Protein AF-A0A175VNP2-F1 (afdb_monomer_lite)

InterPro domains:
  IPR008930 Terpenoid cyclases/protein prenyltransferase alpha-alpha toroid [SSF48239] (15-91)
  IPR008930 Terpenoid cyclases/protein prenyltransferase alpha-alpha toroid [SSF48239] (226-475)
  IPR050148 Terpene synthase-like [PTHR31739] (11-813)

Secondary structure (DSSP, 8-state):
-HHHHHHHT-BTTTB-----EEHHHHHHHHT-EEEE--TTSPPEEEES-HHHHHHHHHH--TTSS---TT--SHHHHHHHHHHHHHHHHHHHH--TT---HHHHHHHHHHHHHHHHHHHHHHHS--STT---TTHHHHHHHHHHHHHHTT-----TTHHHHHHHHHHHHHHS-GGGGGSSS--GGGGGGGGGTTTS-GGGGGGGEETTEETTBHHHHHHHHHH-SS--HHHHHHHHHHHHHTT--TT-EESSS--HHHHHHHHHHHHHHTT--TTTT-SHHHHHHHHHHHHHHHHTTT---SSTTS---HHHHHHHHHHHHHH--S-HHHHHHHHHHHHHHHB-SSSB-SSTT-SS--HHHHHHHHHHHHTSS-TGGGHHHHHHHHHHHHHHHHT--SPPPHHHHHHHHHHHHHHHHHHHTTS---S-HHHHHHHHHHHHHHHHHHHHT--TTS-BTTBHHHHHHHHHHHHHHTTBGGGGGGHHHHHHHHHHHHHHHHHS-TT-----EESSSEE--HHHHHHHHHHHHHHHTS-TTS-TTBTTT------SHHHHTTSTTTTTS-HHHHHHHHHHHHHHHHHHHHHTTSSS--SS----TTTTHHHHHHHHHHHHHT----HHHHHHHHHHHHHHHHHHHIIIIIIHHHTTT-HHHHHHHHHHHHH-GGGGGGTTT----HHHHHHHHHHHHHHHT-HHHHHS-HHHHHHHHHHHHHHHHHHHHHHHHHHHHHHTTTTSPPPPSS-HHHHHHTHHHHHTSHHHHHHHHHHHHHHTTT--STT-----SS-SHHHHHHHHHHHHHHHHHHHHHHHTT--

Foldseek 3Di:
DLLCVQLVQADPLFGGAFWDFALLLLLLLQPQWDFDDDDPDDTAIDRLFVLSLVVLLVQQDPQLWNPDVLFPDLVSRLSSLLSNLLSLLVCLVPVRVVPDPVVNVSSVVSNVSSLVSNLVSQQPDDPLPDDFPPCLLRNVQSQVSVVVSVRHHDYPCVVVSPVSNVVVCVQVPVCCLLDLDFDCVLLVCSSCVVPDALQSNVSCQDQLDSLQASSSLSSSSRRHPDHDVSVSVSLVCQQPPNPPPSSTGGRGTDQNLVLLLLLQLLQVLLPCACVNVDDVSVVVSLVVLLVQCVVLVLAHDRDPSSHGFLLSLLSSLLSNLRNDDDDLVSSVVSLVVSCVPFDDPQAGAGGPRDDDRDLLSLLSNLSSLLSRPLNLVCQVSNLSSLVVNLLVQLLAWADDALVSLLSLLSSLLSVLVCVLVVSYDNVDPVSLLSSVLSNLLSLLLLLLQQDPQLAHVLDQQSLLSSLSSLLSVLLALLSVVVVVSSLVSLVSSLVSNVPDDLPDFHQRDGHNGTIGRSSSSVSSNVSSVSSSPDDSPPHNCRSVVQDFDFPCLVVQCPDPLCVPPPSVLLRSLSRSLSSCVVVCVVCLCVQPHDDPDDDPPCLSVLSSVLSSVCSSVSRRGRNNVSSVSSNVVSVLVSVLCCLVVPVCVVCVPPLVLVLLLLCCLLVHDVSCVVVVPPPDDCNNNRSLSSSNCCLLVPPLNVQFDPVLSVQLSVLSSQLSVLSSVVSVQVSQQVVCPDPHGRPRPDDPVVCLLGSQLSNSCQRSSLSSVQSNQQNSPSHPSPRDRPHGSQPDPVSVVVSVVVSSVVSSVVSCVVVPVVD

Sequence (819 aa):
MLIQEAVGQYHEKYGFGSMSCTVYDTAWVSMVAKIIQEGNDEPRKEWLFPESLLYLIKTQSEDGSWDSAGCATPVDSILNTAASLLALKRHLDEPLQLHDMCIQHKLKSRVDSAAHALQARLQDWDVAGTNSVGFEIIVPSTLELLKDEGLVFDFPGKKHLMAIRAAKISRVRPEHLYAKQCTTAVHSLEAFVGKIDFDRVSHHCSNGAMMGSPSSTAAYLIYASQWADDAEAYLRHLVRGLGNRGGGVPSAYPSTYFEYTWILSTLLRAGFTPRDLACPALDRMRDILANAFSEEGGTIGFAPQVGGDVDDTAKGVMCLAILLQGGEQKREKLADTMIEHFETESHFKTYASERDPSFNANCNVLLALLNQQDVPRYAPQIVKAARFVSDYWWNTHGHTRDSGYMLLAQALTDLLTAVDGGLIRLDDDHLLSRTSITLFQCRLRVMLTQSSNGSWNDTHEQTSYGIAVLSEALRLSYFRDLHGQLNKAIDAAVRFLETVDSASCDYIWMEKVTYSSPFLSHGYKLAALKSSMQPTSGNHTVGSAMKPIQKHVGLFRQMPLFSSVPEWQLQASSIESSLFLPLLRAQRLDIFPRHDMEEDKYFDMIPFIWSACNNYSQNFTSTTYLYEMMVISFLNFQADEHMEAVAGKYFKHDTDALRRLIDYICLGESHRGSAADIDFPAEVHKPLRRFVLALLQHPGVTNASVWDQERLRYELWAYLQAHVSQTEDSARLQRSEKYNPARPGDTFSHWVRTTSADHTSGPYAFAFVGCLLSSGYGYKLGGLKCGESFPTASQKYLADCWCRHLAIMCRMYNFGSEE

Organism: NCBI:txid100816

Radius of gyration: 31.65 Å; chains: 1; bounding box: 88×56×92 Å

pLDDT: mean 88.92, std 10.76, range [34.0, 98.62]

Structure (mmCIF, N/CA/C/O backbone):
data_AF-A0A175VNP2-F1
#
_entry.id   AF-A0A175VNP2-F1
#
loop_
_atom_site.group_PDB
_atom_site.id
_atom_site.type_symbol
_atom_site.label_atom_id
_atom_site.label_alt_id
_atom_site.label_comp_id
_atom_site.label_asym_id
_atom_site.label_entity_id
_atom_site.label_seq_id
_atom_site.pdbx_PDB_ins_code
_atom_site.Cartn_x
_atom_site.Cartn_y
_atom_site.Cartn_z
_atom_site.occupancy
_atom_site.B_iso_or_equiv
_atom_site.auth_seq_id
_atom_site.auth_comp_id
_atom_site.auth_asym_id
_atom_site.auth_atom_id
_atom_site.pdbx_PDB_model_num
ATOM 1 N N . MET A 1 1 ? -10.745 16.826 24.429 1.00 90.19 1 MET A N 1
ATOM 2 C CA . MET A 1 1 ? -12.070 16.328 24.005 1.00 90.19 1 MET A CA 1
ATOM 3 C C . MET A 1 1 ? -11.974 14.922 23.430 1.00 90.19 1 MET A C 1
ATOM 5 O O . MET A 1 1 ? -12.348 14.028 24.168 1.00 90.19 1 MET A O 1
ATOM 9 N N . LEU A 1 2 ? -11.366 14.683 22.255 1.00 94.12 2 LEU A N 1
ATOM 10 C CA . LEU A 1 2 ? -11.267 13.335 21.644 1.00 94.12 2 LEU A CA 1
ATOM 11 C C . LEU A 1 2 ? -10.869 12.207 22.624 1.00 94.12 2 LEU A C 1
ATOM 13 O O . LEU A 1 2 ? -11.597 11.234 22.781 1.00 94.12 2 LEU A O 1
ATOM 17 N N . ILE A 1 3 ? -9.745 12.362 23.338 1.00 96.06 3 ILE A N 1
ATOM 18 C CA . ILE A 1 3 ? -9.268 11.374 24.329 1.00 96.06 3 ILE A CA 1
ATOM 19 C C . ILE A 1 3 ? -10.289 11.157 25.460 1.00 96.06 3 ILE A C 1
ATOM 21 O O . ILE A 1 3 ? -10.495 10.036 25.914 1.00 96.06 3 ILE A O 1
ATOM 25 N N . GLN A 1 4 ? -10.943 12.227 25.919 1.00 96.31 4 GLN A N 1
ATOM 26 C CA . GLN A 1 4 ? -11.943 12.149 26.988 1.00 96.31 4 GLN A CA 1
ATOM 27 C C . GLN A 1 4 ? -13.211 11.434 26.521 1.00 96.31 4 GLN A C 1
ATOM 29 O O . GLN A 1 4 ? -13.778 10.664 27.287 1.00 96.31 4 GLN A O 1
ATOM 34 N N . GLU A 1 5 ? -13.636 11.661 25.279 1.00 94.88 5 GLU A N 1
ATOM 35 C CA . GLU A 1 5 ? -14.793 10.993 24.680 1.00 94.88 5 GLU A CA 1
ATOM 36 C C . GLU A 1 5 ? -14.529 9.501 24.462 1.00 94.88 5 GLU A C 1
ATOM 38 O O . GLU A 1 5 ? -15.377 8.686 24.816 1.00 94.88 5 GLU A O 1
ATOM 43 N N . ALA A 1 6 ? -13.339 9.139 23.974 1.00 95.31 6 ALA A N 1
ATOM 44 C CA . ALA A 1 6 ? -12.953 7.743 23.771 1.00 95.31 6 ALA A CA 1
ATOM 45 C C . ALA A 1 6 ? -12.944 6.975 25.102 1.00 95.31 6 ALA A C 1
ATOM 47 O O . ALA A 1 6 ? -13.607 5.951 25.246 1.00 95.31 6 ALA A O 1
ATOM 48 N N . VAL A 1 7 ? -12.285 7.528 26.127 1.00 95.81 7 VAL A N 1
ATOM 49 C CA . VAL A 1 7 ? -12.284 6.936 27.476 1.00 95.81 7 VAL A CA 1
ATOM 50 C C . VAL A 1 7 ? -13.672 6.946 28.112 1.00 95.81 7 VAL A C 1
ATOM 52 O O . VAL A 1 7 ? -14.008 6.029 28.857 1.00 95.81 7 VAL A O 1
ATOM 55 N N . GLY A 1 8 ? -14.490 7.958 27.826 1.00 94.44 8 GLY A N 1
ATOM 56 C CA . GLY A 1 8 ? -15.868 8.042 28.305 1.00 94.44 8 GLY A CA 1
ATOM 57 C C . GLY A 1 8 ? -16.776 6.932 27.767 1.00 94.44 8 GLY A C 1
ATOM 58 O O . GLY A 1 8 ? -17.768 6.609 28.413 1.00 94.44 8 GLY A O 1
ATOM 59 N N . GLN A 1 9 ? -16.427 6.326 26.627 1.00 92.75 9 GLN A N 1
ATOM 60 C CA . GLN A 1 9 ? -17.135 5.187 26.031 1.00 92.75 9 GLN A CA 1
ATOM 61 C C . GLN A 1 9 ? -16.542 3.823 26.425 1.00 92.75 9 GLN A C 1
ATOM 63 O O . GLN A 1 9 ? -17.021 2.789 25.962 1.00 92.75 9 GLN A O 1
ATOM 68 N N . TYR A 1 10 ? -15.513 3.794 27.275 1.00 94.38 10 TYR A N 1
ATOM 69 C CA . TYR A 1 10 ? -14.907 2.551 27.739 1.00 94.38 10 TYR A CA 1
ATOM 70 C C . TYR A 1 10 ? -15.826 1.802 28.713 1.00 94.38 10 TYR A C 1
ATOM 72 O O . TYR A 1 10 ? -16.225 2.334 29.752 1.00 94.38 10 TYR A O 1
ATOM 80 N N . HIS A 1 11 ? -16.103 0.535 28.416 1.00 92.69 11 HIS A N 1
ATOM 81 C CA . HIS A 1 11 ? -16.845 -0.374 29.279 1.00 92.69 11 HIS A CA 1
ATOM 82 C C . HIS A 1 11 ? -15.884 -1.300 30.043 1.00 92.69 11 HIS A C 1
ATOM 84 O O . HIS A 1 11 ? -15.103 -2.013 29.427 1.00 92.69 11 HIS A O 1
ATOM 90 N N . GLU A 1 12 ? -15.993 -1.400 31.375 1.00 91.81 12 GLU A N 1
ATOM 91 C CA . GLU A 1 12 ? -15.044 -2.192 32.193 1.00 91.81 12 GLU A CA 1
ATOM 92 C C . GLU A 1 12 ? -14.932 -3.665 31.767 1.00 91.81 12 GLU A C 1
ATOM 94 O O . GLU A 1 12 ? -13.837 -4.208 31.694 1.00 91.81 12 GLU A O 1
ATOM 99 N N . LYS A 1 13 ? -16.066 -4.312 31.459 1.00 91.69 13 LYS A N 1
ATOM 100 C CA . LYS A 1 13 ? -16.093 -5.699 30.960 1.00 91.69 13 LYS A CA 1
ATOM 101 C C . LYS A 1 13 ? -15.733 -5.846 29.475 1.00 91.69 13 LYS A C 1
ATOM 103 O O . LYS A 1 13 ? -14.984 -6.747 29.127 1.00 91.69 13 LYS A O 1
ATOM 108 N N . TYR A 1 14 ? -16.340 -5.039 28.602 1.00 92.44 14 TYR A N 1
ATOM 109 C CA . TYR A 1 14 ? -16.314 -5.262 27.156 1.00 92.44 14 TYR A CA 1
ATOM 110 C C . TYR A 1 14 ? -15.326 -4.365 26.405 1.00 92.44 14 TYR A C 1
ATOM 112 O O . TYR A 1 14 ? -15.154 -4.559 25.213 1.00 92.44 14 TYR A O 1
ATOM 120 N N . GLY A 1 15 ? -14.653 -3.431 27.079 1.00 94.00 15 GLY A N 1
ATOM 121 C CA . GLY A 1 15 ? -13.672 -2.530 26.483 1.00 94.00 15 GLY A CA 1
ATOM 122 C C . GLY A 1 15 ? -14.288 -1.341 25.745 1.00 94.00 15 GLY A C 1
ATOM 123 O O . GLY A 1 15 ? -15.392 -0.891 26.049 1.00 94.00 15 GLY A O 1
ATOM 124 N N . PHE A 1 16 ? -13.530 -0.798 24.800 1.00 94.81 16 PHE A N 1
ATOM 125 C CA . PHE A 1 16 ? -13.915 0.304 23.925 1.00 94.81 16 PHE A CA 1
ATOM 126 C C . PHE A 1 16 ? -13.854 -0.144 22.461 1.00 94.81 16 PHE A C 1
ATOM 128 O O . PHE A 1 16 ? -13.042 -0.993 22.094 1.00 94.81 16 PHE A O 1
ATOM 135 N N . GLY A 1 17 ? -14.687 0.466 21.623 1.00 94.00 17 GLY A N 1
ATOM 136 C CA . GLY A 1 17 ? -14.568 0.375 20.175 1.00 94.00 17 GLY A CA 1
ATOM 137 C C . GLY A 1 17 ? -15.561 1.294 19.480 1.00 94.00 17 GLY A C 1
ATOM 138 O O . GLY A 1 17 ? -16.705 1.426 19.924 1.00 94.00 17 GLY A O 1
ATOM 139 N N . SER A 1 18 ? -15.123 1.941 18.404 1.00 92.62 18 SER A N 1
ATOM 140 C CA . SER A 1 18 ? -15.924 2.910 17.652 1.00 92.62 18 SER A CA 1
ATOM 141 C C . SER A 1 18 ? -16.147 2.539 16.188 1.00 92.62 18 SER A C 1
ATOM 143 O O . SER A 1 18 ? -16.869 3.263 15.498 1.00 92.62 18 SER A O 1
ATOM 145 N N . MET A 1 19 ? -15.604 1.401 15.737 1.00 92.81 19 MET A N 1
ATOM 146 C CA . MET A 1 19 ? -15.772 0.873 14.378 1.00 92.81 19 MET A CA 1
ATOM 147 C C . MET A 1 19 ? -17.229 0.965 13.881 1.00 92.81 19 MET A C 1
ATOM 149 O O . MET A 1 19 ? -18.198 0.739 14.623 1.00 92.81 19 MET A O 1
ATOM 153 N N . SER A 1 20 ? -17.405 1.333 12.612 1.00 91.12 20 SER A N 1
ATOM 154 C CA . SER A 1 20 ? -18.713 1.351 11.953 1.00 91.12 20 SER A CA 1
ATOM 155 C C . SER A 1 20 ? -19.331 -0.045 11.908 1.00 91.12 20 SER A C 1
ATOM 157 O O . SER A 1 20 ? -18.626 -1.050 11.927 1.00 91.12 20 SER A O 1
ATOM 159 N N . CYS A 1 21 ? -20.660 -0.115 11.807 1.00 92.25 21 CYS A N 1
ATOM 160 C CA . CYS A 1 21 ? -21.317 -1.396 11.570 1.00 92.25 21 CYS A CA 1
ATOM 161 C C . CYS A 1 21 ? -20.966 -1.953 10.191 1.00 92.25 21 CYS A C 1
ATOM 163 O O . CYS A 1 21 ? -20.845 -1.192 9.231 1.00 92.25 21 CYS A O 1
ATOM 165 N N . THR A 1 22 ? -20.885 -3.274 10.094 1.00 92.81 22 THR A N 1
ATOM 166 C CA . THR A 1 22 ? -20.681 -4.004 8.846 1.00 92.81 22 THR A CA 1
ATOM 167 C C . THR A 1 22 ? -21.917 -4.844 8.540 1.00 92.81 22 THR A C 1
ATOM 169 O O . THR A 1 22 ? -22.512 -5.486 9.412 1.00 92.81 22 THR A O 1
ATOM 172 N N . VAL A 1 23 ? -22.343 -4.825 7.276 1.00 94.62 23 VAL A N 1
ATOM 173 C CA . VAL A 1 23 ? -23.481 -5.633 6.813 1.00 94.62 23 VAL A CA 1
ATOM 174 C C . VAL A 1 23 ? -23.153 -7.119 6.945 1.00 94.62 23 VAL A C 1
ATOM 176 O O . VAL A 1 23 ? -23.980 -7.877 7.446 1.00 94.62 23 VAL A O 1
ATOM 179 N N . TYR A 1 24 ? -21.938 -7.514 6.557 1.00 95.69 24 TYR A N 1
ATOM 180 C CA . TYR A 1 24 ? -21.449 -8.886 6.654 1.00 95.69 24 TYR A CA 1
ATOM 181 C C . TYR A 1 24 ? -21.628 -9.495 8.056 1.00 95.69 24 TYR A C 1
ATOM 183 O O . TYR A 1 24 ? -22.287 -10.527 8.198 1.00 95.69 24 TYR A O 1
ATOM 191 N N . ASP A 1 25 ? -21.108 -8.852 9.106 1.00 96.69 25 ASP A N 1
ATOM 192 C CA . ASP A 1 25 ? -21.218 -9.371 10.474 1.00 96.69 25 ASP A CA 1
ATOM 193 C C . ASP A 1 25 ? -22.648 -9.319 10.999 1.00 96.69 25 ASP A C 1
ATOM 195 O O . ASP A 1 25 ? -23.113 -10.258 11.649 1.00 96.69 25 ASP A O 1
ATOM 199 N N . THR A 1 26 ? -23.381 -8.260 10.652 1.00 96.81 26 THR A N 1
ATOM 200 C CA . THR A 1 26 ? -24.801 -8.134 10.998 1.00 96.81 26 THR A CA 1
ATOM 201 C C . THR A 1 26 ? -25.628 -9.270 10.398 1.00 96.81 26 THR A C 1
ATOM 203 O O . THR A 1 26 ? -26.543 -9.775 11.055 1.00 96.81 26 THR A O 1
ATOM 206 N N . ALA A 1 27 ? -25.289 -9.733 9.191 1.00 97.94 27 ALA A N 1
ATOM 207 C CA . ALA A 1 27 ? -25.967 -10.859 8.571 1.00 97.94 27 ALA A CA 1
ATOM 208 C C . ALA A 1 27 ? -25.747 -12.164 9.334 1.00 97.94 27 ALA A C 1
ATOM 210 O O . ALA A 1 27 ? -26.717 -12.870 9.618 1.00 97.94 27 ALA A O 1
ATOM 211 N N . TRP A 1 28 ? -24.515 -12.441 9.758 1.00 98.56 28 TRP A N 1
ATOM 212 C CA . TRP A 1 28 ? -24.225 -13.594 10.610 1.00 98.56 28 TRP A CA 1
ATOM 213 C C . TRP A 1 28 ? -24.949 -13.535 11.953 1.00 98.56 28 TRP A C 1
ATOM 215 O O . TRP A 1 28 ? -25.573 -14.521 12.346 1.00 98.56 28 TRP A O 1
ATOM 225 N N . VAL A 1 29 ? -24.950 -12.376 12.617 1.00 98.25 29 VAL A N 1
ATOM 226 C CA . VAL A 1 29 ? -25.677 -12.184 13.883 1.00 98.25 29 VAL A CA 1
ATOM 227 C C . VAL A 1 29 ? -27.184 -12.391 13.704 1.00 98.25 29 VAL A C 1
ATOM 229 O O . VAL A 1 29 ? -27.811 -13.021 14.553 1.00 98.25 29 VAL A O 1
ATOM 232 N N . SER A 1 30 ? -27.770 -11.953 12.585 1.00 97.62 30 SER A N 1
ATOM 233 C CA . SER A 1 30 ? -29.204 -12.158 12.323 1.00 97.62 30 SER A CA 1
ATOM 234 C C . SER A 1 30 ? -29.604 -13.638 12.243 1.00 97.62 30 SER A C 1
ATOM 236 O O . SER A 1 30 ? -30.740 -13.974 12.551 1.00 97.62 30 SER A O 1
ATOM 238 N N . MET A 1 31 ? -28.674 -14.530 11.884 1.00 98.31 31 MET A N 1
ATOM 239 C CA . MET A 1 31 ? -28.920 -15.970 11.738 1.00 98.31 31 MET A CA 1
ATOM 240 C C . MET A 1 31 ? -28.788 -16.763 13.048 1.00 98.31 31 MET A C 1
ATOM 242 O O . MET A 1 31 ? -28.851 -17.992 13.025 1.00 98.31 31 MET A O 1
ATOM 246 N N . VAL A 1 32 ? -28.587 -16.110 14.195 1.00 98.31 32 VAL A N 1
ATOM 247 C CA . VAL A 1 32 ? -28.542 -16.803 15.490 1.00 98.31 32 VAL A CA 1
ATOM 248 C C . VAL A 1 32 ? -29.968 -17.119 15.939 1.00 98.31 32 VAL A C 1
ATOM 250 O O . VAL A 1 32 ? -30.740 -16.209 16.238 1.00 98.31 32 VAL A O 1
ATOM 253 N N . ALA A 1 33 ? -30.314 -18.404 16.027 1.00 97.00 33 ALA A N 1
ATOM 254 C CA . ALA A 1 33 ? -31.584 -18.874 16.579 1.00 97.00 33 ALA A CA 1
ATOM 255 C C . ALA A 1 33 ? -31.361 -19.621 17.899 1.00 97.00 33 ALA A C 1
ATOM 257 O O . ALA A 1 33 ? -30.442 -20.432 18.004 1.00 97.00 33 ALA A O 1
ATOM 258 N N . LYS A 1 34 ? -32.219 -19.380 18.894 1.00 95.19 34 LYS A N 1
ATOM 259 C CA . LYS A 1 34 ? -32.164 -20.030 20.212 1.00 95.19 34 LYS A CA 1
ATOM 260 C C . LYS A 1 34 ? -33.422 -20.855 20.449 1.00 95.19 34 LYS A C 1
ATOM 262 O O . LYS A 1 34 ? -34.527 -20.400 20.161 1.00 95.19 34 LYS A O 1
ATOM 267 N N . ILE A 1 35 ? -33.255 -22.049 21.015 1.00 93.38 35 ILE A N 1
ATOM 268 C CA . ILE A 1 35 ? -34.365 -22.829 21.570 1.00 93.38 35 ILE A CA 1
ATOM 269 C C . ILE A 1 35 ? -34.604 -22.340 23.001 1.00 93.38 35 ILE A C 1
ATOM 271 O O . ILE A 1 35 ? -33.728 -22.435 23.859 1.00 93.38 35 ILE A O 1
ATOM 275 N N . ILE A 1 36 ? -35.781 -21.782 23.245 1.00 89.38 36 ILE A N 1
ATOM 276 C CA . ILE A 1 36 ? -36.210 -21.213 24.517 1.00 89.38 36 ILE A CA 1
ATOM 277 C C . ILE A 1 36 ? -37.179 -22.192 25.177 1.00 89.38 36 ILE A C 1
ATOM 279 O O . ILE A 1 36 ? -38.176 -22.593 24.577 1.00 89.38 36 ILE A O 1
ATOM 283 N N . GLN A 1 37 ? -36.895 -22.548 26.427 1.00 86.88 37 GLN A N 1
ATOM 284 C CA . GLN A 1 37 ? -37.776 -23.352 27.267 1.00 86.88 37 GLN A CA 1
ATOM 285 C C . GLN A 1 37 ? -38.312 -22.479 28.409 1.00 86.88 37 GLN A C 1
ATOM 287 O O . GLN A 1 37 ? -37.565 -22.100 29.311 1.00 86.88 37 GLN A O 1
ATOM 292 N N . GLU A 1 38 ? -39.603 -22.143 28.363 1.00 81.06 38 GLU A N 1
ATOM 293 C CA . GLU A 1 38 ? -40.289 -21.382 29.413 1.00 81.06 38 GLU A CA 1
ATOM 294 C C . GLU A 1 38 ? -41.167 -22.319 30.251 1.00 81.06 38 GLU A C 1
ATOM 296 O O . GLU A 1 38 ? -42.210 -22.792 29.811 1.00 81.06 38 GLU A O 1
ATOM 301 N N . GLY A 1 39 ? -40.743 -22.609 31.484 1.00 84.25 39 GLY A N 1
ATOM 302 C CA . GLY A 1 39 ? -41.508 -23.465 32.392 1.00 84.25 39 GLY A CA 1
ATOM 303 C C . GLY A 1 39 ? -41.744 -24.875 31.832 1.00 84.25 39 GLY A C 1
ATOM 304 O O . GLY A 1 39 ? -40.790 -25.586 31.519 1.00 84.25 39 GLY A O 1
ATOM 305 N N . ASN A 1 40 ? -43.017 -25.274 31.750 1.00 83.25 40 ASN A N 1
ATOM 306 C CA . ASN A 1 40 ? -43.447 -26.583 31.244 1.00 83.25 40 ASN A CA 1
ATOM 307 C C . ASN A 1 40 ? -43.955 -26.533 29.788 1.00 83.25 40 ASN A C 1
ATOM 309 O O . ASN A 1 40 ? -44.492 -27.537 29.318 1.00 83.25 40 ASN A O 1
ATOM 313 N N . ASP A 1 41 ? -43.832 -25.395 29.100 1.00 83.50 41 ASP A N 1
ATOM 314 C CA . ASP A 1 41 ? -44.269 -25.271 27.709 1.00 83.50 41 ASP A CA 1
ATOM 315 C C . ASP A 1 41 ? -43.306 -25.994 26.753 1.00 83.50 41 ASP A C 1
ATOM 317 O O . ASP A 1 41 ? -42.144 -26.263 27.080 1.00 83.50 41 ASP A O 1
ATOM 321 N N . GLU A 1 42 ? -43.796 -26.328 25.555 1.00 87.00 42 GLU A N 1
ATOM 322 C CA . GLU A 1 42 ? -42.957 -26.919 24.511 1.00 87.00 42 GLU A CA 1
ATOM 323 C C . GLU A 1 42 ? -41.819 -25.955 24.122 1.00 87.00 42 GLU A C 1
ATOM 325 O O . GLU A 1 42 ? -42.056 -24.748 23.991 1.00 87.00 42 GLU A O 1
ATOM 330 N N . PRO A 1 43 ? -40.579 -26.450 23.921 1.00 88.81 43 PRO A N 1
ATOM 331 C CA . PRO A 1 43 ? -39.462 -25.600 23.531 1.00 88.81 43 PRO A CA 1
ATOM 332 C C . PRO A 1 43 ? -39.756 -24.869 22.220 1.00 88.81 43 PRO A C 1
ATOM 334 O O . PRO A 1 43 ? -40.044 -25.496 21.199 1.00 88.81 43 PRO A O 1
ATOM 337 N N . ARG A 1 44 ? -39.639 -23.540 22.231 1.00 91.00 44 ARG A N 1
ATOM 338 C CA . ARG A 1 44 ? -39.850 -22.703 21.045 1.00 91.00 44 ARG A CA 1
ATOM 339 C C . ARG A 1 44 ? -38.521 -22.235 20.479 1.00 91.00 44 ARG A C 1
ATOM 341 O O . ARG A 1 44 ? -37.646 -21.807 21.225 1.00 91.00 44 ARG A O 1
ATOM 348 N N . LYS A 1 45 ? -38.356 -22.303 19.161 1.00 94.00 45 LYS A N 1
ATOM 349 C CA . LYS A 1 45 ? -37.176 -21.762 18.479 1.00 94.00 45 LYS A CA 1
ATOM 350 C C . LYS A 1 45 ? -37.472 -20.336 18.021 1.00 94.00 45 LYS A C 1
ATOM 352 O O . LYS A 1 45 ? -38.495 -20.102 17.383 1.00 94.00 45 LYS A O 1
ATOM 357 N N . GLU A 1 46 ? -36.586 -19.397 18.333 1.00 94.94 46 GLU A N 1
ATOM 358 C CA . GLU A 1 46 ? -36.718 -17.987 17.945 1.00 94.94 46 GLU A CA 1
ATOM 359 C C . GLU A 1 46 ? -35.409 -17.442 17.373 1.00 94.94 46 GLU A C 1
ATOM 361 O O . GLU A 1 46 ? -34.328 -17.764 17.870 1.00 94.94 46 GLU A O 1
ATOM 366 N N . TRP A 1 47 ? -35.504 -16.558 16.376 1.00 96.00 47 TRP A N 1
ATOM 367 C CA . TRP A 1 47 ? -34.379 -15.713 15.967 1.00 96.00 47 TRP A CA 1
ATOM 368 C C . TRP A 1 47 ? -34.011 -14.767 17.112 1.00 96.00 47 TRP A C 1
ATOM 370 O O . TRP A 1 47 ? -34.862 -14.035 17.615 1.00 96.00 47 TRP A O 1
ATOM 380 N N . LEU A 1 48 ? -32.755 -14.765 17.542 1.00 95.75 48 LEU A N 1
ATOM 381 C CA . LEU A 1 48 ? -32.333 -14.069 18.757 1.00 95.75 48 LEU A CA 1
ATOM 382 C C . LEU A 1 48 ? -32.187 -12.551 18.572 1.00 95.75 48 LEU A C 1
ATOM 384 O O . LEU A 1 48 ? -32.307 -11.802 19.547 1.00 95.75 48 LEU A O 1
ATOM 388 N N . PHE A 1 49 ? -31.928 -12.123 17.331 1.00 95.69 49 PHE A N 1
ATOM 389 C CA . PHE A 1 49 ? -31.638 -10.738 16.944 1.00 95.69 49 PHE A CA 1
ATOM 390 C C . PHE A 1 49 ? -32.472 -10.293 15.726 1.00 95.69 49 PHE A C 1
ATOM 392 O O . PHE A 1 49 ? -31.917 -10.002 14.661 1.00 95.69 49 PHE A O 1
ATOM 399 N N . PRO A 1 50 ? -33.813 -10.222 15.840 1.00 92.94 50 PRO A N 1
ATOM 400 C CA . PRO A 1 50 ? -34.667 -9.733 14.754 1.00 92.94 50 PRO A CA 1
ATOM 401 C C . PRO A 1 50 ? -34.317 -8.298 14.320 1.00 92.94 50 PRO A C 1
ATOM 403 O O . PRO A 1 50 ? -34.529 -7.930 13.166 1.00 92.94 50 PRO A O 1
ATOM 406 N N . GLU A 1 51 ? -33.737 -7.487 15.206 1.00 92.62 51 GLU A N 1
ATOM 407 C CA . GLU A 1 51 ? -33.249 -6.144 14.894 1.00 92.62 51 GLU A CA 1
ATOM 408 C C . GLU A 1 51 ? -32.148 -6.171 13.823 1.00 92.62 51 GLU A C 1
ATOM 410 O O . GLU A 1 51 ? -32.136 -5.316 12.939 1.00 92.62 51 GLU A O 1
ATOM 415 N N . SER A 1 52 ? -31.262 -7.171 13.848 1.00 95.44 52 SER A N 1
ATOM 416 C CA . SER A 1 52 ? -30.212 -7.339 12.836 1.00 95.44 52 SER A CA 1
ATOM 417 C C . SER A 1 52 ? -30.793 -7.723 11.471 1.00 95.44 52 SER A C 1
ATOM 419 O O . SER A 1 52 ? -30.339 -7.209 10.452 1.00 95.44 52 SER A O 1
ATOM 421 N N . LEU A 1 53 ? -31.859 -8.532 11.422 1.00 94.69 53 LEU A N 1
ATOM 422 C CA . LEU A 1 53 ? -32.591 -8.782 10.171 1.00 94.69 53 LEU A CA 1
ATOM 423 C C . LEU A 1 53 ? -33.233 -7.495 9.629 1.00 94.69 53 LEU A C 1
ATOM 425 O O . LEU A 1 53 ? -33.149 -7.205 8.434 1.00 94.69 53 LEU A O 1
ATOM 429 N N . LEU A 1 54 ? -33.873 -6.707 10.498 1.00 92.56 54 LEU A N 1
ATOM 430 C CA . LEU A 1 54 ? -34.475 -5.430 10.104 1.00 92.56 54 LEU A CA 1
ATOM 431 C C . LEU A 1 54 ? -33.422 -4.453 9.570 1.00 92.56 54 LEU A C 1
ATOM 433 O O . LEU A 1 54 ? -33.696 -3.741 8.600 1.00 92.56 54 LEU A O 1
ATOM 437 N N . TYR A 1 55 ? -32.218 -4.457 10.147 1.00 93.31 55 TYR A N 1
ATOM 438 C CA . TYR A 1 55 ? -31.078 -3.710 9.626 1.00 93.31 55 TYR A CA 1
ATOM 439 C C . TYR A 1 55 ? -30.752 -4.122 8.183 1.00 93.31 55 TYR A C 1
ATOM 441 O O . TYR A 1 55 ? -30.674 -3.251 7.313 1.00 93.31 55 TYR A O 1
ATOM 449 N N . LEU A 1 56 ? -30.638 -5.425 7.892 1.00 94.38 56 LEU A N 1
ATOM 450 C CA . LEU A 1 56 ? -30.365 -5.917 6.533 1.00 94.38 56 LEU A CA 1
ATOM 451 C C . LEU A 1 56 ? -31.445 -5.485 5.538 1.00 94.38 56 LEU A C 1
ATOM 453 O O . LEU A 1 56 ? -31.137 -4.949 4.477 1.00 94.38 56 LEU A O 1
ATOM 457 N N . ILE A 1 57 ? -32.718 -5.669 5.899 1.00 93.31 57 ILE A N 1
ATOM 458 C CA . ILE A 1 57 ? -33.863 -5.294 5.056 1.00 93.31 57 ILE A CA 1
ATOM 459 C C . ILE A 1 57 ? -33.852 -3.787 4.761 1.00 93.31 57 ILE A C 1
ATOM 461 O O . ILE A 1 57 ? -34.162 -3.365 3.645 1.00 93.31 57 ILE A O 1
ATOM 465 N N . LYS A 1 58 ? -33.500 -2.965 5.754 1.00 91.94 58 LYS A N 1
ATOM 466 C CA . LYS A 1 58 ? -33.433 -1.507 5.612 1.00 91.94 58 LYS A CA 1
ATOM 467 C C . LYS A 1 58 ? -32.258 -1.047 4.743 1.00 91.94 58 LYS A C 1
ATOM 469 O O . LYS A 1 58 ? -32.371 -0.002 4.111 1.00 91.94 58 LYS A O 1
ATOM 474 N N . THR A 1 59 ? -31.150 -1.784 4.747 1.00 92.19 59 THR A N 1
ATOM 475 C CA . THR A 1 59 ? -29.885 -1.393 4.098 1.00 92.19 59 THR A CA 1
ATOM 476 C C . THR A 1 59 ? -29.654 -2.026 2.728 1.00 92.19 59 THR A C 1
ATOM 478 O O . THR A 1 59 ? -28.670 -1.688 2.082 1.00 92.19 59 THR A O 1
ATOM 481 N N . GLN A 1 60 ? -30.546 -2.907 2.267 1.00 94.62 60 GLN A N 1
ATOM 482 C CA . GLN A 1 60 ? -30.489 -3.444 0.907 1.00 94.62 60 GLN A CA 1
ATOM 483 C C . GLN A 1 60 ? -30.770 -2.342 -0.127 1.00 94.62 60 GLN A C 1
ATOM 485 O O . GLN A 1 60 ? -31.793 -1.654 -0.038 1.00 94.62 60 GLN A O 1
ATOM 490 N N . SER A 1 61 ? -29.887 -2.223 -1.115 1.00 93.56 61 SER A N 1
ATOM 491 C CA . SER A 1 61 ? -29.992 -1.288 -2.238 1.00 93.56 61 SER A CA 1
ATOM 492 C C . SER A 1 61 ? -31.111 -1.673 -3.214 1.00 93.56 61 SER A C 1
ATOM 494 O O . SER A 1 61 ? -31.623 -2.794 -3.201 1.00 93.56 61 SER A O 1
ATOM 496 N N . GLU A 1 62 ? -31.493 -0.740 -4.093 1.00 91.81 62 GLU A N 1
ATOM 497 C CA . GLU A 1 62 ? -32.570 -0.948 -5.077 1.00 91.81 62 GLU A CA 1
ATOM 498 C C . GLU A 1 62 ? -32.281 -2.088 -6.066 1.00 91.81 62 GLU A C 1
ATOM 500 O O . GLU A 1 62 ? -33.203 -2.794 -6.471 1.00 91.81 62 GLU A O 1
ATOM 505 N N . ASP A 1 63 ? -31.011 -2.305 -6.420 1.00 92.88 63 ASP A N 1
ATOM 506 C CA . ASP A 1 63 ? -30.585 -3.406 -7.293 1.00 92.88 63 ASP A CA 1
ATOM 507 C C . ASP A 1 63 ? -30.538 -4.770 -6.579 1.00 92.88 63 ASP A C 1
ATOM 509 O O . ASP A 1 63 ? -30.330 -5.796 -7.221 1.00 92.88 63 ASP A O 1
ATOM 513 N N . GLY A 1 64 ? -30.777 -4.797 -5.264 1.00 94.69 64 GLY A N 1
ATOM 514 C CA . GLY A 1 64 ? -30.755 -5.989 -4.424 1.00 94.69 64 GLY A CA 1
ATOM 515 C C . GLY A 1 64 ? -29.421 -6.261 -3.729 1.00 94.69 64 GLY A C 1
ATOM 516 O O . GLY A 1 64 ? -29.387 -7.144 -2.869 1.00 94.69 64 GLY A O 1
ATOM 517 N N . SER A 1 65 ? -28.358 -5.522 -4.054 1.00 94.56 65 SER A N 1
ATOM 518 C CA . SER A 1 65 ? -27.048 -5.635 -3.402 1.00 94.56 65 SER A CA 1
ATOM 519 C C . SER A 1 65 ? -27.021 -4.971 -2.018 1.00 94.56 65 SER A C 1
ATOM 521 O O . SER A 1 65 ? -27.963 -4.287 -1.607 1.00 94.56 65 SER A O 1
ATOM 523 N N . TRP A 1 66 ? -25.905 -5.138 -1.308 1.00 94.19 66 TRP A N 1
ATOM 524 C CA . TRP A 1 66 ? -25.534 -4.296 -0.164 1.00 94.19 66 TRP A CA 1
ATOM 525 C C . TRP A 1 66 ? -24.311 -3.439 -0.486 1.00 94.19 66 TRP A C 1
ATOM 527 O O . TRP A 1 66 ? -23.350 -3.378 0.284 1.00 94.19 66 TRP A O 1
ATOM 537 N N . ASP A 1 67 ? -24.384 -2.747 -1.622 1.00 82.25 67 ASP A N 1
ATOM 538 C CA . ASP A 1 67 ? -23.446 -1.698 -2.018 1.00 82.25 67 ASP A CA 1
ATOM 539 C C . ASP A 1 67 ? -23.745 -0.444 -1.191 1.00 82.25 67 ASP A C 1
ATOM 541 O O . ASP A 1 67 ? -24.409 0.492 -1.635 1.00 82.25 67 ASP A O 1
ATOM 545 N N . SER A 1 68 ? -23.348 -0.454 0.080 1.00 63.31 68 SER A N 1
ATOM 546 C CA . SER A 1 68 ? -23.451 0.740 0.917 1.00 63.31 68 SER A CA 1
ATOM 547 C C . SER A 1 68 ? -22.426 1.786 0.464 1.00 63.31 68 SER A C 1
ATOM 549 O O . SER A 1 68 ? -21.420 1.452 -0.162 1.00 63.31 68 SER A O 1
ATOM 551 N N . ALA A 1 69 ? -22.604 3.047 0.878 1.00 60.84 69 ALA A N 1
ATOM 552 C CA . ALA A 1 69 ? -21.564 4.079 0.754 1.00 60.84 69 ALA A CA 1
ATOM 553 C C . ALA A 1 69 ? -20.221 3.679 1.412 1.00 60.84 69 ALA A C 1
ATOM 555 O O . ALA A 1 69 ? -19.225 4.373 1.238 1.00 60.84 69 ALA A O 1
ATOM 556 N N . GLY A 1 70 ? -20.198 2.572 2.166 1.00 60.75 70 GLY A N 1
ATOM 557 C CA . GLY A 1 70 ? -19.013 2.001 2.780 1.00 60.75 70 GLY A CA 1
ATOM 558 C C . GLY A 1 70 ? -18.379 0.804 2.075 1.00 60.75 70 GLY A C 1
ATOM 559 O O . GLY A 1 70 ? -17.437 0.240 2.623 1.00 60.75 70 GLY A O 1
ATOM 560 N N . CYS A 1 71 ? -18.860 0.395 0.898 1.00 64.50 71 CYS A N 1
ATOM 561 C CA . CYS A 1 71 ? -18.171 -0.607 0.080 1.00 64.50 71 CYS A CA 1
ATOM 562 C C . CYS A 1 71 ? -17.052 0.071 -0.716 1.00 64.50 71 CYS A C 1
ATOM 564 O O . CYS A 1 71 ? -17.306 0.626 -1.785 1.00 64.50 71 CYS A O 1
ATOM 566 N N . ALA A 1 72 ? -15.820 0.042 -0.202 1.00 72.44 72 ALA A N 1
ATOM 567 C CA . ALA A 1 72 ? -14.684 0.638 -0.908 1.00 72.44 72 ALA A CA 1
ATOM 568 C C . ALA A 1 72 ? -14.058 -0.315 -1.938 1.00 72.44 72 ALA A C 1
ATOM 570 O O . ALA A 1 72 ? -13.283 0.125 -2.789 1.00 72.44 72 ALA A O 1
ATOM 571 N N . THR A 1 73 ? -14.394 -1.609 -1.898 1.00 82.56 73 THR A N 1
ATOM 572 C CA . THR A 1 73 ? -13.874 -2.609 -2.836 1.00 82.56 73 THR A CA 1
ATOM 573 C C . THR A 1 73 ? -14.979 -3.483 -3.450 1.00 82.56 73 THR A C 1
ATOM 575 O O . THR A 1 73 ? -16.007 -3.735 -2.815 1.00 82.56 73 THR A O 1
ATOM 578 N N . PRO A 1 74 ? -14.770 -4.033 -4.666 1.00 87.50 74 PRO A N 1
ATOM 579 C CA . PRO A 1 74 ? -15.716 -4.973 -5.278 1.00 87.50 74 PRO A CA 1
ATOM 580 C C . PRO A 1 74 ? -16.002 -6.218 -4.425 1.00 87.50 74 PRO A C 1
ATOM 582 O O . PRO A 1 74 ? -17.100 -6.767 -4.479 1.00 87.50 74 PRO A O 1
ATOM 585 N N . VAL A 1 75 ? -15.037 -6.673 -3.619 1.00 90.50 75 VAL A N 1
ATOM 586 C CA . VAL A 1 75 ? -15.227 -7.850 -2.759 1.00 90.50 75 VAL A CA 1
ATOM 587 C C . VAL A 1 75 ? -16.102 -7.552 -1.537 1.00 90.50 75 VAL A C 1
ATOM 589 O O . VAL A 1 75 ? -16.800 -8.458 -1.084 1.00 90.50 75 VAL A O 1
ATOM 592 N N . ASP A 1 76 ? -16.156 -6.302 -1.055 1.00 92.00 76 ASP A N 1
ATOM 593 C CA . ASP A 1 76 ? -17.077 -5.914 0.026 1.00 92.00 76 ASP A CA 1
ATOM 594 C C . ASP A 1 76 ? -18.526 -6.113 -0.415 1.00 92.00 76 ASP A C 1
ATOM 596 O O . ASP A 1 76 ? -19.312 -6.742 0.290 1.00 92.00 76 ASP A O 1
ATOM 600 N N . SER A 1 77 ? -18.853 -5.650 -1.626 1.00 93.25 77 SER A N 1
ATOM 601 C CA . SER A 1 77 ? -20.159 -5.858 -2.261 1.00 93.25 77 SER A CA 1
ATOM 602 C C . SER A 1 77 ? -20.527 -7.344 -2.322 1.00 93.25 77 SER A C 1
ATOM 604 O O . SER A 1 77 ? -21.627 -7.739 -1.924 1.00 93.25 77 SER A O 1
ATOM 606 N N . ILE A 1 78 ? -19.587 -8.190 -2.756 1.00 95.44 78 ILE A N 1
ATOM 607 C CA . ILE A 1 78 ? -19.785 -9.641 -2.871 1.00 95.44 78 ILE A CA 1
ATOM 608 C C . ILE A 1 78 ? -20.029 -10.269 -1.498 1.00 95.44 78 ILE A C 1
ATOM 610 O O . ILE A 1 78 ? -20.990 -11.020 -1.339 1.00 95.44 78 ILE A O 1
ATOM 614 N N . LEU A 1 79 ? -19.190 -9.971 -0.503 1.00 95.56 79 LEU A N 1
ATOM 615 C CA . LEU A 1 79 ? -19.299 -10.538 0.842 1.00 95.56 79 LEU A CA 1
ATOM 616 C C . LEU A 1 79 ? -20.569 -10.077 1.557 1.00 95.56 79 LEU A C 1
ATOM 618 O O . LEU A 1 79 ? -21.314 -10.915 2.072 1.00 95.56 79 LEU A O 1
ATOM 622 N N . ASN A 1 80 ? -20.847 -8.771 1.541 1.00 95.81 80 ASN A N 1
ATOM 623 C CA . ASN A 1 80 ? -22.049 -8.192 2.138 1.00 95.81 80 ASN A CA 1
ATOM 624 C C . ASN A 1 80 ? -23.311 -8.777 1.495 1.00 95.81 80 ASN A C 1
ATOM 626 O O . ASN A 1 80 ? -24.232 -9.181 2.209 1.00 95.81 80 ASN A O 1
ATOM 630 N N . THR A 1 81 ? -23.339 -8.887 0.163 1.00 97.38 81 THR A N 1
ATOM 631 C CA . THR A 1 81 ? -24.498 -9.429 -0.559 1.00 97.38 81 THR A CA 1
ATOM 632 C C . THR A 1 81 ? -24.649 -10.931 -0.342 1.00 97.38 81 THR A C 1
ATOM 634 O O . THR A 1 81 ? -25.760 -11.391 -0.094 1.00 97.38 81 THR A O 1
ATOM 637 N N . ALA A 1 82 ? -23.565 -11.709 -0.367 1.00 98.00 82 ALA A N 1
ATOM 638 C CA . ALA A 1 82 ? -23.626 -13.157 -0.172 1.00 98.00 82 ALA A CA 1
ATOM 639 C C . ALA A 1 82 ? -24.058 -13.547 1.250 1.00 98.00 82 ALA A C 1
ATOM 641 O O . ALA A 1 82 ? -24.931 -14.402 1.406 1.00 98.00 82 ALA A O 1
ATOM 642 N N . ALA A 1 83 ? -23.497 -12.905 2.280 1.00 98.06 83 ALA A N 1
ATOM 643 C CA . ALA A 1 83 ? -23.878 -13.166 3.668 1.00 98.06 83 ALA A CA 1
ATOM 644 C C . ALA A 1 83 ? -25.327 -12.736 3.945 1.00 98.06 83 ALA A C 1
ATOM 646 O O . ALA A 1 83 ? -26.083 -13.470 4.583 1.00 98.06 83 ALA A O 1
ATOM 647 N N . SER A 1 84 ? -25.747 -11.586 3.409 1.00 98.06 84 SER A N 1
ATOM 648 C CA . SER A 1 84 ? -27.124 -11.109 3.565 1.00 98.06 84 SER A CA 1
ATOM 649 C C . SER A 1 84 ? -28.124 -11.970 2.799 1.00 98.06 84 SER A C 1
ATOM 651 O O . SER A 1 84 ? -29.177 -12.289 3.341 1.00 98.06 84 SER A O 1
ATOM 653 N N . LEU A 1 85 ? -27.799 -12.411 1.579 1.00 98.50 85 LEU A N 1
ATOM 654 C CA . LEU A 1 85 ? -28.623 -13.350 0.814 1.00 98.50 85 LEU A CA 1
ATOM 655 C C . LEU A 1 85 ? -28.831 -14.658 1.585 1.00 98.50 85 LEU A C 1
ATOM 657 O O . LEU A 1 85 ? -29.965 -15.126 1.686 1.00 98.50 85 LEU A O 1
ATOM 661 N N . LEU A 1 86 ? -27.761 -15.207 2.169 1.00 98.62 86 LEU A N 1
ATOM 662 C CA . LEU A 1 86 ? -27.831 -16.398 3.016 1.00 98.62 86 LEU A CA 1
ATOM 663 C C . LEU A 1 86 ? -28.761 -16.168 4.217 1.00 98.62 86 LEU A C 1
ATOM 665 O O . LEU A 1 86 ? -29.650 -16.980 4.476 1.00 98.62 86 LEU A O 1
ATOM 669 N N . ALA A 1 87 ? -28.610 -15.032 4.903 1.00 98.19 87 ALA A N 1
ATOM 670 C CA . ALA A 1 87 ? -29.460 -14.669 6.030 1.00 98.19 87 ALA A CA 1
ATOM 671 C C . ALA A 1 87 ? -30.936 -14.517 5.631 1.00 98.19 87 ALA A C 1
ATOM 673 O O . ALA A 1 87 ? -31.803 -15.110 6.274 1.00 98.19 87 ALA A O 1
ATOM 674 N N . LEU A 1 88 ? -31.244 -13.774 4.562 1.00 97.44 88 LEU A N 1
ATOM 675 C CA . LEU A 1 88 ? -32.622 -13.588 4.094 1.00 97.44 88 LEU A CA 1
ATOM 676 C C . LEU A 1 88 ? -33.259 -14.914 3.666 1.00 97.44 88 LEU A C 1
ATOM 678 O O . LEU A 1 88 ? -34.433 -15.146 3.954 1.00 97.44 88 LEU A O 1
ATOM 682 N N . LYS A 1 89 ? -32.494 -15.789 3.004 1.00 97.38 89 LYS A N 1
ATOM 683 C CA . LYS A 1 89 ? -32.965 -17.102 2.560 1.00 97.38 89 LYS A CA 1
ATOM 684 C C . LYS A 1 89 ? -33.328 -18.001 3.744 1.00 97.38 89 LYS A C 1
ATOM 686 O O . LYS A 1 89 ? -34.424 -18.554 3.758 1.00 97.38 89 LYS A O 1
ATOM 691 N N . ARG A 1 90 ? -32.490 -18.055 4.783 1.00 96.75 90 ARG A N 1
ATOM 692 C CA . ARG A 1 90 ? -32.784 -18.823 6.006 1.00 96.75 90 ARG A CA 1
ATOM 693 C C . ARG A 1 90 ? -33.993 -18.294 6.774 1.00 96.75 90 ARG A C 1
ATOM 695 O O . ARG A 1 90 ? -34.809 -19.086 7.225 1.00 96.75 90 ARG A O 1
ATOM 702 N N . HIS A 1 91 ? -34.167 -16.975 6.859 1.00 95.62 91 HIS A N 1
ATOM 703 C CA . HIS A 1 91 ? -35.375 -16.388 7.456 1.00 95.62 91 HIS A CA 1
ATOM 704 C C . HIS A 1 91 ? -36.638 -16.626 6.613 1.00 95.62 91 HIS A C 1
ATOM 706 O O . HIS A 1 91 ? -37.738 -16.679 7.159 1.00 95.62 91 HIS A O 1
ATOM 712 N N . LEU A 1 92 ? -36.504 -16.741 5.286 1.00 94.44 92 LEU A N 1
ATOM 713 C CA . LEU A 1 92 ? -37.623 -17.065 4.399 1.00 94.44 92 LEU A CA 1
ATOM 714 C C . LEU A 1 92 ? -38.075 -18.514 4.587 1.00 94.44 92 LEU A C 1
ATOM 716 O O . LEU A 1 92 ? -39.279 -18.771 4.621 1.00 94.44 92 LEU A O 1
ATOM 720 N N . ASP A 1 93 ? -37.120 -19.433 4.709 1.00 94.00 93 ASP A N 1
ATOM 721 C CA . ASP A 1 93 ? -37.391 -20.862 4.864 1.00 94.00 93 ASP A CA 1
ATOM 722 C C . ASP A 1 93 ? -37.806 -21.225 6.297 1.00 94.00 93 ASP A C 1
ATOM 724 O O . ASP A 1 93 ? -38.636 -22.114 6.492 1.00 94.00 93 ASP A O 1
ATOM 728 N N . GLU A 1 94 ? -37.298 -20.501 7.298 1.00 93.38 94 GLU A N 1
ATOM 729 C CA . GLU A 1 94 ? -37.641 -20.673 8.709 1.00 93.38 94 GLU A CA 1
ATOM 730 C C . GLU A 1 94 ? -38.057 -19.327 9.356 1.00 93.38 94 GLU A C 1
ATOM 732 O O . GLU A 1 94 ? -37.272 -18.684 10.051 1.00 93.38 94 GLU A O 1
ATOM 737 N N . PRO A 1 95 ? -39.310 -18.863 9.170 1.00 91.19 95 PRO A N 1
ATOM 738 C CA . PRO A 1 95 ? -39.752 -17.550 9.663 1.00 91.19 95 PRO A CA 1
ATOM 739 C C . PRO A 1 95 ? -39.767 -17.410 11.194 1.00 91.19 95 PRO A C 1
ATOM 741 O O . PRO A 1 95 ? -39.632 -16.299 11.710 1.00 91.19 95 PRO A O 1
ATOM 744 N N . LEU A 1 96 ? -39.929 -18.523 11.923 1.00 91.56 96 LEU A N 1
ATOM 745 C CA . LEU A 1 96 ? -40.076 -18.566 13.385 1.00 91.56 96 LEU A CA 1
ATOM 746 C C . LEU A 1 96 ? -41.096 -17.525 13.871 1.00 91.56 96 LEU A C 1
ATOM 748 O O . LEU A 1 96 ? -42.231 -17.536 13.411 1.00 91.56 96 LEU A O 1
ATOM 752 N N . GLN A 1 97 ? -40.721 -16.599 14.755 1.00 90.19 97 GLN A N 1
ATOM 753 C CA . GLN A 1 97 ? -41.624 -15.583 15.301 1.00 90.19 97 GLN A CA 1
ATOM 754 C C . GLN A 1 97 ? -42.124 -14.543 14.272 1.00 90.19 97 GLN A C 1
ATOM 756 O O . GLN A 1 97 ? -43.034 -13.770 14.579 1.00 90.19 97 GLN A O 1
ATOM 761 N N . LEU A 1 98 ? -41.582 -14.517 13.049 1.00 85.19 98 LEU A N 1
ATOM 762 C CA . LEU A 1 98 ? -41.901 -13.545 11.996 1.00 85.19 98 LEU A CA 1
ATOM 763 C C . LEU A 1 98 ? -43.122 -13.989 11.160 1.00 85.19 98 LEU A C 1
ATOM 765 O O . LEU A 1 98 ? -43.002 -14.372 9.998 1.00 85.19 98 LEU A O 1
ATOM 769 N N . HIS A 1 99 ? -44.321 -13.932 11.746 1.00 75.62 99 HIS A N 1
ATOM 770 C CA . HIS A 1 99 ? -45.552 -14.483 11.146 1.00 75.62 99 HIS A CA 1
ATOM 771 C C . HIS A 1 99 ? -46.323 -13.544 10.195 1.00 75.62 99 HIS A C 1
ATOM 773 O O . HIS A 1 99 ? -47.415 -13.887 9.739 1.00 75.62 99 HIS A O 1
ATOM 779 N N . ASP A 1 100 ? -45.808 -12.355 9.875 1.00 75.56 100 ASP A N 1
ATOM 780 C CA . ASP A 1 100 ? -46.506 -11.448 8.957 1.00 75.56 100 ASP A CA 1
ATOM 781 C C . ASP A 1 100 ? -46.336 -11.909 7.494 1.00 75.56 100 ASP A C 1
ATOM 783 O O . ASP A 1 100 ? -45.245 -11.844 6.922 1.00 75.56 100 ASP A O 1
ATOM 787 N N . MET A 1 101 ? -47.433 -12.331 6.852 1.00 63.59 101 MET A N 1
ATOM 788 C CA . MET A 1 101 ? -47.444 -12.710 5.429 1.00 63.59 101 MET A CA 1
ATOM 789 C C . MET A 1 101 ? -46.923 -11.589 4.510 1.00 63.59 101 MET A C 1
ATOM 791 O O . MET A 1 101 ? -46.316 -11.867 3.471 1.00 63.59 101 MET A O 1
ATOM 795 N N . CYS A 1 102 ? -47.120 -10.318 4.881 1.00 66.75 102 CYS A N 1
ATOM 796 C CA . CYS A 1 102 ? -46.585 -9.167 4.151 1.00 66.75 102 CYS A CA 1
ATOM 797 C C . CYS A 1 102 ? -45.050 -9.138 4.198 1.00 66.75 102 CYS A C 1
ATOM 799 O O . CYS A 1 102 ? -44.408 -8.802 3.198 1.00 66.75 102 CYS A O 1
ATOM 801 N N . ILE A 1 103 ? -44.451 -9.531 5.328 1.00 76.31 103 ILE A N 1
ATOM 802 C CA . ILE A 1 103 ? -42.995 -9.645 5.479 1.00 76.31 103 ILE A CA 1
ATOM 803 C C . ILE A 1 103 ? -42.464 -10.782 4.602 1.00 76.31 103 ILE A C 1
ATOM 805 O O . ILE A 1 103 ? -41.487 -10.567 3.890 1.00 76.31 103 ILE A O 1
ATOM 809 N N . GLN A 1 104 ? -43.129 -11.941 4.559 1.00 77.00 104 GLN A N 1
ATOM 810 C CA . GLN A 1 104 ? -42.676 -13.087 3.756 1.00 77.00 104 GLN A CA 1
ATOM 811 C C . GLN A 1 104 ? -42.646 -12.801 2.248 1.00 77.00 104 GLN A C 1
ATOM 813 O O . GLN A 1 104 ? -41.657 -13.103 1.579 1.00 77.00 104 GLN A O 1
ATOM 818 N N . HIS A 1 105 ? -43.700 -12.185 1.699 1.00 79.50 105 HIS A N 1
ATOM 819 C CA . HIS A 1 105 ? -43.727 -11.844 0.272 1.00 79.50 105 HIS A CA 1
ATOM 820 C C . HIS A 1 105 ? -42.624 -10.839 -0.091 1.00 79.50 105 HIS A C 1
ATOM 822 O O . HIS A 1 105 ? -41.923 -11.010 -1.091 1.00 79.50 105 HIS A O 1
ATOM 828 N N . LYS A 1 106 ? -42.421 -9.826 0.761 1.00 86.94 106 LYS A N 1
ATOM 829 C CA . LYS A 1 106 ? -41.322 -8.864 0.609 1.00 86.94 106 LYS A CA 1
ATOM 830 C C . LYS A 1 106 ? -39.960 -9.546 0.717 1.00 86.94 106 LYS A C 1
ATOM 832 O O . LYS A 1 106 ? -39.071 -9.220 -0.060 1.00 86.94 106 LYS A O 1
ATOM 837 N N . LEU A 1 107 ? -39.799 -10.495 1.637 1.00 91.12 107 LEU A N 1
ATOM 838 C CA . LEU A 1 107 ? -38.548 -11.219 1.841 1.00 91.12 107 LEU A CA 1
ATOM 839 C C . LEU A 1 107 ? -38.187 -12.072 0.622 1.00 91.12 107 LEU A C 1
ATOM 841 O O . LEU A 1 107 ? -37.052 -12.009 0.165 1.00 91.12 107 LEU A O 1
ATOM 845 N N . LYS A 1 108 ? -39.158 -12.775 0.023 1.00 93.31 108 LYS A N 1
ATOM 846 C CA . LYS A 1 108 ? -38.939 -13.533 -1.217 1.00 93.31 108 LYS A CA 1
ATOM 847 C C . LYS A 1 108 ? -38.443 -12.646 -2.360 1.00 93.31 108 LYS A C 1
ATOM 849 O O . LYS A 1 108 ? -37.421 -12.951 -2.962 1.00 93.31 108 LYS A O 1
ATOM 854 N N . SER A 1 109 ? -39.113 -11.517 -2.604 1.00 94.19 109 SER A N 1
ATOM 855 C CA . SER A 1 109 ? -38.681 -10.567 -3.640 1.00 94.19 109 SER A CA 1
ATOM 856 C C . SER A 1 109 ? -37.267 -10.029 -3.392 1.00 94.19 109 SER A C 1
ATOM 858 O O . SER A 1 109 ? -36.547 -9.760 -4.350 1.00 94.19 109 SER A O 1
ATOM 860 N N . ARG A 1 110 ? -36.875 -9.859 -2.124 1.00 95.25 110 ARG A N 1
ATOM 861 C CA . ARG A 1 110 ? -35.540 -9.390 -1.729 1.00 95.25 110 ARG A CA 1
ATOM 862 C C . ARG A 1 110 ? -34.460 -10.459 -1.863 1.00 95.25 110 ARG A C 1
ATOM 864 O O . ARG A 1 110 ? -33.332 -10.118 -2.199 1.00 95.25 110 ARG A O 1
ATOM 871 N N . VAL A 1 111 ? -34.796 -11.726 -1.616 1.00 97.38 111 VAL A N 1
ATOM 872 C CA . VAL A 1 111 ? -33.921 -12.877 -1.896 1.00 97.38 111 VAL A CA 1
ATOM 873 C C . VAL A 1 111 ? -33.662 -12.973 -3.397 1.00 97.38 111 VAL A C 1
ATOM 875 O O . VAL A 1 111 ? -32.508 -13.082 -3.807 1.00 97.38 111 VAL A O 1
ATOM 878 N N . ASP A 1 112 ? -34.714 -12.861 -4.214 1.00 97.12 112 ASP A N 1
ATOM 879 C CA . ASP A 1 112 ? -34.583 -12.907 -5.669 1.00 97.12 112 ASP A CA 1
ATOM 880 C C . ASP A 1 112 ? -33.690 -11.759 -6.169 1.00 97.12 112 ASP A C 1
ATOM 882 O O . ASP A 1 112 ? -32.737 -12.014 -6.904 1.00 97.12 112 ASP A O 1
ATOM 886 N N . SER A 1 113 ? -33.921 -10.509 -5.745 1.00 97.12 113 SER A N 1
ATOM 887 C CA . SER A 1 113 ? -33.073 -9.379 -6.164 1.00 97.12 113 SER A CA 1
ATOM 888 C C . SER A 1 113 ? -31.620 -9.524 -5.697 1.00 97.12 113 SER A C 1
ATOM 890 O O . SER A 1 113 ? -30.706 -9.318 -6.493 1.00 97.12 113 SER A O 1
ATOM 892 N N . ALA A 1 114 ? -31.388 -9.963 -4.456 1.00 97.94 114 ALA A N 1
ATOM 893 C CA . ALA A 1 114 ? -30.046 -10.197 -3.926 1.00 97.94 114 ALA A CA 1
ATOM 894 C C . ALA A 1 114 ? -29.288 -11.301 -4.678 1.00 97.94 114 ALA A C 1
ATOM 896 O O . ALA A 1 114 ? -28.088 -11.165 -4.919 1.00 97.94 114 ALA A O 1
ATOM 897 N N . ALA A 1 115 ? -29.968 -12.370 -5.103 1.00 98.25 115 ALA A N 1
ATOM 898 C CA . ALA A 1 115 ? -29.357 -13.412 -5.924 1.00 98.25 115 ALA A CA 1
ATOM 899 C C . ALA A 1 115 ? -28.940 -12.879 -7.306 1.00 98.25 115 ALA A C 1
ATOM 901 O O . ALA A 1 115 ? -27.826 -13.151 -7.758 1.00 98.25 115 ALA A O 1
ATOM 902 N N . HIS A 1 116 ? -29.788 -12.074 -7.958 1.00 97.62 116 HIS A N 1
ATOM 903 C CA . HIS A 1 116 ? -29.435 -11.437 -9.232 1.00 97.62 116 HIS A CA 1
ATOM 904 C C . HIS A 1 116 ? -28.251 -10.469 -9.072 1.00 97.62 116 HIS A C 1
ATOM 906 O O . HIS A 1 116 ? -27.316 -10.514 -9.875 1.00 97.62 116 HIS A O 1
ATOM 912 N N . ALA A 1 117 ? -28.249 -9.652 -8.015 1.00 96.81 117 ALA A N 1
ATOM 913 C CA . ALA A 1 117 ? -27.163 -8.723 -7.712 1.00 96.81 117 ALA A CA 1
ATOM 914 C C . ALA A 1 117 ? -25.835 -9.447 -7.449 1.00 96.81 117 ALA A C 1
ATOM 916 O O . ALA A 1 117 ? -24.816 -9.107 -8.051 1.00 96.81 117 ALA A O 1
ATOM 917 N N . LEU A 1 118 ? -25.845 -10.492 -6.611 1.00 97.94 118 LEU A N 1
ATOM 918 C CA . LEU A 1 118 ? -24.649 -11.286 -6.323 1.00 97.94 118 LEU A CA 1
ATOM 919 C C . LEU A 1 118 ? -24.086 -11.930 -7.592 1.00 97.94 118 LEU A C 1
ATOM 921 O O . LEU A 1 118 ? -22.877 -11.890 -7.818 1.00 97.94 118 LEU A O 1
ATOM 925 N N . GLN A 1 119 ? -24.951 -12.491 -8.442 1.00 98.06 119 GLN A N 1
ATOM 926 C CA . GLN A 1 119 ? -24.523 -13.074 -9.709 1.00 98.06 119 GLN A CA 1
ATOM 927 C C . GLN A 1 119 ? -23.862 -12.026 -10.612 1.00 98.06 119 GLN A C 1
ATOM 929 O O . GLN A 1 119 ? -22.838 -12.343 -11.211 1.00 98.06 119 GLN A O 1
ATOM 934 N N . ALA A 1 120 ? -24.392 -10.803 -10.690 1.00 96.06 120 ALA A N 1
ATOM 935 C CA . ALA A 1 120 ? -23.780 -9.718 -11.459 1.00 96.06 120 ALA A CA 1
ATOM 936 C C . ALA A 1 120 ? -22.403 -9.320 -10.896 1.00 96.06 120 ALA A C 1
ATOM 938 O O . ALA A 1 120 ? -21.422 -9.292 -11.635 1.00 96.06 120 ALA A O 1
ATOM 939 N N . ARG A 1 121 ? -22.288 -9.115 -9.578 1.00 94.69 121 ARG A N 1
ATOM 940 C CA . ARG A 1 121 ? -21.018 -8.733 -8.927 1.00 94.69 121 ARG A CA 1
ATOM 941 C C . ARG A 1 121 ? -19.936 -9.801 -9.073 1.00 94.69 121 ARG A C 1
ATOM 943 O O . ARG A 1 121 ? -18.778 -9.469 -9.299 1.00 94.69 121 ARG A O 1
ATOM 950 N N . LEU A 1 122 ? -20.307 -11.081 -9.007 1.00 96.44 122 LEU A N 1
ATOM 951 C CA . LEU A 1 122 ? -19.382 -12.192 -9.248 1.00 96.44 122 LEU A CA 1
ATOM 952 C C . LEU A 1 122 ? -18.899 -12.265 -10.705 1.00 96.44 122 LEU A C 1
ATOM 954 O O . LEU A 1 122 ? -17.774 -12.710 -10.934 1.00 96.44 122 LEU A O 1
ATOM 958 N N . GLN A 1 123 ? -19.721 -11.863 -11.683 1.00 95.94 123 GLN A N 1
ATOM 959 C CA . GLN A 1 123 ? -19.330 -11.862 -13.102 1.00 95.94 123 GLN A CA 1
ATOM 960 C C . GLN A 1 123 ? -18.250 -10.818 -13.398 1.00 95.94 123 GLN A C 1
ATOM 962 O O . GLN A 1 123 ? -17.324 -11.115 -14.150 1.00 95.94 123 GLN A O 1
ATOM 967 N N . ASP A 1 124 ? -18.330 -9.653 -12.754 1.00 90.69 124 ASP A N 1
ATOM 968 C CA . ASP A 1 124 ? -17.396 -8.537 -12.953 1.00 90.69 124 ASP A CA 1
ATOM 969 C C . ASP A 1 124 ? -16.166 -8.592 -12.025 1.00 90.69 124 ASP A C 1
ATOM 971 O O . ASP A 1 124 ? -15.312 -7.704 -12.047 1.00 90.69 124 ASP A O 1
ATOM 975 N N . TRP A 1 125 ? -16.059 -9.619 -11.177 1.00 92.62 125 TRP A N 1
ATOM 976 C CA . TRP A 1 125 ? -15.051 -9.661 -10.123 1.00 92.62 125 TRP A CA 1
ATOM 977 C C . TRP A 1 125 ? -13.644 -10.013 -10.628 1.00 92.62 125 TRP A C 1
ATOM 979 O O . TRP A 1 125 ? -13.374 -11.142 -11.054 1.00 92.62 125 TRP A O 1
ATOM 989 N N . ASP A 1 126 ? -12.705 -9.078 -10.451 1.00 86.31 126 ASP A N 1
ATOM 990 C CA . ASP A 1 126 ? -11.268 -9.349 -10.535 1.00 86.31 126 ASP A CA 1
ATOM 991 C C . ASP A 1 126 ? -10.744 -10.040 -9.261 1.00 86.31 126 ASP A C 1
ATOM 993 O O . ASP A 1 126 ? -10.313 -9.418 -8.283 1.00 86.31 126 ASP A O 1
ATOM 997 N N . VAL A 1 127 ? -10.762 -11.373 -9.288 1.00 86.38 127 VAL A N 1
ATOM 998 C CA . VAL A 1 127 ? -10.231 -12.213 -8.206 1.00 86.38 127 VAL A CA 1
ATOM 999 C C . VAL A 1 127 ? -8.721 -12.008 -8.015 1.00 86.38 127 VAL A C 1
ATOM 1001 O O . VAL A 1 127 ? -8.244 -12.099 -6.885 1.00 86.38 127 VAL A O 1
ATOM 1004 N N . ALA A 1 128 ? -7.966 -11.734 -9.084 1.00 78.38 128 ALA A N 1
ATOM 1005 C CA . ALA A 1 128 ? -6.506 -11.639 -9.021 1.00 78.38 128 ALA A CA 1
ATOM 1006 C C . ALA A 1 128 ? -6.040 -10.354 -8.315 1.00 78.38 128 ALA A C 1
ATOM 1008 O O . ALA A 1 128 ? -5.033 -10.378 -7.608 1.00 78.38 128 ALA A O 1
ATOM 1009 N N . GLY A 1 129 ? -6.790 -9.257 -8.461 1.00 76.19 129 GLY A N 1
ATOM 1010 C CA . GLY A 1 129 ? -6.526 -7.978 -7.792 1.00 76.19 129 GLY A CA 1
ATOM 1011 C C . GLY A 1 129 ? -7.031 -7.872 -6.344 1.00 76.19 129 GLY A C 1
ATOM 1012 O O . GLY A 1 129 ? -6.826 -6.843 -5.697 1.00 76.19 129 GLY A O 1
ATOM 1013 N N . THR A 1 130 ? -7.704 -8.898 -5.811 1.00 81.38 130 THR A N 1
ATOM 1014 C CA . THR A 1 130 ? -8.379 -8.815 -4.503 1.00 81.38 130 THR A CA 1
ATOM 1015 C C . THR A 1 130 ? -7.435 -9.054 -3.320 1.00 81.38 130 THR A C 1
ATOM 1017 O O . THR A 1 130 ? -6.710 -10.044 -3.281 1.00 81.38 130 THR A O 1
ATOM 1020 N N . ASN A 1 131 ? -7.503 -8.170 -2.311 1.00 72.69 131 ASN A N 1
ATOM 1021 C CA . ASN A 1 131 ? -6.583 -8.136 -1.162 1.00 72.69 131 ASN A CA 1
ATOM 1022 C C . ASN A 1 131 ? -7.270 -8.041 0.226 1.00 72.69 131 ASN A C 1
ATOM 1024 O O . ASN A 1 131 ? -6.597 -7.698 1.200 1.00 72.69 131 ASN A O 1
ATOM 1028 N N . SER A 1 132 ? -8.583 -8.279 0.341 1.00 76.00 132 SER A N 1
ATOM 1029 C CA . SER A 1 132 ? -9.288 -8.273 1.643 1.00 76.00 132 SER A CA 1
ATOM 1030 C C . SER A 1 132 ? -8.899 -9.472 2.511 1.00 76.00 132 SER A C 1
ATOM 1032 O O . SER A 1 132 ? -8.446 -10.497 1.999 1.00 76.00 132 SER A O 1
ATOM 1034 N N . VAL A 1 133 ? -9.049 -9.371 3.833 1.00 76.25 133 VAL A N 1
ATOM 1035 C CA . VAL A 1 133 ? -8.578 -10.427 4.738 1.00 76.25 133 VAL A CA 1
ATOM 1036 C C . VAL A 1 133 ? -9.473 -11.659 4.617 1.00 76.25 133 VAL A C 1
ATOM 1038 O O . VAL A 1 133 ? -10.683 -11.595 4.801 1.00 76.25 133 VAL A O 1
ATOM 1041 N N . GLY A 1 134 ? -8.871 -12.811 4.311 1.00 83.44 134 GLY A N 1
ATOM 1042 C CA . GLY A 1 134 ? -9.549 -14.108 4.357 1.00 83.44 134 GLY A CA 1
ATOM 1043 C C . GLY A 1 134 ? -10.562 -14.365 3.239 1.00 83.44 134 GLY A C 1
ATOM 1044 O O . GLY A 1 134 ? -11.220 -15.409 3.268 1.00 83.44 134 GLY A O 1
ATOM 1045 N N . PHE A 1 135 ? -10.678 -13.481 2.239 1.00 88.75 135 PHE A N 1
ATOM 1046 C CA . PHE A 1 135 ? -11.639 -13.628 1.137 1.00 88.75 135 PHE A CA 1
ATOM 1047 C C . PHE A 1 135 ? -11.510 -14.984 0.425 1.00 88.75 135 PHE A C 1
ATOM 1049 O O . PHE A 1 135 ? -12.509 -15.563 -0.007 1.00 88.75 135 PHE A O 1
ATOM 1056 N N . GLU A 1 136 ? -10.288 -15.525 0.352 1.00 88.31 136 GLU A N 1
ATOM 1057 C CA . GLU A 1 136 ? -9.976 -16.790 -0.304 1.00 88.31 136 GLU A CA 1
ATOM 1058 C C . GLU A 1 136 ? -10.545 -18.017 0.424 1.00 88.31 136 GLU A C 1
ATOM 1060 O O . GLU A 1 136 ? -10.615 -19.099 -0.158 1.00 88.31 136 GLU A O 1
ATOM 1065 N N . ILE A 1 137 ? -10.959 -17.869 1.685 1.00 90.31 137 ILE A N 1
ATOM 1066 C CA . ILE A 1 137 ? -11.643 -18.915 2.456 1.00 90.31 137 ILE A CA 1
ATOM 1067 C C . ILE A 1 137 ? -13.112 -18.539 2.663 1.00 90.31 137 ILE A C 1
ATOM 1069 O O . ILE A 1 137 ? -13.978 -19.402 2.505 1.00 90.31 137 ILE A O 1
ATOM 1073 N N . ILE A 1 138 ? -13.404 -17.270 2.958 1.00 94.56 138 ILE A N 1
ATOM 1074 C CA . ILE A 1 138 ? -14.753 -16.794 3.275 1.00 94.56 138 ILE A CA 1
ATOM 1075 C C . ILE A 1 138 ? -15.667 -16.881 2.051 1.00 94.56 138 ILE A C 1
ATOM 1077 O O . ILE A 1 138 ? -16.679 -17.572 2.120 1.00 94.56 138 ILE A O 1
ATOM 1081 N N . VAL A 1 139 ? -15.304 -16.273 0.910 1.00 95.81 139 VAL A N 1
ATOM 1082 C CA . VAL A 1 139 ? -16.182 -16.255 -0.280 1.00 95.81 139 VAL A CA 1
ATOM 1083 C C . VAL A 1 139 ? -16.535 -17.678 -0.732 1.00 95.81 139 VAL A C 1
ATOM 1085 O O . VAL A 1 139 ? -17.722 -17.973 -0.874 1.00 95.81 139 VAL A O 1
ATOM 1088 N N . PRO A 1 140 ? -15.573 -18.611 -0.900 1.00 95.25 140 PRO A N 1
ATOM 1089 C CA . PRO A 1 140 ? -15.901 -19.993 -1.244 1.00 95.25 140 PRO A CA 1
ATOM 1090 C C . PRO A 1 140 ? -16.820 -20.688 -0.242 1.00 95.25 140 PRO A C 1
ATOM 1092 O O . PRO A 1 140 ? -17.676 -21.463 -0.655 1.00 95.25 140 PRO A O 1
ATOM 1095 N N . SER A 1 141 ? -16.643 -20.424 1.052 1.00 95.50 141 SER A N 1
ATOM 1096 C CA . SER A 1 141 ? -17.435 -21.064 2.104 1.00 95.50 141 SER A CA 1
ATOM 1097 C C . SER A 1 141 ? -18.857 -20.509 2.148 1.00 95.50 141 SER A C 1
ATOM 1099 O O . SER A 1 141 ? -19.805 -21.280 2.242 1.00 95.50 141 SER A O 1
ATOM 1101 N N . THR A 1 142 ? -19.040 -19.200 1.970 1.00 97.38 142 THR A N 1
ATOM 1102 C CA . THR A 1 142 ? -20.374 -18.595 1.850 1.00 97.38 142 THR A CA 1
ATOM 1103 C C . THR A 1 142 ? -21.101 -19.083 0.595 1.00 97.38 142 THR A C 1
ATOM 1105 O O . THR A 1 142 ? -22.296 -19.358 0.648 1.00 97.38 142 THR A O 1
ATOM 1108 N N . LEU A 1 143 ? -20.392 -19.269 -0.527 1.00 97.88 143 LEU A N 1
ATOM 1109 C CA . LEU A 1 143 ? -20.968 -19.857 -1.745 1.00 97.88 143 LEU A CA 1
ATOM 1110 C C . LEU A 1 143 ? -21.341 -21.342 -1.577 1.00 97.88 143 LEU A C 1
ATOM 1112 O O . LEU A 1 143 ? -22.306 -21.791 -2.191 1.00 97.88 143 LEU A O 1
ATOM 1116 N N . GLU A 1 144 ? -20.599 -22.104 -0.765 1.00 97.25 144 GLU A N 1
ATOM 1117 C CA . GLU A 1 144 ? -20.972 -23.473 -0.373 1.00 97.25 144 GLU A CA 1
ATOM 1118 C C . GLU A 1 144 ? -22.278 -23.471 0.435 1.00 97.25 144 GLU A C 1
ATOM 1120 O O . GLU A 1 144 ? -23.199 -24.201 0.084 1.00 97.25 144 GLU A O 1
ATOM 1125 N N . LEU A 1 145 ? -22.405 -22.584 1.428 1.00 98.06 145 LEU A N 1
ATOM 1126 C CA . LEU A 1 145 ? -23.635 -22.452 2.219 1.00 98.06 145 LEU A CA 1
ATOM 1127 C C . LEU A 1 145 ? -24.832 -22.032 1.359 1.00 98.06 145 LEU A C 1
ATOM 1129 O O . LEU A 1 145 ? -25.901 -22.618 1.470 1.00 98.06 145 LEU A O 1
ATOM 1133 N N . LEU A 1 146 ? -24.658 -21.069 0.451 1.00 98.50 146 LEU A N 1
ATOM 1134 C CA . LEU A 1 146 ? -25.710 -20.666 -0.489 1.00 98.50 146 LEU A CA 1
ATOM 1135 C C . LEU A 1 146 ? -26.140 -21.817 -1.407 1.00 98.50 146 LEU A C 1
ATOM 1137 O O . LEU A 1 146 ? -27.330 -21.970 -1.684 1.00 98.50 146 LEU A O 1
ATOM 1141 N N . LYS A 1 147 ? -25.195 -22.656 -1.845 1.00 97.94 147 LYS A N 1
ATOM 1142 C CA . LYS A 1 147 ? -25.500 -23.851 -2.640 1.00 97.94 147 LYS A CA 1
ATOM 1143 C C . LYS A 1 147 ? -26.369 -24.839 -1.860 1.00 97.94 147 LYS A C 1
ATOM 1145 O O . LYS A 1 147 ? -27.270 -25.419 -2.468 1.00 97.94 147 LYS A O 1
ATOM 1150 N N . ASP A 1 148 ? -26.123 -25.015 -0.565 1.00 96.69 148 ASP A N 1
ATOM 1151 C CA . ASP A 1 148 ? -26.936 -25.883 0.297 1.00 96.69 148 ASP A CA 1
ATOM 1152 C C . ASP A 1 148 ? -28.372 -25.345 0.457 1.00 96.69 148 ASP A C 1
ATOM 1154 O O . ASP A 1 148 ? -29.316 -26.129 0.534 1.00 96.69 148 ASP A O 1
ATOM 1158 N N . GLU A 1 149 ? -28.560 -24.024 0.365 1.00 96.56 149 GLU A N 1
ATOM 1159 C CA . GLU A 1 149 ? -29.877 -23.362 0.295 1.00 96.56 149 GLU A CA 1
ATOM 1160 C C . GLU A 1 149 ? -30.497 -23.353 -1.129 1.00 96.56 149 GLU A C 1
ATOM 1162 O O . GLU A 1 149 ? -31.519 -22.704 -1.381 1.00 96.56 149 GLU A O 1
ATOM 1167 N N . GLY A 1 150 ? -29.879 -24.045 -2.096 1.00 96.88 150 GLY A N 1
ATOM 1168 C CA . GLY A 1 150 ? -30.347 -24.154 -3.484 1.00 96.88 150 GLY A CA 1
ATOM 1169 C C . GLY A 1 150 ? -29.915 -23.019 -4.424 1.00 96.88 150 GLY A C 1
ATOM 1170 O O . GLY A 1 150 ? -30.396 -22.957 -5.558 1.00 96.88 150 GLY A O 1
ATOM 1171 N N . LEU A 1 151 ? -29.007 -22.136 -3.998 1.00 97.44 151 LEU A N 1
ATOM 1172 C CA . LEU A 1 151 ? -28.525 -20.983 -4.766 1.00 97.44 151 LEU A CA 1
ATOM 1173 C C . LEU A 1 151 ? -27.103 -21.236 -5.292 1.00 97.44 151 LEU A C 1
ATOM 1175 O O . LEU A 1 151 ? -26.117 -21.148 -4.562 1.00 97.44 151 LEU A O 1
ATOM 1179 N N . VAL A 1 152 ? -26.982 -21.554 -6.584 1.00 97.44 152 VAL A N 1
ATOM 1180 C CA . VAL A 1 152 ? -25.698 -21.893 -7.223 1.00 97.44 152 VAL A CA 1
ATOM 1181 C C . VAL A 1 152 ? -25.221 -20.759 -8.120 1.00 97.44 152 VAL A C 1
ATOM 1183 O O . VAL A 1 152 ? -25.919 -20.370 -9.050 1.00 97.44 152 VAL A O 1
ATOM 1186 N N . PHE A 1 153 ? -23.988 -20.305 -7.892 1.00 97.44 153 PHE A N 1
ATOM 1187 C CA . PHE A 1 153 ? -23.358 -19.235 -8.666 1.00 97.44 153 PHE A CA 1
ATOM 1188 C C . PHE A 1 153 ? -22.177 -19.761 -9.484 1.00 97.44 153 PHE A C 1
ATOM 1190 O O . PHE A 1 153 ? -21.325 -20.510 -8.980 1.00 97.44 153 PHE A O 1
ATOM 1197 N N . ASP A 1 154 ? -22.104 -19.350 -10.747 1.00 95.50 154 ASP A N 1
ATOM 1198 C CA . ASP A 1 154 ? -20.964 -19.607 -11.628 1.00 95.50 154 ASP A CA 1
ATOM 1199 C C . ASP A 1 154 ? -20.453 -18.300 -12.233 1.00 95.50 154 ASP A C 1
ATOM 1201 O O . ASP A 1 154 ? -21.238 -17.398 -12.520 1.00 95.50 154 ASP A O 1
ATOM 1205 N N . PHE A 1 155 ? -19.132 -18.166 -12.348 1.00 96.25 155 PHE A N 1
ATOM 1206 C CA . PHE A 1 155 ? -18.481 -16.925 -12.768 1.00 96.25 155 PHE A CA 1
ATOM 1207 C C . PHE A 1 155 ? -17.040 -17.180 -13.250 1.00 96.25 155 PHE A C 1
ATOM 1209 O O . PHE A 1 155 ? -16.412 -18.150 -12.803 1.00 96.25 155 PHE A O 1
ATOM 1216 N N . PRO A 1 156 ? -16.477 -16.320 -14.124 1.00 92.62 156 PRO A N 1
ATOM 1217 C CA . PRO A 1 156 ? -15.162 -16.525 -14.740 1.00 92.62 156 PRO A CA 1
ATOM 1218 C C . PRO A 1 156 ? -14.025 -16.736 -13.728 1.00 92.62 156 PRO A C 1
ATOM 1220 O O . PRO A 1 156 ? -13.193 -17.630 -13.897 1.00 92.62 156 PRO A O 1
ATOM 1223 N N . GLY A 1 157 ? -14.023 -15.968 -12.634 1.00 90.25 157 GLY A N 1
ATOM 1224 C CA . GLY A 1 157 ? -12.988 -16.008 -11.594 1.00 90.25 157 GLY A CA 1
ATOM 1225 C C . GLY A 1 157 ? -13.016 -17.239 -10.674 1.00 90.25 157 GLY A C 1
ATOM 1226 O O . GLY A 1 157 ? -12.087 -17.449 -9.891 1.00 90.25 157 GLY A O 1
ATOM 1227 N N . LYS A 1 158 ? -14.040 -18.099 -10.756 1.00 93.69 158 LYS A N 1
ATOM 1228 C CA . LYS A 1 158 ? -14.282 -19.172 -9.774 1.00 93.69 158 LYS A CA 1
ATOM 1229 C C . LYS A 1 158 ? -13.152 -20.195 -9.685 1.00 93.69 158 LYS A C 1
ATOM 1231 O O . LYS A 1 158 ? -12.750 -20.573 -8.588 1.00 93.69 158 LYS A O 1
ATOM 1236 N N . LYS A 1 159 ? -12.607 -20.640 -10.824 1.00 91.31 159 LYS A N 1
ATOM 1237 C CA . LYS A 1 159 ? -11.476 -21.592 -10.838 1.00 91.31 159 LYS A CA 1
ATOM 1238 C C . LYS A 1 159 ? -10.233 -20.996 -10.177 1.00 91.31 159 LYS A C 1
ATOM 1240 O O . LYS A 1 159 ? -9.545 -21.698 -9.439 1.00 91.31 159 LYS A O 1
ATOM 1245 N N . HIS A 1 160 ? -9.973 -19.712 -10.421 1.00 89.31 160 HIS A N 1
ATOM 1246 C CA . HIS A 1 160 ? -8.842 -19.003 -9.833 1.00 89.31 160 HIS A CA 1
ATOM 1247 C C . HIS A 1 160 ? -9.005 -18.871 -8.314 1.00 89.31 160 HIS A C 1
ATOM 1249 O O . HIS A 1 160 ? -8.108 -19.263 -7.570 1.00 89.31 160 HIS A O 1
ATOM 1255 N N . LEU A 1 161 ? -10.189 -18.460 -7.849 1.00 92.50 161 LEU A N 1
ATOM 1256 C CA . LEU A 1 161 ? -10.518 -18.394 -6.423 1.00 92.50 161 LEU A CA 1
ATOM 1257 C C . LEU A 1 161 ? -10.292 -19.738 -5.711 1.00 92.50 161 LEU A C 1
ATOM 1259 O O . LEU A 1 161 ? -9.681 -19.784 -4.644 1.00 92.50 161 LEU A O 1
ATOM 1263 N N . MET A 1 162 ? -10.737 -20.847 -6.312 1.00 93.00 162 MET A N 1
ATOM 1264 C CA . MET A 1 162 ? -10.552 -22.182 -5.728 1.00 93.00 162 MET A CA 1
ATOM 1265 C C . MET A 1 162 ? -9.080 -22.613 -5.683 1.00 93.00 162 MET A C 1
ATOM 1267 O O . MET A 1 162 ? -8.685 -23.311 -4.748 1.00 93.00 162 MET A O 1
ATOM 1271 N N . ALA A 1 163 ? -8.250 -22.180 -6.637 1.00 89.06 163 ALA A N 1
ATOM 1272 C CA . ALA A 1 163 ? -6.808 -22.423 -6.599 1.00 89.06 163 ALA A CA 1
ATOM 1273 C C . ALA A 1 163 ? -6.128 -21.649 -5.452 1.00 89.06 163 ALA A C 1
ATOM 1275 O O . ALA A 1 163 ? -5.336 -22.236 -4.710 1.00 89.06 163 ALA A O 1
ATOM 1276 N N . ILE A 1 164 ? -6.488 -20.373 -5.248 1.00 86.06 164 ILE A N 1
ATOM 1277 C CA . ILE A 1 164 ? -5.995 -19.560 -4.118 1.00 86.06 164 ILE A CA 1
ATOM 1278 C C . ILE A 1 164 ? -6.413 -20.203 -2.788 1.00 86.06 164 ILE A C 1
ATOM 1280 O O . ILE A 1 164 ? -5.584 -20.383 -1.890 1.00 86.06 164 ILE A O 1
ATOM 1284 N N . ARG A 1 165 ? -7.679 -20.626 -2.683 1.00 88.19 165 ARG A N 1
ATOM 1285 C CA . ARG A 1 165 ? -8.200 -21.347 -1.516 1.00 88.19 165 ARG A CA 1
ATOM 1286 C C . ARG A 1 165 ? -7.404 -22.616 -1.225 1.00 88.19 165 ARG A C 1
ATOM 1288 O O . ARG A 1 165 ? -7.006 -22.834 -0.083 1.00 88.19 165 ARG A O 1
ATOM 1295 N N . ALA A 1 166 ? -7.177 -23.458 -2.235 1.00 86.44 166 ALA A N 1
ATOM 1296 C CA . ALA A 1 166 ? -6.452 -24.716 -2.071 1.00 86.44 166 ALA A CA 1
ATOM 1297 C C . ALA A 1 166 ? -5.023 -24.479 -1.556 1.00 86.44 166 ALA A C 1
ATOM 1299 O O . ALA A 1 166 ? -4.581 -25.154 -0.622 1.00 86.44 166 ALA A O 1
ATOM 1300 N N . ALA A 1 167 ? -4.335 -23.465 -2.091 1.00 83.25 167 ALA A N 1
ATOM 1301 C CA . ALA A 1 167 ? -3.018 -23.060 -1.612 1.00 83.25 167 ALA A CA 1
ATOM 1302 C C . ALA A 1 167 ? -3.051 -22.613 -0.138 1.00 83.25 167 ALA A C 1
ATOM 1304 O O . ALA A 1 167 ? -2.196 -23.025 0.649 1.00 83.25 167 ALA A O 1
ATOM 1305 N N . LYS A 1 168 ? -4.056 -21.830 0.274 1.00 78.25 168 LYS A N 1
ATOM 1306 C CA . LYS A 1 168 ? -4.205 -21.362 1.662 1.00 78.25 168 LYS A CA 1
ATOM 1307 C C . LYS A 1 168 ? -4.542 -22.493 2.641 1.00 78.25 168 LYS A C 1
ATOM 1309 O O . LYS A 1 168 ? -3.868 -22.628 3.663 1.00 78.25 168 LYS A O 1
ATOM 1314 N N . ILE A 1 169 ? -5.532 -23.330 2.322 1.00 79.06 169 ILE A N 1
ATOM 1315 C CA . ILE A 1 169 ? -5.961 -24.454 3.176 1.00 79.06 169 ILE A CA 1
ATOM 1316 C C . ILE A 1 169 ? -4.837 -25.484 3.345 1.00 79.06 169 ILE A C 1
ATOM 1318 O O . ILE A 1 169 ? -4.693 -26.054 4.422 1.00 79.06 169 ILE A O 1
ATOM 1322 N N . SER A 1 170 ? -3.972 -25.674 2.340 1.00 76.50 170 SER A N 1
ATOM 1323 C CA . SER A 1 170 ? -2.802 -26.554 2.488 1.00 76.50 170 SER A CA 1
ATOM 1324 C C . SER A 1 170 ? -1.861 -26.140 3.636 1.00 76.50 170 SER A C 1
ATOM 1326 O O . SER A 1 170 ? -1.171 -26.991 4.199 1.00 76.50 170 SER A O 1
ATOM 1328 N N . ARG A 1 171 ? -1.864 -24.851 4.016 1.00 70.81 171 ARG A N 1
ATOM 1329 C CA . ARG A 1 171 ? -1.058 -24.283 5.112 1.00 70.81 171 ARG A CA 1
ATOM 1330 C C . ARG A 1 171 ? -1.835 -24.218 6.428 1.00 70.81 171 ARG A C 1
ATOM 1332 O O . ARG A 1 171 ? -1.250 -24.418 7.488 1.00 70.81 171 ARG A O 1
ATOM 1339 N N . VAL A 1 172 ? -3.145 -23.973 6.368 1.00 71.12 172 VAL A N 1
ATOM 1340 C CA . VAL A 1 172 ? -4.036 -23.906 7.536 1.00 71.12 172 VAL A CA 1
ATOM 1341 C C . VAL A 1 172 ? -4.912 -25.154 7.570 1.00 71.12 172 VAL A C 1
ATOM 1343 O O . VAL A 1 172 ? -6.032 -25.159 7.064 1.00 71.12 172 VAL A O 1
ATOM 1346 N N . ARG A 1 173 ? -4.396 -26.232 8.169 1.00 76.31 173 ARG A N 1
ATOM 1347 C CA . ARG A 1 173 ? -5.223 -27.409 8.458 1.00 76.31 173 ARG A CA 1
ATOM 1348 C C . ARG A 1 173 ? -6.321 -27.030 9.464 1.00 76.31 173 ARG A C 1
ATOM 1350 O O . ARG A 1 173 ? -5.961 -26.501 10.519 1.00 76.31 173 ARG A O 1
ATOM 1357 N N . PRO A 1 174 ? -7.612 -27.288 9.181 1.00 79.62 174 PRO A N 1
ATOM 1358 C CA . PRO A 1 174 ? -8.708 -26.968 10.098 1.00 79.62 174 PRO A CA 1
ATOM 1359 C C . PRO A 1 174 ? -8.505 -27.529 11.512 1.00 79.62 174 PRO A C 1
ATOM 1361 O O . PRO A 1 174 ? -8.903 -26.902 12.487 1.00 79.62 174 PRO A O 1
ATOM 1364 N N . GLU A 1 175 ? -7.804 -28.657 11.654 1.00 82.62 175 GLU A N 1
ATOM 1365 C CA . GLU A 1 175 ? -7.523 -29.285 12.947 1.00 82.62 175 GLU A CA 1
ATOM 1366 C C . GLU A 1 175 ? -6.623 -28.442 13.863 1.00 82.62 175 GLU A C 1
ATOM 1368 O O . GLU A 1 175 ? -6.642 -28.639 15.078 1.00 82.62 175 GLU A O 1
ATOM 1373 N N . HIS A 1 176 ? -5.857 -27.486 13.321 1.00 85.94 176 HIS A N 1
ATOM 1374 C CA . HIS A 1 176 ? -5.076 -26.555 14.140 1.00 85.94 176 HIS A CA 1
ATOM 1375 C C . HIS A 1 176 ? -5.964 -25.613 14.959 1.00 85.94 176 HIS A C 1
ATOM 1377 O O . HIS A 1 176 ? -5.519 -25.144 16.004 1.00 85.94 176 HIS A O 1
ATOM 1383 N N . LEU A 1 177 ? -7.219 -25.384 14.550 1.00 89.06 177 LEU A N 1
ATOM 1384 C CA . LEU A 1 177 ? -8.178 -24.605 15.339 1.00 89.06 177 LEU A CA 1
ATOM 1385 C C . LEU A 1 177 ? -8.498 -25.276 16.681 1.00 89.06 177 LEU A C 1
ATOM 1387 O O . LEU A 1 177 ? -8.869 -24.592 17.625 1.00 89.06 177 LEU A O 1
ATOM 1391 N N . TYR A 1 178 ? -8.289 -26.589 16.814 1.00 92.88 178 TYR A N 1
ATOM 1392 C CA . TYR A 1 178 ? -8.467 -27.295 18.087 1.00 92.88 178 TYR A CA 1
ATOM 1393 C C . TYR A 1 178 ? -7.280 -27.137 19.046 1.00 92.88 178 TYR A C 1
ATOM 1395 O O . TYR A 1 178 ? -7.355 -27.581 20.193 1.00 92.88 178 TYR A O 1
ATOM 1403 N N . ALA A 1 179 ? -6.161 -26.559 18.599 1.00 89.12 179 ALA A N 1
ATOM 1404 C CA . ALA A 1 179 ? -5.036 -26.272 19.477 1.00 89.12 179 ALA A CA 1
ATOM 1405 C C . ALA A 1 179 ? -5.368 -25.103 20.418 1.00 89.12 179 ALA A C 1
ATOM 1407 O O . ALA A 1 179 ? -6.214 -24.261 20.125 1.00 89.12 179 ALA A O 1
ATOM 1408 N N . LYS A 1 180 ? -4.654 -25.023 21.548 1.00 84.62 180 LYS A N 1
ATOM 1409 C CA . LYS A 1 180 ? -4.766 -23.887 22.480 1.00 84.62 180 LYS A CA 1
ATOM 1410 C C . LYS A 1 180 ? -4.221 -22.580 21.903 1.00 84.62 180 LYS A C 1
ATOM 1412 O O . LYS A 1 180 ? -4.578 -21.514 22.380 1.00 84.62 180 LYS A O 1
ATOM 1417 N N . GLN A 1 181 ? -3.328 -22.664 20.917 1.00 83.00 181 GLN A N 1
ATOM 1418 C CA . GLN A 1 181 ? -2.779 -21.484 20.264 1.00 83.00 181 GLN A CA 1
ATOM 1419 C C . GLN A 1 181 ? -3.882 -20.819 19.437 1.00 83.00 181 GLN A C 1
ATOM 1421 O O . GLN A 1 181 ? -4.364 -21.408 18.469 1.00 83.00 181 GLN A O 1
ATOM 1426 N N . CYS A 1 182 ? -4.264 -19.598 19.805 1.00 82.00 182 CYS A N 1
ATOM 1427 C CA . CYS A 1 182 ? -5.177 -18.801 18.998 1.00 82.00 182 CYS A CA 1
ATOM 1428 C C . CYS A 1 182 ? -4.490 -18.417 17.678 1.00 82.00 182 CYS A C 1
ATOM 1430 O O . CYS A 1 182 ? -3.316 -18.034 17.655 1.00 82.00 182 CYS A O 1
ATOM 1432 N N . THR A 1 183 ? -5.212 -18.560 16.570 1.00 85.81 183 THR A N 1
ATOM 1433 C CA . THR A 1 183 ? -4.749 -18.179 15.230 1.00 85.81 183 THR A CA 1
ATOM 1434 C C . THR A 1 183 ? -5.769 -17.239 14.607 1.00 85.81 183 THR A C 1
ATOM 1436 O O . THR A 1 183 ? -6.948 -17.308 14.941 1.00 85.81 183 THR A O 1
ATOM 1439 N N . THR A 1 184 ? -5.356 -16.423 13.637 1.00 86.75 184 THR A N 1
ATOM 1440 C CA . THR A 1 184 ? -6.257 -15.476 12.954 1.00 86.75 184 THR A CA 1
ATOM 1441 C C . THR A 1 184 ? -7.445 -16.142 12.255 1.00 86.75 184 THR A C 1
ATOM 1443 O O . THR A 1 184 ? -8.447 -15.488 11.997 1.00 86.75 184 THR A O 1
ATOM 1446 N N . ALA A 1 185 ? -7.394 -17.454 11.997 1.00 88.44 185 ALA A N 1
ATOM 1447 C CA . ALA A 1 185 ? -8.531 -18.209 11.474 1.00 88.44 185 ALA A CA 1
ATOM 1448 C C . ALA A 1 185 ? -9.717 -18.283 12.461 1.00 88.44 185 ALA A C 1
ATOM 1450 O O . ALA A 1 185 ? -10.854 -18.417 12.015 1.00 88.44 185 ALA A O 1
ATOM 1451 N N . VAL A 1 186 ? -9.483 -18.126 13.773 1.00 92.19 186 VAL A N 1
ATOM 1452 C CA . VAL A 1 186 ? -10.543 -18.003 14.797 1.00 92.19 186 VAL A CA 1
ATOM 1453 C C . VAL A 1 186 ? -11.354 -16.718 14.601 1.00 92.19 186 VAL A C 1
ATOM 1455 O O . VAL A 1 186 ? -12.539 -16.674 14.916 1.00 92.19 186 VAL A O 1
ATOM 1458 N N . HIS A 1 187 ? -10.767 -15.681 14.006 1.00 92.75 187 HIS A N 1
ATOM 1459 C CA . HIS A 1 187 ? -11.500 -14.470 13.653 1.00 92.75 187 HIS A CA 1
ATOM 1460 C C . HIS A 1 187 ? -12.517 -14.710 12.526 1.00 92.75 187 HIS A C 1
ATOM 1462 O O . HIS A 1 187 ? -13.388 -13.880 12.321 1.00 92.75 187 HIS A O 1
ATOM 1468 N N . SER A 1 188 ? -12.434 -15.821 11.781 1.00 93.62 188 SER A N 1
ATOM 1469 C CA . SER A 1 188 ? -13.318 -16.148 10.647 1.00 93.62 188 SER A CA 1
ATOM 1470 C C . SER A 1 188 ? -13.866 -17.584 10.719 1.00 93.62 188 SER A C 1
ATOM 1472 O O . SER A 1 188 ? -13.846 -18.308 9.716 1.00 93.62 188 SER A O 1
ATOM 1474 N N . LEU A 1 189 ? -14.314 -18.042 11.902 1.00 95.75 189 LEU A N 1
ATOM 1475 C CA . LEU A 1 189 ? -14.809 -19.419 12.094 1.00 95.75 189 LEU A CA 1
ATOM 1476 C C . LEU A 1 189 ? -15.986 -19.765 11.178 1.00 95.75 189 LEU A C 1
ATOM 1478 O O . LEU A 1 189 ? -16.163 -20.928 10.814 1.00 95.75 189 LEU A O 1
ATOM 1482 N N . GLU A 1 190 ? -16.758 -18.773 10.748 1.00 96.94 190 GLU A N 1
ATOM 1483 C CA . GLU A 1 190 ? -17.864 -18.951 9.817 1.00 96.94 190 GLU A CA 1
ATOM 1484 C C . GLU A 1 190 ? -17.426 -19.535 8.460 1.00 96.94 190 GLU A C 1
ATOM 1486 O O . GLU A 1 190 ? -18.201 -20.210 7.783 1.00 96.94 190 GLU A O 1
ATOM 1491 N N . ALA A 1 191 ? -16.153 -19.374 8.085 1.00 94.31 191 ALA A N 1
ATOM 1492 C CA . ALA A 1 191 ? -15.585 -19.985 6.885 1.00 94.31 191 ALA A CA 1
ATOM 1493 C C . ALA A 1 191 ? -15.306 -21.501 7.048 1.00 94.31 191 ALA A C 1
ATOM 1495 O O . ALA A 1 191 ? -15.022 -22.211 6.075 1.00 94.31 191 ALA A O 1
ATOM 1496 N N . PHE A 1 192 ? -15.399 -22.021 8.274 1.00 94.50 192 PHE A N 1
ATOM 1497 C CA . PHE A 1 192 ? -15.138 -23.419 8.628 1.00 94.50 192 PHE A CA 1
ATOM 1498 C C . PHE A 1 192 ? -16.408 -24.212 8.964 1.00 94.50 192 PHE A C 1
ATOM 1500 O O . PHE A 1 192 ? -16.323 -25.367 9.390 1.00 94.50 192 PHE A O 1
ATOM 1507 N N . VAL A 1 193 ? -17.589 -23.642 8.713 1.00 95.31 193 VAL A N 1
ATOM 1508 C CA . VAL A 1 193 ? -18.867 -24.357 8.820 1.00 95.31 193 VAL A CA 1
ATOM 1509 C C . VAL A 1 193 ? -18.839 -25.634 7.976 1.00 95.31 193 VAL A C 1
ATOM 1511 O O . VAL A 1 193 ? -18.411 -25.625 6.821 1.00 95.31 193 VAL A O 1
ATOM 1514 N N . GLY A 1 194 ? -19.234 -26.754 8.591 1.00 92.56 194 GLY A N 1
ATOM 1515 C CA . GLY A 1 194 ? -19.199 -28.088 7.981 1.00 92.56 194 GLY A CA 1
ATOM 1516 C C . GLY A 1 194 ? -17.802 -28.714 7.856 1.00 92.56 194 GLY A C 1
ATOM 1517 O O . GLY A 1 194 ? -17.678 -29.812 7.317 1.00 92.56 194 GLY A O 1
ATOM 1518 N N . LYS A 1 195 ? -16.746 -28.040 8.334 1.00 91.81 195 LYS A N 1
ATOM 1519 C CA . LYS A 1 195 ? -15.339 -28.479 8.214 1.00 91.81 195 LYS A CA 1
ATOM 1520 C C . LYS A 1 195 ? -14.679 -28.741 9.567 1.00 91.81 195 LYS A C 1
ATOM 1522 O O . LYS A 1 195 ? -13.669 -29.440 9.615 1.00 91.81 195 LYS A O 1
ATOM 1527 N N . ILE A 1 196 ? -15.233 -28.186 10.645 1.00 94.19 196 ILE A N 1
ATOM 1528 C CA . ILE A 1 196 ? -14.773 -28.391 12.019 1.00 94.19 196 ILE A CA 1
ATOM 1529 C C . ILE A 1 196 ? -15.934 -28.716 12.955 1.00 94.19 196 ILE A C 1
ATOM 1531 O O . ILE A 1 196 ? -17.095 -28.449 12.653 1.00 94.19 196 ILE A O 1
ATOM 1535 N N . ASP A 1 197 ? -15.579 -29.261 14.109 1.00 95.25 197 ASP A N 1
ATOM 1536 C CA . ASP A 1 197 ? -16.443 -29.404 15.270 1.00 95.25 197 ASP A CA 1
ATOM 1537 C C . ASP A 1 197 ? -16.367 -28.124 16.121 1.00 95.25 197 ASP A C 1
ATOM 1539 O O . ASP A 1 197 ? -15.319 -27.814 16.698 1.00 95.25 197 ASP A O 1
ATOM 1543 N N . PHE A 1 198 ? -17.470 -27.374 16.182 1.00 96.62 198 PHE A N 1
ATOM 1544 C CA . PHE A 1 198 ? -17.535 -26.106 16.910 1.00 96.62 198 PHE A CA 1
ATOM 1545 C C . PHE A 1 198 ? -17.482 -26.279 18.437 1.00 96.62 198 PHE A C 1
ATOM 1547 O O . PHE A 1 198 ? -17.053 -25.361 19.136 1.00 96.62 198 PHE A O 1
ATOM 1554 N N . ASP A 1 199 ? -17.800 -27.460 18.974 1.00 95.75 199 ASP A N 1
ATOM 1555 C CA . ASP A 1 199 ? -17.678 -27.714 20.417 1.00 95.75 199 ASP A CA 1
ATOM 1556 C C . ASP A 1 199 ? -16.210 -27.730 20.859 1.00 95.75 199 ASP A C 1
ATOM 1558 O O . ASP A 1 199 ? -15.856 -27.327 21.973 1.00 95.75 199 ASP A O 1
ATOM 1562 N N . ARG A 1 200 ? -15.324 -28.141 19.947 1.00 95.38 200 ARG A N 1
ATOM 1563 C CA . ARG A 1 200 ? -13.879 -28.255 20.174 1.00 95.38 200 ARG A CA 1
ATOM 1564 C C . ARG A 1 200 ? -13.111 -26.948 19.998 1.00 95.38 200 ARG A C 1
ATOM 1566 O O . ARG A 1 200 ? -11.886 -26.975 20.099 1.00 95.38 200 ARG A O 1
ATOM 1573 N N . VAL A 1 201 ? -13.793 -25.834 19.733 1.00 95.25 201 VAL A N 1
ATOM 1574 C CA . VAL A 1 201 ? -13.193 -24.486 19.691 1.00 95.25 201 VAL A CA 1
ATOM 1575 C C . VAL A 1 201 ? -13.718 -23.569 20.799 1.00 95.25 201 VAL A C 1
ATOM 1577 O O . VAL A 1 201 ? -13.327 -22.408 20.861 1.00 95.25 201 VAL A O 1
ATOM 1580 N N . SER A 1 202 ? -14.550 -24.087 21.709 1.00 94.81 202 SER A N 1
ATOM 1581 C CA . SER A 1 202 ? -15.112 -23.348 22.852 1.00 94.81 202 SER A CA 1
ATOM 1582 C C . SER A 1 202 ? -14.055 -22.676 23.737 1.00 94.81 202 SER A C 1
ATOM 1584 O O . SER A 1 202 ? -14.299 -21.602 24.278 1.00 94.81 202 SER A O 1
ATOM 1586 N N . HIS A 1 203 ? -12.851 -23.249 23.839 1.00 93.12 203 HIS A N 1
ATOM 1587 C CA . HIS A 1 203 ? -11.737 -22.679 24.609 1.00 93.12 203 HIS A CA 1
ATOM 1588 C C . HIS A 1 203 ? -11.153 -21.389 24.020 1.00 93.12 203 HIS A C 1
ATOM 1590 O O . HIS A 1 203 ? -10.359 -20.743 24.699 1.00 93.12 203 HIS A O 1
ATOM 1596 N N . HIS A 1 204 ? -11.515 -21.025 22.785 1.00 93.81 204 HIS A N 1
ATOM 1597 C CA . HIS A 1 204 ? -11.164 -19.734 22.181 1.00 93.81 204 HIS A CA 1
ATOM 1598 C C . HIS A 1 204 ? -12.182 -18.627 22.489 1.00 93.81 204 HIS A C 1
ATOM 1600 O O . HIS A 1 204 ? -11.944 -17.474 22.133 1.00 93.81 204 HIS A O 1
ATOM 1606 N N . CYS A 1 205 ? -13.313 -18.956 23.126 1.00 94.00 205 CYS A N 1
ATOM 1607 C CA . CYS A 1 205 ? -14.303 -17.969 23.546 1.00 94.00 205 CYS A CA 1
ATOM 1608 C C . CYS A 1 205 ? -13.780 -17.204 24.767 1.00 94.00 205 CYS A C 1
ATOM 1610 O O . CYS A 1 205 ? -13.745 -17.730 25.881 1.00 94.00 205 CYS A O 1
ATOM 1612 N N . SER A 1 206 ? -13.397 -15.948 24.552 1.00 91.31 206 SER A N 1
ATOM 1613 C CA . SER A 1 206 ? -12.833 -15.070 25.576 1.00 91.31 206 SER A CA 1
ATOM 1614 C C . SER A 1 206 ? -13.735 -13.859 25.773 1.00 91.31 206 SER A C 1
ATOM 1616 O O . SER A 1 206 ? -14.044 -13.142 24.823 1.00 91.31 206 SER A O 1
ATOM 1618 N N . ASN A 1 207 ? -14.196 -13.627 27.008 1.00 91.50 207 ASN A N 1
ATOM 1619 C CA . ASN A 1 207 ? -15.190 -12.590 27.336 1.00 91.50 207 ASN A CA 1
ATOM 1620 C C . ASN A 1 207 ? -16.469 -12.646 26.466 1.00 91.50 207 ASN A C 1
ATOM 1622 O O . ASN A 1 207 ? -17.115 -11.620 26.234 1.00 91.50 207 ASN A O 1
ATOM 1626 N N . GLY A 1 208 ? -16.848 -13.845 26.013 1.00 94.75 208 GLY A N 1
ATOM 1627 C CA . GLY A 1 208 ? -17.984 -14.080 25.121 1.00 94.75 208 GLY A CA 1
ATOM 1628 C C . GLY A 1 208 ? -17.695 -13.880 23.629 1.00 94.75 208 GLY A C 1
ATOM 1629 O O . GLY A 1 208 ? -18.590 -14.059 22.815 1.00 94.75 208 GLY A O 1
ATOM 1630 N N . ALA A 1 209 ? -16.484 -13.508 23.224 1.00 96.12 209 ALA A N 1
ATOM 1631 C CA . ALA A 1 209 ? -16.176 -13.285 21.815 1.00 96.12 209 ALA A CA 1
ATOM 1632 C C . ALA A 1 209 ? -15.200 -14.333 21.275 1.00 96.12 209 ALA A C 1
ATOM 1634 O O . ALA A 1 209 ? -14.203 -14.668 21.916 1.00 96.12 209 ALA A O 1
ATOM 1635 N N . MET A 1 210 ? -15.438 -14.778 20.042 1.00 96.06 210 MET A N 1
ATOM 1636 C CA . MET A 1 210 ? -14.458 -15.518 19.248 1.00 96.06 210 MET A CA 1
ATOM 1637 C C . MET A 1 210 ? -13.510 -14.528 18.574 1.00 96.06 210 MET A C 1
ATOM 1639 O O . MET A 1 210 ? -13.833 -13.952 17.533 1.00 96.06 210 MET A O 1
ATOM 1643 N N . MET A 1 211 ? -12.354 -14.292 19.204 1.00 94.00 211 MET A N 1
ATOM 1644 C CA . MET A 1 211 ? -11.322 -13.354 18.735 1.00 94.00 211 MET A CA 1
ATOM 1645 C C . MET A 1 211 ? -11.903 -11.975 18.365 1.00 94.00 211 MET A C 1
ATOM 1647 O O . MET A 1 211 ? -11.583 -11.416 17.321 1.00 94.00 211 MET A O 1
ATOM 1651 N N . GLY A 1 212 ? -12.831 -11.461 19.181 1.00 94.31 212 GLY A N 1
ATOM 1652 C CA . GLY A 1 212 ? -13.475 -10.160 18.977 1.00 94.31 212 GLY A CA 1
ATOM 1653 C C . GLY A 1 212 ? -14.384 -10.038 17.744 1.00 94.31 212 GLY A C 1
ATOM 1654 O O . GLY A 1 212 ? -14.848 -8.935 17.486 1.00 94.31 212 GLY A O 1
ATOM 1655 N N . SER A 1 213 ? -14.645 -11.107 16.978 1.00 96.50 213 SER A N 1
ATOM 1656 C CA . SER A 1 213 ? -15.451 -11.043 15.745 1.00 96.50 213 SER A CA 1
ATOM 1657 C C . SER A 1 213 ? -16.920 -11.415 15.991 1.00 96.50 213 SER A C 1
ATOM 1659 O O . SER A 1 213 ? -17.198 -12.544 16.423 1.00 96.50 213 SER A O 1
ATOM 1661 N N . PRO A 1 214 ? -17.893 -10.537 15.673 1.00 97.50 214 PRO A N 1
ATOM 1662 C CA . PRO A 1 214 ? -19.310 -10.854 15.835 1.00 97.50 214 PRO A CA 1
ATOM 1663 C C . PRO A 1 214 ? -19.801 -11.953 14.890 1.00 97.50 214 PRO A C 1
ATOM 1665 O O . PRO A 1 214 ? -20.546 -12.821 15.342 1.00 97.50 214 PRO A O 1
ATOM 1668 N N . SER A 1 215 ? -19.357 -11.990 13.627 1.00 98.00 215 SER A N 1
ATOM 1669 C CA . SER A 1 215 ? -19.702 -13.092 12.708 1.00 98.00 215 SER A CA 1
ATOM 1670 C C . SER A 1 215 ? -19.149 -14.441 13.166 1.00 98.00 215 SER A C 1
ATOM 1672 O O . SER A 1 215 ? -19.884 -15.429 13.170 1.00 98.00 215 SER A O 1
ATOM 1674 N N . SER A 1 216 ? -17.896 -14.482 13.625 1.00 97.75 216 SER A N 1
ATOM 1675 C CA . SER A 1 216 ? -17.288 -15.709 14.156 1.00 97.75 216 SER A CA 1
ATOM 1676 C C . SER A 1 216 ? -18.011 -16.195 15.419 1.00 97.75 216 SER A C 1
ATOM 1678 O O . SER A 1 216 ? -18.320 -17.378 15.567 1.00 97.75 216 SER A O 1
ATOM 1680 N N . THR A 1 217 ? -18.368 -15.261 16.306 1.00 98.44 217 THR A N 1
ATOM 1681 C CA . THR A 1 217 ? -19.123 -15.550 17.535 1.00 98.44 217 THR A CA 1
ATOM 1682 C C . THR A 1 217 ? -20.546 -16.026 17.230 1.00 98.44 217 THR A C 1
ATOM 1684 O O . THR A 1 217 ? -21.038 -16.961 17.860 1.00 98.44 217 THR A O 1
ATOM 1687 N N . ALA A 1 218 ? -21.204 -15.432 16.232 1.00 98.62 218 ALA A N 1
ATOM 1688 C CA . ALA A 1 218 ? -22.509 -15.880 15.759 1.00 98.62 218 ALA A CA 1
ATOM 1689 C C . ALA A 1 218 ? -22.436 -17.295 15.172 1.00 98.62 218 ALA A C 1
ATOM 1691 O O . ALA A 1 218 ? -23.247 -18.141 15.535 1.00 98.62 218 ALA A O 1
ATOM 1692 N N . ALA A 1 219 ? -21.438 -17.588 14.332 1.00 98.38 219 ALA A N 1
ATOM 1693 C CA . ALA A 1 219 ? -21.224 -18.937 13.812 1.00 98.38 219 ALA A CA 1
ATOM 1694 C C . ALA A 1 219 ? -20.988 -19.955 14.939 1.00 98.38 219 ALA A C 1
ATOM 1696 O O . ALA A 1 219 ? -21.558 -21.043 14.899 1.00 98.38 219 ALA A O 1
ATOM 1697 N N . TYR A 1 220 ? -20.229 -19.591 15.976 1.00 98.31 220 TYR A N 1
ATOM 1698 C CA . TYR A 1 220 ? -20.063 -20.440 17.155 1.00 98.31 220 TYR A CA 1
ATOM 1699 C C . TYR A 1 220 ? -21.396 -20.768 17.839 1.00 98.31 220 TYR A C 1
ATOM 1701 O O . TYR A 1 220 ? -21.683 -21.942 18.046 1.00 98.31 220 TYR A O 1
ATOM 1709 N N . LEU A 1 221 ? -22.249 -19.774 18.100 1.00 98.19 221 LEU A N 1
ATOM 1710 C CA . LEU A 1 221 ? -23.574 -20.013 18.691 1.00 98.19 221 LEU A CA 1
ATOM 1711 C C . LEU A 1 221 ? -24.517 -20.825 17.790 1.00 98.19 221 LEU A C 1
ATOM 1713 O O . LEU A 1 221 ? -25.369 -21.544 18.301 1.00 98.19 221 LEU A O 1
ATOM 1717 N N . ILE A 1 222 ? -24.393 -20.698 16.466 1.00 98.00 222 ILE A N 1
ATOM 1718 C CA . ILE A 1 222 ? -25.248 -21.410 15.504 1.00 98.00 222 ILE A CA 1
ATOM 1719 C C . ILE A 1 222 ? -24.874 -22.896 15.411 1.00 98.00 222 ILE A C 1
ATOM 1721 O O . ILE A 1 222 ? -25.765 -23.731 15.252 1.00 98.00 222 ILE A O 1
ATOM 1725 N N . TYR A 1 223 ? -23.579 -23.227 15.458 1.00 97.31 223 TYR A N 1
ATOM 1726 C CA . TYR A 1 223 ? -23.086 -24.567 15.114 1.00 97.31 223 TYR A CA 1
ATOM 1727 C C . TYR A 1 223 ? -22.489 -25.364 16.283 1.00 97.31 223 TYR A C 1
ATOM 1729 O O . TYR A 1 223 ? -22.264 -26.564 16.114 1.00 97.31 223 TYR A O 1
ATOM 1737 N N . ALA A 1 224 ? -22.238 -24.757 17.447 1.00 96.62 224 ALA A N 1
ATOM 1738 C CA . ALA A 1 224 ? -21.906 -25.507 18.660 1.00 96.62 224 ALA A CA 1
ATOM 1739 C C . ALA A 1 224 ? -23.144 -26.240 19.203 1.00 96.62 224 ALA A C 1
ATOM 1741 O O . ALA A 1 224 ? -24.268 -25.742 19.123 1.00 96.62 224 ALA A O 1
ATOM 1742 N N . SER A 1 225 ? -22.947 -27.425 19.781 1.00 94.81 225 SER A N 1
ATOM 1743 C CA . SER A 1 225 ? -24.023 -28.183 20.427 1.00 94.81 225 SER A CA 1
ATOM 1744 C C . SER A 1 225 ? -24.379 -27.623 21.805 1.00 94.81 225 SER A C 1
ATOM 1746 O O . SER A 1 225 ? -25.520 -27.761 22.253 1.00 94.81 225 SER A O 1
ATOM 1748 N N . GLN A 1 226 ? -23.421 -26.978 22.477 1.00 93.00 226 GLN A N 1
ATOM 1749 C CA . GLN A 1 226 ? -23.623 -26.331 23.771 1.00 93.00 226 GLN A CA 1
ATOM 1750 C C . GLN A 1 226 ? -23.807 -24.825 23.604 1.00 93.00 226 GLN A C 1
ATOM 1752 O O . GLN A 1 226 ? -22.965 -24.138 23.029 1.00 93.00 226 GLN A O 1
ATOM 1757 N N . TRP A 1 227 ? -24.900 -24.302 24.159 1.00 95.44 227 TRP A N 1
ATOM 1758 C CA . TRP A 1 227 ? -25.165 -22.869 24.143 1.00 95.44 227 TRP A CA 1
ATOM 1759 C C . TRP A 1 227 ? -24.217 -22.119 25.084 1.00 95.44 227 TRP A C 1
ATOM 1761 O O . TRP A 1 227 ? -24.105 -22.463 26.261 1.00 95.44 227 TRP A O 1
ATOM 1771 N N . ALA A 1 228 ? -23.569 -21.071 24.579 1.00 96.62 228 ALA A N 1
ATOM 1772 C CA . ALA A 1 228 ? -22.639 -20.243 25.340 1.00 96.62 228 ALA A CA 1
ATOM 1773 C C . ALA A 1 228 ? -23.301 -18.915 25.757 1.00 96.62 228 ALA A C 1
ATOM 1775 O O . ALA A 1 228 ? -23.435 -17.984 24.959 1.00 96.62 228 ALA A O 1
ATOM 1776 N N . ASP A 1 229 ? -23.735 -18.821 27.018 1.00 96.69 229 ASP A N 1
ATOM 1777 C CA . ASP A 1 229 ? -24.454 -17.645 27.538 1.00 96.69 229 ASP A CA 1
ATOM 1778 C C . ASP A 1 229 ? -23.604 -16.362 27.533 1.00 96.69 229 ASP A C 1
ATOM 1780 O O . ASP A 1 229 ? -24.127 -15.257 27.366 1.00 96.69 229 ASP A O 1
ATOM 1784 N N . ASP A 1 230 ? -22.288 -16.485 27.701 1.00 96.12 230 ASP A N 1
ATOM 1785 C CA . ASP A 1 230 ? -21.351 -15.368 27.614 1.00 96.12 230 ASP A CA 1
ATOM 1786 C C . ASP A 1 230 ? -21.256 -14.815 26.186 1.00 96.12 230 ASP A C 1
ATOM 1788 O O . ASP A 1 230 ? -21.242 -13.591 26.014 1.00 96.12 230 ASP A O 1
ATOM 1792 N N . ALA A 1 231 ? -21.280 -15.692 25.179 1.00 97.81 231 ALA A N 1
ATOM 1793 C CA . ALA A 1 231 ? -21.296 -15.308 23.773 1.00 97.81 231 ALA A CA 1
ATOM 1794 C C . ALA A 1 231 ? -22.599 -14.635 23.349 1.00 97.81 231 ALA A C 1
ATOM 1796 O O . ALA A 1 231 ? -22.586 -13.605 22.666 1.00 97.81 231 ALA A O 1
ATOM 1797 N N . GLU A 1 232 ? -23.736 -15.134 23.834 1.00 97.62 232 GLU A N 1
ATOM 1798 C CA . GLU A 1 232 ? -25.008 -14.430 23.680 1.00 97.62 232 GLU A CA 1
ATOM 1799 C C . GLU A 1 232 ? -24.958 -13.043 24.342 1.00 97.62 232 GLU A C 1
ATOM 1801 O O . GLU A 1 232 ? -25.376 -12.052 23.736 1.00 97.62 232 GLU A O 1
ATOM 1806 N N . ALA A 1 233 ? -24.445 -12.947 25.573 1.00 96.75 233 ALA A N 1
ATOM 1807 C CA . ALA A 1 233 ? -24.359 -11.680 26.295 1.00 96.75 233 ALA A CA 1
ATOM 1808 C C . ALA A 1 233 ? -23.472 -10.659 25.566 1.00 96.75 233 ALA A C 1
ATOM 1810 O O . ALA A 1 233 ? -23.809 -9.473 25.533 1.00 96.75 233 ALA A O 1
ATOM 1811 N N . TYR A 1 234 ? -22.371 -11.110 24.962 1.00 96.88 234 TYR A N 1
ATOM 1812 C CA . TYR A 1 234 ? -21.521 -10.291 24.101 1.00 96.88 234 TYR A CA 1
ATOM 1813 C C . TYR A 1 234 ? -22.286 -9.769 22.875 1.00 96.88 234 TYR A C 1
ATOM 1815 O O . TYR A 1 234 ? -22.373 -8.555 22.690 1.00 96.88 234 TYR A O 1
ATOM 1823 N N . LEU A 1 235 ? -22.936 -10.633 22.087 1.00 97.25 235 LEU A N 1
ATOM 1824 C CA . LEU A 1 235 ? -23.693 -10.183 20.908 1.00 97.25 235 LEU A CA 1
ATOM 1825 C C . LEU A 1 235 ? -24.855 -9.247 21.282 1.00 97.25 235 LEU A C 1
ATOM 1827 O O . LEU A 1 235 ? -25.082 -8.236 20.616 1.00 97.25 235 LEU A O 1
ATOM 1831 N N . ARG A 1 236 ? -25.553 -9.510 22.397 1.00 95.56 236 ARG A N 1
ATOM 1832 C CA . ARG A 1 236 ? -26.581 -8.598 22.933 1.00 95.56 236 ARG A CA 1
ATOM 1833 C C . ARG A 1 236 ? -26.010 -7.239 23.317 1.00 95.56 236 ARG A C 1
ATOM 1835 O O . ARG A 1 236 ? -26.683 -6.229 23.098 1.00 95.56 236 ARG A O 1
ATOM 1842 N N . HIS A 1 237 ? -24.804 -7.205 23.884 1.00 94.19 237 HIS A N 1
ATOM 1843 C CA . HIS A 1 237 ? -24.114 -5.958 24.193 1.00 94.19 237 HIS A CA 1
ATOM 1844 C C . HIS A 1 237 ? -23.837 -5.150 22.920 1.00 94.19 237 HIS A C 1
ATOM 1846 O O . HIS A 1 237 ? -24.100 -3.951 22.914 1.00 94.19 237 HIS A O 1
ATOM 1852 N N . LEU A 1 238 ? -23.419 -5.788 21.826 1.00 95.06 238 LEU A N 1
ATOM 1853 C CA . LEU A 1 238 ? -23.189 -5.089 20.556 1.00 95.06 238 LEU A CA 1
ATOM 1854 C C . LEU A 1 238 ? -24.482 -4.547 19.943 1.00 95.06 238 LEU A C 1
ATOM 1856 O O . LEU A 1 238 ? -24.561 -3.365 19.613 1.00 95.06 238 LEU A O 1
ATOM 1860 N N . VAL A 1 239 ? -25.511 -5.394 19.845 1.00 93.88 239 VAL A N 1
ATOM 1861 C CA . VAL A 1 239 ? -26.790 -5.047 19.202 1.00 93.88 239 VAL A CA 1
ATOM 1862 C C . VAL A 1 239 ? -27.525 -3.930 19.957 1.00 93.88 239 VAL A C 1
ATOM 1864 O O . VAL A 1 239 ? -28.139 -3.065 19.331 1.00 93.88 239 VAL A O 1
ATOM 1867 N N . ARG A 1 240 ? -27.463 -3.914 21.299 1.00 86.81 240 ARG A N 1
ATOM 1868 C CA . ARG A 1 240 ? -28.194 -2.941 22.140 1.00 86.81 240 ARG A CA 1
ATOM 1869 C C . ARG A 1 240 ? -27.341 -1.769 22.636 1.00 86.81 240 ARG A C 1
ATOM 1871 O O . ARG A 1 240 ? -27.867 -0.674 22.816 1.00 86.81 240 ARG A O 1
ATOM 1878 N N . GLY A 1 241 ? -26.060 -2.002 22.918 1.00 70.88 241 GLY A N 1
ATOM 1879 C CA . GLY A 1 241 ? -25.220 -1.128 23.745 1.00 70.88 241 GLY A CA 1
ATOM 1880 C C . GLY A 1 241 ? -24.471 -0.023 23.000 1.00 70.88 241 GLY A C 1
ATOM 1881 O O . GLY A 1 241 ? -24.121 0.977 23.620 1.00 70.88 241 GLY A O 1
ATOM 1882 N N . LEU A 1 242 ? -24.265 -0.137 21.684 1.00 70.06 242 LEU A N 1
ATOM 1883 C CA . LEU A 1 242 ? -23.385 0.771 20.926 1.00 70.06 242 LEU A CA 1
ATOM 1884 C C . LEU A 1 242 ? -24.100 1.973 20.274 1.00 70.06 242 LEU A C 1
ATOM 1886 O O . LEU A 1 242 ? -23.741 2.390 19.172 1.00 70.06 242 LEU A O 1
ATOM 1890 N N . GLY A 1 243 ? -25.103 2.552 20.947 1.00 59.25 243 GLY A N 1
ATOM 1891 C CA . GLY A 1 243 ? -25.731 3.817 20.527 1.00 59.25 243 GLY A CA 1
ATOM 1892 C C . GLY A 1 243 ? -26.875 3.696 19.511 1.00 59.25 243 GLY A C 1
ATOM 1893 O O . GLY A 1 243 ? -26.922 4.454 18.550 1.00 59.25 243 GLY A O 1
ATOM 1894 N N . ASN A 1 244 ? -27.819 2.770 19.725 1.00 57.62 244 ASN A N 1
ATOM 1895 C CA . ASN A 1 244 ? -29.022 2.586 18.892 1.00 57.62 244 ASN A CA 1
ATOM 1896 C C . ASN A 1 244 ? -28.726 2.491 17.379 1.00 57.62 244 ASN A C 1
ATOM 1898 O O . ASN A 1 244 ? -29.352 3.159 16.556 1.00 57.62 244 ASN A O 1
ATOM 1902 N N . ARG A 1 245 ? -27.783 1.620 16.997 1.00 74.44 245 ARG A N 1
ATOM 1903 C CA . ARG A 1 245 ? -27.402 1.373 15.590 1.00 74.44 245 ARG A CA 1
ATOM 1904 C C . ARG A 1 245 ? -28.431 0.545 14.804 1.00 74.44 245 ARG A C 1
ATOM 1906 O O . ARG A 1 245 ? -28.116 -0.020 13.761 1.00 74.44 245 ARG A O 1
ATOM 1913 N N . GLY A 1 246 ? -29.665 0.452 15.307 1.00 84.00 246 GLY A N 1
ATOM 1914 C CA . GLY A 1 246 ? -30.785 -0.203 14.634 1.00 84.00 246 GLY A CA 1
ATOM 1915 C C . GLY A 1 246 ? -30.578 -1.686 14.324 1.00 84.00 246 GLY A C 1
ATOM 1916 O O . GLY A 1 246 ? -31.137 -2.147 13.339 1.00 84.00 246 GLY A O 1
ATOM 1917 N N . GLY A 1 247 ? -29.769 -2.402 15.115 1.00 91.44 247 GLY A N 1
ATOM 1918 C CA . GLY A 1 247 ? -29.482 -3.830 14.931 1.00 91.44 247 GLY A CA 1
ATOM 1919 C C . GLY A 1 247 ? -28.154 -4.162 14.241 1.00 91.44 247 GLY A C 1
ATOM 1920 O O . GLY A 1 247 ? -27.772 -5.331 14.225 1.00 91.44 247 GLY A O 1
ATOM 1921 N N . GLY A 1 248 ? -27.442 -3.169 13.701 1.00 93.75 248 GLY A N 1
ATOM 1922 C CA . GLY A 1 248 ? -26.117 -3.368 13.110 1.00 93.75 248 GLY A CA 1
ATOM 1923 C C . GLY A 1 248 ? -25.021 -3.598 14.155 1.00 93.75 248 GLY A C 1
ATOM 1924 O O . GLY A 1 248 ? -25.052 -3.002 15.234 1.00 93.75 248 GLY A O 1
ATOM 1925 N N . VAL A 1 249 ? -24.015 -4.403 13.810 1.00 95.62 249 VAL A N 1
ATOM 1926 C CA . VAL A 1 249 ? -22.824 -4.688 14.641 1.00 95.62 249 VAL A CA 1
ATOM 1927 C C . VAL A 1 249 ? -21.532 -4.360 13.876 1.00 95.62 249 VAL A C 1
ATOM 1929 O O . VAL A 1 249 ? -21.570 -4.348 12.646 1.00 95.62 249 VAL A O 1
ATOM 1932 N N . PRO A 1 250 ? -20.417 -4.028 14.555 1.00 94.50 250 PRO A N 1
ATOM 1933 C CA . PRO A 1 250 ? -19.125 -3.787 13.900 1.00 94.50 250 PRO A CA 1
ATOM 1934 C C . PRO A 1 250 ? -18.471 -5.078 13.381 1.00 94.50 250 PRO A C 1
ATOM 1936 O O . PRO A 1 250 ? -18.910 -6.172 13.727 1.00 94.50 250 PRO A O 1
ATOM 1939 N N . SER A 1 251 ? -17.392 -4.944 12.606 1.00 91.56 251 SER A N 1
ATOM 1940 C CA . SER A 1 251 ? -16.532 -6.064 12.184 1.00 91.56 251 SER A CA 1
ATOM 1941 C C . SER A 1 251 ? -15.794 -6.724 13.346 1.00 91.56 251 SER A C 1
ATOM 1943 O O . SER A 1 251 ? -15.666 -7.945 13.411 1.00 91.56 251 SER A O 1
ATOM 1945 N N . ALA A 1 252 ? -15.334 -5.913 14.299 1.00 94.75 252 ALA A N 1
ATOM 1946 C CA . ALA A 1 252 ? -14.669 -6.376 15.505 1.00 94.75 252 ALA A CA 1
ATOM 1947 C C . ALA A 1 252 ? -15.061 -5.524 16.719 1.00 94.75 252 ALA A C 1
ATOM 1949 O O . ALA A 1 252 ? -15.276 -4.314 16.613 1.00 94.75 252 ALA A O 1
ATOM 1950 N N . TYR A 1 253 ? -15.161 -6.159 17.886 1.00 95.38 253 TYR A N 1
ATOM 1951 C CA . TYR A 1 253 ? -15.339 -5.479 19.164 1.00 95.38 253 TYR A CA 1
ATOM 1952 C C . TYR A 1 253 ? -14.846 -6.336 20.348 1.00 95.38 253 TYR A C 1
ATOM 1954 O O . TYR A 1 253 ? -15.176 -7.523 20.411 1.00 95.38 253 TYR A O 1
ATOM 1962 N N . PRO A 1 254 ? -14.157 -5.755 21.346 1.00 95.44 254 PRO A N 1
ATOM 1963 C CA . PRO A 1 254 ? -13.642 -4.388 21.347 1.00 95.44 254 PRO A CA 1
ATOM 1964 C C . PRO A 1 254 ? -12.496 -4.198 20.352 1.00 95.44 254 PRO A C 1
ATOM 1966 O O . PRO A 1 254 ? -12.014 -5.140 19.733 1.00 95.44 254 PRO A O 1
ATOM 1969 N N . SER A 1 255 ? -12.049 -2.956 20.248 1.00 95.56 255 SER A N 1
ATOM 1970 C CA . SER A 1 255 ? -10.884 -2.507 19.483 1.00 95.56 255 SER A CA 1
ATOM 1971 C C . SER A 1 255 ? -10.031 -1.541 20.314 1.00 95.56 255 SER A C 1
ATOM 1973 O O . SER A 1 255 ? -9.360 -0.660 19.779 1.00 95.56 255 SER A O 1
ATOM 1975 N N . THR A 1 256 ? -10.089 -1.681 21.646 1.00 96.69 256 THR A N 1
ATOM 1976 C CA . THR A 1 256 ? -9.520 -0.748 22.628 1.00 96.69 256 THR A CA 1
ATOM 1977 C C . THR A 1 256 ? -8.067 -0.402 22.332 1.00 96.69 256 THR A C 1
ATOM 1979 O O . THR A 1 256 ? -7.709 0.773 22.313 1.00 96.69 256 THR A O 1
ATOM 1982 N N . TYR A 1 257 ? -7.217 -1.415 22.154 1.00 97.19 257 TYR A N 1
ATOM 1983 C CA . TYR A 1 257 ? -5.776 -1.212 22.040 1.00 97.19 257 TYR A CA 1
ATOM 1984 C C . TYR A 1 257 ? -5.424 -0.616 20.683 1.00 97.19 257 TYR A C 1
ATOM 1986 O O . TYR A 1 257 ? -4.682 0.366 20.637 1.00 97.19 257 TYR A O 1
ATOM 1994 N N . PHE A 1 258 ? -6.055 -1.113 19.620 1.00 96.94 258 PHE A N 1
ATOM 1995 C CA . PHE A 1 258 ? -5.936 -0.551 18.279 1.00 96.94 258 PHE A CA 1
ATOM 1996 C C . PHE A 1 258 ? -6.330 0.923 18.240 1.00 96.94 258 PHE A C 1
ATOM 1998 O O . PHE A 1 258 ? -5.514 1.789 17.921 1.00 96.94 258 PHE A O 1
ATOM 2005 N N . GLU A 1 259 ? -7.548 1.264 18.652 1.00 96.94 259 GLU A N 1
ATOM 2006 C CA . GLU A 1 259 ? -8.000 2.648 18.539 1.00 96.94 259 GLU A CA 1
ATOM 2007 C C . GLU A 1 259 ? -7.215 3.585 19.467 1.00 96.94 259 GLU A C 1
ATOM 2009 O O . GLU A 1 259 ? -6.829 4.678 19.053 1.00 96.94 259 GLU A O 1
ATOM 2014 N N . TYR A 1 260 ? -6.895 3.170 20.697 1.00 97.75 260 TYR A N 1
ATOM 2015 C CA . TYR A 1 260 ? -6.134 4.023 21.617 1.00 97.75 260 TYR A CA 1
ATOM 2016 C C . TYR A 1 260 ? -4.706 4.260 21.140 1.00 97.75 260 TYR A C 1
ATOM 2018 O O . TYR A 1 260 ? -4.236 5.403 21.164 1.00 97.75 260 TYR A O 1
ATOM 2026 N N . THR A 1 261 ? -4.004 3.215 20.701 1.00 97.44 261 THR A N 1
ATOM 2027 C CA . THR A 1 261 ? -2.623 3.375 20.240 1.00 97.44 261 THR A CA 1
ATOM 2028 C C . THR A 1 261 ? -2.566 4.176 18.941 1.00 97.44 261 THR A C 1
ATOM 2030 O O . THR A 1 261 ? -1.677 5.020 18.810 1.00 97.44 261 THR A O 1
ATOM 2033 N N . TRP A 1 262 ? -3.536 4.051 18.027 1.00 96.75 262 TRP A N 1
ATOM 2034 C CA . TRP A 1 262 ? -3.578 4.866 16.804 1.00 96.75 262 TRP A CA 1
ATOM 2035 C C . TRP A 1 262 ? -3.910 6.330 17.095 1.00 96.75 262 TRP A C 1
ATOM 2037 O O . TRP A 1 262 ? -3.227 7.203 16.558 1.00 96.75 262 TRP A O 1
ATOM 2047 N N . ILE A 1 263 ? -4.877 6.627 17.974 1.00 97.00 263 ILE A N 1
ATOM 2048 C CA . ILE A 1 263 ? -5.183 8.012 18.385 1.00 97.00 263 ILE A CA 1
ATOM 2049 C C . ILE A 1 263 ? -3.939 8.659 18.995 1.00 97.00 263 ILE A C 1
ATOM 2051 O O . ILE A 1 263 ? -3.514 9.734 18.564 1.00 97.00 263 ILE A O 1
ATOM 2055 N N . LEU A 1 264 ? -3.339 8.008 19.995 1.00 97.12 264 LEU A N 1
ATOM 2056 C CA . LEU A 1 264 ? -2.212 8.573 20.731 1.00 97.12 264 LEU A CA 1
ATOM 2057 C C . LEU A 1 264 ? -0.984 8.728 19.837 1.00 97.12 264 LEU A C 1
ATOM 2059 O O . LEU A 1 264 ? -0.398 9.806 19.802 1.00 97.12 264 LEU A O 1
ATOM 2063 N N . SER A 1 265 ? -0.607 7.690 19.089 1.00 95.75 265 SER A N 1
ATOM 2064 C CA . SER A 1 265 ? 0.554 7.742 18.192 1.00 95.75 265 SER A CA 1
ATOM 2065 C C . SER A 1 265 ? 0.422 8.840 17.139 1.00 95.75 265 SER A C 1
ATOM 2067 O O . SER A 1 265 ? 1.379 9.575 16.901 1.00 95.75 265 SER A O 1
ATOM 2069 N N . THR A 1 266 ? -0.767 8.991 16.558 1.00 95.81 266 THR A N 1
ATOM 2070 C CA . THR A 1 266 ? -1.064 9.994 15.532 1.00 95.81 266 THR A CA 1
ATOM 2071 C C . THR A 1 266 ? -0.957 11.414 16.087 1.00 95.81 266 THR A C 1
ATOM 2073 O O . THR A 1 266 ? -0.259 12.251 15.512 1.00 95.81 266 THR A O 1
ATOM 2076 N N . LEU A 1 267 ? -1.576 11.687 17.241 1.00 96.56 267 LEU A N 1
ATOM 2077 C CA . LEU A 1 267 ? -1.502 13.005 17.881 1.00 96.56 267 LEU A CA 1
ATOM 2078 C C . LEU A 1 267 ? -0.073 13.337 18.334 1.00 96.56 267 LEU A C 1
ATOM 2080 O O . LEU A 1 267 ? 0.428 14.430 18.062 1.00 96.56 267 LEU A O 1
ATOM 2084 N N . LEU A 1 268 ? 0.608 12.393 18.987 1.00 94.44 268 LEU A N 1
ATOM 2085 C CA . LEU A 1 268 ? 1.986 12.585 19.441 1.00 94.44 268 LEU A CA 1
ATOM 2086 C C . LEU A 1 268 ? 2.918 12.869 18.256 1.00 94.44 268 LEU A C 1
ATOM 2088 O O . LEU A 1 268 ? 3.725 13.798 18.319 1.00 94.44 268 LEU A O 1
ATOM 2092 N N . ARG A 1 269 ? 2.764 12.141 17.139 1.00 92.69 269 ARG A N 1
ATOM 2093 C CA . ARG A 1 269 ? 3.597 12.341 15.944 1.00 92.69 269 ARG A CA 1
ATOM 2094 C C . ARG A 1 269 ? 3.362 13.689 15.268 1.00 92.69 269 ARG A C 1
ATOM 2096 O O . ARG A 1 269 ? 4.314 14.264 14.742 1.00 92.69 269 ARG A O 1
ATOM 2103 N N . ALA A 1 270 ? 2.140 14.214 15.324 1.00 93.25 270 ALA A N 1
ATOM 2104 C CA . ALA A 1 270 ? 1.814 15.554 14.835 1.00 93.25 270 ALA A CA 1
ATOM 2105 C C . ALA A 1 270 ? 2.370 16.690 15.713 1.00 93.25 270 ALA A C 1
ATOM 2107 O O . ALA A 1 270 ? 2.243 17.865 15.367 1.00 93.25 270 ALA A O 1
ATOM 2108 N N . GLY A 1 271 ? 3.004 16.369 16.845 1.00 91.56 271 GLY A N 1
ATOM 2109 C CA . GLY A 1 271 ? 3.618 17.337 17.751 1.00 91.56 271 GLY A CA 1
ATOM 2110 C C . GLY A 1 271 ? 2.688 17.846 18.848 1.00 91.56 271 GLY A C 1
ATOM 2111 O O . GLY A 1 271 ? 2.945 18.913 19.410 1.00 91.56 271 GLY A O 1
ATOM 2112 N N . PHE A 1 272 ? 1.611 17.121 19.168 1.00 94.19 272 PHE A N 1
ATOM 2113 C CA . PHE A 1 272 ? 0.972 17.284 20.472 1.00 94.19 272 PHE A CA 1
ATOM 2114 C C . PHE A 1 272 ? 1.883 16.680 21.541 1.00 94.19 272 PHE A C 1
ATOM 2116 O O . PHE A 1 272 ? 2.215 15.498 21.502 1.00 94.19 272 PHE A O 1
ATOM 2123 N N . THR A 1 273 ? 2.306 17.490 22.504 1.00 92.75 273 THR A N 1
ATOM 2124 C CA . THR A 1 273 ? 3.130 17.019 23.620 1.00 92.75 273 THR A CA 1
ATOM 2125 C C . THR A 1 273 ? 2.267 16.310 24.670 1.00 92.75 273 THR A C 1
ATOM 2127 O O . THR A 1 273 ? 1.068 16.587 24.769 1.00 92.75 273 THR A O 1
ATOM 2130 N N . PRO A 1 274 ? 2.849 15.470 25.548 1.00 90.62 274 PRO A N 1
ATOM 2131 C CA . PRO A 1 274 ? 2.120 14.923 26.696 1.00 90.62 274 PRO A CA 1
ATOM 2132 C C . PRO A 1 274 ? 1.458 16.002 27.569 1.00 90.62 274 PRO A C 1
ATOM 2134 O O . PRO A 1 274 ? 0.431 15.749 28.190 1.00 90.62 274 PRO A O 1
ATOM 2137 N N . ARG A 1 275 ? 2.015 17.224 27.587 1.00 92.38 275 ARG A N 1
ATOM 2138 C CA . ARG A 1 275 ? 1.429 18.380 28.274 1.00 92.38 275 ARG A CA 1
ATOM 2139 C C . ARG A 1 275 ? 0.189 18.919 27.559 1.00 92.38 275 ARG A C 1
ATOM 2141 O O . ARG A 1 275 ? -0.764 19.284 28.237 1.00 92.38 275 ARG A O 1
ATOM 2148 N N . ASP A 1 276 ? 0.189 18.954 26.228 1.00 92.62 276 ASP A N 1
ATOM 2149 C CA . ASP A 1 276 ? -0.973 19.385 25.435 1.00 92.62 276 ASP A CA 1
ATOM 2150 C C . ASP A 1 276 ? -2.149 18.407 25.577 1.00 92.62 276 ASP A C 1
ATOM 2152 O O . ASP A 1 276 ? -3.310 18.809 25.536 1.00 92.62 276 ASP A O 1
ATOM 2156 N N . LEU A 1 277 ? -1.842 17.120 25.765 1.00 95.06 277 LEU A N 1
ATOM 2157 C CA . LEU A 1 277 ? -2.822 16.043 25.920 1.00 95.06 277 LEU A CA 1
ATOM 2158 C C . LEU A 1 277 ? -3.201 15.768 27.389 1.00 95.06 277 LEU A C 1
ATOM 2160 O O . LEU A 1 277 ? -4.044 14.906 27.650 1.00 95.06 277 LEU A O 1
ATOM 2164 N N . ALA A 1 278 ? -2.589 16.475 28.347 1.00 94.00 278 ALA A N 1
ATOM 2165 C CA . ALA A 1 278 ? -2.704 16.190 29.774 1.00 94.00 278 ALA A CA 1
ATOM 2166 C C . ALA A 1 278 ? -4.156 16.287 30.266 1.00 94.00 278 ALA A C 1
ATOM 2168 O O . ALA A 1 278 ? -4.753 17.361 30.334 1.00 94.00 278 ALA A O 1
ATOM 2169 N N . CYS A 1 279 ? -4.723 15.142 30.639 1.00 95.31 279 CYS A N 1
ATOM 2170 C CA . CYS A 1 279 ? -6.038 15.027 31.257 1.00 95.31 279 CYS A CA 1
ATOM 2171 C C . CYS A 1 279 ? -6.166 13.663 31.961 1.00 95.31 279 CYS A C 1
ATOM 2173 O O . CYS A 1 279 ? -5.465 12.727 31.576 1.00 95.31 279 CYS A O 1
ATOM 2175 N N . PRO A 1 280 ? -7.102 13.492 32.918 1.00 96.44 280 PRO A N 1
ATOM 2176 C CA . PRO A 1 280 ? -7.304 12.202 33.590 1.00 96.44 280 PRO A CA 1
ATOM 2177 C C . PRO A 1 280 ? -7.600 11.039 32.628 1.00 96.44 280 PRO A C 1
ATOM 2179 O O . PRO A 1 280 ? -7.279 9.888 32.905 1.00 96.44 280 PRO A O 1
ATOM 2182 N N . ALA A 1 281 ? -8.203 11.337 31.473 1.00 96.88 281 ALA A N 1
ATOM 2183 C CA . ALA A 1 281 ? -8.453 10.348 30.434 1.00 96.88 281 ALA A CA 1
ATOM 2184 C C . ALA A 1 281 ? -7.158 9.870 29.749 1.00 96.88 281 ALA A C 1
ATOM 2186 O O . ALA A 1 281 ? -7.040 8.685 29.457 1.00 96.88 281 ALA A O 1
ATOM 2187 N N . LEU A 1 282 ? -6.163 10.745 29.548 1.00 96.56 282 LEU A N 1
ATOM 2188 C CA . LEU A 1 282 ? -4.852 10.339 29.028 1.00 9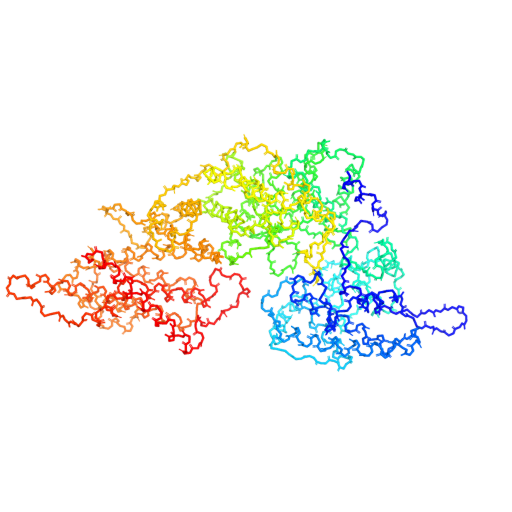6.56 282 LEU A CA 1
ATOM 2189 C C . LEU A 1 282 ? -4.148 9.391 30.003 1.00 96.56 282 LEU A C 1
ATOM 2191 O O . LEU A 1 282 ? -3.619 8.368 29.572 1.00 96.56 282 LEU A O 1
ATOM 2195 N N . ASP A 1 283 ? -4.171 9.713 31.300 1.00 95.00 283 ASP A N 1
ATOM 2196 C CA . ASP A 1 283 ? -3.610 8.839 32.335 1.00 95.00 283 ASP A CA 1
ATOM 2197 C C . ASP A 1 283 ? -4.270 7.458 32.286 1.00 95.00 283 ASP A C 1
ATOM 2199 O O . ASP A 1 283 ? -3.582 6.442 32.227 1.00 95.00 283 ASP A O 1
ATOM 2203 N N . ARG A 1 284 ? -5.602 7.423 32.178 1.00 96.00 284 ARG A N 1
ATOM 2204 C CA . ARG A 1 284 ? -6.357 6.176 32.052 1.00 96.00 284 ARG A CA 1
ATOM 2205 C C . ARG A 1 284 ? -6.023 5.389 30.779 1.00 96.00 284 ARG A C 1
ATOM 2207 O O . ARG A 1 284 ? -5.848 4.178 30.871 1.00 96.00 284 ARG A O 1
ATOM 2214 N N . MET A 1 285 ? -5.914 6.031 29.610 1.00 96.12 285 MET A N 1
ATOM 2215 C CA . MET A 1 285 ? -5.492 5.345 28.376 1.00 96.12 285 MET A CA 1
ATOM 2216 C C . MET A 1 285 ? -4.091 4.748 28.520 1.00 96.12 285 MET A C 1
ATOM 2218 O O . MET A 1 285 ? -3.878 3.588 28.173 1.00 96.12 285 MET A O 1
ATOM 2222 N N . ARG A 1 286 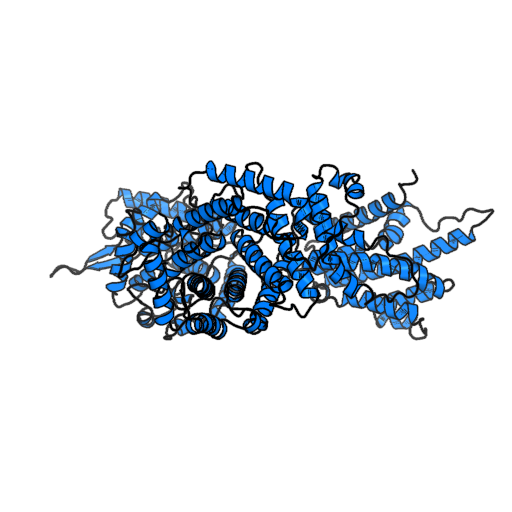? -3.143 5.528 29.053 1.00 94.94 286 ARG A N 1
ATOM 2223 C CA . ARG A 1 286 ? -1.768 5.077 29.299 1.00 94.94 286 ARG A CA 1
ATOM 2224 C C . ARG A 1 286 ? -1.750 3.859 30.219 1.00 94.94 286 ARG A C 1
ATOM 2226 O O . ARG A 1 286 ? -1.046 2.899 29.921 1.00 94.94 286 ARG A O 1
ATOM 2233 N N . ASP A 1 287 ? -2.509 3.896 31.310 1.00 94.62 287 ASP A N 1
ATOM 2234 C CA . ASP A 1 287 ? -2.530 2.818 32.298 1.00 94.62 287 ASP A CA 1
ATOM 2235 C C . ASP A 1 287 ? -3.173 1.545 31.721 1.00 94.62 287 ASP A C 1
ATOM 2237 O O . ASP A 1 287 ? -2.632 0.457 31.909 1.00 94.62 287 ASP A O 1
ATOM 2241 N N . ILE A 1 288 ? -4.251 1.672 30.933 1.00 95.62 288 ILE A N 1
ATOM 2242 C CA . ILE A 1 288 ? -4.855 0.548 30.193 1.00 95.62 288 ILE A CA 1
ATOM 2243 C C . ILE A 1 288 ? -3.827 -0.106 29.260 1.00 95.62 288 ILE A C 1
ATOM 2245 O O . ILE A 1 288 ? -3.685 -1.327 29.271 1.00 95.62 288 ILE A O 1
ATOM 2249 N N . LEU A 1 289 ? -3.082 0.687 28.483 1.00 95.44 289 LEU A N 1
ATOM 2250 C CA . LEU A 1 289 ? -2.067 0.166 27.562 1.00 95.44 289 LEU A CA 1
ATOM 2251 C C . LEU A 1 289 ? -0.883 -0.470 28.303 1.00 95.44 289 LEU A C 1
ATOM 2253 O O . LEU A 1 289 ? -0.433 -1.550 27.935 1.00 95.44 289 LEU A O 1
ATOM 2257 N N . ALA A 1 290 ? -0.382 0.162 29.366 1.00 93.50 290 ALA A N 1
ATOM 2258 C CA . ALA A 1 290 ? 0.726 -0.380 30.154 1.00 93.50 290 ALA A CA 1
ATOM 2259 C C . ALA A 1 290 ? 0.359 -1.709 30.843 1.00 93.50 290 ALA A C 1
ATOM 2261 O O . ALA A 1 290 ? 1.189 -2.624 30.913 1.00 93.50 290 ALA A O 1
ATOM 2262 N N . ASN A 1 291 ? -0.882 -1.827 31.322 1.00 94.38 291 ASN A N 1
ATOM 2263 C CA . ASN A 1 291 ? -1.399 -3.066 31.894 1.00 94.38 291 ASN A CA 1
ATOM 2264 C C . ASN A 1 291 ? -1.568 -4.144 30.821 1.00 94.38 291 ASN A C 1
ATOM 2266 O O . ASN A 1 291 ? -1.130 -5.265 31.054 1.00 94.38 291 ASN A O 1
ATOM 2270 N N . ALA A 1 292 ? -2.067 -3.793 29.631 1.00 94.94 292 ALA A N 1
ATOM 2271 C CA . ALA A 1 292 ? -2.198 -4.724 28.509 1.00 94.94 292 ALA A CA 1
ATOM 2272 C C . ALA A 1 292 ? -0.874 -5.433 28.190 1.00 94.94 292 ALA A C 1
ATOM 2274 O O . ALA A 1 292 ? -0.809 -6.656 28.177 1.00 94.94 292 ALA A O 1
ATOM 2275 N N . PHE A 1 293 ? 0.221 -4.679 28.046 1.00 95.31 293 PHE A N 1
ATOM 2276 C CA . PHE A 1 293 ? 1.548 -5.269 27.832 1.00 95.31 293 PHE A CA 1
ATOM 2277 C C . PHE A 1 293 ? 2.004 -6.175 28.980 1.00 95.31 293 PHE A C 1
ATOM 2279 O O . PHE A 1 293 ? 2.720 -7.147 28.754 1.00 95.31 293 PHE A O 1
ATOM 2286 N N . SER A 1 294 ? 1.635 -5.849 30.217 1.00 92.56 294 SER A N 1
ATOM 2287 C CA . SER A 1 294 ? 2.020 -6.647 31.384 1.00 92.56 294 SER A CA 1
ATOM 2288 C C . SER A 1 294 ? 1.228 -7.956 31.465 1.00 92.56 294 SER A C 1
ATOM 2290 O O . SER A 1 294 ? 1.790 -8.981 31.847 1.00 92.56 294 SER A O 1
ATOM 2292 N N . GLU A 1 295 ? -0.053 -7.923 31.098 1.00 93.00 295 GLU A N 1
ATOM 2293 C CA . GLU A 1 295 ? -0.983 -9.058 31.147 1.00 93.00 295 GLU A CA 1
ATOM 2294 C C . GLU A 1 295 ? -0.822 -10.005 29.946 1.00 93.00 295 GLU A C 1
ATOM 2296 O O . GLU A 1 295 ? -0.909 -11.219 30.112 1.00 93.00 295 GLU A O 1
ATOM 2301 N N . GLU A 1 296 ? -0.497 -9.473 28.764 1.00 91.94 296 GLU A N 1
ATOM 2302 C CA . GLU A 1 296 ? -0.387 -10.216 27.495 1.00 91.94 296 GLU A CA 1
ATOM 2303 C C . GLU A 1 296 ? 1.058 -10.667 27.177 1.00 91.94 296 GLU A C 1
ATOM 2305 O O . GLU A 1 296 ? 1.409 -10.991 26.043 1.00 91.94 296 GLU A O 1
ATOM 2310 N N . GLY A 1 297 ? 1.944 -10.681 28.178 1.00 91.25 297 GLY A N 1
ATOM 2311 C CA . GLY A 1 297 ? 3.306 -11.208 28.018 1.00 91.25 297 GLY A CA 1
ATOM 2312 C C . GLY A 1 297 ? 4.253 -10.327 27.191 1.00 91.25 297 GLY A C 1
ATOM 2313 O O . GLY A 1 297 ? 5.248 -10.822 26.671 1.00 91.25 297 GLY A O 1
ATOM 2314 N N . GLY A 1 298 ? 3.987 -9.022 27.100 1.00 93.44 298 GLY A N 1
ATOM 2315 C CA . GLY A 1 298 ? 4.858 -8.032 26.456 1.00 93.44 298 GLY A CA 1
ATOM 2316 C C . GLY A 1 298 ? 4.561 -7.759 24.979 1.00 93.44 298 GLY A C 1
ATOM 2317 O O . GLY A 1 298 ? 5.228 -6.912 24.387 1.00 93.44 298 GLY A O 1
ATOM 2318 N N . THR A 1 299 ? 3.536 -8.390 24.409 1.00 95.19 299 THR A N 1
ATOM 2319 C CA . THR A 1 299 ? 2.977 -8.050 23.087 1.00 95.19 299 THR A CA 1
ATOM 2320 C C . THR A 1 299 ? 1.471 -7.869 23.201 1.00 95.19 299 THR A C 1
ATOM 2322 O O . THR A 1 299 ? 0.862 -8.487 24.066 1.00 95.19 299 THR A O 1
ATOM 2325 N N . ILE A 1 300 ? 0.867 -7.042 22.353 1.00 95.88 300 ILE A N 1
ATOM 2326 C CA . ILE A 1 300 ? -0.583 -6.797 22.347 1.00 95.88 300 ILE A CA 1
ATOM 2327 C C . ILE A 1 300 ? -1.124 -6.897 20.919 1.00 95.88 300 ILE A C 1
ATOM 2329 O O . ILE A 1 300 ? -0.375 -6.719 19.961 1.00 95.88 300 ILE A O 1
ATOM 2333 N N . GLY A 1 301 ? -2.405 -7.232 20.783 1.00 94.19 301 GLY A N 1
ATOM 2334 C CA . GLY A 1 301 ? -3.152 -7.090 19.528 1.00 94.19 301 GLY A CA 1
ATOM 2335 C C . GLY A 1 301 ? -4.185 -5.975 19.652 1.00 94.19 301 GLY A C 1
ATOM 2336 O O . GLY A 1 301 ? -4.128 -5.182 20.594 1.00 94.19 301 GLY A O 1
ATOM 2337 N N . PHE A 1 302 ? -5.185 -5.957 18.774 1.00 94.56 302 PHE A N 1
ATOM 2338 C CA . PHE A 1 302 ? -6.202 -4.895 18.764 1.00 94.56 302 PHE A CA 1
ATOM 2339 C C . PHE A 1 302 ? -7.084 -4.835 20.030 1.00 94.56 302 PHE A C 1
ATOM 2341 O O . PHE A 1 302 ? -7.707 -3.804 20.317 1.00 94.56 302 PHE A O 1
ATOM 2348 N N . ALA A 1 303 ? -7.143 -5.926 20.801 1.00 94.25 303 ALA A N 1
ATOM 2349 C CA . ALA A 1 303 ? -7.983 -6.097 21.986 1.00 94.25 303 ALA A CA 1
ATOM 2350 C C . ALA A 1 303 ? -7.386 -7.121 22.982 1.00 94.25 303 ALA A C 1
ATOM 2352 O O . ALA A 1 303 ? -6.467 -7.858 22.623 1.00 94.25 303 ALA A O 1
ATOM 2353 N N . PRO A 1 304 ? -7.892 -7.207 24.231 1.00 90.50 304 PRO A N 1
ATOM 2354 C CA . PRO A 1 304 ? -7.459 -8.233 25.184 1.00 90.50 304 PRO A CA 1
ATOM 2355 C C . PRO A 1 304 ? -7.699 -9.654 24.658 1.00 90.50 304 PRO A C 1
ATOM 2357 O O . PRO A 1 304 ? -8.749 -9.926 24.075 1.00 90.50 304 PRO A O 1
ATOM 2360 N N . GLN A 1 305 ? -6.767 -10.571 24.925 1.00 86.94 305 GLN A N 1
ATOM 2361 C CA . GLN A 1 305 ? -6.872 -12.015 24.668 1.00 86.94 305 GLN A CA 1
ATOM 2362 C C . GLN A 1 305 ? -7.078 -12.428 23.197 1.00 86.94 305 GLN A C 1
ATOM 2364 O O . GLN A 1 305 ? -7.386 -13.589 22.923 1.00 86.94 305 GLN A O 1
ATOM 2369 N N . VAL A 1 306 ? -6.880 -11.523 22.232 1.00 88.88 306 VAL A N 1
ATOM 2370 C CA . VAL A 1 306 ? -6.938 -11.853 20.790 1.00 88.88 306 VAL A CA 1
ATOM 2371 C C . VAL A 1 306 ? -5.595 -12.344 20.237 1.00 88.88 306 VAL A C 1
ATOM 2373 O O . VAL A 1 306 ? -5.533 -12.835 19.113 1.00 88.88 306 VAL A O 1
ATOM 2376 N N . GLY A 1 307 ? -4.531 -12.277 21.042 1.00 88.19 307 GLY A N 1
ATOM 2377 C CA . GLY A 1 307 ? -3.158 -12.566 20.633 1.00 88.19 307 GLY A CA 1
ATOM 2378 C C . GLY A 1 307 ? -2.457 -11.343 20.042 1.00 88.19 307 GLY A C 1
ATOM 2379 O O . GLY A 1 307 ? -3.092 -10.472 19.454 1.00 88.19 307 GLY A O 1
ATOM 2380 N N . GLY A 1 308 ? -1.139 -11.272 20.234 1.00 92.19 308 GLY A N 1
ATOM 2381 C CA . GLY A 1 308 ? -0.338 -10.131 19.807 1.00 92.19 308 GLY A CA 1
ATOM 2382 C C . GLY A 1 308 ? -0.109 -10.060 18.300 1.00 92.19 308 GLY A C 1
ATOM 2383 O O . GLY A 1 308 ? 0.154 -11.080 17.656 1.00 92.19 308 GLY A O 1
ATOM 2384 N N . ASP A 1 309 ? -0.120 -8.841 17.768 1.00 94.25 309 ASP A N 1
ATOM 2385 C CA . ASP A 1 309 ? 0.389 -8.515 16.438 1.00 94.25 309 ASP A CA 1
ATOM 2386 C C . ASP A 1 309 ? 1.377 -7.356 16.496 1.00 94.25 309 ASP A C 1
ATOM 2388 O O . ASP A 1 309 ? 1.448 -6.601 17.471 1.00 94.25 309 ASP A O 1
ATOM 2392 N N . VAL A 1 310 ? 2.200 -7.249 15.457 1.00 96.38 310 VAL A N 1
ATOM 2393 C CA . VAL A 1 310 ? 3.289 -6.275 15.459 1.00 96.38 310 VAL A CA 1
ATOM 2394 C C . VAL A 1 310 ? 2.807 -4.841 15.244 1.00 96.38 310 VAL A C 1
ATOM 2396 O O . VAL A 1 310 ? 3.496 -3.919 15.671 1.00 96.38 310 VAL A O 1
ATOM 2399 N N . ASP A 1 311 ? 1.656 -4.625 14.603 1.00 95.19 311 ASP A N 1
ATOM 2400 C CA . ASP A 1 311 ? 1.143 -3.284 14.328 1.00 95.19 311 ASP A CA 1
ATOM 2401 C C . ASP A 1 311 ? 0.722 -2.621 15.651 1.00 95.19 311 ASP A C 1
ATOM 2403 O O . ASP A 1 311 ? 1.246 -1.557 16.009 1.00 95.19 311 ASP A O 1
ATOM 2407 N N . ASP A 1 312 ? -0.132 -3.298 16.421 1.00 96.56 312 ASP A N 1
ATOM 2408 C CA . ASP A 1 312 ? -0.597 -2.855 17.739 1.00 96.56 312 ASP A CA 1
ATOM 2409 C C . ASP A 1 312 ? 0.530 -2.830 18.773 1.00 96.56 312 ASP A C 1
ATOM 2411 O O . ASP A 1 312 ? 0.682 -1.855 19.522 1.00 96.56 312 ASP A O 1
ATOM 2415 N N . THR A 1 313 ? 1.392 -3.850 18.765 1.00 97.69 313 THR A N 1
ATOM 2416 C CA . THR A 1 313 ? 2.578 -3.888 19.629 1.00 97.69 313 THR A CA 1
ATOM 2417 C C . THR A 1 313 ? 3.499 -2.700 19.347 1.00 97.69 313 THR A C 1
ATOM 2419 O O . THR A 1 313 ? 3.868 -1.983 20.278 1.00 97.69 313 THR A O 1
ATOM 2422 N N . ALA A 1 314 ? 3.850 -2.428 18.088 1.00 97.88 314 ALA A N 1
ATOM 2423 C CA . ALA A 1 314 ? 4.768 -1.343 17.742 1.00 97.88 314 ALA A CA 1
ATOM 2424 C C . ALA A 1 314 ? 4.187 0.039 18.076 1.00 97.88 314 ALA A C 1
ATOM 2426 O O . ALA A 1 314 ? 4.884 0.884 18.651 1.00 97.88 314 ALA A O 1
ATOM 2427 N N . LYS A 1 315 ? 2.902 0.279 17.777 1.00 97.12 315 LYS A N 1
ATOM 2428 C CA . LYS A 1 315 ? 2.231 1.534 18.153 1.00 97.12 315 LYS A CA 1
ATOM 2429 C C . LYS A 1 315 ? 2.154 1.697 19.667 1.00 97.12 315 LYS A C 1
ATOM 2431 O O . LYS A 1 315 ? 2.467 2.778 20.170 1.00 97.12 315 LYS A O 1
ATOM 2436 N N . GLY A 1 316 ? 1.820 0.635 20.396 1.00 96.25 316 GLY A N 1
ATOM 2437 C CA . GLY A 1 316 ? 1.808 0.625 21.857 1.00 96.25 316 GLY A CA 1
ATOM 2438 C C . GLY A 1 316 ? 3.179 0.928 22.466 1.00 96.25 316 GLY A C 1
ATOM 2439 O O . GLY A 1 316 ? 3.283 1.808 23.325 1.00 96.25 316 GLY A O 1
ATOM 2440 N N . VAL A 1 317 ? 4.239 0.279 21.970 1.00 95.62 317 VAL A N 1
ATOM 2441 C CA . VAL A 1 317 ? 5.636 0.536 22.367 1.00 95.62 317 VAL A CA 1
ATOM 2442 C C . VAL A 1 317 ? 5.996 2.003 22.150 1.00 95.62 317 VAL A C 1
ATOM 2444 O O . VAL A 1 317 ? 6.523 2.646 23.059 1.00 95.62 317 VAL A O 1
ATOM 2447 N N . MET A 1 318 ? 5.669 2.559 20.981 1.00 93.38 318 MET A N 1
ATOM 2448 C CA . MET A 1 318 ? 5.953 3.957 20.656 1.00 93.38 318 MET A CA 1
ATOM 2449 C C . MET A 1 318 ? 5.198 4.928 21.578 1.00 93.38 318 MET A C 1
ATOM 2451 O O . MET A 1 318 ? 5.793 5.863 22.117 1.00 93.38 318 MET A O 1
ATOM 2455 N N . CYS A 1 319 ? 3.902 4.703 21.809 1.00 94.12 319 CYS A N 1
ATOM 2456 C CA . CYS A 1 319 ? 3.103 5.530 22.715 1.00 94.12 319 CYS A CA 1
ATOM 2457 C C . CYS A 1 319 ? 3.659 5.506 24.143 1.00 94.12 319 CYS A C 1
ATOM 2459 O O . CYS A 1 319 ? 3.820 6.561 24.759 1.00 94.12 319 CYS A O 1
ATOM 2461 N N . LEU A 1 320 ? 3.982 4.324 24.672 1.00 92.88 320 LEU A N 1
ATOM 2462 C CA . LEU A 1 320 ? 4.511 4.184 26.029 1.00 92.88 320 LEU A CA 1
ATOM 2463 C C . LEU A 1 320 ? 5.933 4.740 26.164 1.00 92.88 320 LEU A C 1
ATOM 2465 O O . LEU A 1 320 ? 6.253 5.303 27.212 1.00 92.88 320 LEU A O 1
ATOM 2469 N N . ALA A 1 321 ? 6.758 4.661 25.116 1.00 89.88 321 ALA A N 1
ATOM 2470 C CA . ALA A 1 321 ? 8.081 5.284 25.097 1.00 89.88 321 ALA A CA 1
ATOM 2471 C C . ALA A 1 321 ? 8.008 6.810 25.283 1.00 89.88 321 ALA A C 1
ATOM 2473 O O . ALA A 1 321 ? 8.880 7.383 25.937 1.00 89.88 321 ALA A O 1
ATOM 2474 N N . ILE A 1 322 ? 6.952 7.453 24.773 1.00 88.88 322 ILE A N 1
ATOM 2475 C CA . ILE A 1 322 ? 6.732 8.902 24.891 1.00 88.88 322 ILE A CA 1
ATOM 2476 C C . ILE A 1 322 ? 5.989 9.269 26.190 1.00 88.88 322 ILE A C 1
ATOM 2478 O O . ILE A 1 322 ? 6.304 10.281 26.816 1.00 88.88 322 ILE A O 1
ATOM 2482 N N . LEU A 1 323 ? 4.989 8.476 26.594 1.00 90.38 323 LEU A N 1
ATOM 2483 C CA . LEU A 1 323 ? 4.064 8.823 27.684 1.00 90.38 323 LEU A CA 1
ATOM 2484 C C . LEU A 1 323 ? 4.520 8.383 29.079 1.00 90.38 323 LEU A C 1
ATOM 2486 O O . LEU A 1 323 ? 4.106 8.993 30.069 1.00 90.38 323 LEU A O 1
ATOM 2490 N N . LEU A 1 324 ? 5.328 7.328 29.200 1.00 84.12 324 LEU A N 1
ATOM 2491 C CA . LEU A 1 324 ? 5.864 6.937 30.502 1.00 84.12 324 LEU A CA 1
ATOM 2492 C C . LEU A 1 324 ? 6.909 7.965 30.955 1.00 84.12 324 LEU A C 1
ATOM 2494 O O . LEU A 1 324 ? 7.704 8.464 30.161 1.00 84.12 324 LEU A O 1
ATOM 2498 N N . GLN A 1 325 ? 6.943 8.268 32.252 1.00 71.62 325 GLN A N 1
ATOM 2499 C CA . GLN A 1 325 ? 8.027 9.031 32.876 1.00 71.62 325 GLN A CA 1
ATOM 2500 C C . GLN A 1 325 ? 8.950 8.053 33.610 1.00 71.62 325 GLN A C 1
ATOM 2502 O O . GLN A 1 325 ? 8.488 7.262 34.429 1.00 71.62 325 GLN A O 1
ATOM 2507 N N . GLY A 1 326 ? 10.249 8.075 33.297 1.00 69.69 326 GLY A N 1
ATOM 2508 C CA . GLY A 1 326 ? 11.211 7.100 33.823 1.00 69.69 326 GLY A CA 1
ATOM 2509 C C . GLY A 1 326 ? 10.976 5.663 33.331 1.00 69.69 326 GLY A C 1
ATOM 2510 O O . GLY A 1 326 ? 10.155 5.412 32.442 1.00 69.69 326 GLY A O 1
ATOM 2511 N N . GLY A 1 327 ? 11.733 4.716 33.894 1.00 65.88 327 GLY A N 1
ATOM 2512 C CA . GLY A 1 327 ? 11.596 3.285 33.601 1.00 65.88 327 GLY A CA 1
ATOM 2513 C C . GLY A 1 327 ? 12.223 2.836 32.279 1.00 65.88 327 GLY A C 1
ATOM 2514 O O . GLY A 1 327 ? 11.601 2.049 31.571 1.00 65.88 327 GLY A O 1
ATOM 2515 N N . GLU A 1 328 ? 13.431 3.306 31.957 1.00 63.19 328 GLU A N 1
ATOM 2516 C CA . GLU A 1 328 ? 14.197 2.938 30.747 1.00 63.19 328 GLU A CA 1
ATOM 2517 C C . GLU A 1 328 ? 14.201 1.417 30.511 1.00 63.19 328 GLU A C 1
ATOM 2519 O O . GLU A 1 328 ? 13.775 0.951 29.457 1.00 63.19 328 GLU A O 1
ATOM 2524 N N . GLN A 1 329 ? 14.494 0.633 31.557 1.00 70.75 329 GLN A N 1
ATOM 2525 C CA . GLN A 1 329 ? 14.473 -0.836 31.511 1.00 70.75 329 GLN A CA 1
ATOM 2526 C C . GLN A 1 329 ? 13.121 -1.427 31.085 1.00 70.75 329 GLN A C 1
ATOM 2528 O O . GLN A 1 329 ? 13.081 -2.455 30.415 1.00 70.75 329 GLN A O 1
ATOM 2533 N N . LYS A 1 330 ? 11.996 -0.808 31.477 1.00 79.31 330 LYS A N 1
ATOM 2534 C CA . LYS A 1 330 ? 10.668 -1.290 31.068 1.00 79.31 330 LYS A CA 1
ATOM 2535 C C . LYS A 1 330 ? 10.423 -1.023 29.586 1.00 79.31 330 LYS A C 1
ATOM 2537 O O . LYS A 1 330 ? 9.827 -1.867 28.934 1.00 79.31 330 LYS A O 1
ATOM 2542 N N . ARG A 1 331 ? 10.874 0.121 29.063 1.00 79.62 331 ARG A N 1
ATOM 2543 C CA . ARG A 1 331 ? 10.684 0.502 27.652 1.00 79.62 331 ARG A CA 1
ATOM 2544 C C . ARG A 1 331 ? 11.497 -0.390 26.729 1.00 79.62 331 ARG A C 1
ATOM 2546 O O . ARG A 1 331 ? 10.939 -0.973 25.807 1.00 79.62 331 ARG A O 1
ATOM 2553 N N . GLU A 1 332 ? 12.781 -0.544 27.040 1.00 83.62 332 GLU A N 1
ATOM 2554 C CA . GLU A 1 332 ? 13.686 -1.411 26.285 1.00 83.62 332 GLU A CA 1
ATOM 2555 C C . GLU A 1 332 ? 13.172 -2.846 26.262 1.00 83.62 332 GLU A C 1
ATOM 2557 O O . GLU A 1 332 ? 13.072 -3.438 25.194 1.00 83.62 332 GLU A O 1
ATOM 2562 N N . LYS A 1 333 ? 12.705 -3.356 27.410 1.00 90.56 333 LYS A N 1
ATOM 2563 C CA . LYS A 1 333 ? 12.115 -4.693 27.489 1.00 90.56 333 LYS A CA 1
ATOM 2564 C C . LYS A 1 333 ? 10.938 -4.880 26.525 1.00 90.56 333 LYS A C 1
ATOM 2566 O O . LYS A 1 333 ? 10.801 -5.963 25.965 1.00 90.56 333 LYS A O 1
ATOM 2571 N N . LEU A 1 334 ? 10.081 -3.873 26.330 1.00 93.94 334 LEU A N 1
ATOM 2572 C CA . LEU A 1 334 ? 8.960 -3.989 25.390 1.00 93.94 334 LEU A CA 1
ATOM 2573 C C . LEU A 1 334 ? 9.443 -4.040 23.934 1.00 93.94 334 LEU A C 1
ATOM 2575 O O . LEU A 1 334 ? 8.959 -4.868 23.166 1.00 93.94 334 LEU A O 1
ATOM 2579 N N . ALA A 1 335 ? 10.420 -3.205 23.566 1.00 95.06 335 ALA A N 1
ATOM 2580 C CA . ALA A 1 335 ? 11.023 -3.242 22.234 1.00 95.06 335 ALA A CA 1
ATOM 2581 C C . ALA A 1 335 ? 11.746 -4.577 21.974 1.00 95.06 335 ALA A C 1
ATOM 2583 O O . ALA A 1 335 ? 11.547 -5.181 20.922 1.00 95.06 335 ALA A O 1
ATOM 2584 N N . ASP A 1 336 ? 12.509 -5.079 22.950 1.00 96.50 336 ASP A N 1
ATOM 2585 C CA . ASP A 1 336 ? 13.165 -6.390 22.881 1.00 96.50 336 ASP A CA 1
ATOM 2586 C C . ASP A 1 336 ? 12.140 -7.522 22.711 1.00 96.50 336 ASP A C 1
ATOM 2588 O O . ASP A 1 336 ? 12.314 -8.393 21.861 1.00 96.50 336 ASP A O 1
ATOM 2592 N N . THR A 1 337 ? 11.042 -7.486 23.477 1.00 96.50 337 THR A N 1
ATOM 2593 C CA . THR A 1 337 ? 9.985 -8.509 23.408 1.00 96.50 337 THR A CA 1
ATOM 2594 C C . THR A 1 337 ? 9.288 -8.486 22.045 1.00 96.50 337 THR A C 1
ATOM 2596 O O . THR A 1 337 ? 9.062 -9.540 21.453 1.00 96.50 337 THR A O 1
ATOM 2599 N N . MET A 1 338 ? 8.998 -7.298 21.500 1.00 97.25 338 MET A N 1
ATOM 2600 C CA . MET A 1 338 ? 8.468 -7.148 20.140 1.00 97.25 338 MET A CA 1
ATOM 2601 C C . MET A 1 338 ? 9.412 -7.778 19.104 1.00 97.25 338 MET A C 1
ATOM 2603 O O . MET A 1 338 ? 8.964 -8.519 18.228 1.00 97.25 338 MET A O 1
ATOM 2607 N N . ILE A 1 339 ? 10.716 -7.514 19.207 1.00 97.75 339 ILE A N 1
ATOM 2608 C CA . ILE A 1 339 ? 11.716 -8.091 18.302 1.00 97.75 339 ILE A CA 1
ATOM 2609 C C . ILE A 1 339 ? 11.716 -9.620 18.412 1.00 97.75 339 ILE A C 1
ATOM 2611 O O . ILE A 1 339 ? 11.573 -10.294 17.395 1.00 97.75 339 ILE A O 1
ATOM 2615 N N . GLU A 1 340 ? 11.788 -10.167 19.627 1.00 96.94 340 GLU A N 1
ATOM 2616 C CA . GLU A 1 340 ? 11.813 -11.616 19.876 1.00 96.94 340 GLU A CA 1
ATOM 2617 C C . GLU A 1 340 ? 10.620 -12.354 19.242 1.00 96.94 340 GLU A C 1
ATOM 2619 O O . GLU A 1 340 ? 10.778 -13.446 18.694 1.00 96.94 340 GLU A O 1
ATOM 2624 N N . HIS A 1 341 ? 9.428 -11.753 19.273 1.00 95.06 341 HIS A N 1
ATOM 2625 C CA . HIS A 1 341 ? 8.205 -12.397 18.787 1.00 95.06 341 HIS A CA 1
ATOM 2626 C C . HIS A 1 341 ? 8.015 -12.279 17.266 1.00 95.06 341 HIS A C 1
ATOM 2628 O O . HIS A 1 341 ? 7.551 -13.229 16.613 1.00 95.06 341 HIS A O 1
ATOM 2634 N N . PHE A 1 342 ? 8.351 -11.120 16.692 1.00 96.81 342 PHE A N 1
ATOM 2635 C CA . PHE A 1 342 ? 7.955 -10.763 15.327 1.00 96.81 342 PHE A CA 1
ATOM 2636 C C . PHE A 1 342 ? 9.107 -10.749 14.318 1.00 96.81 342 PHE A C 1
ATOM 2638 O O . PHE A 1 342 ? 8.844 -10.804 13.113 1.00 96.81 342 PHE A O 1
ATOM 2645 N N . GLU A 1 343 ? 10.365 -10.707 14.760 1.00 97.38 343 GLU A N 1
ATOM 2646 C CA . GLU A 1 343 ? 11.513 -10.699 13.855 1.00 97.38 343 GLU A CA 1
ATOM 2647 C C . GLU A 1 343 ? 11.621 -12.016 13.064 1.00 97.38 343 GLU A C 1
ATOM 2649 O O . GLU A 1 343 ? 11.471 -13.124 13.582 1.00 97.38 343 GLU A O 1
ATOM 2654 N N . THR A 1 344 ? 11.897 -11.886 11.768 1.00 95.75 344 THR A N 1
ATOM 2655 C CA . THR A 1 344 ? 12.271 -12.989 10.876 1.00 95.75 344 THR A CA 1
ATOM 2656 C C . THR A 1 344 ? 13.636 -12.698 10.248 1.00 95.75 344 THR A C 1
ATOM 2658 O O . THR A 1 344 ? 14.296 -11.711 10.579 1.00 95.75 344 THR A O 1
ATOM 2661 N N . GLU A 1 345 ? 14.088 -13.539 9.319 1.00 94.56 345 GLU A N 1
ATOM 2662 C CA . GLU A 1 345 ? 15.361 -13.338 8.620 1.00 94.56 345 GLU A CA 1
ATOM 2663 C C . GLU A 1 345 ? 15.426 -11.986 7.884 1.00 94.56 345 GLU A C 1
ATOM 2665 O O . GLU A 1 345 ? 16.428 -11.280 7.988 1.00 94.56 345 GLU A O 1
ATOM 2670 N N . SER A 1 346 ? 14.348 -11.590 7.196 1.00 93.31 346 SER A N 1
ATOM 2671 C CA . SER A 1 346 ? 14.353 -10.437 6.281 1.00 93.31 346 SER A CA 1
ATOM 2672 C C . SER A 1 346 ? 13.418 -9.288 6.663 1.00 93.31 346 SER A C 1
ATOM 2674 O O . SER A 1 346 ? 13.570 -8.194 6.128 1.00 93.31 346 SER A O 1
ATOM 2676 N N . HIS A 1 347 ? 12.457 -9.509 7.560 1.00 95.50 347 HIS A N 1
ATOM 2677 C CA . HIS A 1 347 ? 11.415 -8.535 7.914 1.00 95.50 347 HIS A CA 1
ATOM 2678 C C . HIS A 1 347 ? 10.761 -8.874 9.260 1.00 95.50 347 HIS A C 1
ATOM 2680 O O . HIS A 1 347 ? 11.122 -9.863 9.900 1.00 95.50 347 HIS A O 1
ATOM 2686 N N . PHE A 1 348 ? 9.774 -8.084 9.671 1.00 97.19 348 PHE A N 1
ATOM 2687 C CA . PHE A 1 348 ? 8.909 -8.364 10.815 1.00 97.19 348 PHE A CA 1
ATOM 2688 C C . PHE A 1 348 ? 7.540 -8.837 10.341 1.00 97.19 348 PHE A C 1
ATOM 2690 O O . PHE A 1 348 ? 6.936 -8.191 9.480 1.00 97.19 348 PHE A O 1
ATOM 2697 N N . LYS A 1 349 ? 7.073 -9.961 10.887 1.00 94.38 349 LYS A N 1
ATOM 2698 C CA . LYS A 1 349 ? 5.761 -10.533 10.554 1.00 94.38 349 LYS A CA 1
ATOM 2699 C C . LYS A 1 349 ? 4.655 -9.888 11.393 1.00 94.38 349 LYS A C 1
ATOM 2701 O O . LYS A 1 349 ? 4.883 -9.645 12.575 1.00 94.38 349 LYS A O 1
ATOM 2706 N N . THR A 1 350 ? 3.462 -9.667 10.839 1.00 91.00 350 THR A N 1
ATOM 2707 C CA . THR A 1 350 ? 2.295 -9.212 11.621 1.00 91.00 350 THR A CA 1
ATOM 2708 C C . THR A 1 350 ? 1.765 -10.340 12.498 1.00 91.00 350 THR A C 1
ATOM 2710 O O . THR A 1 350 ? 1.632 -10.167 13.706 1.00 91.00 350 THR A O 1
ATOM 2713 N N . TYR A 1 351 ? 1.541 -11.520 11.910 1.00 84.88 351 TYR A N 1
ATOM 2714 C CA . TYR A 1 351 ? 1.100 -12.727 12.623 1.00 84.88 351 TYR A CA 1
ATOM 2715 C C . TYR A 1 351 ? 2.009 -13.925 12.317 1.00 84.88 351 TYR A C 1
ATOM 2717 O O . TYR A 1 351 ? 2.616 -14.021 11.251 1.00 84.88 351 TYR A O 1
ATOM 2725 N N . ALA A 1 352 ? 2.059 -14.911 13.220 1.00 76.31 352 ALA A N 1
ATOM 2726 C CA . ALA A 1 352 ? 2.949 -16.075 13.106 1.00 76.31 352 ALA A CA 1
ATOM 2727 C C . ALA A 1 352 ? 2.771 -16.926 11.827 1.00 76.31 352 ALA A C 1
ATOM 2729 O O . ALA A 1 352 ? 3.681 -17.666 11.460 1.00 76.31 352 ALA A O 1
ATOM 2730 N N . SER A 1 353 ? 1.612 -16.867 11.163 1.00 70.19 353 SER A N 1
ATOM 2731 C CA . SER A 1 353 ? 1.283 -17.669 9.969 1.00 70.19 353 SER A CA 1
ATOM 2732 C C . SER A 1 353 ? 0.762 -16.821 8.803 1.00 70.19 353 SER A C 1
ATOM 2734 O O . SER A 1 353 ? -0.096 -17.267 8.034 1.00 70.19 353 SER A O 1
ATOM 2736 N N . GLU A 1 354 ? 1.251 -15.588 8.668 1.00 73.38 354 GLU A N 1
ATOM 2737 C CA . GLU A 1 354 ? 0.882 -14.736 7.537 1.00 73.38 354 GLU A CA 1
ATOM 2738 C C . GLU A 1 354 ? 1.407 -15.268 6.191 1.00 73.38 354 GLU A C 1
ATOM 2740 O O . GLU A 1 354 ? 2.397 -16.001 6.115 1.00 73.38 354 GLU A O 1
ATOM 2745 N N . ARG A 1 355 ? 0.684 -14.947 5.110 1.00 67.19 355 ARG A N 1
ATOM 2746 C CA . ARG A 1 355 ? 1.050 -15.350 3.741 1.00 67.19 355 ARG A CA 1
ATOM 2747 C C . ARG A 1 355 ? 2.003 -14.342 3.112 1.00 67.19 355 ARG A C 1
ATOM 2749 O O . ARG A 1 355 ? 3.004 -14.750 2.532 1.00 67.19 355 ARG A O 1
ATOM 2756 N N . ASP A 1 356 ? 1.648 -13.067 3.235 1.00 75.31 356 ASP A N 1
ATOM 2757 C CA . ASP A 1 356 ? 2.327 -11.939 2.619 1.00 75.31 356 ASP A CA 1
ATOM 2758 C C . ASP A 1 356 ? 2.826 -11.004 3.729 1.00 75.31 356 ASP A C 1
ATOM 2760 O O . ASP A 1 356 ? 2.010 -10.556 4.537 1.00 75.31 356 ASP A O 1
ATOM 2764 N N . PRO A 1 357 ? 4.132 -10.699 3.775 1.00 86.44 357 PRO A N 1
ATOM 2765 C CA . PRO A 1 357 ? 4.689 -9.735 4.715 1.00 86.44 357 PRO A CA 1
ATOM 2766 C C . PRO A 1 357 ? 4.043 -8.350 4.605 1.00 86.44 357 PRO A C 1
ATOM 2768 O O . PRO A 1 357 ? 3.980 -7.771 3.512 1.00 86.44 357 PRO A O 1
ATOM 2771 N N . SER A 1 358 ? 3.608 -7.791 5.735 1.00 88.69 358 SER A N 1
ATOM 2772 C CA . SER A 1 358 ? 2.932 -6.490 5.772 1.00 88.69 358 SER A CA 1
ATOM 2773 C C . SER A 1 358 ? 3.913 -5.318 5.641 1.00 88.69 358 SER A C 1
ATOM 2775 O O . SER A 1 358 ? 4.853 -5.146 6.422 1.00 88.69 358 SER A O 1
ATOM 2777 N N . PHE A 1 359 ? 3.663 -4.468 4.642 1.00 90.88 359 PHE A N 1
ATOM 2778 C CA . PHE A 1 359 ? 4.388 -3.214 4.429 1.00 90.88 359 PHE A CA 1
ATOM 2779 C C . PHE A 1 359 ? 4.196 -2.235 5.596 1.00 90.88 359 PHE A C 1
ATOM 2781 O O . PHE A 1 359 ? 5.172 -1.722 6.142 1.00 90.88 359 PHE A O 1
ATOM 2788 N N . ASN A 1 360 ? 2.945 -2.035 6.022 1.00 92.38 360 ASN A N 1
ATOM 2789 C CA . ASN A 1 360 ? 2.599 -1.106 7.099 1.00 92.38 360 ASN A CA 1
ATOM 2790 C C . ASN A 1 360 ? 3.191 -1.548 8.445 1.00 92.38 360 ASN A C 1
ATOM 2792 O O . ASN A 1 360 ? 3.734 -0.714 9.167 1.00 92.38 360 ASN A O 1
ATOM 2796 N N . ALA A 1 361 ? 3.180 -2.854 8.720 1.00 94.69 361 ALA A N 1
ATOM 2797 C CA . ALA A 1 361 ? 3.773 -3.443 9.917 1.00 94.69 361 ALA A CA 1
ATOM 2798 C C . ALA A 1 361 ? 5.256 -3.115 10.060 1.00 94.69 361 ALA A C 1
ATOM 2800 O O . ALA A 1 361 ? 5.711 -2.671 11.112 1.00 94.69 361 ALA A O 1
ATOM 2801 N N . ASN A 1 362 ? 6.019 -3.262 8.978 1.00 97.19 362 ASN A N 1
ATOM 2802 C CA . ASN A 1 362 ? 7.448 -2.968 8.999 1.00 97.19 362 ASN A CA 1
ATOM 2803 C C . ASN A 1 362 ? 7.725 -1.460 9.119 1.00 97.19 362 ASN A C 1
ATOM 2805 O O . ASN A 1 362 ? 8.685 -1.078 9.789 1.00 97.19 362 ASN A O 1
ATOM 2809 N N . CYS A 1 363 ? 6.866 -0.596 8.562 1.00 97.44 363 CYS A N 1
ATOM 2810 C CA . CYS A 1 363 ? 6.920 0.844 8.841 1.00 97.44 363 CYS A CA 1
ATOM 2811 C C . CYS A 1 363 ? 6.648 1.146 10.326 1.00 97.44 363 CYS A C 1
ATOM 2813 O O . CYS A 1 363 ? 7.349 1.965 10.920 1.00 97.44 363 CYS A O 1
ATOM 2815 N N . ASN A 1 364 ? 5.669 0.477 10.942 1.00 97.62 364 ASN A N 1
ATOM 2816 C CA . ASN A 1 364 ? 5.344 0.643 12.360 1.00 97.62 364 ASN A CA 1
ATOM 2817 C C . ASN A 1 364 ? 6.484 0.174 13.272 1.00 97.62 364 ASN A C 1
ATOM 2819 O O . ASN A 1 364 ? 6.841 0.897 14.202 1.00 97.62 364 ASN A O 1
ATOM 2823 N N . VAL A 1 365 ? 7.117 -0.963 12.970 1.00 98.31 365 VAL A N 1
ATOM 2824 C CA . VAL A 1 365 ? 8.321 -1.424 13.682 1.00 98.31 365 VAL A CA 1
ATOM 2825 C C . VAL A 1 365 ? 9.452 -0.413 13.551 1.00 98.31 365 VAL A C 1
ATOM 2827 O O . VAL A 1 365 ? 10.058 -0.041 14.554 1.00 98.31 365 VAL A O 1
ATOM 2830 N N . LEU A 1 366 ? 9.716 0.074 12.336 1.00 97.94 366 LEU A N 1
ATOM 2831 C CA . LEU A 1 366 ? 10.760 1.069 12.104 1.00 97.94 366 LEU A CA 1
ATOM 2832 C C . LEU A 1 366 ? 10.517 2.331 12.949 1.00 97.94 366 LEU A C 1
ATOM 2834 O O . LEU A 1 366 ? 11.433 2.795 13.626 1.00 97.94 366 LEU A O 1
ATOM 2838 N N . LEU A 1 367 ? 9.277 2.829 12.992 1.00 97.06 367 LEU A N 1
ATOM 2839 C CA . LEU A 1 367 ? 8.885 3.947 13.856 1.00 97.06 367 LEU A CA 1
ATOM 2840 C C . LEU A 1 367 ? 9.094 3.639 15.343 1.00 97.06 367 LEU A C 1
ATOM 2842 O O . LEU A 1 367 ? 9.658 4.465 16.059 1.00 97.06 367 LEU A O 1
ATOM 2846 N N . ALA A 1 368 ? 8.675 2.464 15.815 1.00 96.88 368 ALA A N 1
ATOM 2847 C CA . ALA A 1 368 ? 8.817 2.080 17.217 1.00 96.88 368 ALA A CA 1
ATOM 2848 C C . ALA A 1 368 ? 10.288 2.017 17.654 1.00 96.88 368 ALA A C 1
ATOM 2850 O O . ALA A 1 368 ? 10.622 2.518 18.729 1.00 96.88 368 ALA A O 1
ATOM 2851 N N . LEU A 1 369 ? 11.169 1.461 16.816 1.00 97.19 369 LEU A N 1
ATOM 2852 C CA . LEU A 1 369 ? 12.602 1.339 17.103 1.00 97.19 369 LEU A CA 1
ATOM 2853 C C . LEU A 1 369 ? 13.334 2.688 17.030 1.00 97.19 369 LEU A C 1
ATOM 2855 O O . LEU A 1 369 ? 14.169 2.978 17.883 1.00 97.19 369 LEU A O 1
ATOM 2859 N N . LEU A 1 370 ? 12.987 3.545 16.065 1.00 95.75 370 LEU A N 1
ATOM 2860 C CA . LEU A 1 370 ? 13.570 4.888 15.933 1.00 95.75 370 LEU A CA 1
ATOM 2861 C C . LEU A 1 370 ? 13.137 5.857 17.046 1.00 95.75 370 LEU A C 1
ATOM 2863 O O . LEU A 1 370 ? 13.792 6.876 17.247 1.00 95.75 370 LEU A O 1
ATOM 2867 N N . ASN A 1 371 ? 12.058 5.546 17.773 1.00 91.88 371 ASN A N 1
ATOM 2868 C CA . ASN A 1 371 ? 11.596 6.313 18.936 1.00 91.88 371 ASN A CA 1
ATOM 2869 C C . ASN A 1 371 ? 12.150 5.787 20.276 1.00 91.88 371 ASN A C 1
ATOM 2871 O O . ASN A 1 371 ? 11.766 6.287 21.335 1.00 91.88 371 ASN A O 1
ATOM 2875 N N . GLN A 1 372 ? 13.042 4.789 20.261 1.00 91.38 372 GLN A N 1
ATOM 2876 C CA . GLN A 1 372 ? 13.740 4.351 21.472 1.00 91.38 372 GLN A CA 1
ATOM 2877 C C . GLN A 1 372 ? 14.854 5.332 21.859 1.00 91.38 372 GLN A C 1
ATOM 2879 O O . GLN A 1 372 ? 15.395 6.047 21.023 1.00 91.38 372 GLN A O 1
ATOM 2884 N N . GLN A 1 373 ? 15.216 5.360 23.142 1.00 88.44 373 GLN A N 1
ATOM 2885 C CA . GLN A 1 373 ? 16.275 6.238 23.653 1.00 88.44 373 GLN A CA 1
ATOM 2886 C C . GLN A 1 373 ? 17.668 5.810 23.163 1.00 88.44 373 GLN A C 1
ATOM 2888 O O . GLN A 1 373 ? 18.468 6.655 22.770 1.00 88.44 373 GLN A O 1
ATOM 2893 N N . ASP A 1 374 ? 17.935 4.501 23.147 1.00 91.19 374 ASP A N 1
ATOM 2894 C CA . ASP A 1 374 ? 19.149 3.898 22.586 1.00 91.19 374 ASP A CA 1
ATOM 2895 C C . ASP A 1 374 ? 18.863 3.335 21.184 1.00 91.19 374 ASP A C 1
ATOM 2897 O O . ASP A 1 374 ? 18.718 2.132 20.980 1.00 91.19 374 ASP A O 1
ATOM 2901 N N . VAL A 1 375 ? 18.719 4.229 20.202 1.00 94.31 375 VAL A N 1
ATOM 2902 C CA . VAL A 1 375 ? 18.521 3.856 18.788 1.00 94.31 375 VAL A CA 1
ATOM 2903 C C . VAL A 1 375 ? 19.657 2.961 18.248 1.00 94.31 375 VAL A C 1
ATOM 2905 O O . VAL A 1 375 ? 19.342 1.965 17.589 1.00 94.31 375 VAL A O 1
ATOM 2908 N N . PRO A 1 376 ? 20.957 3.236 18.518 1.00 96.38 376 PRO A N 1
ATOM 2909 C CA . PRO A 1 376 ? 22.061 2.401 18.032 1.00 96.38 376 PRO A CA 1
ATOM 2910 C C . PRO A 1 376 ? 21.969 0.920 18.423 1.00 96.38 376 PRO A C 1
ATOM 2912 O O . PRO A 1 376 ? 22.368 0.062 17.631 1.00 96.38 376 PRO A O 1
ATOM 2915 N N . ARG A 1 377 ? 21.407 0.594 19.595 1.00 95.38 377 ARG A N 1
ATOM 2916 C CA . ARG A 1 377 ? 21.177 -0.797 20.030 1.00 95.38 377 ARG A CA 1
ATOM 2917 C C . ARG A 1 377 ? 20.356 -1.615 19.032 1.00 95.38 377 ARG A C 1
ATOM 2919 O O . ARG A 1 377 ? 20.626 -2.800 18.855 1.00 95.38 377 ARG A O 1
ATOM 2926 N N . TYR A 1 378 ? 19.385 -0.990 18.370 1.00 96.62 378 TYR A N 1
ATOM 2927 C CA . TYR A 1 378 ? 18.469 -1.647 17.434 1.00 96.62 378 TYR A CA 1
ATOM 2928 C C . TYR A 1 378 ? 18.890 -1.476 15.968 1.00 96.62 378 TYR A C 1
ATOM 2930 O O . TYR A 1 378 ? 18.091 -1.718 15.060 1.00 96.62 378 TYR A O 1
ATOM 2938 N N . ALA A 1 379 ? 20.131 -1.048 15.704 1.00 96.44 379 ALA A N 1
ATOM 2939 C CA . ALA A 1 379 ? 20.599 -0.762 14.350 1.00 96.44 379 ALA A CA 1
ATOM 2940 C C . ALA A 1 379 ? 20.403 -1.926 13.353 1.00 96.44 379 ALA A C 1
ATOM 2942 O O . ALA A 1 379 ? 19.899 -1.661 12.258 1.00 96.44 379 ALA A O 1
ATOM 2943 N N . PRO A 1 380 ? 20.697 -3.202 13.687 1.00 96.06 380 PRO A N 1
ATOM 2944 C CA . PRO A 1 380 ? 20.461 -4.315 12.764 1.00 96.06 380 PRO A CA 1
ATOM 2945 C C . PRO A 1 380 ? 18.984 -4.468 12.365 1.00 96.06 380 PRO A C 1
ATOM 2947 O O . PRO A 1 380 ? 18.675 -4.675 11.189 1.00 96.06 380 PRO A O 1
ATOM 2950 N N . GLN A 1 381 ? 18.070 -4.318 13.325 1.00 97.88 381 GLN A N 1
ATOM 2951 C CA . GLN A 1 381 ? 16.621 -4.411 13.129 1.00 97.88 381 GLN A CA 1
ATOM 2952 C C . GLN A 1 381 ? 16.078 -3.225 12.326 1.00 97.88 381 GLN A C 1
ATOM 2954 O O . GLN A 1 381 ? 15.273 -3.413 11.412 1.00 97.88 381 GLN A O 1
ATOM 2959 N N . ILE A 1 382 ? 16.560 -2.015 12.621 1.00 97.81 382 ILE A N 1
ATOM 2960 C CA . ILE A 1 382 ? 16.231 -0.788 11.884 1.00 97.81 382 ILE A CA 1
ATOM 2961 C C . ILE A 1 382 ? 16.645 -0.931 10.418 1.00 97.81 382 ILE A C 1
ATOM 2963 O O . ILE A 1 382 ? 15.837 -0.698 9.520 1.00 97.81 382 ILE A O 1
ATOM 2967 N N . VAL A 1 383 ? 17.880 -1.372 10.164 1.00 96.44 383 VAL A N 1
ATOM 2968 C CA . VAL A 1 383 ? 18.395 -1.587 8.805 1.00 96.44 383 VAL A CA 1
ATOM 2969 C C . VAL A 1 383 ? 17.606 -2.686 8.084 1.00 96.44 383 VAL A C 1
ATOM 2971 O O . VAL A 1 383 ? 17.287 -2.527 6.905 1.00 96.44 383 VAL A O 1
ATOM 2974 N N . LYS A 1 384 ? 17.237 -3.773 8.773 1.00 96.38 384 LYS A N 1
ATOM 2975 C CA . LYS A 1 384 ? 16.389 -4.846 8.226 1.00 96.38 384 LYS A CA 1
ATOM 2976 C C . LYS A 1 384 ? 15.019 -4.322 7.785 1.00 96.38 384 LYS A C 1
ATOM 2978 O O . LYS A 1 384 ? 14.646 -4.512 6.628 1.00 96.38 384 LYS A O 1
ATOM 2983 N N . ALA A 1 385 ? 14.305 -3.621 8.666 1.00 97.12 385 ALA A N 1
ATOM 2984 C CA . ALA A 1 385 ? 12.998 -3.046 8.348 1.00 97.12 385 ALA A CA 1
ATOM 2985 C C . ALA A 1 385 ? 13.097 -2.007 7.215 1.00 97.12 385 ALA A C 1
ATOM 2987 O O . ALA A 1 385 ? 12.289 -2.036 6.288 1.00 97.12 385 ALA A O 1
ATOM 2988 N N . ALA A 1 386 ? 14.124 -1.149 7.233 1.00 96.50 386 ALA A N 1
ATOM 2989 C CA . ALA A 1 386 ? 14.378 -0.144 6.198 1.00 96.50 386 ALA A CA 1
ATOM 2990 C C . ALA A 1 386 ? 14.629 -0.756 4.810 1.00 96.50 386 ALA A C 1
ATOM 2992 O O . ALA A 1 386 ? 14.081 -0.271 3.813 1.00 96.50 386 ALA A O 1
ATOM 2993 N N . ARG A 1 387 ? 15.423 -1.837 4.739 1.00 95.38 387 ARG A N 1
ATOM 2994 C CA . ARG A 1 387 ? 15.619 -2.614 3.502 1.00 95.38 387 ARG A CA 1
ATOM 2995 C C . ARG A 1 387 ? 14.296 -3.174 3.013 1.00 95.38 387 ARG A C 1
ATOM 2997 O O . ARG A 1 387 ? 13.934 -2.927 1.869 1.00 95.38 387 ARG A O 1
ATOM 3004 N N . PHE A 1 388 ? 13.542 -3.837 3.888 1.00 94.94 388 PHE A N 1
ATOM 3005 C CA . PHE A 1 388 ? 12.267 -4.440 3.516 1.00 94.94 388 PHE A CA 1
ATOM 3006 C C . PHE A 1 388 ? 11.268 -3.419 2.952 1.00 94.94 388 PHE A C 1
ATOM 3008 O O . PHE A 1 388 ? 10.704 -3.656 1.884 1.00 94.94 388 PHE A O 1
ATOM 3015 N N . VAL A 1 389 ? 11.051 -2.279 3.623 1.00 94.75 389 VAL A N 1
ATOM 3016 C CA . VAL A 1 389 ? 10.078 -1.272 3.151 1.00 94.75 389 VAL A CA 1
ATOM 3017 C C . VAL A 1 389 ? 10.546 -0.580 1.869 1.00 94.75 389 VAL A C 1
ATOM 3019 O O . VAL A 1 389 ? 9.727 -0.318 0.987 1.00 94.75 389 VAL A O 1
ATOM 3022 N N . SER A 1 390 ? 11.856 -0.354 1.716 1.00 93.62 390 SER A N 1
ATOM 3023 C CA . SER A 1 390 ? 12.425 0.174 0.471 1.00 93.62 390 SER A CA 1
ATOM 3024 C C . SER A 1 390 ? 12.254 -0.832 -0.667 1.00 93.62 390 SER A C 1
ATOM 3026 O O . SER A 1 390 ? 11.740 -0.488 -1.724 1.00 93.62 390 SER A O 1
ATOM 3028 N N . ASP A 1 391 ? 12.592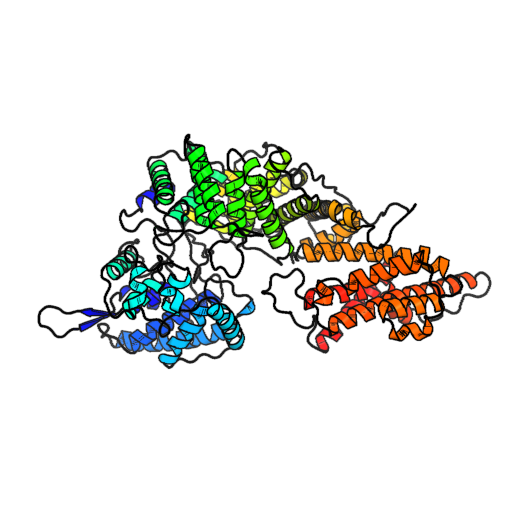 -2.101 -0.455 1.00 91.31 391 ASP A N 1
ATOM 3029 C CA . ASP A 1 391 ? 12.450 -3.144 -1.474 1.00 91.31 391 ASP A CA 1
ATOM 3030 C C . ASP A 1 391 ? 10.987 -3.417 -1.827 1.00 91.31 391 ASP A C 1
ATOM 3032 O O . ASP A 1 391 ? 10.670 -3.698 -2.985 1.00 91.31 391 ASP A O 1
ATOM 3036 N N . TYR A 1 392 ? 10.078 -3.298 -0.859 1.00 90.38 392 TYR A N 1
ATOM 3037 C CA . TYR A 1 392 ? 8.646 -3.354 -1.119 1.00 90.38 392 TYR A CA 1
ATOM 3038 C C . TYR A 1 392 ? 8.229 -2.232 -2.076 1.00 90.38 392 TYR A C 1
ATOM 3040 O O . TYR A 1 392 ? 7.622 -2.517 -3.109 1.00 90.38 392 TYR A O 1
ATOM 3048 N N . TRP A 1 393 ? 8.586 -0.980 -1.770 1.00 91.00 393 TRP A N 1
ATOM 3049 C CA . TRP A 1 393 ? 8.276 0.172 -2.622 1.00 91.00 393 TRP A CA 1
ATOM 3050 C C . TRP A 1 393 ? 8.849 0.012 -4.031 1.00 91.00 393 TRP A C 1
ATOM 3052 O O . TRP A 1 393 ? 8.142 0.181 -5.023 1.00 91.00 393 TRP A O 1
ATOM 3062 N N . TRP A 1 394 ? 10.116 -0.390 -4.117 1.00 92.06 394 TRP A N 1
ATOM 3063 C CA . TRP A 1 394 ? 10.830 -0.519 -5.381 1.00 92.06 394 TRP A CA 1
ATOM 3064 C C . TRP A 1 394 ? 10.197 -1.517 -6.349 1.00 92.06 394 TRP A C 1
ATOM 3066 O O . TRP A 1 394 ? 10.346 -1.346 -7.554 1.00 92.06 394 TRP A O 1
ATOM 3076 N N . ASN A 1 395 ? 9.480 -2.518 -5.836 1.00 88.50 395 ASN A N 1
ATOM 3077 C CA . ASN A 1 395 ? 8.837 -3.579 -6.616 1.00 88.50 395 ASN A CA 1
ATOM 3078 C C . ASN A 1 395 ? 7.297 -3.490 -6.606 1.00 88.50 395 ASN A C 1
ATOM 3080 O O . ASN A 1 395 ? 6.607 -4.475 -6.882 1.00 88.50 395 ASN A O 1
ATOM 3084 N N . THR A 1 396 ? 6.747 -2.329 -6.238 1.00 82.94 396 THR A N 1
ATOM 3085 C CA . THR A 1 396 ? 5.304 -2.066 -6.272 1.00 82.94 396 THR A CA 1
ATOM 3086 C C . THR A 1 396 ? 4.983 -1.091 -7.400 1.00 82.94 396 THR A C 1
ATOM 3088 O O . THR A 1 396 ? 5.678 -0.094 -7.593 1.00 82.94 396 THR A O 1
ATOM 3091 N N . HIS A 1 397 ? 3.927 -1.388 -8.154 1.00 73.19 397 HIS A N 1
ATOM 3092 C CA . HIS A 1 397 ? 3.427 -0.536 -9.230 1.00 73.19 397 HIS A CA 1
ATOM 3093 C C . HIS A 1 397 ? 2.245 0.308 -8.757 1.00 73.19 397 HIS A C 1
ATOM 3095 O O . HIS A 1 397 ? 1.416 -0.165 -7.981 1.00 73.19 397 HIS A O 1
ATOM 3101 N N . GLY A 1 398 ? 2.148 1.531 -9.278 1.00 70.06 398 GLY A N 1
ATOM 3102 C CA . GLY A 1 398 ? 1.018 2.417 -9.033 1.00 70.06 398 GLY A CA 1
ATOM 3103 C C . GLY A 1 398 ? 1.011 3.014 -7.627 1.00 70.06 398 GLY A C 1
ATOM 3104 O O . GLY A 1 398 ? 2.059 3.291 -7.029 1.00 70.06 398 GLY A O 1
ATOM 3105 N N . HIS A 1 399 ? -0.197 3.258 -7.126 1.00 61.97 399 HIS A N 1
ATOM 3106 C CA . HIS A 1 399 ? -0.427 3.828 -5.806 1.00 61.97 399 HIS A CA 1
ATOM 3107 C C . HIS A 1 399 ? -0.364 2.733 -4.738 1.00 61.97 399 HIS A C 1
ATOM 3109 O O . HIS A 1 399 ? -1.057 1.720 -4.836 1.00 61.97 399 HIS A O 1
ATOM 3115 N N . THR A 1 400 ? 0.430 2.937 -3.685 1.00 57.53 400 THR A N 1
ATOM 3116 C CA . THR A 1 400 ? 0.158 2.237 -2.421 1.00 57.53 400 THR A CA 1
ATOM 3117 C C . THR A 1 400 ? -1.115 2.820 -1.780 1.00 57.53 400 THR A C 1
ATOM 3119 O O . THR A 1 400 ? -1.693 3.788 -2.269 1.00 57.53 400 THR A O 1
ATOM 3122 N N . ARG A 1 401 ? -1.624 2.220 -0.701 1.00 58.00 401 ARG A N 1
ATOM 3123 C CA . ARG A 1 401 ? -2.759 2.806 0.039 1.00 58.00 401 ARG A CA 1
ATOM 3124 C C . ARG A 1 401 ? -2.308 4.070 0.776 1.00 58.00 401 ARG A C 1
ATOM 3126 O O . ARG A 1 401 ? -1.186 4.095 1.282 1.00 58.00 401 ARG A O 1
ATOM 3133 N N . ASP A 1 402 ? -3.181 5.066 0.911 1.00 67.94 402 ASP A N 1
ATOM 3134 C CA . ASP A 1 402 ? -2.821 6.398 1.433 1.00 67.94 402 ASP A CA 1
ATOM 3135 C C . ASP A 1 402 ? -2.201 6.375 2.842 1.00 67.94 402 ASP A C 1
ATOM 3137 O O . ASP A 1 402 ? -1.208 7.058 3.101 1.00 67.94 402 ASP A O 1
ATOM 3141 N N . SER A 1 403 ? -2.695 5.520 3.746 1.00 73.44 403 SER A N 1
ATOM 3142 C CA . SER A 1 403 ? -2.086 5.366 5.078 1.00 73.44 403 SER A CA 1
ATOM 3143 C C . SER A 1 403 ? -0.665 4.786 5.013 1.00 73.44 403 SER A C 1
ATOM 3145 O O . SER A 1 403 ? 0.194 5.146 5.819 1.00 73.44 403 SER A O 1
ATOM 3147 N N . GLY A 1 404 ? -0.378 3.947 4.012 1.00 84.81 404 GLY A N 1
ATOM 3148 C CA . GLY A 1 404 ? 0.955 3.409 3.747 1.00 84.81 404 GLY A CA 1
ATOM 3149 C C . GLY A 1 404 ? 1.951 4.490 3.323 1.00 84.81 404 GLY A C 1
ATOM 3150 O O . GLY A 1 404 ? 3.096 4.458 3.776 1.00 84.81 404 GLY A O 1
ATOM 3151 N N . TYR A 1 405 ? 1.522 5.483 2.531 1.00 88.81 405 TYR A N 1
ATOM 3152 C CA . TYR A 1 405 ? 2.350 6.655 2.205 1.00 88.81 405 TYR A CA 1
ATOM 3153 C C . TYR A 1 405 ? 2.723 7.437 3.465 1.00 88.81 405 TYR A C 1
ATOM 3155 O O . TYR A 1 405 ? 3.890 7.778 3.654 1.00 88.81 405 TYR A O 1
ATOM 3163 N N . MET A 1 406 ? 1.754 7.694 4.348 1.00 93.56 406 MET A N 1
ATOM 3164 C CA . MET A 1 406 ? 1.995 8.407 5.606 1.00 93.56 406 MET A CA 1
ATOM 3165 C C . MET A 1 406 ? 3.002 7.669 6.493 1.00 93.56 406 MET A C 1
ATOM 3167 O O . MET A 1 406 ? 3.979 8.273 6.940 1.00 93.56 406 MET A O 1
ATOM 3171 N N . LEU A 1 407 ? 2.796 6.369 6.723 1.00 94.88 407 LEU A N 1
ATOM 3172 C CA . LEU A 1 407 ? 3.691 5.569 7.562 1.00 94.88 407 LEU A CA 1
ATOM 3173 C C . LEU A 1 407 ? 5.104 5.495 6.976 1.00 94.88 407 LEU A C 1
ATOM 3175 O O . LEU A 1 407 ? 6.074 5.687 7.709 1.00 94.88 407 LEU A O 1
ATOM 3179 N N . LEU A 1 408 ? 5.231 5.276 5.664 1.00 94.69 408 LEU A N 1
ATOM 3180 C CA . LEU A 1 408 ? 6.525 5.248 4.979 1.00 94.69 408 LEU A CA 1
ATOM 3181 C C . LEU A 1 408 ? 7.237 6.600 5.073 1.00 94.69 408 LEU A C 1
ATOM 3183 O O . LEU A 1 408 ? 8.425 6.654 5.398 1.00 94.69 408 LEU A O 1
ATOM 3187 N N . ALA A 1 409 ? 6.512 7.691 4.810 1.00 93.88 409 ALA A N 1
ATOM 3188 C CA . ALA A 1 409 ? 7.056 9.038 4.883 1.00 93.88 409 ALA A CA 1
ATOM 3189 C C . ALA A 1 409 ? 7.582 9.335 6.288 1.00 93.88 409 ALA A C 1
ATOM 3191 O O . ALA A 1 409 ? 8.713 9.796 6.417 1.00 93.88 409 ALA A O 1
ATOM 3192 N N . GLN A 1 410 ? 6.817 9.027 7.335 1.00 94.75 410 GLN A N 1
ATOM 3193 C CA . GLN A 1 410 ? 7.249 9.223 8.720 1.00 94.75 410 GLN A CA 1
ATOM 3194 C C . GLN A 1 410 ? 8.474 8.357 9.049 1.00 94.75 410 GLN A C 1
ATOM 3196 O O . GLN A 1 410 ? 9.500 8.885 9.480 1.00 94.75 410 GLN A O 1
ATOM 3201 N N . ALA A 1 411 ? 8.400 7.051 8.775 1.00 96.44 411 ALA A N 1
ATOM 3202 C CA . ALA A 1 411 ? 9.430 6.090 9.160 1.00 96.44 411 ALA A CA 1
ATOM 3203 C C . ALA A 1 411 ? 10.781 6.373 8.487 1.00 96.44 411 ALA A C 1
ATOM 3205 O O . ALA A 1 411 ? 11.817 6.396 9.151 1.00 96.44 411 ALA A O 1
ATOM 3206 N N . LEU A 1 412 ? 10.787 6.653 7.178 1.00 95.62 412 LEU A N 1
ATOM 3207 C CA . LEU A 1 412 ? 12.030 6.937 6.456 1.00 95.62 412 LEU A CA 1
ATOM 3208 C C . LEU A 1 412 ? 12.591 8.333 6.759 1.00 95.62 412 LEU A C 1
ATOM 3210 O O . LEU A 1 412 ? 13.801 8.530 6.677 1.00 95.62 412 LEU A O 1
ATOM 3214 N N . THR A 1 413 ? 11.753 9.299 7.143 1.00 94.56 413 THR A N 1
ATOM 3215 C CA . THR A 1 413 ? 12.243 10.617 7.594 1.00 94.56 413 THR A CA 1
ATOM 3216 C C . THR A 1 413 ? 12.976 10.501 8.917 1.00 94.56 413 THR A C 1
ATOM 3218 O O . THR A 1 413 ? 14.048 11.088 9.083 1.00 94.56 413 THR A O 1
ATOM 3221 N N . ASP A 1 414 ? 12.423 9.730 9.849 1.00 94.44 414 ASP A N 1
ATOM 3222 C CA . ASP A 1 414 ? 13.046 9.508 11.150 1.00 94.44 414 ASP A CA 1
ATOM 3223 C C . ASP A 1 414 ? 14.317 8.652 10.993 1.00 94.44 414 ASP A C 1
ATOM 3225 O O . ASP A 1 414 ? 15.335 8.954 11.617 1.00 94.44 414 ASP A O 1
ATOM 3229 N N . LEU A 1 415 ? 14.325 7.694 10.054 1.00 95.81 415 LEU A N 1
ATOM 3230 C CA . LEU A 1 415 ? 15.529 6.948 9.678 1.00 95.81 415 LEU A CA 1
ATOM 3231 C C . LEU A 1 415 ? 16.630 7.874 9.155 1.00 95.81 415 LEU A C 1
ATOM 3233 O O . LEU A 1 415 ? 17.751 7.830 9.654 1.00 95.81 415 LEU A O 1
ATOM 3237 N N . LEU A 1 416 ? 16.332 8.723 8.165 1.00 93.75 416 LEU A N 1
ATOM 3238 C CA . LEU A 1 416 ? 17.328 9.650 7.622 1.00 93.75 416 LEU A CA 1
ATOM 3239 C C . LEU A 1 416 ? 17.791 10.662 8.674 1.00 93.75 416 LEU A C 1
ATOM 3241 O O . LEU A 1 416 ? 18.969 11.000 8.705 1.00 93.75 416 LEU A O 1
ATOM 3245 N N . THR A 1 417 ? 16.906 11.080 9.584 1.00 93.56 417 THR A N 1
ATOM 3246 C CA . THR A 1 417 ? 17.281 11.931 10.725 1.00 93.56 417 THR A CA 1
ATOM 3247 C C . THR A 1 417 ? 18.297 11.219 11.625 1.00 93.56 417 THR A C 1
ATOM 3249 O O . THR A 1 417 ? 19.297 11.822 12.015 1.00 93.56 417 THR A O 1
ATOM 3252 N N . ALA A 1 418 ? 18.085 9.932 11.922 1.00 94.12 418 ALA A N 1
ATOM 3253 C CA . ALA A 1 418 ? 19.022 9.123 12.700 1.00 94.12 418 ALA A CA 1
ATOM 3254 C C . ALA A 1 418 ? 20.357 8.892 11.964 1.00 94.12 418 ALA A C 1
ATOM 3256 O O . ALA A 1 418 ? 21.410 8.882 12.604 1.00 94.12 418 ALA A O 1
ATOM 3257 N N . VAL A 1 419 ? 20.331 8.750 10.635 1.00 93.31 419 VAL A N 1
ATOM 3258 C CA . VAL A 1 419 ? 21.537 8.621 9.797 1.00 93.31 419 VAL A CA 1
ATOM 3259 C C . VAL A 1 419 ? 22.346 9.919 9.779 1.00 93.31 419 VAL A C 1
ATOM 3261 O O . VAL A 1 419 ? 23.539 9.888 10.075 1.00 93.31 419 VAL A O 1
ATOM 3264 N N . ASP A 1 420 ? 21.718 11.066 9.502 1.00 91.06 420 ASP A N 1
ATOM 3265 C CA . ASP A 1 420 ? 22.400 12.371 9.519 1.00 91.06 420 ASP A CA 1
ATOM 3266 C C . ASP A 1 420 ? 22.927 12.724 10.921 1.00 91.06 420 ASP A C 1
ATOM 3268 O O . ASP A 1 420 ? 23.962 13.376 11.053 1.00 91.06 420 ASP A O 1
ATOM 3272 N N . GLY A 1 421 ? 22.237 12.272 11.974 1.00 91.56 421 GLY A N 1
ATOM 3273 C CA . GLY A 1 421 ? 22.674 12.397 13.367 1.00 91.56 421 GLY A CA 1
ATOM 3274 C C . GLY A 1 421 ? 23.785 11.423 13.782 1.00 91.56 421 GLY A C 1
ATOM 3275 O O . GLY A 1 421 ? 24.274 11.517 14.906 1.00 91.56 421 GLY A O 1
ATOM 3276 N N . GLY A 1 422 ? 24.185 10.487 12.914 1.00 91.75 422 GLY A N 1
ATOM 3277 C CA . GLY A 1 422 ? 25.227 9.494 13.191 1.00 91.75 422 GLY A CA 1
ATOM 3278 C C . GLY A 1 422 ? 24.816 8.363 14.142 1.00 91.75 422 GLY A C 1
ATOM 3279 O O . GLY A 1 422 ? 25.685 7.629 14.609 1.00 91.75 422 GLY A O 1
ATOM 3280 N N . LEU A 1 423 ? 23.519 8.206 14.432 1.00 93.38 423 LEU A N 1
ATOM 3281 C CA . LEU A 1 423 ? 22.992 7.143 15.299 1.00 93.38 423 LEU A CA 1
ATOM 3282 C C . LEU A 1 423 ? 22.903 5.795 14.575 1.00 93.38 423 LEU A C 1
ATOM 3284 O O . LEU A 1 423 ? 23.054 4.749 15.198 1.00 93.38 423 LEU A O 1
ATOM 3288 N N . ILE A 1 424 ? 22.655 5.823 13.264 1.00 93.06 424 ILE A N 1
ATOM 3289 C CA . ILE A 1 424 ? 22.520 4.639 12.410 1.00 93.06 424 ILE A CA 1
ATOM 3290 C C . ILE A 1 424 ? 23.426 4.789 11.194 1.00 93.06 424 ILE A C 1
ATOM 3292 O O . ILE A 1 424 ? 23.512 5.859 10.595 1.00 93.06 424 ILE A O 1
ATOM 3296 N N . ARG A 1 425 ? 24.073 3.694 10.793 1.00 90.38 425 ARG A N 1
ATOM 3297 C CA . ARG A 1 425 ? 24.783 3.599 9.516 1.00 90.38 425 ARG A CA 1
ATOM 3298 C C . ARG A 1 425 ? 24.030 2.636 8.613 1.00 90.38 425 ARG A C 1
ATOM 3300 O O . ARG A 1 425 ? 23.686 1.534 9.023 1.00 90.38 425 ARG A O 1
ATOM 3307 N N . LEU A 1 426 ? 23.763 3.069 7.388 1.00 87.50 426 LEU A N 1
ATOM 3308 C CA . LEU A 1 426 ? 23.319 2.177 6.328 1.00 87.50 426 LEU A CA 1
ATOM 3309 C C . LEU A 1 426 ? 24.598 1.676 5.656 1.00 87.50 426 LEU A C 1
ATOM 3311 O O . LEU A 1 426 ? 25.221 2.428 4.918 1.00 87.50 426 LEU A O 1
ATOM 3315 N N . ASP A 1 427 ? 25.024 0.450 5.968 1.00 71.31 427 ASP A N 1
ATOM 3316 C CA . ASP A 1 427 ? 26.323 -0.112 5.538 1.00 71.31 427 ASP A CA 1
ATOM 3317 C C . ASP A 1 427 ? 26.495 -0.244 4.008 1.00 71.31 427 ASP A C 1
ATOM 3319 O O . ASP A 1 427 ? 27.563 -0.620 3.533 1.00 71.31 427 ASP A O 1
ATOM 3323 N N . ASP A 1 428 ? 25.445 0.053 3.243 1.00 74.44 428 ASP A N 1
ATOM 3324 C CA . ASP A 1 428 ? 25.385 -0.033 1.790 1.00 74.44 428 ASP A CA 1
ATOM 3325 C C . ASP A 1 428 ? 24.931 1.320 1.214 1.00 74.44 428 ASP A C 1
ATOM 3327 O O . ASP A 1 428 ? 23.799 1.759 1.456 1.00 74.44 428 ASP A O 1
ATOM 3331 N N . ASP A 1 429 ? 25.792 1.971 0.423 1.00 72.38 429 ASP A N 1
ATOM 3332 C CA . ASP A 1 429 ? 25.465 3.207 -0.308 1.00 72.38 429 ASP A CA 1
ATOM 3333 C C . ASP A 1 429 ? 24.236 3.020 -1.218 1.00 72.38 429 ASP A C 1
ATOM 3335 O O . ASP A 1 429 ? 23.485 3.975 -1.483 1.00 72.38 429 ASP A O 1
ATOM 3339 N N . HIS A 1 430 ? 23.964 1.781 -1.652 1.00 87.31 430 HIS A N 1
ATOM 3340 C CA . HIS A 1 430 ? 22.747 1.472 -2.384 1.00 87.31 430 HIS A CA 1
ATOM 3341 C C . HIS A 1 430 ? 21.512 1.632 -1.502 1.00 87.31 430 HIS A C 1
ATOM 3343 O O . HIS A 1 430 ? 20.527 2.207 -1.959 1.00 87.31 430 HIS A O 1
ATOM 3349 N N . LEU A 1 431 ? 21.540 1.201 -0.239 1.00 90.62 431 LEU A N 1
ATOM 3350 C CA . LEU A 1 431 ? 20.389 1.330 0.656 1.00 90.62 431 LEU A CA 1
ATOM 3351 C C . LEU A 1 431 ? 20.066 2.796 0.964 1.00 90.62 431 LEU A C 1
ATOM 3353 O O . LEU A 1 431 ? 18.890 3.164 0.973 1.00 90.62 431 LEU A O 1
ATOM 3357 N N . LEU A 1 432 ? 21.078 3.645 1.164 1.00 91.81 432 LEU A N 1
ATOM 3358 C CA . LEU A 1 432 ? 20.866 5.084 1.363 1.00 91.81 432 LEU A CA 1
ATOM 3359 C C . LEU A 1 432 ? 20.209 5.729 0.135 1.00 91.81 432 LEU A C 1
ATOM 3361 O O . LEU A 1 432 ? 19.230 6.474 0.265 1.00 91.81 432 LEU A O 1
ATOM 3365 N N . SER A 1 433 ? 20.709 5.403 -1.058 1.00 92.06 433 SER A N 1
ATOM 3366 C CA . SER A 1 433 ? 20.149 5.895 -2.321 1.00 92.06 433 SER A CA 1
ATOM 3367 C C . SER A 1 433 ? 18.718 5.390 -2.522 1.00 92.06 433 SER A C 1
ATOM 3369 O O . SER A 1 433 ? 17.812 6.182 -2.777 1.00 92.06 433 SER A O 1
ATOM 3371 N N . ARG A 1 434 ? 18.476 4.089 -2.308 1.00 93.19 434 ARG A N 1
ATOM 3372 C CA . ARG A 1 434 ? 17.149 3.455 -2.406 1.00 93.19 434 ARG A CA 1
ATOM 3373 C C . ARG A 1 434 ? 16.143 4.060 -1.439 1.00 93.19 434 ARG A C 1
ATOM 3375 O O . ARG A 1 434 ? 15.016 4.339 -1.847 1.00 93.19 434 ARG A O 1
ATOM 3382 N N . THR A 1 435 ? 16.554 4.297 -0.197 1.00 93.56 435 THR A N 1
ATOM 3383 C CA . THR A 1 435 ? 15.738 4.948 0.837 1.00 93.56 435 THR A CA 1
ATOM 3384 C C . THR A 1 435 ? 15.372 6.369 0.416 1.00 93.56 435 THR A C 1
ATOM 3386 O O . THR A 1 435 ? 14.209 6.759 0.488 1.00 93.56 435 THR A O 1
ATOM 3389 N N . SER A 1 436 ? 16.347 7.132 -0.084 1.00 93.44 436 SER A N 1
ATOM 3390 C CA . SER A 1 436 ? 16.141 8.524 -0.499 1.00 93.44 436 SER A CA 1
ATOM 3391 C C . SER A 1 436 ? 15.225 8.635 -1.720 1.00 93.44 436 SER A C 1
ATOM 3393 O O . SER A 1 436 ? 14.319 9.464 -1.725 1.00 93.44 436 SER A O 1
ATOM 3395 N N . ILE A 1 437 ? 15.404 7.766 -2.721 1.00 94.44 437 ILE A N 1
ATOM 3396 C CA . ILE A 1 437 ? 14.521 7.680 -3.897 1.00 94.44 437 ILE A CA 1
ATOM 3397 C C . ILE A 1 437 ? 13.100 7.308 -3.464 1.00 94.44 437 ILE A C 1
ATOM 3399 O O . ILE A 1 437 ? 12.147 7.976 -3.857 1.00 94.44 437 ILE A O 1
ATOM 3403 N N . THR A 1 438 ? 12.960 6.283 -2.617 1.00 94.56 438 THR A N 1
ATOM 3404 C CA . THR A 1 438 ? 11.664 5.828 -2.086 1.00 94.56 438 THR A CA 1
ATOM 3405 C C . THR A 1 438 ? 10.928 6.965 -1.387 1.00 94.56 438 THR A C 1
ATOM 3407 O O . THR A 1 438 ? 9.774 7.255 -1.700 1.00 94.56 438 THR A O 1
ATOM 3410 N N . LEU A 1 439 ? 11.613 7.659 -0.475 1.00 93.69 439 LEU A N 1
ATOM 3411 C CA . LEU A 1 439 ? 11.039 8.769 0.271 1.00 93.69 439 LEU A CA 1
ATOM 3412 C C . LEU A 1 439 ? 10.670 9.944 -0.646 1.00 93.69 439 LEU A C 1
ATOM 3414 O O . LEU A 1 439 ? 9.592 10.522 -0.494 1.00 93.69 439 LEU A O 1
ATOM 3418 N N . PHE A 1 440 ? 11.523 10.274 -1.620 1.00 94.38 440 PHE A N 1
ATOM 3419 C CA . PHE A 1 440 ? 11.244 11.331 -2.590 1.00 94.38 440 PHE A CA 1
ATOM 3420 C C . PHE A 1 440 ? 10.015 11.016 -3.444 1.00 94.38 440 PHE A C 1
ATOM 3422 O O . PHE A 1 440 ? 9.093 11.830 -3.514 1.00 94.38 440 PHE A O 1
ATOM 3429 N N . GLN A 1 441 ? 9.961 9.820 -4.034 1.00 94.38 441 GLN A N 1
ATOM 3430 C CA . GLN A 1 441 ? 8.837 9.375 -4.856 1.00 94.38 441 GLN A CA 1
ATOM 3431 C C . GLN A 1 441 ? 7.538 9.318 -4.050 1.00 94.38 441 GLN A C 1
ATOM 3433 O O . GLN A 1 441 ? 6.513 9.787 -4.535 1.00 94.38 441 GLN A O 1
ATOM 3438 N N . CYS A 1 442 ? 7.573 8.808 -2.815 1.00 92.94 442 CYS A N 1
ATOM 3439 C CA . CYS A 1 442 ? 6.423 8.788 -1.909 1.00 92.94 442 CYS A CA 1
ATOM 3440 C C . CYS A 1 442 ? 5.773 10.175 -1.795 1.00 92.94 442 CYS A C 1
ATOM 3442 O O . CYS A 1 442 ? 4.565 10.321 -1.952 1.00 92.94 442 CYS A O 1
ATOM 3444 N N . ARG A 1 443 ? 6.580 11.215 -1.580 1.00 92.50 443 ARG A N 1
ATOM 3445 C CA . ARG A 1 443 ? 6.098 12.587 -1.371 1.00 92.50 443 ARG A CA 1
ATOM 3446 C C . ARG A 1 443 ? 5.717 13.281 -2.672 1.00 92.50 443 ARG A C 1
ATOM 3448 O O . ARG A 1 443 ? 4.673 13.924 -2.733 1.00 92.50 443 ARG A O 1
ATOM 3455 N N . LEU A 1 444 ? 6.532 13.128 -3.716 1.00 94.38 444 LEU A N 1
ATOM 3456 C CA . LEU A 1 444 ? 6.241 13.714 -5.022 1.00 94.38 444 LEU A CA 1
ATOM 3457 C C . LEU A 1 444 ? 4.932 13.158 -5.592 1.00 94.38 444 LEU A C 1
ATOM 3459 O O . LEU A 1 444 ? 4.117 13.928 -6.085 1.00 94.38 444 LEU A O 1
ATOM 3463 N N . ARG A 1 445 ? 4.691 11.847 -5.474 1.00 94.00 445 ARG A N 1
ATOM 3464 C CA . ARG A 1 445 ? 3.440 11.228 -5.937 1.00 94.00 445 ARG A CA 1
ATOM 3465 C C . ARG A 1 445 ? 2.221 11.836 -5.240 1.00 94.00 445 ARG A C 1
ATOM 3467 O O . ARG A 1 445 ? 1.287 12.200 -5.937 1.00 94.00 445 ARG A O 1
ATOM 3474 N N . VAL A 1 446 ? 2.269 12.048 -3.919 1.00 93.88 446 VAL A N 1
ATOM 3475 C CA . VAL A 1 446 ? 1.192 12.729 -3.169 1.00 93.88 446 VAL A CA 1
ATOM 3476 C C . VAL A 1 446 ? 0.959 14.157 -3.680 1.00 93.88 446 VAL A C 1
ATOM 3478 O O . VAL A 1 446 ? -0.187 14.565 -3.836 1.00 93.88 446 VAL A O 1
ATOM 3481 N N . MET A 1 447 ? 2.018 14.906 -4.013 1.00 94.31 447 MET A N 1
ATOM 3482 C CA . MET A 1 447 ? 1.871 16.240 -4.619 1.00 94.31 447 MET A CA 1
ATOM 3483 C C . MET A 1 447 ? 1.246 16.197 -6.021 1.00 94.31 447 MET A C 1
ATOM 3485 O O . MET A 1 447 ? 0.487 17.093 -6.377 1.00 94.31 447 MET A O 1
ATOM 3489 N N . LEU A 1 448 ? 1.599 15.201 -6.838 1.00 94.19 448 LEU A N 1
ATOM 3490 C CA . LEU A 1 448 ? 1.135 15.089 -8.225 1.00 94.19 448 LEU A CA 1
ATOM 3491 C C . LEU A 1 448 ? -0.329 14.639 -8.335 1.00 94.19 448 LEU A C 1
ATOM 3493 O O . LEU A 1 448 ? -0.973 14.964 -9.331 1.00 94.19 448 LEU A O 1
ATOM 3497 N N . THR A 1 449 ? -0.841 13.916 -7.336 1.00 93.19 449 THR A N 1
ATOM 3498 C CA . THR A 1 449 ? -2.199 13.342 -7.329 1.00 93.19 449 THR A CA 1
ATOM 3499 C C . THR A 1 449 ? -3.223 14.166 -6.551 1.00 93.19 449 THR A C 1
ATOM 3501 O O . THR A 1 449 ? -4.377 13.754 -6.444 1.00 93.19 449 THR A O 1
ATOM 3504 N N . GLN A 1 450 ? -2.831 15.317 -5.993 1.00 95.19 450 GLN A N 1
ATOM 3505 C CA . GLN A 1 450 ? -3.764 16.187 -5.281 1.00 95.19 450 GLN A CA 1
ATOM 3506 C C . GLN A 1 450 ? -4.843 16.713 -6.239 1.00 95.19 450 GLN A C 1
ATOM 3508 O O . GLN A 1 450 ? -4.542 17.262 -7.303 1.00 95.19 450 GLN A O 1
ATOM 3513 N N . SER A 1 451 ? -6.106 16.584 -5.837 1.00 95.00 451 SER A N 1
ATOM 3514 C CA . SER A 1 451 ? -7.239 17.085 -6.614 1.00 95.00 451 SER A CA 1
ATOM 3515 C C . SER A 1 451 ? -7.280 18.613 -6.623 1.00 95.00 451 SER A C 1
ATOM 3517 O O . SER A 1 451 ? -6.734 19.287 -5.749 1.00 95.00 451 SER A O 1
ATOM 3519 N N . SER A 1 452 ? -7.985 19.201 -7.593 1.00 94.56 452 SER A N 1
ATOM 3520 C CA . SER A 1 452 ? -8.070 20.663 -7.744 1.00 94.56 452 SER A CA 1
ATOM 3521 C C . SER A 1 452 ? -8.709 21.386 -6.551 1.00 94.56 452 SER A C 1
ATOM 3523 O O . SER A 1 452 ? -8.488 22.582 -6.373 1.00 94.56 452 SER A O 1
ATOM 3525 N N . ASN A 1 453 ? -9.505 20.683 -5.739 1.00 94.69 453 ASN A N 1
ATOM 3526 C CA . ASN A 1 453 ? -10.077 21.200 -4.492 1.00 94.69 453 ASN A CA 1
ATOM 3527 C C . ASN A 1 453 ? -9.127 21.082 -3.282 1.00 94.69 453 ASN A C 1
ATOM 3529 O O . ASN A 1 453 ? -9.495 21.504 -2.191 1.00 94.69 453 ASN A O 1
ATOM 3533 N N . GLY A 1 454 ? -7.922 20.534 -3.466 1.00 95.50 454 GLY A N 1
ATOM 3534 C CA . GLY A 1 454 ? -6.925 20.322 -2.418 1.00 95.50 454 GLY A CA 1
ATOM 3535 C C . GLY A 1 454 ? -7.018 18.972 -1.703 1.00 95.50 454 GLY A C 1
ATOM 3536 O O . GLY A 1 454 ? -6.154 18.677 -0.881 1.00 95.50 454 GLY A O 1
ATOM 3537 N N . SER A 1 455 ? -8.025 18.151 -1.998 1.00 94.44 455 SER A N 1
ATOM 3538 C CA . SER A 1 455 ? -8.222 16.860 -1.337 1.00 94.44 455 SER A CA 1
ATOM 3539 C C . SER A 1 455 ? -7.453 15.718 -2.009 1.00 94.44 455 SER A C 1
ATOM 3541 O O . SER A 1 455 ? -6.971 15.835 -3.143 1.00 94.44 455 SER A O 1
ATOM 3543 N N . TRP A 1 456 ? -7.412 14.584 -1.316 1.00 92.75 456 TRP A N 1
ATOM 3544 C CA . TRP A 1 456 ? -7.189 13.275 -1.921 1.00 92.75 456 TRP A CA 1
ATOM 3545 C C . TRP A 1 456 ? -8.480 12.465 -1.791 1.00 92.75 456 TRP A C 1
ATOM 3547 O O . TRP A 1 456 ? -9.029 12.346 -0.696 1.00 92.75 456 TRP A O 1
ATOM 3557 N N . ASN A 1 457 ? -8.977 11.981 -2.936 1.00 87.56 457 ASN A N 1
ATOM 3558 C CA . ASN A 1 457 ? -10.227 11.225 -3.091 1.00 87.56 457 ASN A CA 1
ATOM 3559 C C . ASN A 1 457 ? -11.481 11.882 -2.478 1.00 87.56 457 ASN A C 1
ATOM 3561 O O . ASN A 1 457 ? -12.435 11.184 -2.150 1.00 87.56 457 ASN A O 1
ATOM 3565 N N . ASP A 1 458 ? -11.493 13.210 -2.317 1.00 88.88 458 ASP A N 1
ATOM 3566 C CA . ASP A 1 458 ? -12.599 13.960 -1.707 1.00 88.88 458 ASP A CA 1
ATOM 3567 C C . ASP A 1 458 ? -12.948 13.520 -0.274 1.00 88.88 458 ASP A C 1
ATOM 3569 O O . ASP A 1 458 ? -14.052 13.783 0.209 1.00 88.88 458 ASP A O 1
ATOM 3573 N N . THR A 1 459 ? -12.005 12.892 0.438 1.00 88.94 459 THR A N 1
ATOM 3574 C CA . THR A 1 459 ? -12.237 12.404 1.801 1.00 88.94 459 THR A CA 1
ATOM 3575 C C . THR A 1 459 ? -11.404 13.138 2.842 1.00 88.94 459 THR A C 1
ATOM 3577 O O . THR A 1 459 ? -10.303 13.634 2.583 1.00 88.94 459 THR A O 1
ATOM 3580 N N . HIS A 1 460 ? -11.937 13.234 4.058 1.00 89.50 460 HIS A N 1
ATOM 3581 C CA . HIS A 1 460 ? -11.281 13.940 5.152 1.00 89.50 460 HIS A CA 1
ATOM 3582 C C . HIS A 1 460 ? -10.098 13.156 5.745 1.00 89.50 460 HIS A C 1
ATOM 3584 O O . HIS A 1 460 ? -9.065 13.757 6.053 1.00 89.50 460 HIS A O 1
ATOM 3590 N N . GLU A 1 461 ? -10.197 11.832 5.878 1.00 91.62 461 GLU A N 1
ATOM 3591 C CA . GLU A 1 461 ? -9.146 10.997 6.462 1.00 91.62 461 GLU A CA 1
ATOM 3592 C C . GLU A 1 461 ? -7.943 10.898 5.517 1.00 91.62 461 GLU A C 1
ATOM 3594 O O . GLU A 1 461 ? -6.810 11.170 5.918 1.00 91.62 461 GLU A O 1
ATOM 3599 N N . GLN A 1 462 ? -8.176 10.627 4.230 1.00 91.94 462 GLN A N 1
ATOM 3600 C CA . GLN A 1 462 ? -7.096 10.532 3.244 1.00 91.94 462 GLN A CA 1
ATOM 3601 C C . GLN A 1 462 ? -6.456 11.890 2.958 1.00 91.94 462 GLN A C 1
ATOM 3603 O O . GLN A 1 462 ? -5.235 11.980 2.817 1.00 91.94 462 GLN A O 1
ATOM 3608 N N . THR A 1 463 ? -7.237 12.975 2.988 1.00 94.50 463 THR A N 1
ATOM 3609 C CA . THR A 1 463 ? -6.656 14.323 2.928 1.00 94.50 463 THR A CA 1
ATOM 3610 C C . THR A 1 463 ? -5.790 14.632 4.147 1.00 94.50 463 THR A C 1
ATOM 3612 O O . THR A 1 463 ? -4.744 15.275 4.021 1.00 94.50 463 THR A O 1
ATOM 3615 N N . SER A 1 464 ? -6.159 14.118 5.321 1.00 94.94 464 SER A N 1
ATOM 3616 C CA . SER A 1 464 ? -5.336 14.235 6.528 1.00 94.94 464 SER A CA 1
ATOM 3617 C C . SER A 1 464 ? -4.017 13.464 6.397 1.00 94.94 464 SER A C 1
ATOM 3619 O O . SER A 1 464 ? -2.965 13.982 6.784 1.00 94.94 464 SER A O 1
ATOM 3621 N N . TYR A 1 465 ? -4.033 12.274 5.784 1.00 94.88 465 TYR A N 1
ATOM 3622 C CA . TYR A 1 465 ? -2.810 11.534 5.449 1.00 94.88 465 TYR A CA 1
ATOM 3623 C C . TYR A 1 465 ? -1.923 12.307 4.470 1.00 94.88 465 TYR A C 1
ATOM 3625 O O . TYR A 1 465 ? -0.714 12.407 4.691 1.00 94.88 465 TYR A O 1
ATOM 3633 N N . GLY A 1 466 ? -2.518 12.900 3.429 1.00 95.06 466 GLY A N 1
ATOM 3634 C CA . GLY A 1 466 ? -1.815 13.739 2.459 1.00 95.06 466 GLY A CA 1
ATOM 3635 C C . GLY A 1 466 ? -1.082 14.897 3.134 1.00 95.06 466 GLY A C 1
ATOM 3636 O O . GLY A 1 466 ? 0.124 15.058 2.941 1.00 95.06 466 GLY A O 1
ATOM 3637 N N . ILE A 1 467 ? -1.758 15.640 4.018 1.00 95.94 467 ILE A N 1
ATOM 3638 C CA . ILE A 1 467 ? -1.124 16.710 4.807 1.00 95.94 467 ILE A CA 1
ATOM 3639 C C . ILE A 1 467 ? 0.022 16.162 5.657 1.00 95.94 467 ILE A C 1
ATOM 3641 O O . ILE A 1 467 ? 1.104 16.739 5.636 1.00 95.94 467 ILE A O 1
ATOM 3645 N N . ALA A 1 468 ? -0.164 15.042 6.359 1.00 94.25 468 ALA A N 1
ATOM 3646 C CA . ALA A 1 468 ? 0.899 14.456 7.174 1.00 94.25 468 ALA A CA 1
ATOM 3647 C C . ALA A 1 468 ? 2.148 14.107 6.338 1.00 94.25 468 ALA A C 1
ATOM 3649 O O . ALA A 1 468 ? 3.267 14.431 6.743 1.00 94.25 468 ALA A O 1
ATOM 3650 N N . VAL A 1 469 ? 1.975 13.520 5.146 1.00 94.69 469 VAL A N 1
ATOM 3651 C CA . VAL A 1 469 ? 3.082 13.236 4.211 1.00 94.69 469 VAL A CA 1
ATOM 3652 C C . VAL A 1 469 ? 3.773 14.526 3.764 1.00 94.69 469 VAL A C 1
ATOM 3654 O O . VAL A 1 469 ? 5.006 14.608 3.784 1.00 94.69 469 VAL A O 1
ATOM 3657 N N . LEU A 1 470 ? 2.999 15.539 3.365 1.00 94.56 470 LEU A N 1
ATOM 3658 C CA . LEU A 1 470 ? 3.535 16.811 2.876 1.00 94.56 470 LEU A CA 1
ATOM 3659 C C . LEU A 1 470 ? 4.151 17.672 3.985 1.00 94.56 470 LEU A C 1
ATOM 3661 O O . LEU A 1 470 ? 5.059 18.448 3.704 1.00 94.56 470 LEU A O 1
ATOM 3665 N N . SER A 1 471 ? 3.725 17.534 5.238 1.00 93.38 471 SER A N 1
ATOM 3666 C CA . SER A 1 471 ? 4.368 18.189 6.380 1.00 93.38 471 SER A CA 1
ATOM 3667 C C . SER A 1 471 ? 5.736 17.570 6.666 1.00 93.38 471 SER A C 1
ATOM 3669 O O . SER A 1 471 ? 6.716 18.296 6.837 1.00 93.38 471 SER A O 1
ATOM 3671 N N . GLU A 1 472 ? 5.856 16.237 6.618 1.00 91.12 472 GLU A N 1
ATOM 3672 C CA . GLU A 1 472 ? 7.166 15.573 6.680 1.00 91.12 472 GLU A CA 1
ATOM 3673 C C . GLU A 1 472 ? 8.049 15.977 5.480 1.00 91.12 472 GLU A C 1
ATOM 3675 O O . GLU A 1 472 ? 9.268 16.134 5.636 1.00 91.12 472 GLU A O 1
ATOM 3680 N N . ALA A 1 473 ? 7.427 16.215 4.309 1.00 90.25 473 ALA A N 1
ATOM 3681 C CA . ALA A 1 473 ? 7.862 17.092 3.202 1.00 90.25 473 ALA A CA 1
ATOM 3682 C C . ALA A 1 473 ? 9.020 18.039 3.515 1.00 90.25 473 ALA A C 1
ATOM 3684 O O . ALA A 1 473 ? 10.156 17.911 3.050 1.00 90.25 473 ALA A O 1
ATOM 3685 N N . LEU A 1 474 ? 8.662 18.975 4.384 1.00 90.69 474 LEU A N 1
ATOM 3686 C CA . LEU A 1 474 ? 9.363 20.214 4.678 1.00 90.69 474 LEU A CA 1
ATOM 3687 C C . LEU A 1 474 ? 10.658 19.995 5.473 1.00 90.69 474 LEU A C 1
ATOM 3689 O O . LEU A 1 474 ? 11.486 20.899 5.564 1.00 90.69 474 LEU A O 1
ATOM 3693 N N . ARG A 1 475 ? 10.869 18.798 6.039 1.00 88.69 475 ARG A N 1
ATOM 3694 C CA . ARG A 1 475 ? 12.084 18.451 6.799 1.00 88.69 475 ARG A CA 1
ATOM 3695 C C . ARG A 1 475 ? 13.267 18.057 5.903 1.00 88.69 475 ARG A C 1
ATOM 3697 O O . ARG A 1 475 ? 14.409 18.103 6.361 1.00 88.69 475 ARG A O 1
ATOM 3704 N N . LEU A 1 476 ? 13.023 17.659 4.650 1.00 88.75 476 LEU A N 1
ATOM 3705 C CA . LEU A 1 476 ? 14.064 17.108 3.774 1.00 88.75 476 LEU A CA 1
ATOM 3706 C C . LEU A 1 476 ? 14.848 18.185 3.025 1.00 88.75 476 LEU A C 1
ATOM 3708 O O . LEU A 1 476 ? 14.283 19.077 2.393 1.00 88.75 476 LEU A O 1
ATOM 3712 N N . SER A 1 477 ? 16.170 18.031 3.013 1.00 89.75 477 SER A N 1
ATOM 3713 C CA . SER A 1 477 ? 17.108 18.941 2.353 1.00 89.75 477 SER A CA 1
ATOM 3714 C C . SER A 1 477 ? 16.840 19.072 0.848 1.00 89.75 477 SER A C 1
ATOM 3716 O O . SER A 1 477 ? 16.895 20.175 0.305 1.00 89.75 477 SER A O 1
ATOM 3718 N N . TYR A 1 478 ? 16.481 17.967 0.191 1.00 87.19 478 TYR A N 1
ATOM 3719 C CA . TYR A 1 478 ? 16.230 17.887 -1.247 1.00 87.19 478 TYR A CA 1
ATOM 3720 C C . TYR A 1 478 ? 14.801 18.270 -1.674 1.00 87.19 478 TYR A C 1
ATOM 3722 O O . TYR A 1 478 ? 14.511 18.266 -2.865 1.00 87.19 478 TYR A O 1
ATOM 3730 N N . PHE A 1 479 ? 13.919 18.658 -0.744 1.00 89.62 479 PHE A N 1
ATOM 3731 C CA . PHE A 1 479 ? 12.631 19.301 -1.063 1.00 89.62 479 PHE A CA 1
ATOM 3732 C C . PHE A 1 479 ? 12.675 20.829 -0.961 1.00 89.62 479 PHE A C 1
ATOM 3734 O O . PHE A 1 479 ? 11.684 21.484 -1.283 1.00 89.62 479 PHE A O 1
ATOM 3741 N N . ARG A 1 480 ? 13.818 21.408 -0.570 1.00 88.50 480 ARG A N 1
ATOM 3742 C CA . ARG A 1 480 ? 13.980 22.847 -0.315 1.00 88.50 480 ARG A CA 1
ATOM 3743 C C . ARG A 1 480 ? 13.448 23.732 -1.441 1.00 88.50 480 ARG A C 1
ATOM 3745 O O . ARG A 1 480 ? 12.695 24.666 -1.177 1.00 88.50 480 ARG A O 1
ATOM 3752 N N . ASP A 1 481 ? 13.785 23.404 -2.684 1.00 88.12 481 ASP A N 1
ATOM 3753 C CA . ASP A 1 481 ? 13.377 24.188 -3.858 1.00 88.12 481 ASP A CA 1
ATOM 3754 C C . ASP A 1 481 ? 11.880 24.024 -4.193 1.00 88.12 481 ASP A C 1
ATOM 3756 O O . ASP A 1 481 ? 11.298 24.845 -4.901 1.00 88.12 481 ASP A O 1
ATOM 3760 N N . LEU A 1 482 ? 11.227 22.999 -3.637 1.00 92.12 482 LEU A N 1
ATOM 3761 C CA . LEU A 1 482 ? 9.804 22.695 -3.809 1.00 92.12 482 LEU A CA 1
ATOM 3762 C C . LEU A 1 482 ? 8.935 23.176 -2.635 1.00 92.12 482 LEU A C 1
ATOM 3764 O O . LEU A 1 482 ? 7.712 23.048 -2.702 1.00 92.12 482 LEU A O 1
ATOM 3768 N N . HIS A 1 483 ? 9.511 23.773 -1.582 1.00 91.44 483 HIS A N 1
ATOM 3769 C CA . HIS A 1 483 ? 8.767 24.228 -0.394 1.00 91.44 483 HIS A CA 1
ATOM 3770 C C . HIS A 1 483 ? 7.600 25.161 -0.730 1.00 91.44 483 HIS A C 1
ATOM 3772 O O . HIS A 1 483 ? 6.527 25.051 -0.142 1.00 91.44 483 HIS A O 1
ATOM 3778 N N . GLY A 1 484 ? 7.777 26.053 -1.708 1.00 92.69 484 GLY A N 1
ATOM 3779 C CA . GLY A 1 484 ? 6.704 26.948 -2.142 1.00 92.69 484 GLY A CA 1
ATOM 3780 C C . GLY A 1 484 ? 5.487 26.205 -2.705 1.00 92.69 484 GLY A C 1
ATOM 3781 O O . GLY A 1 484 ? 4.366 26.678 -2.546 1.00 92.69 484 GLY A O 1
ATOM 3782 N N . GLN A 1 485 ? 5.686 25.048 -3.342 1.00 95.00 485 GLN A N 1
ATOM 3783 C CA . GLN A 1 485 ? 4.593 24.210 -3.847 1.00 95.00 485 GLN A CA 1
ATOM 3784 C C . GLN A 1 485 ? 4.033 23.296 -2.760 1.00 95.00 485 GLN A C 1
ATOM 3786 O O . GLN A 1 485 ? 2.820 23.134 -2.685 1.00 95.00 485 GLN A O 1
ATOM 3791 N N . LEU A 1 486 ? 4.889 22.767 -1.880 1.00 94.56 486 LEU A N 1
ATOM 3792 C CA . LEU A 1 486 ? 4.459 21.997 -0.712 1.00 94.56 486 LEU A CA 1
ATOM 3793 C C . LEU A 1 486 ? 3.507 22.803 0.173 1.00 94.56 486 LEU A C 1
ATOM 3795 O O . LEU A 1 486 ? 2.418 22.329 0.475 1.00 94.56 486 LEU A O 1
ATOM 3799 N N . ASN A 1 487 ? 3.870 24.039 0.522 1.00 95.00 487 ASN A N 1
ATOM 3800 C CA . ASN A 1 487 ? 3.017 24.897 1.344 1.00 95.00 487 ASN A CA 1
ATOM 3801 C C . ASN A 1 487 ? 1.677 25.187 0.654 1.00 95.00 487 ASN A C 1
ATOM 3803 O O . ASN A 1 487 ? 0.636 25.060 1.282 1.00 95.00 487 ASN A O 1
ATOM 3807 N N . LYS A 1 488 ? 1.673 25.470 -0.658 1.00 95.81 488 LYS A N 1
ATOM 3808 C CA . LYS A 1 488 ? 0.423 25.661 -1.417 1.00 95.81 488 LYS A CA 1
ATOM 3809 C C . LYS A 1 488 ? -0.472 24.421 -1.401 1.00 95.81 488 LYS A C 1
ATOM 3811 O O . LYS A 1 488 ? -1.689 24.561 -1.287 1.00 95.81 488 LYS A O 1
ATOM 3816 N N . ALA A 1 489 ? 0.121 23.237 -1.537 1.00 96.56 489 ALA A N 1
ATOM 3817 C CA . ALA A 1 489 ? -0.600 21.972 -1.489 1.00 96.56 489 ALA A CA 1
ATOM 3818 C C . ALA A 1 489 ? -1.187 21.719 -0.090 1.00 96.56 489 ALA A C 1
ATOM 3820 O O . ALA A 1 489 ? -2.369 21.398 0.025 1.00 96.56 489 ALA A O 1
ATOM 3821 N N . ILE A 1 490 ? -0.407 21.951 0.972 1.00 96.62 490 ILE A N 1
ATOM 3822 C CA . ILE A 1 490 ? -0.875 21.867 2.365 1.00 96.62 490 ILE A CA 1
ATOM 3823 C C . ILE A 1 490 ? -2.012 22.867 2.614 1.00 96.62 490 ILE A C 1
ATOM 3825 O O . ILE A 1 490 ? -3.063 22.474 3.110 1.00 96.62 490 ILE A O 1
ATOM 3829 N N . ASP A 1 491 ? -1.861 24.130 2.209 1.00 97.06 491 ASP A N 1
ATOM 3830 C CA . ASP A 1 491 ? -2.880 25.173 2.389 1.00 97.06 491 ASP A CA 1
ATOM 3831 C C . ASP A 1 491 ? -4.181 24.858 1.633 1.00 97.06 491 ASP A C 1
ATOM 3833 O O . ASP A 1 491 ? -5.280 25.196 2.080 1.00 97.06 491 ASP A O 1
ATOM 3837 N N . ALA A 1 492 ? -4.094 24.234 0.454 1.00 97.38 492 ALA A N 1
ATOM 3838 C CA . ALA A 1 492 ? -5.269 23.763 -0.277 1.00 97.38 492 ALA A CA 1
ATOM 3839 C C . ALA A 1 492 ? -5.975 22.618 0.468 1.00 97.38 492 ALA A C 1
ATOM 3841 O O . ALA A 1 492 ? -7.194 22.658 0.625 1.00 97.38 492 ALA A O 1
ATOM 3842 N N . ALA A 1 493 ? -5.213 21.656 0.985 1.00 96.94 493 ALA A N 1
ATOM 3843 C CA . ALA A 1 493 ? -5.743 20.530 1.745 1.00 96.94 493 ALA A CA 1
ATOM 3844 C C . ALA A 1 493 ? -6.364 20.953 3.087 1.00 96.94 493 ALA A C 1
ATOM 3846 O O . ALA A 1 493 ? -7.432 20.469 3.456 1.00 96.94 493 ALA A O 1
ATOM 3847 N N . VAL A 1 494 ? -5.748 21.899 3.801 1.00 96.88 494 VAL A N 1
ATOM 3848 C CA . VAL A 1 494 ? -6.297 22.459 5.048 1.00 96.88 494 VAL A CA 1
ATOM 3849 C C . VAL A 1 494 ? -7.636 23.146 4.783 1.00 96.88 494 VAL A C 1
ATOM 3851 O O . VAL A 1 494 ? -8.607 22.863 5.480 1.00 96.88 494 VAL A O 1
ATOM 3854 N N . ARG A 1 495 ? -7.729 23.968 3.727 1.00 96.56 495 ARG A N 1
ATOM 3855 C CA . ARG A 1 495 ? -9.000 24.598 3.327 1.00 96.56 495 ARG A CA 1
ATOM 3856 C C . ARG A 1 495 ? -10.079 23.567 3.004 1.00 96.56 495 ARG A C 1
ATOM 3858 O O . ARG A 1 495 ? -11.238 23.768 3.356 1.00 96.56 495 ARG A O 1
ATOM 3865 N N . PHE A 1 496 ? -9.719 22.451 2.372 1.00 95.50 496 PHE A N 1
ATOM 3866 C CA . PHE A 1 496 ? -10.655 21.347 2.171 1.00 95.50 496 PHE A CA 1
ATOM 3867 C C . PHE A 1 496 ? -11.141 20.768 3.513 1.00 95.50 496 PHE A C 1
ATOM 3869 O O . PHE A 1 496 ? -12.349 20.687 3.739 1.00 95.50 496 PHE A O 1
ATOM 3876 N N . LEU A 1 497 ? -10.232 20.457 4.445 1.00 93.69 497 LEU A N 1
ATOM 3877 C CA . LEU A 1 497 ? -10.588 19.906 5.763 1.00 93.69 497 LEU A CA 1
ATOM 3878 C C . LEU A 1 497 ? -11.460 20.837 6.621 1.00 93.69 497 LEU A C 1
ATOM 3880 O O . LEU A 1 497 ? -12.219 20.357 7.469 1.00 93.69 497 LEU A O 1
ATOM 3884 N N . GLU A 1 498 ? -11.353 22.151 6.427 1.00 91.50 498 GLU A N 1
ATOM 3885 C CA . GLU A 1 498 ? -12.202 23.150 7.088 1.00 91.50 498 GLU A CA 1
ATOM 3886 C C . GLU A 1 498 ? -13.627 23.205 6.515 1.00 91.50 498 GLU A C 1
ATOM 3888 O O . GLU A 1 498 ? -14.546 23.617 7.221 1.00 91.50 498 GLU A O 1
ATOM 3893 N N . THR A 1 499 ? -13.828 22.780 5.262 1.00 88.50 499 THR A N 1
ATOM 3894 C CA . THR A 1 499 ? -15.132 22.836 4.573 1.00 88.50 499 THR A CA 1
ATOM 3895 C C . THR A 1 499 ? -15.901 21.517 4.591 1.00 88.50 499 THR A C 1
ATOM 3897 O O . THR A 1 499 ? -17.130 21.535 4.533 1.00 88.50 499 THR A O 1
ATOM 3900 N N . VAL A 1 500 ? -15.207 20.379 4.683 1.00 85.06 500 VAL A N 1
ATOM 3901 C CA . VAL A 1 500 ? -15.830 19.049 4.704 1.00 85.06 500 VAL A CA 1
ATOM 3902 C C . VAL A 1 500 ? -16.457 18.733 6.066 1.00 85.06 500 VAL A C 1
ATOM 3904 O O . VAL A 1 500 ? -15.892 19.037 7.125 1.00 85.06 500 VAL A O 1
ATOM 3907 N N . ASP A 1 501 ? -17.628 18.091 6.045 1.00 76.62 501 ASP A N 1
ATOM 3908 C CA . ASP A 1 501 ? -18.296 17.643 7.264 1.00 76.62 501 ASP A CA 1
ATOM 3909 C C . ASP A 1 501 ? -17.438 16.597 7.989 1.00 76.62 501 ASP A C 1
ATOM 3911 O O . ASP A 1 501 ? -17.036 15.577 7.425 1.00 76.62 501 ASP A O 1
ATOM 3915 N N . SER A 1 502 ? -17.191 16.846 9.274 1.00 65.88 502 SER A N 1
ATOM 3916 C CA . SER A 1 502 ? -16.413 15.946 10.131 1.00 65.88 502 SER A CA 1
ATOM 3917 C C . SER A 1 502 ? -17.189 14.679 10.504 1.00 65.88 502 SER A C 1
ATOM 3919 O O . SER A 1 502 ? -16.599 13.773 11.081 1.00 65.88 502 SER A O 1
ATOM 3921 N N . ALA A 1 503 ? -18.494 14.625 10.214 1.00 63.94 503 ALA A N 1
ATOM 3922 C CA . ALA A 1 503 ? -19.316 13.430 10.381 1.00 63.94 503 ALA A CA 1
ATOM 3923 C C . ALA A 1 503 ? -19.232 12.457 9.191 1.00 63.94 503 ALA A C 1
ATOM 3925 O O . ALA A 1 503 ? -19.723 11.330 9.302 1.00 63.94 503 ALA A O 1
ATOM 3926 N N . SER A 1 504 ? -18.624 12.861 8.065 1.00 68.12 504 SER A N 1
ATOM 3927 C CA . SER A 1 504 ? -18.337 11.924 6.973 1.00 68.12 504 SER A CA 1
ATOM 3928 C C . SER A 1 504 ? -17.429 10.803 7.490 1.00 68.12 504 SER A C 1
ATOM 3930 O O . SER A 1 504 ? -16.561 11.030 8.322 1.00 68.12 504 SER A O 1
ATOM 3932 N N . CYS A 1 505 ? -17.695 9.564 7.090 1.00 72.31 505 CYS A N 1
ATOM 3933 C CA . CYS A 1 505 ? -16.968 8.386 7.551 1.00 72.31 505 CYS A CA 1
ATOM 3934 C C . CYS A 1 505 ? -16.322 7.718 6.345 1.00 72.31 505 CYS A C 1
ATOM 3936 O O . CYS A 1 505 ? -17.036 7.285 5.442 1.00 72.31 505 CYS A O 1
ATOM 3938 N N . ASP A 1 506 ? -14.998 7.599 6.363 1.00 81.88 506 ASP A N 1
ATOM 3939 C CA . ASP A 1 506 ? -14.245 7.023 5.255 1.00 81.88 506 ASP A CA 1
ATOM 3940 C C . ASP A 1 506 ? -14.078 5.517 5.501 1.00 81.88 506 ASP A C 1
ATOM 3942 O O . ASP A 1 506 ? -13.450 5.094 6.473 1.00 81.88 506 ASP A O 1
ATOM 3946 N N . TYR A 1 507 ? -14.663 4.683 4.641 1.00 87.00 507 TYR A N 1
ATOM 3947 C CA . TYR A 1 507 ? -14.605 3.223 4.774 1.00 87.00 507 TYR A CA 1
ATOM 3948 C C . TYR A 1 507 ? -13.329 2.667 4.141 1.00 87.00 507 TYR A C 1
ATOM 3950 O O . TYR A 1 507 ? -13.359 1.991 3.118 1.00 87.00 507 TYR A O 1
ATOM 3958 N N . ILE A 1 508 ? -12.188 3.013 4.729 1.00 86.19 508 ILE A N 1
ATOM 3959 C CA . ILE A 1 508 ? -10.860 2.716 4.172 1.00 86.19 508 ILE A CA 1
ATOM 3960 C C . ILE A 1 508 ? -10.094 1.665 4.981 1.00 86.19 508 ILE A C 1
ATOM 3962 O O . ILE A 1 508 ? -9.079 1.140 4.516 1.00 86.19 508 ILE A O 1
ATOM 3966 N N . TRP A 1 509 ? -10.564 1.353 6.190 1.00 89.06 509 TRP A N 1
ATOM 3967 C CA . TRP A 1 509 ? -9.978 0.323 7.038 1.00 89.06 509 TRP A CA 1
ATOM 3968 C C . TRP A 1 509 ? -10.469 -1.042 6.582 1.00 89.06 509 TRP A C 1
ATOM 3970 O O . TRP A 1 509 ? -11.655 -1.212 6.330 1.00 89.06 509 TRP A O 1
ATOM 3980 N N . MET A 1 510 ? -9.564 -2.010 6.445 1.00 83.38 510 MET A N 1
ATOM 3981 C CA . MET A 1 510 ? -9.857 -3.296 5.811 1.00 83.38 510 MET A CA 1
ATOM 3982 C C . MET A 1 510 ? -9.721 -4.450 6.795 1.00 83.38 510 MET A C 1
ATOM 3984 O O . MET A 1 510 ? -8.651 -4.657 7.363 1.00 83.38 510 MET A O 1
ATOM 3988 N N . GLU A 1 511 ? -10.787 -5.232 6.918 1.00 86.56 511 GLU A N 1
ATOM 3989 C CA . GLU A 1 511 ? -10.834 -6.503 7.640 1.00 86.56 511 GLU A CA 1
ATOM 3990 C C . GLU A 1 511 ? -11.417 -7.567 6.682 1.00 86.56 511 GLU A C 1
ATOM 3992 O O . GLU A 1 511 ? -10.880 -7.731 5.577 1.00 86.56 511 GLU A O 1
ATOM 3997 N N . LYS A 1 512 ? -12.493 -8.274 7.039 1.00 89.88 512 LYS A N 1
ATOM 3998 C CA . LYS A 1 512 ? -13.254 -9.125 6.110 1.00 89.88 512 LYS A CA 1
ATOM 3999 C C . LYS A 1 512 ? -13.944 -8.253 5.072 1.00 89.88 512 LYS A C 1
ATOM 4001 O O . LYS A 1 512 ? -13.919 -8.568 3.885 1.00 89.88 512 LYS A O 1
ATOM 4006 N N . VAL A 1 513 ? -14.506 -7.141 5.541 1.00 91.31 513 VAL A N 1
ATOM 4007 C CA . VAL A 1 513 ? -15.035 -6.042 4.731 1.00 91.31 513 VAL A CA 1
ATOM 4008 C C . VAL A 1 513 ? -14.479 -4.709 5.227 1.00 91.31 513 VAL A C 1
ATOM 4010 O O . VAL A 1 513 ? -13.877 -4.631 6.304 1.00 91.31 513 VAL A O 1
ATOM 4013 N N . THR A 1 514 ? -14.649 -3.653 4.440 1.00 90.88 514 THR A N 1
ATOM 4014 C CA . THR A 1 514 ? -14.211 -2.311 4.832 1.00 90.88 514 THR A CA 1
ATOM 4015 C C . THR A 1 514 ? -15.082 -1.689 5.923 1.00 90.88 514 THR A C 1
ATOM 4017 O O . THR A 1 514 ? -16.304 -1.847 5.943 1.00 90.88 514 THR A O 1
ATOM 4020 N N . TYR A 1 515 ? -14.454 -0.939 6.827 1.00 91.06 515 TYR A N 1
ATOM 4021 C CA . TYR A 1 515 ? -15.107 -0.197 7.906 1.00 91.06 515 TYR A CA 1
ATOM 4022 C C . TYR A 1 515 ? -14.490 1.201 8.065 1.00 91.06 515 TYR A C 1
ATOM 4024 O O . TYR A 1 515 ? -13.425 1.502 7.517 1.00 91.06 515 TYR A O 1
ATOM 4032 N N . SER A 1 516 ? -15.163 2.068 8.819 1.00 90.88 516 SER A N 1
ATOM 4033 C CA . SER A 1 516 ? -14.637 3.363 9.254 1.00 90.88 516 SER A CA 1
ATOM 4034 C C . SER A 1 516 ? -14.432 3.390 10.770 1.00 90.88 516 SER A C 1
ATOM 4036 O O . SER A 1 516 ? -15.115 2.687 11.521 1.00 90.88 516 SER A O 1
ATOM 4038 N N . SER A 1 517 ? -13.508 4.229 11.242 1.00 91.94 517 SER A N 1
ATOM 4039 C CA . SER A 1 517 ? -13.350 4.526 12.668 1.00 91.94 517 SER A CA 1
ATOM 4040 C C . SER A 1 517 ? -13.443 6.039 12.903 1.00 91.94 517 SER A C 1
ATOM 4042 O O . SER A 1 517 ? -12.482 6.767 12.636 1.00 91.94 517 SER A O 1
ATOM 4044 N N . PRO A 1 518 ? -14.585 6.546 13.410 1.00 90.81 518 PRO A N 1
ATOM 4045 C CA . PRO A 1 518 ? -14.804 7.982 13.588 1.00 90.81 518 PRO A CA 1
ATOM 4046 C C . PRO A 1 518 ? -13.766 8.656 14.495 1.00 90.81 518 PRO A C 1
ATOM 4048 O O . PRO A 1 518 ? -13.347 9.784 14.237 1.00 90.81 518 PRO A O 1
ATOM 4051 N N . PHE A 1 519 ? -13.318 7.962 15.546 1.00 93.00 519 PHE A N 1
ATOM 4052 C CA . PHE A 1 519 ? -12.322 8.497 16.475 1.00 93.00 519 PHE A CA 1
ATOM 4053 C C . PHE A 1 519 ? -10.932 8.582 15.849 1.00 93.00 519 PHE A C 1
ATOM 4055 O O . PHE A 1 519 ? -10.231 9.574 16.070 1.00 93.00 519 PHE A O 1
ATOM 4062 N N . LEU A 1 520 ? -10.544 7.580 15.053 1.00 93.56 520 LEU A N 1
ATOM 4063 C CA . LEU A 1 520 ? -9.288 7.629 14.310 1.00 93.56 520 LEU A CA 1
ATOM 4064 C C . LEU A 1 520 ? -9.310 8.756 13.297 1.00 93.56 520 LEU A C 1
ATOM 4066 O O . LEU A 1 520 ? -8.388 9.569 13.284 1.00 93.56 520 LEU A O 1
ATOM 4070 N N . SER A 1 521 ? -10.387 8.867 12.525 1.00 92.44 521 SER A N 1
ATOM 4071 C CA . SER A 1 521 ? -10.473 9.909 11.515 1.00 92.44 521 SER A CA 1
ATOM 4072 C C . SER A 1 521 ? -10.449 11.320 12.113 1.00 92.44 521 SER A C 1
ATOM 4074 O O . SER A 1 521 ? -9.722 12.201 11.643 1.00 92.44 521 SER A O 1
ATOM 4076 N N . HIS A 1 522 ? -11.142 11.532 13.238 1.00 92.81 522 HIS A N 1
ATOM 4077 C CA . HIS A 1 522 ? -11.029 12.786 13.983 1.00 92.81 522 HIS A CA 1
ATOM 4078 C C . HIS A 1 522 ? -9.597 13.025 14.489 1.00 92.81 522 HIS A C 1
ATOM 4080 O O . HIS A 1 522 ? -9.082 14.141 14.396 1.00 92.81 522 HIS A O 1
ATOM 4086 N N . GLY A 1 523 ? -8.928 11.979 14.984 1.00 94.69 523 GLY A N 1
ATOM 4087 C CA . GLY A 1 523 ? -7.519 12.021 15.376 1.00 94.69 523 GLY A CA 1
ATOM 4088 C C . GLY A 1 523 ? -6.596 12.435 14.228 1.00 94.69 523 GLY A C 1
ATOM 4089 O O . GLY A 1 523 ? -5.762 13.323 14.416 1.00 94.69 523 GLY A O 1
ATOM 4090 N N . TYR A 1 524 ? -6.781 11.866 13.035 1.00 94.69 524 TYR A N 1
ATOM 4091 C CA . TYR A 1 524 ? -6.018 12.218 11.836 1.00 94.69 524 TYR A CA 1
ATOM 4092 C C . TYR A 1 524 ? -6.263 13.652 11.392 1.00 94.69 524 TYR A C 1
ATOM 4094 O O . TYR A 1 524 ? -5.296 14.361 11.116 1.00 94.69 524 TYR A O 1
ATOM 4102 N N . LYS A 1 525 ? -7.514 14.120 11.405 1.00 94.06 525 LYS A N 1
ATOM 4103 C CA . LYS A 1 525 ? -7.837 15.520 11.102 1.00 94.06 525 LYS A CA 1
ATOM 4104 C C . LYS A 1 525 ? -7.128 16.479 12.057 1.00 94.06 525 LYS A C 1
ATOM 4106 O O . LYS A 1 525 ? -6.488 17.432 11.614 1.00 94.06 525 LYS A O 1
ATOM 4111 N N . LEU A 1 526 ? -7.203 16.229 13.366 1.00 94.56 526 LEU A N 1
ATOM 4112 C CA . LEU A 1 526 ? -6.521 17.058 14.367 1.00 94.56 526 LEU A CA 1
ATOM 4113 C C . LEU A 1 526 ? -5.000 17.039 14.187 1.00 94.56 526 LEU A C 1
ATOM 4115 O O . LEU A 1 526 ? -4.353 18.082 14.291 1.00 94.56 526 LEU A O 1
ATOM 4119 N N . ALA A 1 527 ? -4.433 15.867 13.904 1.00 95.38 527 ALA A N 1
ATOM 4120 C CA . ALA A 1 527 ? -3.014 15.708 13.623 1.00 95.38 527 ALA A CA 1
ATOM 4121 C C . ALA A 1 527 ? -2.588 16.476 12.367 1.00 95.38 527 ALA A C 1
ATOM 4123 O O . ALA A 1 527 ? -1.627 17.237 12.425 1.00 95.38 527 ALA A O 1
ATOM 4124 N N . ALA A 1 528 ? -3.333 16.364 11.269 1.00 95.25 528 ALA A N 1
ATOM 4125 C CA . ALA A 1 528 ? -3.064 17.086 10.031 1.00 95.25 528 ALA A CA 1
ATOM 4126 C C . ALA A 1 528 ? -3.082 18.608 10.235 1.00 95.25 528 ALA A C 1
ATOM 4128 O O . ALA A 1 528 ? -2.136 19.294 9.846 1.00 95.25 528 ALA A O 1
ATOM 4129 N N . LEU A 1 529 ? -4.106 19.132 10.917 1.00 95.12 529 LEU A N 1
ATOM 4130 C CA . LEU A 1 529 ? -4.201 20.560 11.240 1.00 95.12 529 LEU A CA 1
ATOM 4131 C C . LEU A 1 529 ? -3.068 21.025 12.165 1.00 95.12 529 LEU A C 1
ATOM 4133 O O . LEU A 1 529 ? -2.572 22.139 12.032 1.00 95.12 529 LEU A O 1
ATOM 4137 N N . LYS A 1 530 ? -2.623 20.185 13.104 1.00 94.69 530 LYS A N 1
ATOM 4138 C CA . LYS A 1 530 ? -1.475 20.507 13.961 1.00 94.69 530 LYS A CA 1
ATOM 4139 C C . LYS A 1 530 ? -0.167 20.515 13.169 1.00 94.69 530 LYS A C 1
ATOM 4141 O O . LYS A 1 530 ? 0.640 21.428 13.350 1.00 94.69 530 LYS A O 1
ATOM 4146 N N . SER A 1 531 ? 0.039 19.526 12.303 1.00 92.75 531 SER A N 1
ATOM 4147 C CA . SER A 1 531 ? 1.225 19.399 11.454 1.00 92.75 531 SER A CA 1
ATOM 4148 C C . SER A 1 531 ? 1.344 20.540 10.444 1.00 92.75 531 SER A C 1
ATOM 4150 O O . SER A 1 531 ? 2.458 21.003 10.201 1.00 92.75 531 SER A O 1
ATOM 4152 N N . SER A 1 532 ? 0.231 21.045 9.901 1.00 92.12 532 SER A N 1
ATOM 4153 C CA . SER A 1 532 ? 0.246 22.192 8.980 1.00 92.12 532 SER A CA 1
ATOM 4154 C C . SER A 1 532 ? 0.628 23.514 9.657 1.00 92.12 532 SER A C 1
ATOM 4156 O O . SER A 1 532 ? 1.147 24.411 9.001 1.00 92.12 532 SER A O 1
ATOM 4158 N N . MET A 1 533 ? 0.415 23.635 10.972 1.00 88.00 533 MET A N 1
ATOM 4159 C CA . MET A 1 533 ? 0.755 24.833 11.751 1.00 88.00 533 MET A CA 1
ATOM 4160 C C . MET A 1 533 ? 2.206 24.856 12.249 1.00 88.00 533 MET A C 1
ATOM 4162 O O . MET A 1 533 ? 2.641 25.867 12.809 1.00 88.00 533 MET A O 1
ATOM 4166 N N . GLN A 1 534 ? 2.957 23.757 12.122 1.00 78.19 534 GLN A N 1
ATOM 4167 C CA . GLN A 1 534 ? 4.332 23.729 12.612 1.00 78.19 534 GLN A CA 1
ATOM 4168 C C . GLN A 1 534 ? 5.229 24.663 11.780 1.00 78.19 534 GLN A C 1
ATOM 4170 O O . GLN A 1 534 ? 5.128 24.677 10.552 1.00 78.19 534 GLN A O 1
ATOM 4175 N N . PRO A 1 535 ? 6.136 25.435 12.413 1.00 64.19 535 PRO A N 1
ATOM 4176 C CA . PRO A 1 535 ? 7.045 26.299 11.677 1.00 64.19 535 PRO A CA 1
ATOM 4177 C C . PRO A 1 535 ? 7.890 25.479 10.704 1.00 64.19 535 PRO A C 1
ATOM 4179 O O . PRO A 1 535 ? 8.569 24.533 11.105 1.00 64.19 535 PRO A O 1
ATOM 4182 N N . THR A 1 536 ? 7.957 25.914 9.446 1.00 57.56 536 THR A N 1
ATOM 4183 C CA . THR A 1 536 ? 8.908 25.365 8.470 1.00 57.56 536 THR A CA 1
ATOM 4184 C C . THR A 1 536 ? 10.359 25.541 8.915 1.00 57.56 536 THR A C 1
ATOM 4186 O O . THR A 1 536 ? 11.233 24.910 8.352 1.00 57.56 536 THR A O 1
ATOM 4189 N N . SER A 1 537 ? 10.656 26.373 9.918 1.00 45.59 537 SER A N 1
ATOM 4190 C CA . SE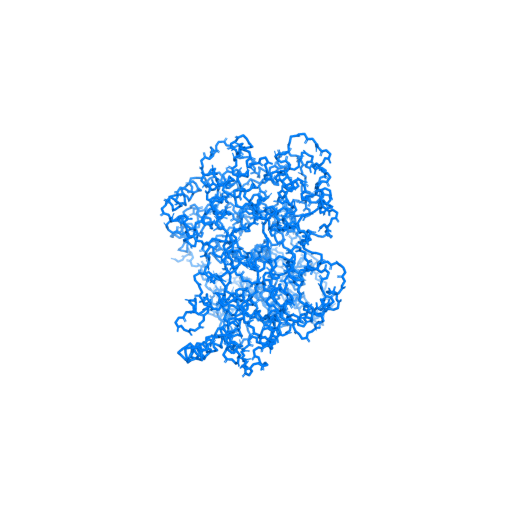R A 1 537 ? 12.019 26.714 10.342 1.00 45.59 537 SER A CA 1
ATOM 4191 C C . SER A 1 537 ? 12.797 25.588 11.046 1.00 45.59 537 SER A C 1
ATOM 4193 O O . SER A 1 537 ? 13.876 25.847 11.576 1.00 45.59 537 SER A O 1
ATOM 4195 N N . GLY A 1 538 ? 12.273 24.359 11.091 1.00 52.12 538 GLY A N 1
ATOM 4196 C CA . GLY A 1 538 ? 13.009 23.184 11.559 1.00 52.12 538 GLY A CA 1
ATOM 4197 C C . GLY A 1 538 ? 14.106 22.779 10.570 1.00 52.12 538 GLY A C 1
ATOM 4198 O O . GLY A 1 538 ? 13.889 22.801 9.365 1.00 52.12 538 GLY A O 1
ATOM 4199 N N . ASN A 1 539 ? 15.289 22.427 11.084 1.00 56.31 539 ASN A N 1
ATOM 4200 C CA . ASN A 1 539 ? 16.479 22.003 10.335 1.00 56.31 539 ASN A CA 1
ATOM 4201 C C . ASN A 1 539 ? 16.153 21.211 9.047 1.00 56.31 539 ASN A C 1
ATOM 4203 O O . ASN A 1 539 ? 15.917 20.005 9.095 1.00 56.31 539 ASN A O 1
ATOM 4207 N N . HIS A 1 540 ? 16.208 21.885 7.888 1.00 65.44 540 HIS A N 1
ATOM 4208 C CA . HIS A 1 540 ? 16.104 21.303 6.536 1.00 65.44 540 HIS A CA 1
ATOM 4209 C C . HIS A 1 540 ? 17.368 20.514 6.157 1.00 65.44 540 HIS A C 1
ATOM 4211 O O . HIS A 1 540 ? 17.991 20.739 5.110 1.00 65.44 540 HIS A O 1
ATOM 4217 N N . THR A 1 541 ? 17.816 19.672 7.079 1.00 77.94 541 THR A N 1
ATOM 4218 C CA . THR A 1 541 ? 19.080 18.945 7.023 1.00 77.94 541 THR A CA 1
ATOM 4219 C C . THR A 1 541 ? 18.859 17.464 6.788 1.00 77.94 541 THR A C 1
ATOM 4221 O O . THR A 1 541 ? 19.826 16.778 6.494 1.00 77.94 541 THR A O 1
ATOM 4224 N N . VAL A 1 542 ? 17.622 16.968 6.892 1.00 81.00 542 VAL A N 1
ATOM 4225 C CA . VAL A 1 542 ? 17.359 15.535 6.759 1.00 81.00 542 VAL A CA 1
ATOM 4226 C C . VAL A 1 542 ? 17.608 15.089 5.315 1.00 81.00 542 VAL A C 1
ATOM 4228 O O . VAL A 1 542 ? 17.155 15.733 4.367 1.00 81.00 542 VAL A O 1
ATOM 4231 N N . GLY A 1 543 ? 18.347 13.999 5.141 1.00 81.94 543 GLY A N 1
ATOM 4232 C CA . GLY A 1 543 ? 18.847 13.522 3.859 1.00 81.94 543 GLY A CA 1
ATOM 4233 C C . GLY A 1 543 ? 20.013 14.345 3.306 1.00 81.94 543 GLY A C 1
ATOM 4234 O O . GLY A 1 543 ? 20.168 14.415 2.089 1.00 81.94 543 GLY A O 1
ATOM 4235 N N . SER A 1 544 ? 20.814 15.012 4.149 1.00 80.38 544 SER A N 1
ATOM 4236 C CA . SER A 1 544 ? 21.912 15.896 3.701 1.00 80.38 544 SER A CA 1
ATOM 4237 C C . SER A 1 544 ? 23.007 15.190 2.894 1.00 80.38 544 SER A C 1
ATOM 4239 O O . SER A 1 544 ? 23.698 15.834 2.098 1.00 80.38 544 SER A O 1
ATOM 4241 N N . ALA A 1 545 ? 23.146 13.874 3.075 1.00 73.06 545 ALA A N 1
ATOM 4242 C CA . ALA A 1 545 ? 24.081 13.043 2.324 1.00 73.06 545 ALA A CA 1
ATOM 4243 C C . ALA A 1 545 ? 23.787 13.035 0.810 1.00 73.06 545 ALA A C 1
ATOM 4245 O O . ALA A 1 545 ? 24.714 12.935 0.006 1.00 73.06 545 ALA A O 1
ATOM 4246 N N . MET A 1 546 ? 22.520 13.209 0.412 1.00 76.62 546 MET A N 1
ATOM 4247 C CA . MET A 1 546 ? 22.114 13.294 -0.991 1.00 76.62 546 MET A CA 1
ATOM 4248 C C . MET A 1 546 ? 22.016 14.762 -1.415 1.00 76.62 546 MET A C 1
ATOM 4250 O O . MET A 1 546 ? 21.161 15.507 -0.940 1.00 76.62 546 MET A O 1
ATOM 4254 N N . LYS A 1 547 ? 22.888 15.192 -2.334 1.00 73.06 547 LYS A N 1
ATOM 4255 C CA . LYS A 1 547 ? 22.879 16.552 -2.898 1.00 73.06 547 LYS A CA 1
ATOM 4256 C C . LYS A 1 547 ? 22.279 16.520 -4.301 1.00 73.06 547 LYS A C 1
ATOM 4258 O O . LYS A 1 547 ? 23.009 16.202 -5.243 1.00 73.06 547 LYS A O 1
ATOM 4263 N N . PRO A 1 548 ? 20.979 16.811 -4.461 1.00 71.81 548 PRO A N 1
ATOM 4264 C CA . PRO A 1 548 ? 20.365 16.746 -5.770 1.00 71.81 548 PRO A CA 1
ATOM 4265 C C . PRO A 1 548 ? 20.903 17.839 -6.690 1.00 71.81 548 PRO A C 1
ATOM 4267 O O . PRO A 1 548 ? 21.320 18.912 -6.248 1.00 71.81 548 PRO A O 1
ATOM 4270 N N . ILE A 1 549 ? 20.880 17.556 -7.986 1.00 74.12 549 ILE A N 1
ATOM 4271 C CA . ILE A 1 549 ? 21.352 18.459 -9.032 1.00 74.12 549 ILE A CA 1
ATOM 4272 C C . ILE A 1 549 ? 20.175 18.757 -9.954 1.00 74.12 549 ILE A C 1
ATOM 4274 O O . ILE A 1 549 ? 19.581 17.843 -10.518 1.00 74.12 549 ILE A O 1
ATOM 4278 N N . GLN A 1 550 ? 19.878 20.041 -10.149 1.00 75.88 550 GLN A N 1
ATOM 4279 C CA . GLN A 1 550 ? 18.916 20.473 -11.157 1.00 75.88 550 GLN A CA 1
ATOM 4280 C C . GLN A 1 550 ? 19.648 20.801 -12.462 1.00 75.88 550 GLN A C 1
ATOM 4282 O O . GLN A 1 550 ? 20.400 21.774 -12.538 1.00 75.88 550 GLN A O 1
ATOM 4287 N N . LYS A 1 551 ? 19.441 19.984 -13.496 1.00 80.56 551 LYS A N 1
ATOM 4288 C CA . LYS A 1 551 ? 20.008 20.176 -14.842 1.00 80.56 551 LYS A CA 1
ATOM 4289 C C . LYS A 1 551 ? 18.928 19.917 -15.892 1.00 80.56 551 LYS A C 1
ATOM 4291 O O . LYS A 1 551 ? 17.942 19.245 -15.632 1.00 80.56 551 LYS A O 1
ATOM 4296 N N . HIS A 1 552 ? 19.106 20.472 -17.089 1.00 86.25 552 HIS A N 1
ATOM 4297 C CA . HIS A 1 552 ? 18.262 20.223 -18.271 1.00 86.25 552 HIS A CA 1
ATOM 4298 C C . HIS A 1 552 ? 16.768 20.601 -18.175 1.00 86.25 552 HIS A C 1
ATOM 4300 O O . HIS A 1 552 ? 16.069 20.478 -19.177 1.00 86.25 552 HIS A O 1
ATOM 4306 N N . VAL A 1 553 ? 16.269 21.135 -17.053 1.00 90.62 553 VAL A N 1
ATOM 4307 C CA . VAL A 1 553 ? 14.862 21.571 -16.908 1.00 90.62 553 VAL A CA 1
ATOM 4308 C C . VAL A 1 553 ? 14.435 22.505 -18.050 1.00 90.62 553 VAL A C 1
ATOM 4310 O O . VAL A 1 553 ? 13.406 22.285 -18.684 1.00 90.62 553 VAL A O 1
ATOM 4313 N N . GLY A 1 554 ? 15.261 23.505 -18.378 1.00 90.94 554 GLY A N 1
ATOM 4314 C CA . GLY A 1 554 ? 14.986 24.437 -19.477 1.00 90.94 554 GLY A CA 1
ATOM 4315 C C . GLY A 1 554 ? 14.972 23.792 -20.869 1.00 90.94 554 GLY A C 1
ATOM 4316 O O . GLY A 1 554 ? 14.276 24.288 -21.751 1.00 90.94 554 GLY A O 1
ATOM 4317 N N . LEU A 1 555 ? 15.699 22.687 -21.067 1.00 90.31 555 LEU A N 1
ATOM 4318 C CA . LEU A 1 555 ? 15.659 21.908 -22.308 1.00 90.31 555 LEU A CA 1
ATOM 4319 C C . LEU A 1 555 ? 14.343 21.129 -22.407 1.00 90.31 555 LEU A C 1
ATOM 4321 O O . LEU A 1 555 ? 13.674 21.187 -23.432 1.00 90.31 555 LEU A O 1
ATOM 4325 N N . PHE A 1 556 ? 13.935 20.453 -21.331 1.00 91.75 556 PHE A N 1
ATOM 4326 C CA . PHE A 1 556 ? 12.700 19.663 -21.320 1.00 91.75 556 PHE A CA 1
ATOM 4327 C C . PHE A 1 556 ? 11.472 20.545 -21.542 1.00 91.75 556 PHE A C 1
ATOM 4329 O O . PHE A 1 556 ? 10.594 20.174 -22.308 1.00 91.75 556 PHE A O 1
ATOM 4336 N N . ARG A 1 557 ? 11.445 21.763 -20.987 1.00 93.12 557 ARG A N 1
ATOM 4337 C CA . ARG A 1 557 ? 10.362 22.735 -21.234 1.00 93.12 557 ARG A CA 1
ATOM 4338 C C . ARG A 1 557 ? 10.178 23.131 -22.701 1.00 93.12 557 ARG A C 1
ATOM 4340 O O . ARG A 1 557 ? 9.096 23.582 -23.061 1.00 93.12 557 ARG A O 1
ATOM 4347 N N . GLN A 1 558 ? 11.217 23.007 -23.524 1.00 91.56 558 GLN A N 1
ATOM 4348 C CA . GLN A 1 558 ? 11.139 23.295 -24.960 1.00 91.56 558 GLN A CA 1
ATOM 4349 C C . GLN A 1 558 ? 10.591 22.108 -25.760 1.00 91.56 558 GLN A C 1
ATOM 4351 O O . GLN A 1 558 ? 10.182 22.282 -26.905 1.00 91.56 558 GLN A O 1
ATOM 4356 N N . MET A 1 559 ? 10.561 20.909 -25.175 1.00 91.31 559 MET A N 1
ATOM 4357 C CA . MET A 1 559 ? 10.000 19.734 -25.830 1.00 91.31 559 MET A CA 1
ATOM 4358 C C . MET A 1 559 ? 8.466 19.825 -25.827 1.00 91.31 559 MET A C 1
ATOM 4360 O O . MET A 1 559 ? 7.882 20.042 -24.762 1.00 91.31 559 MET A O 1
ATOM 4364 N N . PRO A 1 560 ? 7.788 19.583 -26.967 1.00 91.62 560 PRO A N 1
ATOM 4365 C CA . PRO A 1 560 ? 6.326 19.652 -27.054 1.00 91.62 560 PRO A CA 1
ATOM 4366 C C . PRO A 1 560 ? 5.581 18.796 -26.020 1.00 91.62 560 PRO A C 1
ATOM 4368 O O . PRO A 1 560 ? 4.508 19.177 -25.567 1.00 91.62 560 PRO A O 1
ATOM 4371 N N . LEU A 1 561 ? 6.158 17.660 -25.606 1.00 91.94 561 LEU A N 1
ATOM 4372 C CA . LEU A 1 561 ? 5.564 16.782 -24.593 1.00 91.94 561 LEU A CA 1
ATOM 4373 C C . LEU A 1 561 ? 5.446 17.458 -23.215 1.00 91.94 561 LEU A C 1
ATOM 4375 O O . LEU A 1 561 ? 4.476 17.236 -22.497 1.00 91.94 561 LEU A O 1
ATOM 4379 N N . PHE A 1 562 ? 6.423 18.293 -22.851 1.00 94.94 562 PHE A N 1
ATOM 4380 C CA . PHE A 1 562 ? 6.515 18.908 -21.526 1.00 94.94 562 PHE A CA 1
ATOM 4381 C C . PHE A 1 562 ? 6.216 20.413 -21.534 1.00 94.94 562 PHE A C 1
ATOM 4383 O O . PHE A 1 562 ? 6.287 21.056 -20.487 1.00 94.94 562 PHE A O 1
ATOM 4390 N N . SER A 1 563 ? 5.862 21.002 -22.681 1.00 92.69 563 SER A N 1
ATOM 4391 C CA . SER A 1 563 ? 5.673 22.454 -22.805 1.00 92.69 563 SER A CA 1
ATOM 4392 C C . SER A 1 563 ? 4.523 22.996 -21.948 1.00 92.69 563 SER A C 1
ATOM 4394 O O . SER A 1 563 ? 4.557 24.154 -21.537 1.00 92.69 563 SER A O 1
ATOM 4396 N N . SER A 1 564 ? 3.511 22.169 -21.658 1.00 92.38 564 SER A N 1
ATOM 4397 C CA . SER A 1 564 ? 2.386 22.505 -20.771 1.00 92.38 564 SER A CA 1
ATOM 4398 C C . SER A 1 564 ? 2.604 22.097 -19.311 1.00 92.38 564 SER A C 1
ATOM 4400 O O . SER A 1 564 ? 1.751 22.372 -18.467 1.00 92.38 564 SER A O 1
ATOM 4402 N N . VAL A 1 565 ? 3.707 21.413 -19.000 1.00 94.38 565 VAL A N 1
ATOM 4403 C CA . VAL A 1 565 ? 3.968 20.880 -17.661 1.00 94.38 565 VAL A CA 1
ATOM 4404 C C . VAL A 1 565 ? 4.465 22.007 -16.753 1.00 94.38 565 VAL A C 1
ATOM 4406 O O . VAL A 1 565 ? 5.393 22.731 -17.132 1.00 94.38 565 VAL A O 1
ATOM 4409 N N . PRO A 1 566 ? 3.888 22.181 -15.548 1.00 94.56 566 PRO A N 1
ATOM 4410 C CA . PRO A 1 566 ? 4.379 23.165 -14.594 1.00 94.56 566 PRO A CA 1
ATOM 4411 C C . PRO A 1 566 ? 5.867 22.964 -14.298 1.00 94.56 566 PRO A C 1
ATOM 4413 O O . PRO A 1 566 ? 6.312 21.856 -14.006 1.00 94.56 566 PRO A O 1
ATOM 4416 N N . GLU A 1 567 ? 6.638 24.052 -14.313 1.00 93.56 567 GLU A N 1
ATOM 4417 C CA . GLU A 1 567 ? 8.098 24.006 -14.153 1.00 93.56 567 GLU A CA 1
ATOM 4418 C C . GLU A 1 567 ? 8.545 23.261 -12.889 1.00 93.56 567 GLU A C 1
ATOM 4420 O O . GLU A 1 567 ? 9.505 22.496 -12.935 1.00 93.56 567 GLU A O 1
ATOM 4425 N N . TRP A 1 568 ? 7.805 23.405 -11.787 1.00 94.31 568 TRP A N 1
ATOM 4426 C CA . TRP A 1 568 ? 8.116 22.722 -10.532 1.00 94.31 568 TRP A CA 1
ATOM 4427 C C . TRP A 1 568 ? 8.069 21.190 -10.646 1.00 94.31 568 TRP A C 1
ATOM 4429 O O . TRP A 1 568 ? 8.821 20.514 -9.951 1.00 94.31 568 TRP A O 1
ATOM 4439 N N . GLN A 1 569 ? 7.235 20.626 -11.529 1.00 95.62 569 GLN A N 1
ATOM 4440 C CA . GLN A 1 569 ? 7.161 19.174 -11.738 1.00 95.62 569 GLN A CA 1
ATOM 4441 C C . GLN A 1 569 ? 8.395 18.659 -12.486 1.00 95.62 569 GLN A C 1
ATOM 4443 O O . GLN A 1 569 ? 8.909 17.580 -12.184 1.00 95.62 569 GLN A O 1
ATOM 4448 N N . LEU A 1 570 ? 8.914 19.453 -13.427 1.00 95.12 570 LEU A N 1
ATOM 4449 C CA . LEU A 1 570 ? 10.169 19.152 -14.116 1.00 95.12 570 LEU A CA 1
ATOM 4450 C C . LEU A 1 570 ? 11.369 19.321 -13.179 1.00 95.12 570 LEU A C 1
ATOM 4452 O O . LEU A 1 570 ? 12.267 18.483 -13.191 1.00 95.12 570 LEU A O 1
ATOM 4456 N N . GLN A 1 571 ? 11.364 20.346 -12.322 1.00 94.62 571 GLN A N 1
ATOM 4457 C CA . GLN A 1 571 ? 12.364 20.500 -11.260 1.00 94.62 571 GLN A CA 1
ATOM 4458 C C . GLN A 1 571 ? 12.346 19.301 -10.306 1.00 94.62 571 GLN A C 1
ATOM 4460 O O . GLN A 1 571 ? 13.394 18.720 -10.038 1.00 94.62 571 GLN A O 1
ATOM 4465 N N . ALA A 1 572 ? 11.163 18.873 -9.856 1.00 95.00 572 ALA A N 1
ATOM 4466 C CA . ALA A 1 572 ? 11.014 17.703 -8.997 1.00 95.00 572 ALA A CA 1
ATOM 4467 C C . ALA A 1 572 ? 11.519 16.420 -9.674 1.00 95.00 572 ALA A C 1
ATOM 4469 O O . ALA A 1 572 ? 12.249 15.646 -9.060 1.00 95.00 572 ALA A O 1
ATOM 4470 N N . SER A 1 573 ? 11.211 16.233 -10.958 1.00 95.50 573 SER A N 1
ATOM 4471 C CA . SER A 1 573 ? 11.699 15.088 -11.734 1.00 95.50 573 SER A CA 1
ATOM 4472 C C . SER A 1 573 ? 13.221 15.118 -11.931 1.00 95.50 573 SER A C 1
ATOM 4474 O O . SER A 1 573 ? 13.854 14.067 -11.911 1.00 95.50 573 SER A O 1
ATOM 4476 N N . SER A 1 574 ? 13.829 16.303 -12.067 1.00 94.56 574 SER A N 1
ATOM 4477 C CA . SER A 1 574 ? 15.292 16.454 -12.112 1.00 94.56 574 SER A CA 1
ATOM 4478 C C . SER A 1 574 ? 15.949 16.183 -10.754 1.00 94.56 574 SER A C 1
ATOM 4480 O O . SER A 1 574 ? 17.076 15.693 -10.695 1.00 94.56 574 SER A O 1
ATOM 4482 N N . ILE A 1 575 ? 15.276 16.508 -9.649 1.00 93.88 575 ILE A N 1
ATOM 4483 C CA . ILE A 1 575 ? 15.752 16.154 -8.309 1.00 93.88 575 ILE A CA 1
ATOM 4484 C C . ILE A 1 575 ? 15.715 14.634 -8.152 1.00 93.88 575 ILE A C 1
ATOM 4486 O O . ILE A 1 575 ? 16.745 14.048 -7.821 1.00 93.88 575 ILE A O 1
ATOM 4490 N N . GLU A 1 576 ? 14.587 13.992 -8.469 1.00 94.69 576 GLU A N 1
ATOM 4491 C CA . GLU A 1 576 ? 14.450 12.530 -8.448 1.00 94.69 576 GLU A CA 1
ATOM 4492 C C . GLU A 1 576 ? 15.553 11.849 -9.258 1.00 94.69 576 GLU A C 1
ATOM 4494 O O . GLU A 1 576 ? 16.241 10.962 -8.756 1.00 94.69 576 GLU A O 1
ATOM 4499 N N . SER A 1 577 ? 15.767 12.312 -10.490 1.00 94.50 577 SER A N 1
ATOM 4500 C CA . SER A 1 577 ? 16.747 11.738 -11.405 1.00 94.50 577 SER A CA 1
ATOM 4501 C C . SER A 1 577 ? 18.166 11.791 -10.838 1.00 94.50 577 SER A C 1
ATOM 4503 O O . SER A 1 577 ? 18.940 10.846 -10.988 1.00 94.50 577 SER A O 1
ATOM 4505 N N . SER A 1 578 ? 18.506 12.869 -10.129 1.00 92.81 578 SER A N 1
ATOM 4506 C CA . SER A 1 578 ? 19.813 13.011 -9.492 1.00 92.81 578 SER A CA 1
ATOM 4507 C C . SER A 1 578 ? 20.028 12.043 -8.321 1.00 92.81 578 SER A C 1
ATOM 4509 O O . SER A 1 578 ? 21.170 11.663 -8.056 1.00 92.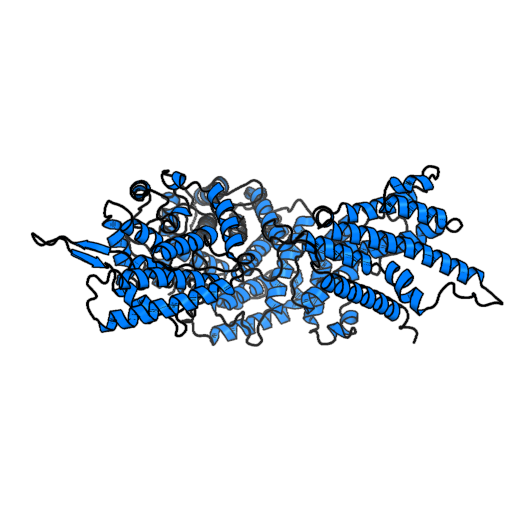81 578 SER A O 1
ATOM 4511 N N . LEU A 1 579 ? 18.955 11.576 -7.666 1.00 92.81 579 LEU A N 1
ATOM 4512 C CA . LEU A 1 579 ? 19.036 10.582 -6.589 1.00 92.81 579 LEU A CA 1
ATOM 4513 C C . LEU A 1 579 ? 19.400 9.181 -7.107 1.00 92.81 579 LEU A C 1
ATOM 4515 O O . LEU A 1 579 ? 19.944 8.383 -6.347 1.00 92.81 579 LEU A O 1
ATOM 4519 N N . PHE A 1 580 ? 19.161 8.889 -8.391 1.00 93.75 580 PHE A N 1
ATOM 4520 C CA . PHE A 1 580 ? 19.588 7.641 -9.037 1.00 93.75 580 PHE A CA 1
ATOM 4521 C C . PHE A 1 580 ? 21.074 7.621 -9.411 1.00 93.75 580 PHE A C 1
ATOM 4523 O O . PHE A 1 580 ? 21.642 6.545 -9.601 1.00 93.75 580 PHE A O 1
ATOM 4530 N N . LEU A 1 581 ? 21.728 8.783 -9.515 1.00 91.81 581 LEU A N 1
ATOM 4531 C CA . LEU A 1 581 ? 23.100 8.873 -10.021 1.00 91.81 581 LEU A CA 1
ATOM 4532 C C . LEU A 1 581 ? 24.121 8.046 -9.225 1.00 91.81 581 LEU A C 1
ATOM 4534 O O . LEU A 1 581 ? 24.973 7.447 -9.879 1.00 91.81 581 LEU A O 1
ATOM 4538 N N . PRO A 1 582 ? 24.088 7.959 -7.878 1.00 90.44 582 PRO A N 1
ATOM 4539 C CA . PRO A 1 582 ? 25.022 7.101 -7.147 1.00 90.44 582 PRO A CA 1
ATOM 4540 C C . PRO A 1 582 ? 24.904 5.622 -7.542 1.00 90.44 582 PRO A C 1
ATOM 4542 O O . PRO A 1 582 ? 25.922 4.991 -7.816 1.00 90.44 582 PRO A O 1
ATOM 4545 N N . LEU A 1 583 ? 23.675 5.105 -7.668 1.00 92.00 583 LEU A N 1
ATOM 4546 C CA . LEU A 1 583 ? 23.409 3.719 -8.076 1.00 92.00 583 LEU A CA 1
ATOM 4547 C C . LEU A 1 583 ? 23.899 3.453 -9.502 1.00 92.00 583 LEU A C 1
ATOM 4549 O O . LEU A 1 583 ? 24.627 2.497 -9.755 1.00 92.00 583 LEU A O 1
ATOM 4553 N N . LEU A 1 584 ? 23.553 4.343 -10.432 1.00 92.38 584 LEU A N 1
ATOM 4554 C CA . LEU A 1 584 ? 23.935 4.189 -11.835 1.00 92.38 584 LEU A CA 1
ATOM 4555 C C . LEU A 1 584 ? 25.450 4.314 -12.026 1.00 92.38 584 LEU A C 1
ATOM 4557 O O . LEU A 1 584 ? 26.034 3.589 -12.826 1.00 92.38 584 LEU A O 1
ATOM 4561 N N . ARG A 1 585 ? 26.113 5.212 -11.286 1.00 89.75 585 ARG A N 1
ATOM 4562 C CA . ARG A 1 585 ? 27.577 5.360 -11.330 1.00 89.75 585 ARG A CA 1
ATOM 4563 C C . ARG A 1 585 ? 28.291 4.124 -10.792 1.00 89.75 585 ARG A C 1
ATOM 4565 O O . ARG A 1 585 ? 29.339 3.792 -11.338 1.00 89.75 585 ARG A O 1
ATOM 4572 N N . ALA A 1 586 ? 27.728 3.450 -9.788 1.00 89.38 586 ALA A N 1
ATOM 4573 C CA . ALA A 1 586 ? 28.301 2.231 -9.221 1.00 89.38 586 ALA A CA 1
ATOM 4574 C C . ALA A 1 586 ? 28.375 1.079 -10.239 1.00 89.38 586 ALA A C 1
ATOM 4576 O O . ALA A 1 586 ? 29.320 0.304 -10.183 1.00 89.38 586 ALA A O 1
ATOM 4577 N N . GLN A 1 587 ? 27.437 1.010 -11.193 1.00 87.12 587 GLN A N 1
ATOM 4578 C CA . GLN A 1 587 ? 27.383 -0.050 -12.216 1.00 87.12 587 GLN A CA 1
ATOM 4579 C C . GLN A 1 587 ? 27.882 0.392 -13.603 1.00 87.12 587 GLN A C 1
ATOM 4581 O O . GLN A 1 587 ? 27.969 -0.412 -14.534 1.00 87.12 587 GLN A O 1
ATOM 4586 N N . ARG A 1 588 ? 28.227 1.677 -13.769 1.00 85.06 588 ARG A N 1
ATOM 4587 C CA . ARG A 1 588 ? 28.513 2.303 -15.073 1.00 85.06 588 ARG A CA 1
ATOM 4588 C C . ARG A 1 588 ? 29.604 1.596 -15.882 1.00 85.06 588 ARG A C 1
ATOM 4590 O O . ARG A 1 588 ? 29.542 1.643 -17.104 1.00 85.06 588 ARG A O 1
ATOM 4597 N N . LEU A 1 589 ? 30.613 1.000 -15.241 1.00 86.44 589 LEU A N 1
ATOM 4598 C CA . LEU A 1 589 ? 31.779 0.401 -15.917 1.00 86.44 589 LEU A CA 1
ATOM 4599 C C . LEU A 1 589 ? 31.834 -1.135 -15.828 1.00 86.44 589 LEU A C 1
ATOM 4601 O O . LEU A 1 589 ? 32.822 -1.730 -16.263 1.00 86.44 589 LEU A O 1
ATOM 4605 N N . ASP A 1 590 ? 30.795 -1.785 -15.298 1.00 87.25 590 ASP A N 1
ATOM 4606 C CA . ASP A 1 590 ? 30.801 -3.236 -15.055 1.00 87.25 590 ASP A CA 1
ATOM 4607 C C . ASP A 1 590 ? 30.851 -4.046 -16.363 1.00 87.25 590 ASP A C 1
ATOM 4609 O O . ASP A 1 590 ? 31.525 -5.081 -16.464 1.00 87.25 590 ASP A O 1
ATOM 4613 N N . ILE A 1 591 ? 30.154 -3.555 -17.393 1.00 86.88 591 ILE A N 1
ATOM 4614 C CA . ILE A 1 591 ? 29.997 -4.237 -18.683 1.00 86.88 591 ILE A CA 1
ATOM 4615 C C . ILE A 1 591 ? 31.021 -3.745 -19.709 1.00 86.88 591 ILE A C 1
ATOM 4617 O O . ILE A 1 591 ? 31.730 -4.570 -20.296 1.00 86.88 591 ILE A O 1
ATOM 4621 N N . PHE A 1 592 ? 31.125 -2.425 -19.890 1.00 87.38 592 PHE A N 1
ATOM 4622 C CA . PHE A 1 592 ? 32.058 -1.772 -20.809 1.00 87.38 592 PHE A CA 1
ATOM 4623 C C . PHE A 1 592 ? 33.100 -0.962 -20.021 1.00 87.38 592 PHE A C 1
ATOM 4625 O O . PHE A 1 592 ? 32.867 0.206 -19.702 1.00 87.38 592 PHE A O 1
ATOM 4632 N N . PRO A 1 593 ? 34.264 -1.556 -19.688 1.00 83.44 593 PRO A N 1
ATOM 4633 C CA . PRO A 1 593 ? 35.358 -0.813 -19.078 1.00 83.44 593 PRO A CA 1
ATOM 4634 C C . PRO A 1 593 ? 35.810 0.320 -20.001 1.00 83.44 593 PRO A C 1
ATOM 4636 O O . PRO A 1 593 ? 36.045 0.096 -21.188 1.00 83.44 593 PRO A O 1
ATOM 4639 N N . ARG A 1 594 ? 35.971 1.526 -19.454 1.00 72.50 594 ARG A N 1
ATOM 4640 C CA . ARG A 1 594 ? 36.485 2.688 -20.188 1.00 72.50 594 ARG A CA 1
ATOM 4641 C C . ARG A 1 594 ? 37.842 3.125 -19.640 1.00 72.50 594 ARG A C 1
ATOM 4643 O O . ARG A 1 594 ? 38.000 3.280 -18.430 1.00 72.50 594 ARG A O 1
ATOM 4650 N N . HIS A 1 595 ? 38.786 3.389 -20.540 1.00 66.06 595 HIS A N 1
ATOM 4651 C CA . HIS A 1 595 ? 40.062 4.048 -20.253 1.00 66.06 595 HIS A CA 1
ATOM 4652 C C . HIS A 1 595 ? 40.176 5.286 -21.159 1.00 66.06 595 HIS A C 1
ATOM 4654 O O . HIS A 1 595 ? 39.877 5.185 -22.344 1.00 66.06 595 HIS A O 1
ATOM 4660 N N . ASP A 1 596 ? 40.554 6.442 -20.600 1.00 57.84 596 ASP A N 1
ATOM 4661 C CA . ASP A 1 596 ? 40.864 7.686 -21.335 1.00 57.84 596 ASP A CA 1
ATOM 4662 C C . ASP A 1 596 ? 39.775 8.232 -22.294 1.00 57.84 596 ASP A C 1
ATOM 4664 O O . ASP A 1 596 ? 40.090 8.744 -23.366 1.00 57.84 596 ASP A O 1
ATOM 4668 N N . MET A 1 597 ? 38.489 8.147 -21.929 1.00 59.28 597 MET A N 1
ATOM 4669 C CA . MET A 1 597 ? 37.367 8.604 -22.778 1.00 59.28 597 MET A CA 1
ATOM 4670 C C . MET A 1 597 ? 36.734 9.919 -22.296 1.00 59.28 597 MET A C 1
ATOM 4672 O O . MET A 1 597 ? 36.849 10.271 -21.120 1.00 59.28 597 MET A O 1
ATOM 4676 N N . GLU A 1 598 ? 36.065 10.638 -23.208 1.00 63.09 598 GLU A N 1
ATOM 4677 C CA . GLU A 1 598 ? 35.386 11.910 -22.921 1.00 63.09 598 GLU A CA 1
ATOM 4678 C C . GLU A 1 598 ? 34.295 11.777 -21.837 1.00 63.09 598 GLU A C 1
ATOM 4680 O O . GLU A 1 598 ? 33.764 10.697 -21.560 1.00 63.09 598 GLU A O 1
ATOM 4685 N N . GLU A 1 599 ? 33.957 12.904 -21.201 1.00 67.38 599 GLU A N 1
ATOM 4686 C CA . GLU A 1 599 ? 32.875 12.978 -20.219 1.00 67.38 599 GLU A CA 1
ATOM 4687 C C . GLU A 1 599 ? 31.528 12.612 -20.864 1.00 67.38 599 GLU A C 1
ATOM 4689 O O . GLU A 1 599 ? 31.168 13.141 -21.918 1.00 67.38 599 GLU A O 1
ATOM 4694 N N . ASP A 1 600 ? 30.748 11.743 -20.208 1.00 68.62 600 ASP A N 1
ATOM 4695 C CA . ASP A 1 600 ? 29.411 11.383 -20.685 1.00 68.62 600 ASP A CA 1
ATOM 4696 C C . ASP A 1 600 ? 28.444 12.554 -20.504 1.00 68.62 600 ASP A C 1
ATOM 4698 O O . ASP A 1 600 ? 27.722 12.648 -19.509 1.00 68.62 600 ASP A O 1
ATOM 4702 N N . LYS A 1 601 ? 28.372 13.426 -21.511 1.00 72.69 601 LYS A N 1
ATOM 4703 C CA . LYS A 1 601 ? 27.432 14.560 -21.537 1.00 72.69 601 LYS A CA 1
ATOM 4704 C C . LYS A 1 601 ? 25.965 14.125 -21.399 1.00 72.69 601 LYS A C 1
ATOM 4706 O O . LYS A 1 601 ? 25.124 14.937 -21.024 1.00 72.69 601 LYS A O 1
ATOM 4711 N N . TYR A 1 602 ? 25.657 12.862 -21.702 1.00 76.00 602 TYR A N 1
ATOM 4712 C CA . TYR A 1 602 ? 24.314 12.283 -21.678 1.00 76.00 602 TYR A CA 1
ATOM 4713 C C . TYR A 1 602 ? 23.968 11.553 -20.369 1.00 76.00 602 TYR A C 1
ATOM 4715 O O . TYR A 1 602 ? 22.788 11.328 -20.101 1.00 76.00 602 TYR A O 1
ATOM 4723 N N . PHE A 1 603 ? 24.955 11.177 -19.543 1.00 84.50 603 PHE A N 1
ATOM 4724 C CA . PHE A 1 603 ? 24.724 10.274 -18.405 1.00 84.50 603 PHE A CA 1
ATOM 4725 C C . PHE A 1 603 ? 23.781 10.880 -17.362 1.00 84.50 603 PHE A C 1
ATOM 4727 O O . PHE A 1 603 ? 22.910 10.191 -16.840 1.00 84.50 603 PHE A O 1
ATOM 4734 N N . ASP A 1 604 ? 23.891 12.188 -17.117 1.00 85.19 604 ASP A N 1
ATOM 4735 C CA . ASP A 1 604 ? 22.992 12.911 -16.211 1.00 85.19 604 ASP A CA 1
ATOM 4736 C C . ASP A 1 604 ? 21.574 13.099 -16.807 1.00 85.19 604 ASP A C 1
ATOM 4738 O O . ASP A 1 604 ? 20.618 13.326 -16.064 1.00 85.19 604 ASP A O 1
ATOM 4742 N N . MET A 1 605 ? 21.410 12.997 -18.134 1.00 89.88 605 MET A N 1
ATOM 4743 C CA . MET A 1 605 ? 20.123 13.182 -18.820 1.00 89.88 605 MET A CA 1
ATOM 4744 C C . MET A 1 605 ? 19.267 11.910 -18.818 1.00 89.88 605 MET A C 1
ATOM 4746 O O . MET A 1 605 ? 18.045 12.012 -18.718 1.00 89.88 605 MET A O 1
ATOM 4750 N N . ILE A 1 606 ? 19.879 10.721 -18.887 1.00 92.81 606 ILE A N 1
ATOM 4751 C CA . ILE A 1 606 ? 19.158 9.436 -18.940 1.00 92.81 606 ILE A CA 1
ATOM 4752 C C . ILE A 1 606 ? 18.157 9.282 -17.785 1.00 92.81 606 ILE A C 1
ATOM 4754 O O . ILE A 1 606 ? 16.979 9.038 -18.060 1.00 92.81 606 ILE A O 1
ATOM 4758 N N . PRO A 1 607 ? 18.545 9.470 -16.508 1.00 94.50 607 PRO A N 1
ATOM 4759 C CA . PRO A 1 607 ? 17.607 9.316 -15.401 1.00 94.50 607 PRO A CA 1
ATOM 4760 C C . PRO A 1 607 ? 16.488 10.354 -15.464 1.00 94.50 607 PRO A C 1
ATOM 4762 O O . PRO A 1 607 ? 15.357 10.071 -15.083 1.00 94.50 607 PRO A O 1
ATOM 4765 N N . PHE A 1 608 ? 16.782 11.549 -15.987 1.00 94.69 608 PHE A N 1
ATOM 4766 C CA . PHE A 1 608 ? 15.798 12.619 -16.084 1.00 94.69 608 PHE A CA 1
ATOM 4767 C C . PHE A 1 608 ? 14.731 12.324 -17.139 1.00 94.69 608 PHE A C 1
ATOM 4769 O O . PHE A 1 608 ? 13.558 12.569 -16.873 1.00 94.69 608 PHE A O 1
ATOM 4776 N N . ILE A 1 609 ? 15.098 11.722 -18.277 1.00 94.06 609 ILE A N 1
ATOM 4777 C CA . ILE A 1 609 ? 14.134 11.257 -19.291 1.00 94.06 609 ILE A CA 1
ATOM 4778 C C . ILE A 1 609 ? 13.126 10.291 -18.655 1.00 94.06 609 ILE A C 1
ATOM 4780 O O . ILE A 1 609 ? 11.917 10.495 -18.768 1.00 94.06 609 ILE A O 1
ATOM 4784 N N . TRP A 1 610 ? 13.613 9.271 -17.942 1.00 94.94 610 TRP A N 1
ATOM 4785 C CA . TRP A 1 610 ? 12.755 8.248 -17.339 1.00 94.94 610 TRP A CA 1
ATOM 4786 C C . TRP A 1 610 ? 11.888 8.794 -16.202 1.00 94.94 610 TRP A C 1
ATOM 4788 O O . TRP A 1 610 ? 10.675 8.573 -16.209 1.00 94.94 610 TRP A O 1
ATOM 4798 N N . SER A 1 611 ? 12.466 9.555 -15.267 1.00 95.06 611 SER A N 1
ATOM 4799 C CA . SER A 1 611 ? 11.704 10.158 -14.166 1.00 95.06 611 SER A CA 1
ATOM 4800 C C . SER A 1 611 ? 10.675 11.176 -14.669 1.00 95.06 611 SER A C 1
ATOM 4802 O O . SER A 1 611 ? 9.521 11.127 -14.246 1.00 95.06 611 SER A O 1
ATOM 4804 N N . ALA A 1 612 ? 11.031 12.052 -15.617 1.00 95.25 612 ALA A N 1
ATOM 4805 C CA . ALA A 1 612 ? 10.104 13.051 -16.152 1.00 95.25 612 ALA A CA 1
ATOM 4806 C C . ALA A 1 612 ? 8.924 12.410 -16.895 1.00 95.25 612 ALA A C 1
ATOM 4808 O O . ALA A 1 612 ? 7.782 12.793 -16.651 1.00 95.25 612 ALA A O 1
ATOM 4809 N N . CYS A 1 613 ? 9.164 11.408 -17.749 1.00 95.25 613 CYS A N 1
ATOM 4810 C CA . CYS A 1 613 ? 8.092 10.686 -18.446 1.00 95.25 613 CYS A CA 1
ATOM 4811 C C . CYS A 1 613 ? 7.179 9.919 -17.473 1.00 95.25 613 CYS A C 1
ATOM 4813 O O . CYS A 1 613 ? 5.953 9.936 -17.619 1.00 95.25 613 CYS A O 1
ATOM 4815 N N . ASN A 1 614 ? 7.758 9.269 -16.460 1.00 94.38 614 ASN A N 1
ATOM 4816 C CA . ASN A 1 614 ? 6.994 8.546 -15.444 1.00 94.38 614 ASN A CA 1
ATOM 4817 C C . ASN A 1 614 ? 6.105 9.483 -14.612 1.00 94.38 614 ASN A C 1
ATOM 4819 O O . ASN A 1 614 ? 4.933 9.186 -14.392 1.00 94.38 614 ASN A O 1
ATOM 4823 N N . ASN A 1 615 ? 6.639 10.632 -14.199 1.00 94.69 615 ASN A N 1
ATOM 4824 C CA . ASN A 1 615 ? 5.897 11.612 -13.407 1.00 94.69 615 ASN A CA 1
ATOM 4825 C C . ASN A 1 615 ? 4.855 12.364 -14.241 1.00 94.69 615 ASN A C 1
ATOM 4827 O O . ASN A 1 615 ? 3.760 12.619 -13.752 1.00 94.69 615 ASN A O 1
ATOM 4831 N N . TYR A 1 616 ? 5.166 12.669 -15.505 1.00 94.31 616 TYR A N 1
ATOM 4832 C CA . TYR A 1 616 ? 4.228 13.284 -16.446 1.00 94.31 616 TYR A CA 1
ATOM 4833 C C . TYR A 1 616 ? 3.008 12.398 -16.707 1.00 94.31 616 TYR A C 1
ATOM 4835 O O . TYR A 1 616 ? 1.879 12.874 -16.659 1.00 94.31 616 TYR A O 1
ATOM 4843 N N . SER A 1 617 ? 3.237 11.107 -16.966 1.00 91.44 617 SER A N 1
ATOM 4844 C CA . SER A 1 617 ? 2.154 10.151 -17.223 1.00 91.44 617 SER A CA 1
ATOM 4845 C C . SER A 1 617 ? 1.376 9.756 -15.968 1.00 91.44 617 SER A C 1
ATOM 4847 O O . SER A 1 617 ? 0.298 9.189 -16.094 1.00 91.44 617 SER A O 1
ATOM 4849 N N . GLN A 1 618 ? 1.926 10.014 -14.775 1.00 90.44 618 GLN A N 1
ATOM 4850 C CA . GLN A 1 618 ? 1.403 9.549 -13.484 1.00 90.44 618 GLN A CA 1
ATOM 4851 C C . GLN A 1 618 ? 1.167 8.028 -13.413 1.00 90.44 618 GLN A C 1
ATOM 4853 O O . GLN A 1 618 ? 0.464 7.540 -12.535 1.00 90.44 618 GLN A O 1
ATOM 4858 N N . ASN A 1 619 ? 1.804 7.256 -14.302 1.00 84.25 619 ASN A N 1
ATOM 4859 C CA . ASN A 1 619 ? 1.718 5.795 -14.300 1.00 84.25 619 ASN A CA 1
ATOM 4860 C C . ASN A 1 619 ? 2.409 5.182 -13.075 1.00 84.25 619 ASN A C 1
ATOM 4862 O O . ASN A 1 619 ? 2.085 4.064 -12.678 1.00 84.25 619 ASN A O 1
ATOM 4866 N N . PHE A 1 620 ? 3.384 5.902 -12.504 1.00 89.44 620 PHE A N 1
ATOM 4867 C CA . PHE A 1 620 ? 4.114 5.521 -11.296 1.00 89.44 620 PHE A CA 1
ATOM 4868 C C . PHE A 1 620 ? 4.571 4.060 -11.320 1.00 89.44 620 PHE A C 1
ATOM 4870 O O . PHE A 1 620 ? 4.275 3.269 -10.419 1.00 89.44 620 PHE A O 1
ATOM 4877 N N . THR A 1 621 ? 5.309 3.704 -12.374 1.00 88.88 621 THR A N 1
ATOM 4878 C CA . THR A 1 621 ? 5.888 2.366 -12.514 1.00 88.88 621 THR A CA 1
ATOM 4879 C C . THR A 1 621 ? 6.796 2.043 -11.327 1.00 88.88 621 THR A C 1
ATOM 4881 O O . THR A 1 621 ? 7.282 2.948 -10.634 1.00 88.88 621 THR A O 1
ATOM 4884 N N . SER A 1 622 ? 7.054 0.754 -11.100 1.00 90.88 622 SER A N 1
ATOM 4885 C CA . SER A 1 622 ? 7.982 0.332 -10.053 1.00 90.88 622 SER A CA 1
ATOM 4886 C C . SER A 1 622 ? 9.353 0.986 -10.229 1.00 90.88 622 SER A C 1
ATOM 4888 O O . SER A 1 622 ? 9.829 1.223 -11.345 1.00 90.88 622 SER A O 1
ATOM 4890 N N . THR A 1 623 ? 9.993 1.317 -9.111 1.00 94.19 623 THR A N 1
ATOM 4891 C CA . THR A 1 623 ? 11.319 1.945 -9.118 1.00 94.19 623 THR A CA 1
ATOM 4892 C C . THR A 1 623 ? 12.361 1.004 -9.715 1.00 94.19 623 THR A C 1
ATOM 4894 O O . THR A 1 623 ? 13.267 1.469 -10.399 1.00 94.19 623 THR A O 1
ATOM 4897 N N . THR A 1 624 ? 12.192 -0.311 -9.531 1.00 93.06 624 THR A N 1
ATOM 4898 C CA . THR A 1 624 ? 12.976 -1.341 -10.221 1.00 93.06 624 THR A CA 1
ATOM 4899 C C . THR A 1 624 ? 12.841 -1.196 -11.733 1.00 93.06 624 THR A C 1
ATOM 4901 O O . THR A 1 624 ? 13.858 -1.084 -12.403 1.00 93.06 624 THR A O 1
ATOM 4904 N N . TYR A 1 625 ? 11.622 -1.100 -12.279 1.00 92.31 625 TYR A N 1
ATOM 4905 C CA . TYR A 1 625 ? 11.433 -0.901 -13.719 1.00 92.31 625 TYR A CA 1
ATOM 4906 C C . TYR A 1 625 ? 12.127 0.373 -14.221 1.00 92.31 625 TYR A C 1
ATOM 4908 O O . TYR A 1 625 ? 12.869 0.322 -15.197 1.00 92.31 625 TYR A O 1
ATOM 4916 N N . LEU A 1 626 ? 11.951 1.507 -13.530 1.00 94.19 626 LEU A N 1
ATOM 4917 C CA . LEU A 1 626 ? 12.634 2.756 -13.894 1.00 94.19 626 LEU A CA 1
ATOM 4918 C C . LEU A 1 626 ? 14.155 2.597 -13.888 1.00 94.19 626 LEU A C 1
ATOM 4920 O O . LEU A 1 626 ? 14.819 3.047 -14.817 1.00 94.19 626 LEU A O 1
ATOM 4924 N N . TYR A 1 627 ? 14.692 1.939 -12.863 1.00 95.00 627 TYR A N 1
ATOM 4925 C CA . TYR A 1 627 ? 16.120 1.695 -12.731 1.00 95.00 627 TYR A CA 1
ATOM 4926 C C . TYR A 1 627 ? 16.660 0.807 -13.857 1.00 95.00 627 TYR A C 1
ATOM 4928 O O . TYR A 1 627 ? 17.637 1.188 -14.496 1.00 95.00 627 TYR A O 1
ATOM 4936 N N . GLU A 1 628 ? 15.995 -0.309 -14.173 1.00 94.19 628 GLU A N 1
ATOM 4937 C CA . GLU A 1 628 ? 16.379 -1.180 -15.296 1.00 94.19 628 GLU A CA 1
ATOM 4938 C C . GLU A 1 628 ? 16.372 -0.416 -16.624 1.00 94.19 628 GLU A C 1
ATOM 4940 O O . GLU A 1 628 ? 17.284 -0.550 -17.441 1.00 94.19 628 GLU A O 1
ATOM 4945 N N . MET A 1 629 ? 15.375 0.451 -16.820 1.00 94.69 629 MET A N 1
ATOM 4946 C CA . MET A 1 629 ? 15.284 1.271 -18.023 1.00 94.69 629 MET A CA 1
ATOM 4947 C C . MET A 1 629 ? 16.376 2.346 -18.100 1.00 94.69 629 MET A C 1
ATOM 4949 O O . MET A 1 629 ? 16.878 2.639 -19.189 1.00 94.69 629 MET A O 1
ATOM 4953 N N . MET A 1 630 ? 16.816 2.896 -16.967 1.00 95.50 630 MET A N 1
ATOM 4954 C CA . MET A 1 630 ? 17.995 3.766 -16.913 1.00 95.50 630 MET A CA 1
ATOM 4955 C C . MET A 1 630 ? 19.280 2.989 -17.219 1.00 95.50 630 MET A C 1
ATOM 4957 O O . MET A 1 630 ? 20.119 3.490 -17.972 1.00 95.50 630 MET A O 1
ATOM 4961 N N . VAL A 1 631 ? 19.417 1.772 -16.678 1.00 94.25 631 VAL A N 1
ATOM 4962 C CA . VAL A 1 631 ? 20.589 0.911 -16.882 1.00 94.25 631 VAL A CA 1
ATOM 4963 C C . VAL A 1 631 ? 20.735 0.524 -18.345 1.00 94.25 631 VAL A C 1
ATOM 4965 O O . VAL A 1 631 ? 21.768 0.811 -18.951 1.00 94.25 631 VAL A O 1
ATOM 4968 N N . ILE A 1 632 ? 19.686 -0.038 -18.951 1.00 94.12 632 ILE A N 1
ATOM 4969 C CA . ILE A 1 632 ? 19.720 -0.384 -20.374 1.00 94.12 632 ILE A CA 1
ATOM 4970 C C . ILE A 1 632 ? 20.007 0.864 -21.213 1.00 94.12 632 ILE A C 1
ATOM 4972 O O . ILE A 1 632 ? 20.886 0.824 -22.058 1.00 94.12 632 ILE A O 1
ATOM 4976 N N . SER A 1 633 ? 19.400 2.016 -20.910 1.00 93.12 633 SER A N 1
ATOM 4977 C CA . SER A 1 633 ? 19.630 3.242 -21.685 1.00 93.12 633 SER A CA 1
ATOM 4978 C C . SER A 1 633 ? 21.100 3.665 -21.734 1.00 93.12 633 SER A C 1
ATOM 4980 O O . SER A 1 633 ? 21.573 4.012 -22.814 1.00 93.12 633 SER A O 1
ATOM 4982 N N . PHE A 1 634 ? 21.848 3.630 -20.621 1.00 90.69 634 PHE A N 1
ATOM 4983 C CA . PHE A 1 634 ? 23.273 3.995 -20.680 1.00 90.69 634 PHE A CA 1
ATOM 4984 C C . PHE A 1 634 ? 24.117 2.894 -21.327 1.00 90.69 634 PHE A C 1
ATOM 4986 O O . PHE A 1 634 ? 25.082 3.204 -22.024 1.00 90.69 634 PHE A O 1
ATOM 4993 N N . LEU A 1 635 ? 23.740 1.622 -21.151 1.00 92.12 635 LEU A N 1
ATOM 4994 C CA . LEU A 1 635 ? 24.394 0.509 -21.838 1.00 92.12 635 LEU A CA 1
ATOM 4995 C C . LEU A 1 635 ? 24.208 0.595 -23.353 1.00 92.12 635 LEU A C 1
ATOM 4997 O O . LEU A 1 635 ? 25.129 0.240 -24.078 1.00 92.12 635 LEU A O 1
ATOM 5001 N N . ASN A 1 636 ? 23.076 1.115 -23.836 1.00 91.06 636 ASN A N 1
ATOM 5002 C CA . ASN A 1 636 ? 22.837 1.332 -25.263 1.00 91.06 636 ASN A CA 1
ATOM 5003 C C . ASN A 1 636 ? 23.864 2.314 -25.848 1.00 91.06 636 ASN A C 1
ATOM 5005 O O . ASN A 1 636 ? 24.428 2.039 -26.902 1.00 91.06 636 ASN A O 1
ATOM 5009 N N . PHE A 1 637 ? 24.146 3.424 -25.152 1.00 88.88 637 PHE A N 1
ATOM 5010 C CA . PHE A 1 637 ? 25.176 4.384 -25.573 1.00 88.88 637 PHE A CA 1
ATOM 5011 C C . PHE A 1 637 ? 26.582 3.780 -25.529 1.00 88.88 637 PHE A C 1
ATOM 5013 O O . PHE A 1 637 ? 27.379 4.002 -26.434 1.00 88.88 637 PHE A O 1
ATOM 5020 N N . GLN A 1 638 ? 26.894 2.997 -24.495 1.00 90.69 638 GLN A N 1
ATOM 5021 C CA . GLN A 1 638 ? 28.199 2.341 -24.386 1.00 90.69 638 GLN A CA 1
ATOM 5022 C C . GLN A 1 638 ? 28.389 1.240 -25.433 1.00 90.69 638 GLN A C 1
ATOM 5024 O O . GLN A 1 638 ? 29.493 1.073 -25.942 1.00 90.69 638 GLN A O 1
ATOM 5029 N N . ALA A 1 639 ? 27.334 0.497 -25.768 1.00 92.06 639 ALA A N 1
ATOM 5030 C CA . ALA A 1 639 ? 27.362 -0.513 -26.816 1.00 92.06 639 ALA A CA 1
ATOM 5031 C C . ALA A 1 639 ? 27.519 0.128 -28.201 1.00 92.06 639 ALA A C 1
ATOM 5033 O O . ALA A 1 639 ? 28.333 -0.350 -28.986 1.00 92.06 639 ALA A O 1
ATOM 5034 N N . ASP A 1 640 ? 26.798 1.219 -28.471 1.00 89.94 640 ASP A N 1
ATOM 5035 C CA . ASP A 1 640 ? 26.924 2.028 -29.691 1.00 89.94 640 ASP A CA 1
ATOM 5036 C C . ASP A 1 640 ? 28.368 2.517 -29.883 1.00 89.94 640 ASP A C 1
ATOM 5038 O O . ASP A 1 640 ? 29.019 2.194 -30.879 1.00 89.94 640 ASP A O 1
ATOM 5042 N N . GLU A 1 641 ? 28.930 3.151 -28.855 1.00 88.56 641 GLU A N 1
ATOM 5043 C CA . GLU A 1 641 ? 30.317 3.609 -28.856 1.00 88.56 641 GLU A CA 1
ATOM 5044 C C . GLU A 1 641 ? 31.325 2.454 -28.953 1.00 88.56 641 GLU A C 1
ATOM 5046 O O . GLU A 1 641 ? 32.319 2.557 -29.670 1.00 88.56 641 GLU A O 1
ATOM 5051 N N . HIS A 1 642 ? 31.100 1.333 -28.261 1.00 91.31 642 HIS A N 1
ATOM 5052 C CA . HIS A 1 642 ? 31.977 0.160 -28.351 1.00 91.31 642 HIS A CA 1
ATOM 5053 C C . HIS A 1 642 ? 31.985 -0.419 -29.766 1.00 91.31 642 HIS A C 1
ATOM 5055 O O . HIS A 1 642 ? 33.045 -0.789 -30.282 1.00 91.31 642 HIS A O 1
ATOM 5061 N N . MET A 1 643 ? 30.822 -0.473 -30.416 1.00 92.75 643 MET A N 1
ATOM 5062 C CA . MET A 1 643 ? 30.701 -0.936 -31.795 1.00 92.75 643 MET A CA 1
ATOM 5063 C C . MET A 1 643 ? 31.402 0.012 -32.772 1.00 92.75 643 MET A C 1
ATOM 5065 O O . MET A 1 643 ? 32.136 -0.463 -33.640 1.00 92.75 643 MET A O 1
ATOM 5069 N N . GLU A 1 644 ? 31.268 1.327 -32.605 1.00 88.44 644 GLU A N 1
ATOM 5070 C CA . GLU A 1 644 ? 31.892 2.317 -33.492 1.00 88.44 644 GLU A CA 1
ATOM 5071 C C . GLU A 1 644 ? 33.401 2.490 -33.227 1.00 88.44 644 GLU A C 1
ATOM 5073 O O . GLU A 1 644 ? 34.239 2.344 -34.125 1.00 88.44 644 GLU A O 1
ATOM 5078 N N . ALA A 1 645 ? 33.777 2.786 -31.983 1.00 88.19 645 ALA A N 1
ATOM 5079 C CA . ALA A 1 645 ? 35.113 3.244 -31.614 1.00 88.19 645 ALA A CA 1
ATOM 5080 C C . ALA A 1 645 ? 36.103 2.115 -31.297 1.00 88.19 645 ALA A C 1
ATOM 5082 O O . ALA A 1 645 ? 37.317 2.360 -31.351 1.00 88.19 645 ALA A O 1
ATOM 5083 N N . VAL A 1 646 ? 35.620 0.906 -30.980 1.00 90.75 646 VAL A N 1
ATOM 5084 C CA . VAL A 1 646 ? 36.456 -0.268 -30.671 1.00 90.75 646 VAL A CA 1
ATOM 5085 C C . VAL A 1 646 ? 36.297 -1.326 -31.759 1.00 90.75 646 VAL A C 1
ATOM 5087 O O . VAL A 1 646 ? 37.237 -1.551 -32.526 1.00 90.75 646 VAL A O 1
ATOM 5090 N N . ALA A 1 647 ? 35.119 -1.942 -31.889 1.00 91.81 647 ALA A N 1
ATOM 5091 C CA . ALA A 1 647 ? 34.894 -3.018 -32.856 1.00 91.81 647 ALA A CA 1
ATOM 5092 C C . ALA A 1 647 ? 35.121 -2.544 -34.300 1.00 91.81 647 ALA A C 1
ATOM 5094 O O . ALA A 1 647 ? 35.855 -3.196 -35.045 1.00 91.81 647 ALA A O 1
ATOM 5095 N N . GLY A 1 648 ? 34.601 -1.369 -34.663 1.00 88.81 648 GLY A N 1
ATOM 5096 C CA . GLY A 1 648 ? 34.793 -0.756 -35.978 1.00 88.81 648 GLY A CA 1
ATOM 5097 C C . GLY A 1 648 ? 36.262 -0.497 -36.332 1.00 88.81 648 GLY A C 1
ATOM 5098 O O . GLY A 1 648 ? 36.636 -0.584 -37.502 1.00 88.81 648 GLY A O 1
ATOM 5099 N N . LYS A 1 649 ? 37.134 -0.254 -35.339 1.00 88.88 649 LYS A N 1
ATOM 5100 C CA . LYS A 1 649 ? 38.586 -0.112 -35.561 1.00 88.88 649 LYS A CA 1
ATOM 5101 C C . LYS A 1 649 ? 39.276 -1.458 -35.747 1.00 88.88 649 LYS A C 1
ATOM 5103 O O . LYS A 1 649 ? 40.039 -1.608 -36.701 1.00 88.88 649 LYS A O 1
ATOM 5108 N N . TYR A 1 650 ? 39.011 -2.424 -34.867 1.00 90.25 650 TYR A N 1
ATOM 5109 C CA . TYR A 1 650 ? 39.626 -3.756 -34.936 1.00 90.25 650 TYR A CA 1
ATOM 5110 C C . TYR A 1 650 ? 39.214 -4.522 -36.199 1.00 90.25 650 TYR A C 1
ATOM 5112 O O . TYR A 1 650 ? 40.046 -5.179 -36.819 1.00 90.25 650 TYR A O 1
ATOM 5120 N N . PHE A 1 651 ? 37.952 -4.395 -36.613 1.00 91.25 651 PHE A N 1
ATOM 5121 C CA . PHE A 1 651 ? 37.375 -5.117 -37.750 1.00 91.25 651 PHE A CA 1
ATOM 5122 C C . PHE A 1 651 ? 37.198 -4.246 -39.000 1.00 91.25 651 PHE A C 1
ATOM 5124 O O . PHE A 1 651 ? 36.482 -4.629 -39.923 1.00 91.25 651 PHE A O 1
ATOM 5131 N N . LYS A 1 652 ? 37.890 -3.099 -39.084 1.00 86.38 652 LYS A N 1
ATOM 5132 C CA . LYS A 1 652 ? 37.799 -2.138 -40.204 1.00 86.38 652 LYS A CA 1
ATOM 5133 C C . LYS A 1 652 ? 37.920 -2.779 -41.595 1.00 86.38 652 LYS A C 1
ATOM 5135 O O . LYS A 1 652 ? 37.364 -2.267 -42.565 1.00 86.38 652 LYS A O 1
ATOM 5140 N N . HIS A 1 653 ? 38.687 -3.865 -41.703 1.00 86.75 653 HIS A N 1
ATOM 5141 C CA . HIS A 1 653 ? 38.964 -4.573 -42.955 1.00 86.75 653 HIS A CA 1
ATOM 5142 C C . HIS A 1 653 ? 38.365 -5.987 -43.025 1.00 86.75 653 HIS A C 1
ATOM 5144 O O . HIS A 1 653 ? 38.553 -6.654 -44.037 1.00 86.75 653 HIS A O 1
ATOM 5150 N N . ASP A 1 654 ? 37.655 -6.436 -41.987 1.00 90.00 654 ASP A N 1
ATOM 5151 C CA . ASP A 1 654 ? 37.049 -7.773 -41.907 1.00 90.00 654 ASP A CA 1
ATOM 5152 C C . ASP A 1 654 ? 35.746 -7.712 -41.095 1.00 90.00 654 ASP A C 1
ATOM 5154 O O . ASP A 1 654 ? 35.633 -8.234 -39.983 1.00 90.00 654 ASP A O 1
ATOM 5158 N N . THR A 1 655 ? 34.751 -7.010 -41.638 1.00 91.19 655 THR A N 1
ATOM 5159 C CA . THR A 1 655 ? 33.431 -6.904 -41.006 1.00 91.19 655 THR A CA 1
ATOM 5160 C C . THR A 1 655 ? 32.721 -8.255 -40.956 1.00 91.19 655 THR A C 1
ATOM 5162 O O . THR A 1 655 ? 31.987 -8.510 -40.005 1.00 91.19 655 THR A O 1
ATOM 5165 N N . ASP A 1 656 ? 33.008 -9.170 -41.886 1.00 90.88 656 ASP A N 1
ATOM 5166 C CA . ASP A 1 656 ? 32.482 -10.538 -41.867 1.00 90.88 656 ASP A CA 1
ATOM 5167 C C . ASP A 1 656 ? 32.930 -11.311 -40.616 1.00 90.88 656 ASP A C 1
ATOM 5169 O O . ASP A 1 656 ? 32.130 -12.045 -40.030 1.00 90.88 656 ASP A O 1
ATOM 5173 N N . ALA A 1 657 ? 34.177 -11.147 -40.157 1.00 90.44 657 ALA A N 1
ATOM 5174 C CA . ALA A 1 657 ? 34.610 -11.719 -38.881 1.00 90.44 657 ALA A CA 1
ATOM 5175 C C . ALA A 1 657 ? 33.844 -11.131 -37.690 1.00 90.44 657 ALA A C 1
ATOM 5177 O O . ALA A 1 657 ? 33.477 -11.881 -36.783 1.00 90.44 657 ALA A O 1
ATOM 5178 N N . LEU A 1 658 ? 33.533 -9.831 -37.708 1.00 93.00 658 LEU A N 1
ATOM 5179 C CA . LEU A 1 658 ? 32.697 -9.212 -36.677 1.00 93.00 658 LEU A CA 1
ATOM 5180 C C . LEU A 1 658 ? 31.262 -9.761 -36.701 1.00 93.00 658 LEU A C 1
ATOM 5182 O O . LEU A 1 658 ? 30.714 -10.064 -35.642 1.00 93.00 658 LEU A O 1
ATOM 5186 N N . ARG A 1 659 ? 30.671 -9.976 -37.885 1.00 93.62 659 ARG A N 1
ATOM 5187 C CA . ARG A 1 659 ? 29.352 -10.628 -38.012 1.00 93.62 659 ARG A CA 1
ATOM 5188 C C . ARG A 1 659 ? 29.369 -12.035 -37.414 1.00 93.62 659 ARG A C 1
ATOM 5190 O O . ARG A 1 659 ? 28.497 -12.356 -36.612 1.00 93.62 659 ARG A O 1
ATOM 5197 N N . ARG A 1 660 ? 30.400 -12.837 -37.717 1.00 91.19 660 ARG A N 1
ATOM 5198 C CA . ARG A 1 660 ? 30.570 -14.191 -37.150 1.00 91.19 660 ARG A CA 1
ATOM 5199 C C . ARG A 1 660 ? 30.757 -14.177 -35.631 1.00 91.19 660 ARG A C 1
ATOM 5201 O O . ARG A 1 660 ? 30.246 -15.066 -34.952 1.00 91.19 660 ARG A O 1
ATOM 5208 N N . LEU A 1 661 ? 31.462 -13.178 -35.093 1.00 91.94 661 LEU A N 1
ATOM 5209 C CA . LEU A 1 661 ? 31.579 -12.967 -33.647 1.00 91.94 661 LEU A CA 1
ATOM 5210 C C . LEU A 1 661 ? 30.208 -12.701 -33.015 1.00 91.94 661 LEU A C 1
ATOM 5212 O O . LEU A 1 661 ? 29.866 -13.322 -32.010 1.00 91.94 661 LEU A O 1
ATOM 5216 N N . ILE A 1 662 ? 29.420 -11.801 -33.605 1.00 94.06 662 ILE A N 1
ATOM 5217 C CA . ILE A 1 662 ? 28.075 -11.455 -33.124 1.00 94.06 662 ILE A CA 1
ATOM 5218 C C . ILE A 1 662 ? 27.149 -12.672 -33.172 1.00 94.06 662 ILE A C 1
ATOM 5220 O O . ILE A 1 662 ? 26.461 -12.942 -32.184 1.00 94.06 662 ILE A O 1
ATOM 5224 N N . ASP A 1 663 ? 27.167 -13.434 -34.269 1.00 93.38 663 ASP A N 1
ATOM 5225 C CA . ASP A 1 663 ? 26.388 -14.670 -34.409 1.00 93.38 663 ASP A CA 1
ATOM 5226 C C . ASP A 1 663 ? 26.750 -15.673 -33.313 1.00 93.38 663 ASP A C 1
ATOM 5228 O O . ASP A 1 663 ? 25.870 -16.203 -32.636 1.00 93.38 663 ASP A O 1
ATOM 5232 N N . TYR A 1 664 ? 28.046 -15.881 -33.073 1.00 90.06 664 TYR A N 1
ATOM 5233 C CA . TYR A 1 664 ? 28.521 -16.758 -32.008 1.00 90.06 664 TYR A CA 1
ATOM 5234 C C . TYR A 1 664 ? 28.057 -16.298 -30.615 1.00 90.06 664 TYR A C 1
ATOM 5236 O O . TYR A 1 664 ? 27.580 -17.117 -29.827 1.00 90.06 664 TYR A O 1
ATOM 5244 N N . ILE A 1 665 ? 28.157 -15.000 -30.308 1.00 92.00 665 ILE A N 1
ATOM 5245 C CA . ILE A 1 665 ? 27.772 -14.457 -28.997 1.00 92.00 665 ILE A CA 1
ATOM 5246 C C . ILE A 1 665 ? 26.252 -14.538 -28.776 1.00 92.00 665 ILE A C 1
ATOM 5248 O O . ILE A 1 665 ? 25.823 -14.908 -27.684 1.00 92.00 665 ILE A O 1
ATOM 5252 N N . CYS A 1 666 ? 25.441 -14.190 -29.779 1.00 92.50 666 CYS A N 1
ATOM 5253 C CA . CYS A 1 666 ? 23.986 -14.069 -29.619 1.00 92.50 666 CYS A CA 1
ATOM 5254 C C . CYS A 1 666 ? 23.234 -15.387 -29.837 1.00 92.50 666 CYS A C 1
ATOM 5256 O O . CYS A 1 666 ? 22.174 -15.592 -29.247 1.00 92.50 666 CYS A O 1
ATOM 5258 N N . LEU A 1 667 ? 23.741 -16.263 -30.708 1.00 89.12 667 LEU A N 1
ATOM 5259 C CA . LEU A 1 667 ? 23.046 -17.477 -31.152 1.00 89.12 667 LEU A CA 1
ATOM 5260 C C . LEU A 1 667 ? 23.704 -18.772 -30.638 1.00 89.12 667 LEU A C 1
ATOM 5262 O O . LEU A 1 667 ? 23.100 -19.840 -30.728 1.00 89.12 667 LEU A O 1
ATOM 5266 N N . GLY A 1 668 ? 24.904 -18.691 -30.053 1.00 82.00 668 GLY A N 1
ATOM 5267 C CA . GLY A 1 668 ? 25.562 -19.796 -29.354 1.00 82.00 668 GLY A CA 1
ATOM 5268 C C . GLY A 1 668 ? 26.405 -20.729 -30.233 1.00 82.00 668 GLY A C 1
ATOM 5269 O O . GLY A 1 668 ? 26.721 -20.449 -31.391 1.00 82.00 668 GLY A O 1
ATOM 5270 N N . GLU A 1 669 ? 26.806 -21.867 -29.652 1.00 66.31 669 GLU A N 1
ATOM 5271 C CA . GLU A 1 669 ? 27.843 -22.751 -30.209 1.00 66.31 669 GLU A CA 1
ATOM 5272 C C . GLU A 1 669 ? 27.482 -23.417 -31.542 1.00 66.31 669 GLU A C 1
ATOM 5274 O O . GLU A 1 669 ? 28.380 -23.731 -32.320 1.00 66.31 669 GLU A O 1
ATOM 5279 N N . SER A 1 670 ? 26.197 -23.580 -31.862 1.00 63.59 670 SER A N 1
ATOM 5280 C CA . SER A 1 670 ? 25.756 -24.104 -33.165 1.00 63.59 670 SER A CA 1
ATOM 5281 C C . SER A 1 670 ? 26.243 -23.242 -34.340 1.00 63.59 670 SER A C 1
ATOM 5283 O O . SER A 1 670 ? 26.405 -23.743 -35.450 1.00 63.59 670 SER A O 1
ATOM 5285 N N . HIS A 1 671 ? 26.544 -21.965 -34.084 1.00 62.34 671 HIS A N 1
ATOM 5286 C CA . HIS A 1 671 ? 27.137 -21.026 -35.042 1.00 62.34 671 HIS A CA 1
ATOM 5287 C C . HIS A 1 671 ? 28.657 -20.873 -34.873 1.00 62.34 671 HIS A C 1
ATOM 5289 O O . HIS A 1 671 ? 29.313 -20.184 -35.652 1.00 62.34 671 HIS A O 1
ATOM 5295 N N . ARG A 1 672 ? 29.261 -21.581 -33.910 1.00 53.72 672 ARG A N 1
ATOM 5296 C CA . ARG A 1 672 ? 30.717 -21.648 -33.746 1.00 53.72 672 ARG A CA 1
ATOM 5297 C C . ARG A 1 672 ? 31.388 -22.345 -34.923 1.00 53.72 672 ARG A C 1
ATOM 5299 O O . ARG A 1 672 ? 32.550 -22.070 -35.165 1.00 53.72 672 ARG A O 1
ATOM 5306 N N . GLY A 1 673 ? 30.686 -23.182 -35.692 1.00 53.16 673 GLY A N 1
ATOM 5307 C CA . GLY A 1 673 ? 31.244 -23.837 -36.884 1.00 53.16 673 GLY A CA 1
ATOM 5308 C C . GLY A 1 673 ? 31.860 -22.866 -37.904 1.00 53.16 673 GLY A C 1
ATOM 5309 O O . GLY A 1 673 ? 32.824 -23.228 -38.567 1.00 53.16 673 GLY A O 1
ATOM 5310 N N . SER A 1 674 ? 31.378 -21.617 -37.980 1.00 53.41 674 SER A N 1
ATOM 5311 C CA . SER A 1 674 ? 31.999 -20.558 -38.795 1.00 53.41 674 SER A CA 1
ATOM 5312 C C . SER A 1 674 ? 33.075 -19.741 -38.061 1.00 53.41 674 SER A C 1
ATOM 5314 O O . SER A 1 674 ? 33.779 -18.958 -38.690 1.00 53.41 674 SER A O 1
ATOM 5316 N N . ALA A 1 675 ? 33.198 -19.887 -36.741 1.00 53.19 675 ALA A N 1
ATOM 5317 C CA . ALA A 1 675 ? 34.046 -19.078 -35.860 1.00 53.19 675 ALA A CA 1
ATOM 5318 C C . ALA A 1 675 ? 35.129 -19.876 -35.101 1.00 53.19 675 ALA A C 1
ATOM 5320 O O . ALA A 1 675 ? 35.947 -19.272 -34.415 1.00 53.19 675 ALA A O 1
ATOM 5321 N N . ALA A 1 676 ? 35.142 -21.210 -35.191 1.00 54.72 676 ALA A N 1
ATOM 5322 C CA . ALA A 1 676 ? 35.993 -22.090 -34.385 1.00 54.72 676 ALA A CA 1
ATOM 5323 C C . ALA A 1 676 ? 37.498 -21.832 -34.571 1.00 54.72 676 ALA A C 1
ATOM 5325 O O . ALA A 1 676 ? 38.261 -22.066 -33.636 1.00 54.72 676 ALA A O 1
ATOM 5326 N N . ASP A 1 677 ? 37.886 -21.292 -35.729 1.00 56.78 677 ASP A N 1
ATOM 5327 C CA . ASP A 1 677 ? 39.275 -20.998 -36.094 1.00 56.78 677 ASP A CA 1
ATOM 5328 C C . ASP A 1 677 ? 39.681 -19.526 -35.874 1.00 56.78 677 ASP A C 1
ATOM 5330 O O . ASP A 1 677 ? 40.809 -19.149 -36.189 1.00 56.78 677 ASP A O 1
ATOM 5334 N N . ILE A 1 678 ? 38.789 -18.667 -35.360 1.00 62.91 678 ILE A N 1
ATOM 5335 C CA . ILE A 1 678 ? 39.032 -17.219 -35.271 1.00 62.91 678 ILE A CA 1
ATOM 5336 C C . ILE A 1 678 ? 39.314 -16.816 -33.821 1.00 62.91 678 ILE A C 1
ATOM 5338 O O . ILE A 1 678 ? 38.423 -16.831 -32.971 1.00 62.91 678 ILE A O 1
ATOM 5342 N N . ASP A 1 679 ? 40.556 -16.411 -33.545 1.00 75.56 679 ASP A N 1
ATOM 5343 C CA . ASP A 1 679 ? 40.918 -15.745 -32.292 1.00 75.56 679 ASP A CA 1
ATOM 5344 C C . ASP A 1 679 ? 40.396 -14.303 -32.319 1.00 75.56 679 ASP A C 1
ATOM 5346 O O . ASP A 1 679 ? 40.985 -13.407 -32.928 1.00 75.56 679 ASP A O 1
ATOM 5350 N N . PHE A 1 680 ? 39.219 -14.086 -31.735 1.00 84.44 680 PHE A N 1
ATOM 5351 C CA . PHE A 1 680 ? 38.621 -12.758 -31.689 1.00 84.44 680 PHE A CA 1
ATOM 5352 C C . PHE A 1 680 ? 39.359 -11.861 -30.684 1.00 84.44 680 PHE A C 1
ATOM 5354 O O . PHE A 1 680 ? 39.566 -12.288 -29.544 1.00 84.44 680 PHE A O 1
ATOM 5361 N N . PRO A 1 681 ? 39.659 -10.592 -31.034 1.00 88.31 681 PRO A N 1
ATOM 5362 C CA . PRO A 1 681 ? 40.307 -9.650 -30.127 1.00 88.31 681 PRO A CA 1
ATOM 5363 C C . PRO A 1 681 ? 39.570 -9.572 -28.789 1.00 88.31 681 PRO A C 1
ATOM 5365 O O . PRO A 1 681 ? 38.365 -9.298 -28.744 1.00 88.31 681 PRO A O 1
ATOM 5368 N N . ALA A 1 682 ? 40.285 -9.819 -27.691 1.00 88.81 682 ALA A N 1
ATOM 5369 C CA . ALA A 1 682 ? 39.699 -9.874 -26.355 1.00 88.81 682 ALA A CA 1
ATOM 5370 C C . ALA A 1 682 ? 39.050 -8.540 -25.952 1.00 88.81 682 ALA A C 1
ATOM 5372 O O . ALA A 1 682 ? 38.063 -8.542 -25.212 1.00 88.81 682 ALA A O 1
ATOM 5373 N N . GLU A 1 683 ? 39.583 -7.433 -26.464 1.00 90.38 683 GLU A N 1
ATOM 5374 C CA . GLU A 1 683 ? 39.108 -6.062 -26.291 1.00 90.38 683 GLU A CA 1
ATOM 5375 C C . GLU A 1 683 ? 37.719 -5.855 -26.897 1.00 90.38 683 GLU A C 1
ATOM 5377 O O . GLU A 1 683 ? 36.930 -5.106 -26.334 1.00 90.38 683 GLU A O 1
ATOM 5382 N N . VAL A 1 684 ? 37.380 -6.555 -27.986 1.00 91.12 684 VAL A N 1
ATOM 5383 C CA . VAL A 1 684 ? 36.039 -6.504 -28.592 1.00 91.12 684 VAL A CA 1
ATOM 5384 C C . VAL A 1 684 ? 35.143 -7.594 -28.013 1.00 91.12 684 VAL A C 1
ATOM 5386 O O . VAL A 1 684 ? 34.026 -7.316 -27.576 1.00 91.12 684 VAL A O 1
ATOM 5389 N N . HIS A 1 685 ? 35.639 -8.833 -27.982 1.00 91.44 685 HIS A N 1
ATOM 5390 C CA . HIS A 1 685 ? 34.858 -10.015 -27.627 1.00 91.44 685 HIS A CA 1
ATOM 5391 C C . HIS A 1 685 ? 34.398 -10.006 -26.164 1.00 91.44 685 HIS A C 1
ATOM 5393 O O . HIS A 1 685 ? 33.237 -10.320 -25.902 1.00 91.44 685 HIS A O 1
ATOM 5399 N N . LYS A 1 686 ? 35.256 -9.650 -25.195 1.00 92.44 686 LYS A N 1
ATOM 5400 C CA . LYS A 1 686 ? 34.887 -9.745 -23.770 1.00 92.44 686 LYS A CA 1
ATOM 5401 C C . LYS A 1 686 ? 33.784 -8.751 -23.375 1.00 92.44 686 LYS A C 1
ATOM 5403 O O . LYS A 1 686 ? 32.810 -9.230 -22.792 1.00 92.44 686 LYS A O 1
ATOM 5408 N N . PRO A 1 687 ? 33.876 -7.434 -23.662 1.00 93.12 687 PRO A N 1
ATOM 5409 C CA . PRO A 1 687 ? 32.807 -6.493 -23.311 1.00 93.12 687 PRO A CA 1
ATOM 5410 C C . PRO A 1 687 ? 31.503 -6.809 -24.043 1.00 93.12 687 PRO A C 1
ATOM 5412 O O . PRO A 1 687 ? 30.452 -6.881 -23.414 1.00 93.12 687 PRO A O 1
ATOM 5415 N N . LEU A 1 688 ? 31.579 -7.131 -25.341 1.00 94.12 688 LEU A N 1
ATOM 5416 C CA . LEU A 1 688 ? 30.398 -7.479 -26.133 1.00 94.12 688 LEU A CA 1
ATOM 5417 C C . LEU A 1 688 ? 29.700 -8.740 -25.602 1.00 94.12 688 LEU A C 1
ATOM 5419 O O . LEU A 1 688 ? 28.479 -8.764 -25.449 1.00 94.12 688 LEU A O 1
ATOM 5423 N N . ARG A 1 689 ? 30.468 -9.775 -25.237 1.00 94.06 689 ARG A N 1
ATOM 5424 C CA . ARG A 1 689 ? 29.921 -10.985 -24.611 1.00 94.06 689 ARG A CA 1
ATOM 5425 C C . ARG A 1 689 ? 29.314 -10.692 -23.242 1.00 94.06 689 ARG A C 1
ATOM 5427 O O . ARG A 1 689 ? 28.261 -11.239 -22.936 1.00 94.06 689 ARG A O 1
ATOM 5434 N N . ARG A 1 690 ? 29.946 -9.854 -22.413 1.00 94.44 690 ARG A N 1
ATOM 5435 C CA . ARG A 1 690 ? 29.375 -9.444 -21.116 1.00 94.44 690 ARG A CA 1
ATOM 5436 C C . ARG A 1 690 ? 28.059 -8.705 -21.298 1.00 94.44 690 ARG A C 1
ATOM 5438 O O . ARG A 1 690 ? 27.121 -9.026 -20.589 1.00 94.44 690 ARG A O 1
ATOM 5445 N N . PHE A 1 691 ? 27.982 -7.784 -22.254 1.00 95.69 691 PHE A N 1
ATOM 5446 C CA . PHE A 1 691 ? 26.770 -7.031 -22.562 1.00 95.69 691 PHE A CA 1
ATOM 5447 C C . PHE A 1 691 ? 25.614 -7.950 -22.963 1.00 95.69 691 PHE A C 1
ATOM 5449 O O . PHE A 1 691 ? 24.550 -7.912 -22.346 1.00 95.69 691 PHE A O 1
ATOM 5456 N N . VAL A 1 692 ? 25.849 -8.847 -23.926 1.00 95.75 692 VAL A N 1
ATOM 5457 C CA . VAL A 1 692 ? 24.818 -9.792 -24.373 1.00 95.75 692 VAL A CA 1
ATOM 5458 C C . VAL A 1 692 ? 24.395 -10.732 -23.245 1.00 95.75 692 VAL A C 1
ATOM 5460 O O . VAL A 1 692 ? 23.202 -10.946 -23.041 1.00 95.75 692 VAL A O 1
ATOM 5463 N N . LEU A 1 693 ? 25.344 -11.264 -22.469 1.00 94.88 693 LEU A N 1
ATOM 5464 C CA . LEU A 1 693 ? 25.015 -12.141 -21.344 1.00 94.88 693 LEU A CA 1
ATOM 5465 C C . LEU A 1 693 ? 24.310 -11.404 -20.206 1.00 94.88 693 LEU A C 1
ATOM 5467 O O . LEU A 1 693 ? 23.399 -11.978 -19.625 1.00 94.88 693 LEU A O 1
ATOM 5471 N N . ALA A 1 694 ? 24.672 -10.156 -19.908 1.00 94.31 694 ALA A N 1
ATOM 5472 C CA . ALA A 1 694 ? 24.010 -9.365 -18.875 1.00 94.31 694 ALA A CA 1
ATOM 5473 C C . ALA A 1 694 ? 22.519 -9.173 -19.183 1.00 94.31 694 ALA A C 1
ATOM 5475 O O . ALA A 1 694 ? 21.695 -9.302 -18.282 1.00 94.31 694 ALA A O 1
ATOM 5476 N N . LEU A 1 695 ? 22.164 -8.954 -20.456 1.00 95.81 695 LEU A N 1
ATOM 5477 C CA . LEU A 1 695 ? 20.768 -8.864 -20.888 1.00 95.81 695 LEU A CA 1
ATOM 5478 C C . LEU A 1 695 ? 20.085 -10.239 -20.913 1.00 95.81 695 LEU A C 1
ATOM 5480 O O . LEU A 1 695 ? 19.024 -10.406 -20.319 1.00 95.81 695 LEU A O 1
ATOM 5484 N N . LEU A 1 696 ? 20.682 -11.244 -21.564 1.00 95.50 696 LEU A N 1
ATOM 5485 C CA . LEU A 1 696 ? 20.043 -12.557 -21.744 1.00 95.50 696 LEU A CA 1
ATOM 5486 C C . LEU A 1 696 ? 19.954 -13.385 -20.452 1.00 95.50 696 LEU A C 1
ATOM 5488 O O . LEU A 1 696 ? 19.054 -14.211 -20.317 1.00 95.50 696 LEU A O 1
ATOM 5492 N N . GLN A 1 697 ? 20.869 -13.178 -19.502 1.00 95.06 697 GLN A N 1
ATOM 5493 C CA . GLN A 1 697 ? 20.874 -13.846 -18.194 1.00 95.06 697 GLN A CA 1
ATOM 5494 C C . GLN A 1 697 ? 20.222 -12.999 -17.096 1.00 95.06 697 GLN A C 1
ATOM 5496 O O . GLN A 1 697 ? 20.201 -13.418 -15.938 1.00 95.06 697 GLN A O 1
ATOM 5501 N N . HIS A 1 698 ? 19.672 -11.830 -17.438 1.00 94.75 698 HIS A N 1
ATOM 5502 C CA . HIS A 1 698 ? 18.962 -10.991 -16.484 1.00 94.75 698 HIS A CA 1
ATOM 5503 C C . HIS A 1 698 ? 17.825 -11.792 -15.811 1.00 94.75 698 HIS A C 1
ATOM 5505 O O . HIS A 1 698 ? 17.100 -12.518 -16.504 1.00 94.75 698 HIS A O 1
ATOM 5511 N N . PRO A 1 699 ? 17.604 -11.678 -14.486 1.00 92.12 699 PRO A N 1
ATOM 5512 C CA . PRO A 1 699 ? 16.556 -12.437 -13.798 1.00 92.12 699 PRO A CA 1
ATOM 5513 C C . PRO A 1 699 ? 15.150 -12.217 -14.374 1.00 92.12 699 PRO A C 1
ATOM 5515 O O . PRO A 1 699 ? 14.354 -13.151 -14.429 1.00 92.12 699 PRO A O 1
ATOM 5518 N N . GLY A 1 700 ? 14.843 -11.009 -14.855 1.00 90.69 700 GLY A N 1
ATOM 5519 C CA . GLY A 1 700 ? 13.585 -10.745 -15.561 1.00 90.69 700 GLY A CA 1
ATOM 5520 C C . GLY A 1 700 ? 13.490 -11.447 -16.919 1.00 90.69 700 GLY A C 1
ATOM 5521 O O . GLY A 1 700 ? 12.427 -11.907 -17.305 1.00 90.69 700 GLY A O 1
ATOM 5522 N N . VAL A 1 701 ? 14.605 -11.630 -17.626 1.00 94.62 701 VAL A N 1
ATOM 5523 C CA . VAL A 1 701 ? 14.619 -12.323 -18.925 1.00 94.62 701 VAL A CA 1
ATOM 5524 C C . VAL A 1 701 ? 14.531 -13.832 -18.742 1.00 94.62 701 VAL A C 1
ATOM 5526 O O . VAL A 1 701 ? 13.689 -14.480 -19.354 1.00 94.62 701 VAL A O 1
ATOM 5529 N N . THR A 1 702 ? 15.329 -14.401 -17.842 1.00 94.25 702 THR A N 1
ATOM 5530 C CA . THR A 1 702 ? 15.338 -15.853 -17.581 1.00 94.25 702 THR A CA 1
ATOM 5531 C C . THR A 1 702 ? 13.999 -16.379 -17.050 1.00 94.25 702 THR A C 1
ATOM 5533 O O . THR A 1 702 ? 13.651 -17.537 -17.290 1.00 94.25 702 THR A O 1
ATOM 5536 N N . ASN A 1 703 ? 13.214 -15.529 -16.379 1.00 90.88 703 ASN A N 1
ATOM 5537 C CA . ASN A 1 703 ? 11.875 -15.868 -15.895 1.00 90.88 703 ASN A CA 1
ATOM 5538 C C . ASN A 1 703 ? 10.740 -15.571 -16.893 1.00 90.88 703 ASN A C 1
ATOM 5540 O O . ASN A 1 703 ? 9.617 -16.037 -16.665 1.00 90.88 703 ASN A O 1
ATOM 5544 N N . ALA A 1 704 ? 11.012 -14.844 -17.982 1.00 92.44 704 ALA A N 1
ATOM 5545 C CA . ALA A 1 704 ? 10.028 -14.485 -19.004 1.00 92.44 704 ALA A CA 1
ATOM 5546 C C . ALA A 1 704 ? 9.555 -15.699 -19.820 1.00 92.44 704 ALA A C 1
ATOM 5548 O O . ALA A 1 704 ? 10.093 -16.809 -19.708 1.00 92.44 704 ALA A O 1
ATOM 5549 N N . SER A 1 705 ? 8.540 -15.497 -20.659 1.00 93.25 705 SER A N 1
ATOM 5550 C CA . SER A 1 705 ? 8.096 -16.497 -21.626 1.00 93.25 705 SER A CA 1
ATOM 5551 C C . SER A 1 705 ? 9.215 -16.838 -22.615 1.00 93.25 705 SER A C 1
ATOM 5553 O O . SER A 1 705 ? 10.066 -16.007 -22.933 1.00 93.25 705 SER A O 1
ATOM 5555 N N . VAL A 1 706 ? 9.200 -18.067 -23.136 1.00 94.19 706 VAL A N 1
ATOM 5556 C CA . VAL A 1 706 ? 10.171 -18.497 -24.156 1.00 94.19 706 VAL A CA 1
ATOM 5557 C C . VAL A 1 706 ? 10.092 -17.595 -25.390 1.00 94.19 706 VAL A C 1
ATOM 5559 O O . VAL A 1 706 ? 11.123 -17.231 -25.945 1.00 94.19 706 VAL A O 1
ATOM 5562 N N . TRP A 1 707 ? 8.882 -17.174 -25.771 1.00 94.06 707 TRP A N 1
ATOM 5563 C CA . TRP A 1 707 ? 8.672 -16.275 -26.903 1.00 94.06 707 TRP A CA 1
ATOM 5564 C C . TRP A 1 707 ? 9.354 -14.916 -26.692 1.00 94.06 707 TRP A C 1
ATOM 5566 O O . TRP A 1 707 ? 10.071 -14.452 -27.575 1.00 94.06 707 TRP A O 1
ATOM 5576 N N . ASP A 1 708 ? 9.187 -14.304 -25.515 1.00 95.56 708 ASP A N 1
ATOM 5577 C CA . ASP A 1 708 ? 9.805 -13.011 -25.191 1.00 95.56 708 ASP A CA 1
ATOM 5578 C C . ASP A 1 708 ? 11.340 -13.127 -25.117 1.00 95.56 708 ASP A C 1
ATOM 5580 O O . ASP A 1 708 ? 12.055 -12.277 -25.651 1.00 95.56 708 ASP A O 1
ATOM 5584 N N . GLN A 1 709 ? 11.865 -14.224 -24.551 1.00 96.25 709 GLN A N 1
ATOM 5585 C CA . GLN A 1 709 ? 13.308 -14.508 -24.523 1.00 96.25 709 GLN A CA 1
ATOM 5586 C C . GLN A 1 709 ? 13.903 -14.633 -25.933 1.00 96.25 709 GLN A C 1
ATOM 5588 O O . GLN A 1 709 ? 14.945 -14.044 -26.238 1.00 96.25 709 GLN A O 1
ATOM 5593 N N . GLU A 1 710 ? 13.247 -15.393 -26.811 1.00 95.75 710 GLU A N 1
ATOM 5594 C CA . GLU A 1 710 ? 13.674 -15.558 -28.202 1.00 95.75 710 GLU A CA 1
ATOM 5595 C C . GLU A 1 710 ? 13.580 -14.250 -28.984 1.00 95.75 710 GLU A C 1
ATOM 5597 O O . GLU A 1 710 ? 14.477 -13.945 -29.776 1.00 95.75 710 GLU A O 1
ATOM 5602 N N . ARG A 1 711 ? 12.535 -13.456 -28.728 1.00 95.62 711 ARG A N 1
ATOM 5603 C CA . ARG A 1 711 ? 12.350 -12.138 -29.332 1.00 95.62 711 ARG A CA 1
ATOM 5604 C C . ARG A 1 711 ? 13.474 -11.187 -28.942 1.00 95.62 711 ARG A C 1
ATOM 5606 O O . ARG A 1 711 ? 14.075 -10.590 -29.833 1.00 95.62 711 ARG A O 1
ATOM 5613 N N . LEU A 1 712 ? 13.805 -11.091 -27.654 1.00 97.19 712 LEU A N 1
ATOM 5614 C CA . LEU A 1 712 ? 14.930 -10.281 -27.178 1.00 97.19 712 LEU A CA 1
ATOM 5615 C C . LEU A 1 712 ? 16.247 -10.730 -27.811 1.00 97.19 712 LEU A C 1
ATOM 5617 O O . LEU A 1 712 ? 16.997 -9.895 -28.310 1.00 97.19 712 LEU A O 1
ATOM 5621 N N . ARG A 1 713 ? 16.518 -12.039 -27.838 1.00 97.25 713 ARG A N 1
ATOM 5622 C CA . ARG A 1 713 ? 17.730 -12.580 -28.467 1.00 97.25 713 ARG A CA 1
ATOM 5623 C C . ARG A 1 713 ? 17.822 -12.198 -29.945 1.00 97.25 713 ARG A C 1
ATOM 5625 O O . ARG A 1 713 ? 18.896 -11.812 -30.400 1.00 97.25 713 ARG A O 1
ATOM 5632 N N . TYR A 1 714 ? 16.716 -12.294 -30.683 1.00 96.06 714 TYR A N 1
ATOM 5633 C CA . TYR A 1 714 ? 16.663 -11.904 -32.090 1.00 96.06 714 TYR A CA 1
ATOM 5634 C C . TYR A 1 714 ? 16.879 -10.398 -32.284 1.00 96.06 714 TYR A C 1
ATOM 5636 O O . TYR A 1 714 ? 17.697 -10.011 -33.112 1.00 96.06 714 TYR A O 1
ATOM 5644 N N . GLU A 1 715 ? 16.193 -9.544 -31.522 1.00 96.06 715 GLU A N 1
ATOM 5645 C CA . GLU A 1 715 ? 16.335 -8.088 -31.663 1.00 96.06 715 GLU A CA 1
ATOM 5646 C C . GLU A 1 715 ? 17.721 -7.595 -31.233 1.00 96.06 715 GLU A C 1
ATOM 5648 O O . GLU A 1 715 ? 18.270 -6.688 -31.854 1.00 96.06 715 GLU A O 1
ATOM 5653 N N . LEU A 1 716 ? 18.327 -8.217 -30.219 1.00 95.88 716 LEU A N 1
ATOM 5654 C CA . LEU A 1 716 ? 19.694 -7.916 -29.795 1.00 95.88 716 LEU A CA 1
ATOM 5655 C C . LEU A 1 716 ? 20.718 -8.318 -30.866 1.00 95.88 716 LEU A C 1
ATOM 5657 O O . LEU A 1 716 ? 21.647 -7.563 -31.157 1.00 95.88 716 LEU A O 1
ATOM 5661 N N . TRP A 1 717 ? 20.522 -9.483 -31.488 1.00 96.19 717 TRP A N 1
ATOM 5662 C CA . TRP A 1 717 ? 21.301 -9.902 -32.651 1.00 96.19 717 TRP A CA 1
ATOM 5663 C C . TRP A 1 717 ? 21.138 -8.917 -33.818 1.00 96.19 717 TRP A C 1
ATOM 5665 O O . TRP A 1 717 ? 22.139 -8.463 -34.370 1.00 96.19 717 TRP A O 1
ATOM 5675 N N . ALA A 1 718 ? 19.903 -8.530 -34.151 1.00 95.44 718 ALA A N 1
ATOM 5676 C CA . ALA A 1 718 ? 19.612 -7.591 -35.234 1.00 95.44 718 ALA A CA 1
ATOM 5677 C C . ALA A 1 718 ? 20.246 -6.213 -34.985 1.00 95.44 718 ALA A C 1
ATOM 5679 O O . ALA A 1 718 ? 20.873 -5.661 -35.886 1.00 95.44 718 ALA A O 1
ATOM 5680 N N . TYR A 1 719 ? 20.170 -5.700 -33.753 1.00 96.12 719 TYR A N 1
ATOM 5681 C CA . TYR A 1 719 ? 20.826 -4.459 -33.327 1.00 96.12 719 TYR A CA 1
ATOM 5682 C C . TYR A 1 719 ? 22.340 -4.487 -33.583 1.00 96.12 719 TYR A C 1
ATOM 5684 O O . TYR A 1 719 ? 22.883 -3.581 -34.220 1.00 96.12 719 TYR A O 1
ATOM 5692 N N . LEU A 1 720 ? 23.029 -5.545 -33.145 1.00 96.50 720 LEU A N 1
ATOM 5693 C CA . LEU A 1 720 ? 24.477 -5.668 -33.337 1.00 96.50 720 LEU A CA 1
ATOM 5694 C C . LEU A 1 720 ? 24.850 -5.882 -34.813 1.00 96.50 720 LEU A C 1
ATOM 5696 O O . LEU A 1 720 ? 25.832 -5.313 -35.286 1.00 96.50 720 LEU A O 1
ATOM 5700 N N . GLN A 1 721 ? 24.064 -6.652 -35.569 1.00 95.62 721 GLN A N 1
ATOM 5701 C CA . GLN A 1 721 ? 24.275 -6.830 -37.011 1.00 95.62 721 GLN A CA 1
ATOM 5702 C C . GLN A 1 721 ? 24.056 -5.528 -37.795 1.00 95.62 721 GLN A C 1
ATOM 5704 O O . GLN A 1 721 ? 24.773 -5.266 -38.766 1.00 95.62 721 GLN A O 1
ATOM 5709 N N . ALA A 1 722 ? 23.103 -4.698 -37.368 1.00 93.88 722 ALA A N 1
ATOM 5710 C CA . ALA A 1 722 ? 22.826 -3.396 -37.961 1.00 93.88 722 ALA A CA 1
ATOM 5711 C C . ALA A 1 722 ? 23.981 -2.405 -37.752 1.00 93.88 722 ALA A C 1
ATOM 5713 O O . ALA A 1 722 ? 24.311 -1.660 -38.673 1.00 93.88 722 ALA A O 1
ATOM 5714 N N . HIS A 1 723 ? 24.665 -2.460 -36.604 1.00 93.88 723 HIS A N 1
ATOM 5715 C CA . HIS A 1 723 ? 25.917 -1.726 -36.364 1.00 93.88 723 HIS A CA 1
ATOM 5716 C C . HIS A 1 723 ? 27.018 -2.077 -37.370 1.00 93.88 723 HIS A C 1
ATOM 5718 O O . HIS A 1 723 ? 27.707 -1.196 -37.895 1.00 93.88 723 HIS A O 1
ATOM 5724 N N . VAL A 1 724 ? 27.157 -3.364 -37.702 1.00 94.44 724 VAL A N 1
ATOM 5725 C CA . VAL A 1 724 ? 28.119 -3.798 -38.725 1.00 94.44 724 VAL A CA 1
ATOM 5726 C C . VAL A 1 724 ? 27.716 -3.286 -40.107 1.00 94.44 724 VAL A C 1
ATOM 5728 O O . VAL A 1 724 ? 28.552 -2.722 -40.813 1.00 94.44 724 VAL A O 1
ATOM 5731 N N . SER A 1 725 ? 26.434 -3.395 -40.469 1.00 91.94 725 SER A N 1
ATOM 5732 C CA . SER A 1 725 ? 25.914 -2.855 -41.734 1.00 91.94 725 SER A CA 1
ATOM 5733 C C . SER A 1 725 ? 26.146 -1.342 -41.852 1.00 91.94 725 SER A C 1
ATOM 5735 O O . SER A 1 725 ? 26.612 -0.866 -42.885 1.00 91.94 725 SER A O 1
ATOM 5737 N N . GLN A 1 726 ? 25.913 -0.584 -40.776 1.00 89.06 726 GLN A N 1
ATOM 5738 C CA . GLN A 1 726 ? 26.165 0.859 -40.728 1.00 89.06 726 GLN A CA 1
ATOM 5739 C C . GLN A 1 726 ? 27.658 1.197 -40.895 1.00 89.06 726 GLN A C 1
ATOM 5741 O O . GLN A 1 726 ? 28.006 2.184 -41.553 1.00 89.06 726 GLN A O 1
ATOM 5746 N N . THR A 1 727 ? 28.550 0.370 -40.344 1.00 89.38 727 THR A N 1
ATOM 5747 C CA . THR A 1 727 ? 30.008 0.508 -40.508 1.00 89.38 727 THR A CA 1
ATOM 5748 C C . THR A 1 727 ? 30.430 0.253 -41.960 1.00 89.38 727 THR A C 1
ATOM 5750 O O . THR A 1 727 ? 31.210 1.021 -42.529 1.00 89.38 727 THR A O 1
ATOM 5753 N N . GLU A 1 728 ? 29.883 -0.786 -42.596 1.00 89.31 728 GLU A N 1
ATOM 5754 C CA . GLU A 1 728 ? 30.129 -1.114 -44.007 1.00 89.31 728 GLU A CA 1
ATOM 5755 C C . GLU A 1 728 ? 29.644 -0.003 -44.946 1.00 89.31 728 GLU A C 1
ATOM 5757 O O . GLU A 1 728 ? 30.359 0.384 -45.881 1.00 89.31 728 GLU A O 1
ATOM 5762 N N . ASP A 1 729 ? 28.457 0.545 -44.682 1.00 85.81 729 ASP A N 1
ATOM 5763 C CA . ASP A 1 729 ? 27.894 1.657 -45.445 1.00 85.81 729 ASP A CA 1
ATOM 5764 C C . ASP A 1 729 ? 28.723 2.933 -45.272 1.00 85.81 729 ASP A C 1
ATOM 5766 O O . ASP A 1 729 ? 29.077 3.568 -46.270 1.00 85.81 729 ASP A O 1
ATOM 5770 N N . SER A 1 730 ? 29.152 3.249 -44.047 1.00 84.00 730 SER A N 1
ATOM 5771 C CA . SER A 1 730 ? 30.075 4.360 -43.774 1.00 84.00 730 SER A CA 1
ATOM 5772 C C . SER A 1 730 ? 31.400 4.205 -44.533 1.00 84.00 730 SER A C 1
ATOM 5774 O O . SER A 1 730 ? 31.857 5.140 -45.194 1.00 84.00 730 SER A O 1
ATOM 5776 N N . ALA A 1 731 ? 31.997 3.009 -44.530 1.00 83.94 731 ALA A N 1
ATOM 5777 C CA . ALA A 1 731 ? 33.237 2.726 -45.258 1.00 83.94 731 ALA A CA 1
ATOM 5778 C C . ALA A 1 731 ? 33.058 2.770 -46.789 1.00 83.94 731 ALA A C 1
ATOM 5780 O O . ALA A 1 731 ? 33.988 3.108 -47.530 1.00 83.94 731 ALA A O 1
ATOM 5781 N N . ARG A 1 732 ? 31.877 2.407 -47.302 1.00 82.44 732 ARG A N 1
ATOM 5782 C CA . ARG A 1 732 ? 31.527 2.532 -48.727 1.00 82.44 732 ARG A CA 1
ATOM 5783 C C . ARG A 1 732 ? 31.394 3.998 -49.134 1.00 82.44 732 ARG A C 1
ATOM 5785 O O . ARG A 1 732 ? 31.938 4.377 -50.170 1.00 82.44 732 ARG A O 1
ATOM 5792 N N . LEU A 1 733 ? 30.725 4.806 -48.311 1.00 80.44 733 LEU A N 1
ATOM 5793 C CA . LEU A 1 733 ? 30.556 6.243 -48.526 1.00 80.44 733 LEU A CA 1
ATOM 5794 C C . LEU A 1 733 ? 31.901 6.982 -48.465 1.00 80.44 733 LEU A C 1
ATOM 5796 O O . LEU A 1 733 ? 32.208 7.727 -49.394 1.00 80.44 733 LEU A O 1
ATOM 5800 N N . GLN A 1 734 ? 32.758 6.697 -47.477 1.00 79.38 734 GLN A N 1
ATOM 5801 C CA . GLN A 1 734 ? 34.114 7.271 -47.396 1.00 79.38 734 GLN A CA 1
ATOM 5802 C C . GLN A 1 734 ? 34.972 6.936 -48.627 1.00 79.38 734 GLN A C 1
ATOM 5804 O O . GLN A 1 734 ? 35.677 7.793 -49.153 1.00 79.38 734 GLN A O 1
ATOM 5809 N N . ARG A 1 735 ? 34.893 5.702 -49.148 1.00 76.19 735 ARG A N 1
ATOM 5810 C CA . ARG A 1 735 ? 35.612 5.309 -50.378 1.00 76.19 735 ARG A CA 1
ATOM 5811 C C . ARG A 1 735 ? 35.111 6.015 -51.638 1.00 76.19 735 ARG A C 1
ATOM 5813 O O . ARG A 1 735 ? 35.809 5.99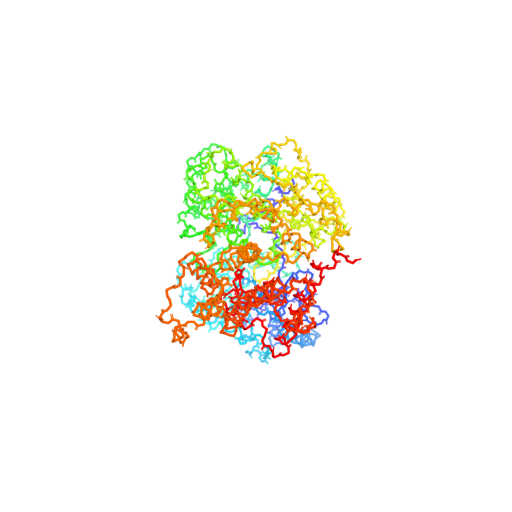3 -52.648 1.00 76.19 735 ARG A O 1
ATOM 5820 N N . SER A 1 736 ? 33.923 6.616 -51.603 1.00 71.19 736 SER A N 1
ATOM 5821 C CA . SER A 1 736 ? 33.343 7.315 -52.755 1.00 71.19 736 SER A CA 1
ATOM 5822 C C . SER A 1 736 ? 33.778 8.777 -52.904 1.00 71.19 736 SER A C 1
ATOM 5824 O O . SER A 1 736 ? 33.295 9.488 -53.787 1.00 71.19 736 SER A O 1
ATOM 5826 N N . GLU A 1 737 ? 34.761 9.227 -52.119 1.00 52.00 737 GLU A N 1
ATOM 5827 C CA . GLU A 1 737 ? 35.391 10.533 -52.305 1.00 52.00 737 GLU A CA 1
ATOM 5828 C C . GLU A 1 737 ? 36.128 10.643 -53.657 1.00 52.00 737 GLU A C 1
ATOM 5830 O O . GLU A 1 737 ? 37.209 10.096 -53.869 1.00 52.00 737 GLU A O 1
ATOM 5835 N N . LYS A 1 738 ? 35.506 11.356 -54.609 1.00 57.72 738 LYS A N 1
ATOM 5836 C CA . LYS A 1 738 ? 35.893 12.696 -55.129 1.00 57.72 738 LYS A CA 1
ATOM 5837 C C . LYS A 1 738 ? 35.331 12.962 -56.538 1.00 57.72 738 LYS A C 1
ATOM 5839 O O . LYS A 1 738 ? 35.245 14.118 -56.928 1.00 57.72 738 LYS A O 1
ATOM 5844 N N . TYR A 1 739 ? 34.908 11.931 -57.285 1.00 56.16 739 TYR A N 1
ATOM 5845 C CA . TYR A 1 739 ? 34.366 12.092 -58.653 1.00 56.16 739 TYR A CA 1
ATOM 5846 C C . TYR A 1 739 ? 33.185 11.179 -59.028 1.00 56.16 739 TYR A C 1
ATOM 5848 O O . TYR A 1 739 ? 32.706 11.255 -60.157 1.00 56.16 739 TYR A O 1
ATOM 5856 N N . ASN A 1 740 ? 32.686 10.328 -58.128 1.00 58.00 740 ASN A N 1
ATOM 5857 C CA . ASN A 1 740 ? 31.507 9.508 -58.415 1.00 58.00 740 ASN A CA 1
ATOM 5858 C C . ASN A 1 740 ? 30.734 9.272 -57.107 1.00 58.00 740 ASN A C 1
ATOM 5860 O O . ASN A 1 740 ? 31.245 8.532 -56.265 1.00 58.00 740 ASN A O 1
ATOM 5864 N N . PRO A 1 741 ? 29.563 9.904 -56.884 1.00 55.72 741 PRO A N 1
ATOM 5865 C CA . PRO A 1 741 ? 28.793 9.666 -55.666 1.00 55.72 741 PRO A CA 1
ATOM 5866 C C . PRO A 1 741 ? 28.509 8.164 -55.560 1.00 55.72 741 PRO A C 1
ATOM 5868 O O . PRO A 1 741 ? 28.066 7.553 -56.539 1.00 55.72 741 PRO A O 1
ATOM 5871 N N . ALA A 1 742 ? 28.819 7.548 -54.413 1.00 57.97 742 ALA A N 1
ATOM 5872 C CA . ALA A 1 742 ? 28.495 6.143 -54.182 1.00 57.97 742 ALA A CA 1
ATOM 5873 C C . ALA A 1 742 ? 27.039 5.890 -54.576 1.00 57.97 742 ALA A C 1
ATOM 5875 O O . ALA A 1 742 ? 26.140 6.613 -54.146 1.00 57.97 742 ALA A O 1
ATOM 5876 N N . ARG A 1 743 ? 26.791 4.827 -55.352 1.00 64.62 743 ARG A N 1
ATOM 5877 C CA . ARG A 1 743 ? 25.443 4.263 -55.398 1.00 64.62 743 ARG A CA 1
ATOM 5878 C C . ARG A 1 743 ? 25.131 3.810 -53.970 1.00 64.62 743 ARG A C 1
ATOM 5880 O O . ARG A 1 743 ? 25.892 2.976 -53.462 1.00 64.62 743 ARG A O 1
ATOM 5887 N N . PRO A 1 744 ? 24.093 4.352 -53.311 1.00 66.69 744 PRO A N 1
ATOM 5888 C CA . PRO A 1 744 ? 23.703 3.848 -52.006 1.00 66.69 744 PRO A CA 1
ATOM 5889 C C . PRO A 1 744 ? 23.438 2.346 -52.144 1.00 66.69 744 PRO A C 1
ATOM 5891 O O . PRO A 1 744 ? 22.907 1.893 -53.162 1.00 66.69 744 PRO A O 1
ATOM 5894 N N . GLY A 1 745 ? 23.883 1.563 -51.159 1.00 71.50 745 GLY A N 1
ATOM 5895 C CA . GLY A 1 745 ? 23.698 0.109 -51.174 1.00 71.50 745 GLY A CA 1
ATOM 5896 C C . GLY A 1 745 ? 22.227 -0.305 -51.109 1.00 71.50 745 GLY A C 1
ATOM 5897 O O . GLY A 1 745 ? 21.911 -1.454 -51.398 1.00 71.50 745 GLY A O 1
ATOM 5898 N N . ASP A 1 746 ? 21.352 0.636 -50.751 1.00 78.56 746 ASP A N 1
ATOM 5899 C CA . ASP A 1 746 ? 19.958 0.409 -50.423 1.00 78.56 746 ASP A CA 1
ATOM 5900 C C . ASP A 1 746 ? 19.107 1.675 -50.659 1.00 78.56 746 ASP A C 1
ATOM 5902 O O . ASP A 1 746 ? 19.628 2.780 -50.833 1.00 78.56 746 ASP A O 1
ATOM 5906 N N . THR A 1 747 ? 17.784 1.534 -50.666 1.00 85.88 747 THR A N 1
ATOM 5907 C CA . THR A 1 747 ? 16.862 2.677 -50.668 1.00 85.88 747 THR A CA 1
ATOM 5908 C C . THR A 1 747 ? 16.790 3.306 -49.278 1.00 85.88 747 THR A C 1
ATOM 5910 O O . THR A 1 747 ? 16.760 2.592 -48.279 1.00 85.88 747 THR A O 1
ATOM 5913 N N . PHE A 1 748 ? 16.643 4.634 -49.197 1.00 85.00 748 PHE A N 1
ATOM 5914 C CA . PHE A 1 748 ? 16.437 5.325 -47.914 1.00 85.00 748 PHE A CA 1
ATOM 5915 C C . PHE A 1 748 ? 15.272 4.727 -47.111 1.00 85.00 748 PHE A C 1
ATOM 5917 O O . PHE A 1 748 ? 15.363 4.537 -45.905 1.00 85.00 748 PHE A O 1
ATOM 5924 N N . SER A 1 749 ? 14.187 4.370 -47.803 1.00 87.38 749 SER A N 1
ATOM 5925 C CA . SER A 1 749 ? 12.986 3.800 -47.195 1.00 87.38 749 SER A CA 1
ATOM 5926 C C . SER A 1 749 ? 13.230 2.429 -46.553 1.00 87.38 749 SER A C 1
ATOM 5928 O O . SER A 1 749 ? 12.657 2.135 -45.508 1.00 87.38 749 SER A O 1
ATOM 5930 N N . HIS A 1 750 ? 14.047 1.575 -47.169 1.00 89.12 750 HIS A N 1
ATOM 5931 C CA . HIS A 1 750 ? 14.406 0.283 -46.585 1.00 89.12 750 HIS A CA 1
ATOM 5932 C C . HIS A 1 750 ? 15.453 0.455 -45.479 1.00 89.12 750 HIS A C 1
ATOM 5934 O O . HIS A 1 750 ? 15.250 -0.055 -44.378 1.00 89.12 750 HIS A O 1
ATOM 5940 N N . TRP A 1 751 ? 16.488 1.265 -45.713 1.00 88.69 751 TRP A N 1
ATOM 5941 C CA . TRP A 1 751 ? 17.535 1.560 -44.735 1.00 88.69 751 TRP A CA 1
ATOM 5942 C C . TRP A 1 751 ? 16.977 2.139 -43.427 1.00 88.69 751 TRP A C 1
ATOM 5944 O O . TRP A 1 751 ? 17.303 1.644 -42.347 1.00 88.69 751 TRP A O 1
ATOM 5954 N N . VAL A 1 752 ? 16.070 3.124 -43.501 1.00 89.19 752 VAL A N 1
ATOM 5955 C CA . VAL A 1 752 ? 15.479 3.756 -42.307 1.00 89.19 752 VAL A CA 1
ATOM 5956 C C . VAL A 1 752 ? 14.613 2.785 -41.495 1.00 89.19 752 VAL A C 1
ATOM 5958 O O . VAL A 1 752 ? 14.479 2.954 -40.290 1.00 89.19 752 VAL A O 1
ATOM 5961 N N . ARG A 1 753 ? 14.042 1.755 -42.137 1.00 88.81 753 ARG A N 1
ATOM 5962 C CA . ARG A 1 753 ? 13.184 0.735 -41.506 1.00 88.81 753 ARG A CA 1
ATOM 5963 C C . ARG A 1 753 ? 13.926 -0.504 -41.011 1.00 88.81 753 ARG A C 1
ATOM 5965 O O . ARG A 1 753 ? 13.313 -1.307 -40.316 1.00 88.81 753 ARG A O 1
ATOM 5972 N N . THR A 1 754 ? 15.180 -0.678 -41.413 1.00 88.38 754 THR A N 1
ATOM 5973 C CA . THR A 1 754 ? 15.999 -1.856 -41.096 1.00 88.38 754 THR A CA 1
ATOM 5974 C C . THR A 1 754 ? 17.265 -1.401 -40.389 1.00 88.38 754 THR A C 1
ATOM 5976 O O . THR A 1 754 ? 17.157 -0.982 -39.242 1.00 88.38 754 THR A O 1
ATOM 5979 N N . THR A 1 755 ? 18.416 -1.356 -41.074 1.00 88.44 755 THR A N 1
ATOM 5980 C CA . THR A 1 755 ? 19.725 -0.963 -40.528 1.00 88.44 755 THR A CA 1
ATOM 5981 C C . THR A 1 755 ? 19.603 0.204 -39.563 1.00 88.44 755 THR A C 1
ATOM 5983 O O . THR A 1 755 ? 20.068 0.125 -38.430 1.00 88.44 755 THR A O 1
ATOM 5986 N N . SER A 1 756 ? 18.922 1.271 -39.980 1.00 88.31 756 SER A N 1
ATOM 5987 C CA . SER A 1 756 ? 18.862 2.467 -39.169 1.00 88.31 756 SER A CA 1
ATOM 5988 C C . SER A 1 756 ? 17.965 2.369 -37.944 1.00 88.31 756 SER A C 1
ATOM 5990 O O . SER A 1 756 ? 18.388 2.783 -36.871 1.00 88.31 756 SER A O 1
ATOM 5992 N N . ALA A 1 757 ? 16.747 1.845 -38.087 1.00 88.00 757 ALA A N 1
ATOM 5993 C CA . ALA A 1 757 ? 15.846 1.639 -36.955 1.00 88.00 757 ALA A CA 1
ATOM 5994 C C . ALA A 1 757 ? 16.439 0.627 -35.963 1.00 88.00 757 ALA A C 1
ATOM 5996 O O . ALA A 1 757 ? 16.372 0.834 -34.752 1.00 88.00 757 ALA A O 1
ATOM 5997 N N . ASP A 1 758 ? 17.076 -0.421 -36.478 1.00 89.00 758 ASP A N 1
ATOM 5998 C CA . ASP A 1 758 ? 17.609 -1.528 -35.694 1.00 89.00 758 ASP A CA 1
ATOM 5999 C C . ASP A 1 758 ? 18.819 -1.093 -34.866 1.00 89.00 758 ASP A C 1
ATOM 6001 O O . ASP A 1 758 ? 18.871 -1.423 -33.684 1.00 89.00 758 ASP A O 1
ATOM 6005 N N . HIS A 1 759 ? 19.738 -0.281 -35.412 1.00 86.31 759 HIS A N 1
ATOM 6006 C CA . HIS A 1 759 ? 20.911 0.190 -34.659 1.00 86.31 759 HIS A CA 1
ATOM 6007 C C . HIS A 1 759 ? 20.590 1.302 -33.633 1.00 86.31 759 HIS A C 1
ATOM 6009 O O . HIS A 1 759 ? 21.454 1.645 -32.831 1.00 86.31 759 HIS A O 1
ATOM 6015 N N . THR A 1 760 ? 19.369 1.865 -33.595 1.00 85.88 760 THR A N 1
ATOM 6016 C CA . THR A 1 760 ? 18.977 2.869 -32.571 1.00 85.88 760 THR A CA 1
ATOM 6017 C C . THR A 1 760 ? 18.655 2.273 -31.197 1.00 85.88 760 THR A C 1
ATOM 6019 O O . THR A 1 760 ? 18.189 2.994 -30.317 1.00 85.88 760 THR A O 1
ATOM 6022 N N . SER A 1 761 ? 18.878 0.972 -30.983 1.00 90.19 761 SER A N 1
ATOM 6023 C CA . SER A 1 761 ? 18.605 0.209 -29.746 1.00 90.19 761 SER A CA 1
ATOM 6024 C C . SER A 1 761 ? 17.133 0.077 -29.323 1.00 90.19 761 SER A C 1
ATOM 6026 O O . SER A 1 761 ? 16.803 -0.825 -28.553 1.00 90.19 761 SER A O 1
ATOM 6028 N N . GLY A 1 762 ? 16.231 0.911 -29.855 1.00 89.62 762 GLY A N 1
ATOM 6029 C CA . GLY A 1 762 ? 14.804 0.913 -29.521 1.00 89.62 762 GLY A CA 1
ATOM 6030 C C . GLY A 1 762 ? 14.137 -0.468 -29.609 1.00 89.62 762 GLY A C 1
ATOM 6031 O O . GLY A 1 762 ? 13.503 -0.874 -28.635 1.00 89.62 762 GLY A O 1
ATOM 6032 N N . PRO A 1 763 ? 14.313 -1.230 -30.709 1.00 94.38 763 PRO A N 1
ATOM 6033 C CA . PRO A 1 763 ? 13.694 -2.546 -30.858 1.00 94.38 763 PRO A CA 1
ATOM 6034 C C . PRO A 1 763 ? 14.089 -3.582 -29.803 1.00 94.38 763 PRO A C 1
ATOM 6036 O O . PRO A 1 763 ? 13.210 -4.223 -29.224 1.00 94.38 763 PRO A O 1
ATOM 6039 N N . TYR A 1 764 ? 15.380 -3.734 -29.485 1.00 95.19 764 TYR A N 1
ATOM 6040 C CA . TYR A 1 764 ? 15.774 -4.706 -28.460 1.00 95.19 764 TYR A CA 1
ATOM 6041 C C . TYR A 1 764 ? 15.470 -4.207 -27.048 1.00 95.19 764 TYR A C 1
ATOM 6043 O O . TYR A 1 764 ? 15.122 -5.018 -26.194 1.00 95.19 764 TYR A O 1
ATOM 6051 N N . ALA A 1 765 ? 15.559 -2.897 -26.786 1.00 95.25 765 ALA A N 1
ATOM 6052 C CA . ALA A 1 765 ? 15.167 -2.339 -25.495 1.00 95.25 765 ALA A CA 1
ATOM 6053 C C . ALA A 1 765 ? 13.665 -2.552 -25.245 1.00 95.25 765 ALA A C 1
ATOM 6055 O O . ALA A 1 765 ? 13.261 -2.911 -24.141 1.00 95.25 765 ALA A O 1
ATOM 6056 N N . PHE A 1 766 ? 12.837 -2.424 -26.286 1.00 95.50 766 PHE A N 1
ATOM 6057 C CA . PHE A 1 766 ? 11.419 -2.768 -26.224 1.00 95.50 766 PHE A CA 1
ATOM 6058 C C . PHE A 1 766 ? 11.189 -4.274 -26.019 1.00 95.50 766 PHE A C 1
ATOM 6060 O O . PHE A 1 766 ? 10.354 -4.659 -25.202 1.00 95.50 766 PHE A O 1
ATOM 6067 N N . ALA A 1 767 ? 11.963 -5.138 -26.682 1.00 96.50 767 ALA A N 1
ATOM 6068 C CA . ALA A 1 767 ? 11.909 -6.579 -26.429 1.00 96.50 767 ALA A CA 1
ATOM 6069 C C . ALA A 1 767 ? 12.337 -6.939 -24.990 1.00 96.50 767 ALA A C 1
ATOM 6071 O O . ALA A 1 767 ? 11.749 -7.825 -24.374 1.00 96.50 767 ALA A O 1
ATOM 6072 N N . PHE A 1 768 ? 13.307 -6.216 -24.420 1.00 96.69 768 PHE A N 1
ATOM 6073 C CA . PHE A 1 768 ? 13.713 -6.363 -23.022 1.00 96.69 768 PHE A CA 1
ATOM 6074 C C . PHE A 1 768 ? 12.581 -5.966 -22.069 1.00 96.69 768 PHE A C 1
ATOM 6076 O O . PHE A 1 768 ? 12.286 -6.713 -21.137 1.00 96.69 768 PHE A O 1
ATOM 6083 N N . VAL A 1 769 ? 11.876 -4.862 -22.345 1.00 94.12 769 VAL A N 1
ATOM 6084 C CA . VAL A 1 769 ? 10.640 -4.498 -21.628 1.00 94.12 769 VAL A CA 1
ATOM 6085 C C . VAL A 1 769 ? 9.604 -5.622 -21.717 1.00 94.12 769 VAL A C 1
ATOM 6087 O O . VAL A 1 769 ? 9.027 -5.987 -20.694 1.00 94.12 769 VAL A O 1
ATOM 6090 N N . GLY A 1 770 ? 9.414 -6.222 -22.897 1.00 93.56 770 GLY A N 1
ATOM 6091 C CA . GLY A 1 770 ? 8.550 -7.395 -23.081 1.00 93.56 770 GLY A CA 1
ATOM 6092 C C . GLY A 1 770 ? 8.900 -8.540 -22.125 1.00 93.56 770 GLY A C 1
ATOM 6093 O O . GLY A 1 770 ? 8.020 -9.064 -21.440 1.00 93.56 770 GLY A O 1
ATOM 6094 N N . CYS A 1 771 ? 10.188 -8.859 -21.976 1.00 95.12 771 CYS A N 1
ATOM 6095 C CA . CYS A 1 771 ? 10.646 -9.841 -20.992 1.00 95.12 771 CYS A CA 1
ATOM 6096 C C . CYS A 1 771 ? 10.275 -9.457 -19.552 1.00 95.12 771 CYS A C 1
ATOM 6098 O O . CYS A 1 771 ? 9.720 -10.289 -18.837 1.00 95.12 771 CYS A O 1
ATOM 6100 N N . LEU A 1 772 ? 10.532 -8.209 -19.134 1.00 91.56 772 LEU A N 1
ATOM 6101 C CA . LEU A 1 772 ? 10.219 -7.752 -17.770 1.00 91.56 772 LEU A CA 1
ATOM 6102 C C . LEU A 1 772 ? 8.717 -7.851 -17.455 1.00 91.56 772 LEU A C 1
ATOM 6104 O O . LEU A 1 772 ? 8.340 -8.266 -16.355 1.00 91.56 772 LEU A O 1
ATOM 6108 N N . LEU A 1 773 ? 7.865 -7.495 -18.423 1.00 87.88 773 LEU A N 1
ATOM 6109 C CA . LEU A 1 773 ? 6.407 -7.593 -18.305 1.00 87.88 773 LEU A CA 1
ATOM 6110 C C . LEU A 1 773 ? 5.949 -9.053 -18.221 1.00 87.88 773 LEU A C 1
ATOM 6112 O O . LEU A 1 773 ? 5.160 -9.408 -17.346 1.00 87.88 773 LEU A O 1
ATOM 6116 N N . SER A 1 774 ? 6.479 -9.911 -19.094 1.00 88.69 774 SER A N 1
ATOM 6117 C CA . SER A 1 774 ? 6.149 -11.337 -19.143 1.00 88.69 774 SER A CA 1
ATOM 6118 C C . SER A 1 774 ? 6.530 -12.082 -17.860 1.00 88.69 774 SER A C 1
ATOM 6120 O O . SER A 1 774 ? 5.782 -12.936 -17.372 1.00 88.69 774 SER A O 1
ATOM 6122 N N . SER A 1 775 ? 7.684 -11.750 -17.279 1.00 86.81 775 SER A N 1
ATOM 6123 C CA . SER A 1 775 ? 8.153 -12.374 -16.044 1.00 86.81 775 SER A CA 1
ATOM 6124 C C . SER A 1 775 ? 7.475 -11.836 -14.785 1.00 86.81 775 SER A C 1
ATOM 6126 O O . SER A 1 775 ? 7.666 -12.417 -13.719 1.00 86.81 775 SER A O 1
ATOM 6128 N N . GLY A 1 776 ? 6.767 -10.703 -14.866 1.00 75.75 776 GLY A N 1
ATOM 6129 C CA . GLY A 1 776 ? 6.355 -9.948 -13.681 1.00 75.75 776 GLY A CA 1
ATOM 6130 C C . GLY A 1 776 ? 7.557 -9.428 -12.882 1.00 75.75 776 GLY A C 1
ATOM 6131 O O . GLY A 1 776 ? 7.497 -9.322 -11.658 1.00 75.75 776 GLY A O 1
ATOM 6132 N N . TYR A 1 777 ? 8.683 -9.128 -13.542 1.00 75.62 777 TYR A N 1
ATOM 6133 C CA . TYR A 1 777 ? 9.878 -8.662 -12.833 1.00 75.62 777 TYR A CA 1
ATOM 6134 C C . TYR A 1 777 ? 9.660 -7.241 -12.324 1.00 75.62 777 TYR A C 1
ATOM 6136 O O . TYR A 1 777 ? 9.255 -6.358 -13.076 1.00 75.62 777 TYR A O 1
ATOM 6144 N N . GLY A 1 778 ? 9.905 -7.031 -11.032 1.00 63.94 778 GLY A N 1
ATOM 6145 C CA . GLY A 1 778 ? 9.528 -5.789 -10.361 1.00 63.94 778 GLY A CA 1
ATOM 6146 C C . GLY A 1 778 ? 8.032 -5.677 -10.039 1.00 63.94 778 GLY A C 1
ATOM 6147 O O . GLY A 1 778 ? 7.627 -4.625 -9.555 1.00 63.94 778 GLY A O 1
ATOM 6148 N N . TYR A 1 779 ? 7.231 -6.733 -10.251 1.00 63.47 779 TYR A N 1
ATOM 6149 C CA . TYR A 1 779 ? 5.819 -6.804 -9.866 1.00 63.47 779 TYR A CA 1
ATOM 6150 C C . TYR A 1 779 ? 5.629 -7.785 -8.699 1.00 63.47 779 TYR A C 1
ATOM 6152 O O . TYR A 1 779 ? 5.781 -8.997 -8.853 1.00 63.47 779 TYR A O 1
ATOM 6160 N N . LYS A 1 780 ? 5.191 -7.301 -7.530 1.00 55.00 780 LYS A N 1
ATOM 6161 C CA . LYS A 1 780 ? 4.602 -8.163 -6.484 1.00 55.00 780 LYS A CA 1
ATOM 6162 C C . LYS A 1 780 ? 3.153 -8.560 -6.822 1.00 55.00 780 LYS A C 1
ATOM 6164 O O . LYS A 1 780 ? 2.245 -8.336 -6.032 1.00 55.00 780 LYS A O 1
ATOM 6169 N N . LEU A 1 781 ? 2.916 -9.173 -7.980 1.00 45.19 781 LEU A N 1
ATOM 6170 C CA . LEU A 1 781 ? 1.649 -9.862 -8.261 1.00 45.19 781 LEU A CA 1
ATOM 6171 C C . LEU A 1 781 ? 1.848 -11.367 -8.043 1.00 45.19 781 LEU A C 1
ATOM 6173 O O . LEU A 1 781 ? 2.038 -12.136 -8.977 1.00 45.19 781 LEU A O 1
ATOM 6177 N N . GLY A 1 782 ? 1.882 -11.784 -6.775 1.00 40.50 782 GLY A N 1
ATOM 6178 C CA . GLY A 1 782 ? 1.612 -13.173 -6.374 1.00 40.50 782 GLY A CA 1
ATOM 6179 C C . GLY A 1 782 ? 2.452 -14.302 -6.995 1.00 40.50 782 GLY A C 1
ATOM 6180 O O . GLY A 1 782 ? 1.996 -15.442 -6.982 1.00 40.50 782 GLY A O 1
ATOM 6181 N N . GLY A 1 783 ? 3.647 -14.039 -7.538 1.00 40.91 783 GLY A N 1
ATOM 6182 C CA . GLY A 1 783 ? 4.549 -15.083 -8.056 1.00 40.91 783 GLY A CA 1
ATOM 6183 C C . GLY A 1 783 ? 4.022 -15.869 -9.267 1.00 40.91 783 GLY A C 1
ATOM 6184 O O . GLY A 1 783 ? 4.577 -16.915 -9.608 1.00 40.91 783 GLY A O 1
ATOM 6185 N N . LEU A 1 784 ? 2.958 -15.397 -9.918 1.00 47.72 784 LEU A N 1
ATOM 6186 C CA . LEU A 1 784 ? 2.393 -16.026 -11.109 1.00 47.72 784 LEU A CA 1
ATOM 6187 C C . LEU A 1 784 ? 3.057 -15.422 -12.350 1.00 47.72 784 LEU A C 1
ATOM 6189 O O . LEU A 1 784 ? 3.023 -14.212 -12.543 1.00 47.72 784 LEU A O 1
ATOM 6193 N N . LYS A 1 785 ? 3.653 -16.263 -13.207 1.00 54.00 785 LYS A N 1
ATOM 6194 C CA . LYS A 1 785 ? 4.115 -15.829 -14.535 1.00 54.00 785 LYS A CA 1
ATOM 6195 C C . LYS A 1 785 ? 2.942 -15.183 -15.279 1.00 54.00 785 LYS A C 1
ATOM 6197 O O . LYS A 1 785 ? 1.910 -15.832 -15.441 1.00 54.00 785 LYS A O 1
ATOM 6202 N N . CYS A 1 786 ? 3.121 -13.957 -15.772 1.00 65.19 786 CYS A N 1
ATOM 6203 C CA . CYS A 1 786 ? 2.074 -13.199 -16.467 1.00 65.19 786 CYS A CA 1
ATOM 6204 C C . CYS A 1 786 ? 1.718 -13.778 -17.851 1.00 65.19 786 CYS A C 1
ATOM 6206 O O . CYS A 1 786 ? 0.756 -13.341 -18.475 1.00 65.19 786 CYS A O 1
ATOM 6208 N N . GLY A 1 787 ? 2.468 -14.779 -18.326 1.00 79.88 787 GLY A N 1
ATOM 6209 C CA . GLY A 1 787 ? 2.371 -15.283 -19.693 1.00 79.88 787 GLY A CA 1
ATOM 6210 C C . GLY A 1 787 ? 3.229 -14.451 -20.642 1.00 79.88 787 GLY A C 1
ATOM 6211 O O . GLY A 1 787 ? 4.145 -13.759 -20.209 1.00 79.88 787 GLY A O 1
ATOM 6212 N N . GLU A 1 788 ? 2.983 -14.558 -21.944 1.00 88.06 788 GLU A N 1
ATOM 6213 C CA . GLU A 1 788 ? 3.654 -13.720 -22.947 1.00 88.06 788 GLU A CA 1
ATOM 6214 C C . GLU A 1 788 ? 3.262 -12.245 -22.773 1.00 88.06 788 GLU A C 1
ATOM 6216 O O . GLU A 1 788 ? 2.110 -11.955 -22.446 1.00 88.06 788 GLU A O 1
ATOM 6221 N N . SER A 1 789 ? 4.186 -11.314 -23.034 1.00 88.94 789 SER A N 1
ATOM 6222 C CA . SER A 1 789 ? 3.914 -9.867 -22.918 1.00 88.94 789 SER A CA 1
ATOM 6223 C C . SER A 1 789 ? 2.747 -9.393 -23.800 1.00 88.94 789 SER A C 1
ATOM 6225 O O . SER A 1 789 ? 1.944 -8.555 -23.392 1.00 88.94 789 SER A O 1
ATOM 6227 N N . PHE A 1 790 ? 2.616 -9.987 -24.989 1.00 91.75 790 PHE A N 1
ATOM 6228 C CA . PHE A 1 790 ? 1.538 -9.752 -25.948 1.00 91.75 790 PHE A CA 1
ATOM 6229 C C . PHE A 1 790 ? 0.915 -11.100 -26.360 1.00 91.75 790 PHE A C 1
ATOM 6231 O O . PHE A 1 790 ? 1.379 -11.710 -27.321 1.00 91.75 790 PHE A O 1
ATOM 6238 N N . PRO A 1 791 ? -0.126 -11.595 -25.661 1.00 87.31 791 PRO A N 1
ATOM 6239 C CA . PRO A 1 791 ? -0.616 -12.974 -25.818 1.00 87.31 791 PRO A CA 1
ATOM 6240 C C . PRO A 1 791 ? -1.189 -13.355 -27.191 1.00 87.31 791 PRO A C 1
ATOM 6242 O O . PRO A 1 791 ? -1.238 -14.533 -27.542 1.00 87.31 791 PRO A O 1
ATOM 6245 N N . THR A 1 792 ? -1.682 -12.392 -27.974 1.00 91.94 792 THR A N 1
ATOM 6246 C CA . THR A 1 792 ? -2.344 -12.665 -29.263 1.00 91.94 792 THR A CA 1
ATOM 6247 C C . THR A 1 792 ? -1.488 -12.247 -30.454 1.00 91.94 792 THR A C 1
ATOM 6249 O O . THR A 1 792 ? -0.728 -11.282 -30.387 1.00 91.94 792 THR A O 1
ATOM 6252 N N . ALA A 1 793 ? -1.668 -12.917 -31.598 1.00 94.06 793 ALA A N 1
ATOM 6253 C CA . ALA A 1 793 ? -0.997 -12.542 -32.846 1.00 94.06 793 ALA A CA 1
ATOM 6254 C C . ALA A 1 793 ? -1.258 -11.073 -33.237 1.00 94.06 793 ALA A C 1
ATOM 6256 O O . ALA A 1 793 ? -0.348 -10.381 -33.684 1.00 94.06 793 ALA A O 1
ATOM 6257 N N . SER A 1 794 ? -2.481 -10.579 -33.014 1.00 96.69 794 SER A N 1
ATOM 6258 C CA . SER A 1 794 ? -2.843 -9.180 -33.257 1.00 96.69 794 SER A CA 1
ATOM 6259 C C . SER A 1 794 ? -2.102 -8.215 -32.331 1.00 96.69 794 SER A C 1
ATOM 6261 O O . SER A 1 794 ? -1.596 -7.204 -32.806 1.00 96.69 794 SER A O 1
ATOM 6263 N N . GLN A 1 795 ? -1.994 -8.524 -31.033 1.00 94.75 795 GLN A N 1
ATOM 6264 C CA . GLN A 1 795 ? -1.229 -7.697 -30.092 1.00 94.75 795 GLN A CA 1
ATOM 6265 C C . GLN A 1 795 ? 0.260 -7.674 -30.450 1.00 94.75 795 GLN A C 1
ATOM 6267 O O . GLN A 1 795 ? 0.837 -6.594 -30.486 1.00 94.75 795 GLN A O 1
ATOM 6272 N N . LYS A 1 796 ? 0.856 -8.826 -30.791 1.00 94.62 796 LYS A N 1
ATOM 6273 C CA . LYS A 1 796 ? 2.259 -8.916 -31.237 1.00 94.62 796 LYS A CA 1
ATOM 6274 C C . LYS A 1 796 ? 2.510 -8.070 -32.482 1.00 94.62 796 LYS A C 1
ATOM 6276 O O . LYS A 1 796 ? 3.438 -7.271 -32.502 1.00 94.62 796 LYS A O 1
ATOM 6281 N N . TYR A 1 797 ? 1.641 -8.193 -33.487 1.00 95.88 797 TYR A N 1
ATOM 6282 C CA . TYR A 1 797 ? 1.722 -7.395 -34.710 1.00 95.88 797 TYR A CA 1
ATOM 6283 C C . TYR A 1 797 ? 1.647 -5.889 -34.419 1.00 95.88 797 TYR A C 1
ATOM 6285 O O . TYR A 1 797 ? 2.488 -5.129 -34.891 1.00 95.88 797 TYR A O 1
ATOM 6293 N N . LEU A 1 798 ? 0.671 -5.451 -33.616 1.00 97.31 798 LEU A N 1
ATOM 6294 C CA . LEU A 1 798 ? 0.506 -4.035 -33.275 1.00 97.31 798 LEU A CA 1
ATOM 6295 C C . LEU A 1 798 ? 1.680 -3.495 -32.447 1.00 97.31 798 LEU A C 1
ATOM 6297 O O . LEU A 1 798 ? 2.148 -2.391 -32.721 1.00 97.31 798 LEU A O 1
ATOM 6301 N N . ALA A 1 799 ? 2.171 -4.271 -31.478 1.00 94.88 799 ALA A N 1
ATOM 6302 C CA . ALA A 1 799 ? 3.325 -3.916 -30.657 1.00 94.88 799 ALA A CA 1
ATOM 6303 C C . ALA A 1 799 ? 4.593 -3.755 -31.509 1.00 94.88 799 ALA A C 1
ATOM 6305 O O . ALA A 1 799 ? 5.296 -2.752 -31.382 1.00 94.88 799 ALA A O 1
ATOM 6306 N N . ASP A 1 800 ? 4.841 -4.684 -32.434 1.00 92.81 800 ASP A N 1
ATOM 6307 C CA . ASP A 1 800 ? 5.972 -4.614 -33.361 1.00 92.81 800 ASP A CA 1
ATOM 6308 C C . ASP A 1 800 ? 5.853 -3.429 -34.325 1.00 92.81 800 ASP A C 1
ATOM 6310 O O . ASP A 1 800 ? 6.824 -2.695 -34.525 1.00 92.81 800 ASP A O 1
ATOM 6314 N N . CYS A 1 801 ? 4.670 -3.195 -34.903 1.00 94.69 801 CYS A N 1
ATOM 6315 C CA . CYS A 1 801 ? 4.431 -2.035 -35.762 1.00 94.69 801 CYS A CA 1
ATOM 6316 C C . CYS A 1 801 ? 4.680 -0.721 -35.016 1.00 94.69 801 CYS A C 1
ATOM 6318 O O . CYS A 1 801 ? 5.326 0.176 -35.560 1.00 94.69 801 CYS A O 1
ATOM 6320 N N . TRP A 1 802 ? 4.194 -0.612 -33.778 1.00 95.00 802 TRP A N 1
ATOM 6321 C CA . TRP A 1 802 ? 4.394 0.564 -32.935 1.00 95.00 802 TRP A CA 1
ATOM 6322 C C . TRP A 1 802 ? 5.873 0.778 -32.603 1.00 95.00 802 TRP A C 1
ATOM 6324 O O . TRP A 1 802 ? 6.402 1.866 -32.831 1.00 95.00 802 TRP A O 1
ATOM 6334 N N . CYS A 1 803 ? 6.562 -0.273 -32.156 1.00 94.69 803 CYS A N 1
ATOM 6335 C CA . CYS A 1 803 ? 7.985 -0.235 -31.835 1.00 94.69 803 CYS A CA 1
ATOM 6336 C C . CYS A 1 803 ? 8.838 0.195 -33.040 1.00 94.69 803 CYS A C 1
ATOM 6338 O O . CYS A 1 803 ? 9.632 1.134 -32.942 1.00 94.69 803 CYS A O 1
ATOM 6340 N N . ARG A 1 804 ? 8.630 -0.432 -34.207 1.00 92.38 804 ARG A N 1
ATOM 6341 C CA . ARG A 1 804 ? 9.353 -0.080 -35.439 1.00 92.38 804 ARG A CA 1
ATOM 6342 C C . ARG A 1 804 ? 9.049 1.346 -35.879 1.00 92.38 804 ARG A C 1
ATOM 6344 O O . ARG A 1 804 ? 9.967 2.062 -36.267 1.00 92.38 804 ARG A O 1
ATOM 6351 N N . HIS A 1 805 ? 7.789 1.778 -35.797 1.00 92.69 805 HIS A N 1
ATOM 6352 C CA . HIS A 1 805 ? 7.411 3.150 -36.129 1.00 92.69 805 HIS A CA 1
ATOM 6353 C C . HIS A 1 805 ? 8.141 4.169 -35.248 1.00 92.69 805 HIS A C 1
ATOM 6355 O O . HIS A 1 805 ? 8.697 5.131 -35.774 1.00 92.69 805 HIS A O 1
ATOM 6361 N N . LEU A 1 806 ? 8.214 3.933 -33.935 1.00 91.50 806 LEU A N 1
ATOM 6362 C CA . LEU A 1 806 ? 8.964 4.796 -33.022 1.00 91.50 806 LEU A CA 1
ATOM 6363 C C . LEU A 1 806 ? 10.463 4.816 -33.337 1.00 91.50 806 LEU A C 1
ATOM 6365 O O . LEU A 1 806 ? 11.038 5.897 -33.397 1.00 91.50 806 LEU A O 1
ATOM 6369 N N . ALA A 1 807 ? 11.082 3.665 -33.611 1.00 92.25 807 ALA A N 1
ATOM 6370 C CA . ALA A 1 807 ? 12.499 3.601 -33.981 1.00 92.25 807 ALA A CA 1
ATOM 6371 C C . ALA A 1 807 ? 12.805 4.400 -35.266 1.00 92.25 807 ALA A C 1
ATOM 6373 O O . ALA A 1 807 ? 13.778 5.156 -35.321 1.00 92.25 807 ALA A O 1
ATOM 6374 N N . ILE A 1 808 ? 11.928 4.307 -36.274 1.00 91.12 808 ILE A N 1
ATOM 6375 C CA . ILE A 1 808 ? 12.008 5.110 -37.505 1.00 91.12 808 ILE A CA 1
ATOM 6376 C C . ILE A 1 808 ? 11.889 6.601 -37.176 1.00 91.12 808 ILE A C 1
ATOM 6378 O O . ILE A 1 808 ? 12.716 7.392 -37.626 1.00 91.12 808 ILE A O 1
ATOM 6382 N N . MET A 1 809 ? 10.890 6.993 -36.379 1.00 89.19 809 MET A N 1
ATOM 6383 C CA . MET A 1 809 ? 10.679 8.390 -35.989 1.00 89.19 809 MET A CA 1
ATOM 6384 C C . MET A 1 809 ? 11.881 8.950 -35.225 1.00 89.19 809 MET A C 1
ATOM 6386 O O . MET A 1 809 ? 12.354 10.031 -35.564 1.00 89.19 809 MET A O 1
ATOM 6390 N N . CYS A 1 810 ? 12.427 8.210 -34.256 1.00 86.94 810 CYS A N 1
ATOM 6391 C CA . CYS A 1 810 ? 13.638 8.594 -33.526 1.00 86.94 810 CYS A CA 1
ATOM 6392 C C . CYS A 1 810 ? 14.803 8.870 -34.479 1.00 86.94 810 CYS A C 1
ATOM 6394 O O . CYS A 1 810 ? 15.495 9.879 -34.338 1.00 86.94 810 CYS A O 1
ATOM 6396 N N . ARG A 1 811 ? 14.995 8.021 -35.494 1.00 84.44 811 ARG A N 1
ATOM 6397 C CA . ARG A 1 811 ? 16.038 8.257 -36.490 1.00 84.44 811 ARG A CA 1
ATOM 6398 C C . ARG A 1 811 ? 15.760 9.482 -37.354 1.00 84.44 811 ARG A C 1
ATOM 6400 O O . ARG A 1 811 ? 16.681 10.255 -37.598 1.00 84.44 811 ARG A O 1
ATOM 6407 N N . MET A 1 812 ? 14.520 9.662 -37.800 1.00 84.94 812 MET A N 1
ATOM 6408 C CA . MET A 1 812 ? 14.121 10.836 -38.580 1.00 84.94 812 MET A CA 1
ATOM 6409 C C . MET A 1 812 ? 14.359 12.130 -37.794 1.00 84.94 812 MET A C 1
ATOM 6411 O O . MET A 1 812 ? 14.891 13.076 -38.361 1.00 84.94 812 MET A O 1
ATOM 6415 N N . TYR A 1 813 ? 14.058 12.157 -36.492 1.00 81.00 813 TYR A N 1
ATOM 6416 C CA . TYR A 1 813 ? 14.348 13.307 -35.630 1.00 81.00 813 TYR A CA 1
ATOM 6417 C C . TYR A 1 813 ? 15.846 13.565 -35.452 1.00 81.00 813 TYR A C 1
ATOM 6419 O O . TYR A 1 813 ? 16.251 14.722 -35.420 1.00 81.00 813 TYR A O 1
ATOM 6427 N N . ASN A 1 814 ? 16.673 12.517 -35.390 1.00 77.38 814 ASN A N 1
ATOM 6428 C CA . ASN A 1 814 ? 18.128 12.680 -35.322 1.00 77.38 814 ASN A CA 1
ATOM 6429 C C . ASN A 1 814 ? 18.730 13.286 -36.608 1.00 77.38 814 ASN A C 1
ATOM 6431 O O . ASN A 1 814 ? 19.796 13.886 -36.528 1.00 77.38 814 ASN A O 1
ATOM 6435 N N . PHE A 1 815 ? 18.086 13.136 -37.775 1.00 66.25 815 PHE A N 1
ATOM 6436 C CA . PHE A 1 815 ? 18.512 13.790 -39.026 1.00 66.25 815 PHE A CA 1
ATOM 6437 C C . PHE A 1 815 ? 17.843 15.147 -39.264 1.00 66.25 815 PHE A C 1
ATOM 6439 O O . PHE A 1 815 ? 18.469 16.063 -39.785 1.00 66.25 815 PHE A O 1
ATOM 6446 N N . GLY A 1 816 ? 16.570 15.278 -38.890 1.00 53.28 816 GLY A N 1
ATOM 6447 C CA . GLY A 1 816 ? 15.714 16.423 -39.199 1.00 53.28 816 GLY A CA 1
ATOM 6448 C C . GLY A 1 816 ? 15.979 17.684 -38.376 1.00 53.28 816 GLY A C 1
ATOM 6449 O O . GLY A 1 816 ? 15.083 18.507 -38.261 1.00 53.28 816 GLY A O 1
ATOM 6450 N N . SER A 1 817 ? 17.163 17.838 -37.775 1.00 45.59 817 SER A N 1
ATOM 6451 C CA . SER A 1 817 ? 17.612 19.128 -37.234 1.00 45.59 817 SER A CA 1
ATOM 6452 C C . SER A 1 817 ? 18.450 19.946 -38.228 1.00 45.59 817 SER A C 1
ATOM 6454 O O . SER A 1 817 ? 18.868 21.046 -37.877 1.00 45.59 817 SER A O 1
ATOM 6456 N N . GLU A 1 818 ? 18.724 19.427 -39.433 1.00 37.09 818 GLU A N 1
ATOM 6457 C CA . GLU A 1 818 ? 19.368 20.190 -40.522 1.00 37.09 818 GLU A CA 1
ATOM 6458 C C . GLU A 1 818 ? 18.400 20.699 -41.611 1.00 37.09 818 GLU A C 1
ATOM 6460 O O . GLU A 1 818 ? 18.809 21.536 -42.417 1.00 37.09 818 GLU A O 1
ATOM 6465 N N . GLU A 1 819 ? 17.133 20.265 -41.621 1.00 34.00 819 GLU A N 1
ATOM 6466 C CA . GLU A 1 819 ? 16.051 20.887 -42.416 1.00 34.00 819 GLU A CA 1
ATOM 6467 C C . GLU A 1 819 ? 15.170 21.769 -41.527 1.00 34.00 819 GLU A C 1
ATOM 6469 O O . GLU A 1 819 ? 14.778 22.865 -41.997 1.00 34.00 819 GLU A O 1
#